Protein AF-A0A8W7NZ12-F1 (afdb_monomer_lite)

Secondary structure (DSSP, 8-state):
-HHHHHHHHHHHHHHH-B-HHHHHTT-TTPPBHHHHHHHHHHHGGG--GGG-S-HHHHHHHHTTTTTTHHHH----GGG---HHHHHHHHHHHHHHHHHTTGGGHHHHHHHHHHHHH--SHHHHHHHHHHHHHHHHHHHHHHHHTT-TTTTHHHHHTTTT---SHHHHHHHHHHHHHHHHHHHHHHHHHHHHHHGGGS----SS------EEEEEESS-TTHHHHHHHHHTTT-EEEEEETT--HHHHHHTT-SEEEE---SS-TTSTTPPP--GGGGGS---EEEETHHHHHHHHHTT-EEEE-S----EEEEEEEPTTSGGGTT--SEEEEEE--SEEEEE--TTPEEEEEETT--EEEEEETTTTEEEESB-TTSTTSTTHHHHHHIIIIIIT-------HHHHHHHHHHHHHHHHTTSEEEEEE-SSHHHHHHHHHHHHHS-GGGEEEEEEE-S-SPTTHHHHHHHHHHHTT--EEEEE-HHHHHT---EEEPTT-SSEEEPPPGGG---HHHHHHHHHHHHHHHHHHHHHHTT--TTTEEEE----HHHHHHHHHHHH-TT-------TT--HHHHHHHHTT-EE-GGGG--HHHHHHHHHHTT--HHHHTPPP--TTGGGGTB--BSS---TTHHHHHHHHHHHHTHHHHHHTT-TTHHHHHTTS-HHHHHHHHHHHHHS-EEEEEEEEEEEEEETTEEEEEEEEEEEESSPP-HHHHHHHHHHHHHH-TTEEEEEEEPSS---S---S---B-S-HHHHHHHHHHHHHHHHHHHHTT-GGGSSB--EEEES---S--GGGT-----EEEEE--EE-SSSSSBEEPPTTBTTB-HHHHHHHHHHHHTSTTEEEEEEE---BTTB-S---

Organism: Anopheles coluzzii (NCBI:txid1518534)

pLDDT: mean 85.44, std 14.93, range [22.66, 98.75]

Foldseek 3Di:
DVLVVVLVLLVVLQQPAFAVVCVVLVQPPGHGNQRLLVVQLVCLVVDDPVPPDDSVLLNLLSNQQCSLCSPVNNDDPVNVADPVRVVVSSLVSLQVSLVSVPPCSVVSNVSNVCLVVCPDPSSVVSVLSSLLSQLVSLLVSCVVVVNQPSPVVSVVVCPPSRDDPVSVVVSVVSVVVSVVSVVVVVCVVVVVVVVVPPDPDDDDDDDDQAEEEEAEQPDPCSVLLCVLCVVLLHHYDYDHQADELVVCVVVPHLAYEYEDDPDDCPDPPGRDHYLCVLVSLHAYEYEAVGLVVVQVSLVWDKAFDPDFDAAWFWKAFDCPDLLQPPHDRIWIFGAGHRIATPGGGPQKDQGMATPVRTRQKIDHLSSNYIYGRTQLSDVRRPCSSVSSVSSQCVRSVDDSNNDLVVLLVVLLVVLCVQQPPFAEEQEQALALLSLLQLLSNVVSDPQVRYAYEYEDCQQAFDCSLVVSCVQSVVSSHDYHYHDCPVLQQQFKDWDDDVPDPDIDIDGGQQFDQDPVRVLVRLLVSVLVVVVVVCVVVVDDLVRYAYEDSDAQLNVVVVVVVVVPVPADDPDDPSHPHPSVVVNVVVVRYDYSRNHPDLVSSLVSCVVSPGDPLSSLAFDADSSHCSLQENADDWFQPDCFPVLQVVLQCQQQVQVCVVVVPPCNCLLPVQDDPVLSVLSNVRNVPFPKHKAKGRGWFWWADPSDIDTAIEMEIEGQDDDDLVSQLSSQVSSCSSPVRYFFYKYWDDHHQDDHFRTFARDGNDSVRSVLQSVLVVQLSVLCVVLVLSNLFNDKRKHKARDATDDDVVVVDDRQAIAIEIFRWHDDSQQWTWGDGECDPNHDVVSVVSSQVVSCPRPRHRTYMYIGHIHVGHHRTTD

Structure (mmCIF, N/CA/C/O backbone):
data_AF-A0A8W7NZ12-F1
#
_entry.id   AF-A0A8W7NZ12-F1
#
loop_
_atom_site.group_PDB
_atom_site.id
_atom_site.type_symbol
_atom_site.label_atom_id
_atom_site.label_alt_id
_atom_site.label_comp_id
_atom_site.label_asym_id
_atom_site.label_entity_id
_atom_site.label_seq_id
_atom_site.pdbx_PDB_ins_code
_atom_site.Cartn_x
_atom_site.Cartn_y
_atom_site.Cartn_z
_atom_site.occupancy
_atom_site.B_iso_or_equiv
_atom_site.auth_seq_id
_atom_site.auth_comp_id
_atom_site.auth_asym_id
_atom_site.auth_atom_id
_atom_site.pdbx_PDB_model_num
ATOM 1 N N . MET A 1 1 ? 7.357 48.307 -12.136 1.00 65.19 1 MET A N 1
ATOM 2 C CA . MET A 1 1 ? 7.505 46.911 -11.662 1.00 65.19 1 MET A CA 1
ATOM 3 C C . MET A 1 1 ? 7.675 46.828 -10.147 1.00 65.19 1 MET A C 1
ATOM 5 O O . MET A 1 1 ? 6.887 46.120 -9.544 1.00 65.19 1 MET A O 1
ATOM 9 N N . ASN A 1 2 ? 8.578 47.592 -9.514 1.00 79.94 2 ASN A N 1
ATOM 10 C CA . ASN A 1 2 ? 8.772 47.545 -8.049 1.00 79.94 2 ASN A CA 1
ATOM 11 C C . ASN A 1 2 ? 7.503 47.804 -7.210 1.00 79.94 2 ASN A C 1
ATOM 13 O O . ASN A 1 2 ? 7.316 47.137 -6.202 1.00 79.94 2 ASN A O 1
ATOM 17 N N . ASN A 1 3 ? 6.599 48.698 -7.633 1.00 85.44 3 ASN A N 1
ATOM 18 C CA . ASN A 1 3 ? 5.337 48.925 -6.908 1.00 85.44 3 ASN A CA 1
ATOM 19 C C . ASN A 1 3 ? 4.414 47.695 -6.921 1.00 85.44 3 ASN A C 1
ATOM 21 O O . ASN A 1 3 ? 3.824 47.368 -5.900 1.00 85.44 3 ASN A O 1
ATOM 25 N N . TYR A 1 4 ? 4.342 46.970 -8.043 1.00 86.12 4 TYR A N 1
ATOM 26 C CA . TYR A 1 4 ? 3.561 45.733 -8.128 1.00 86.12 4 TYR A CA 1
ATOM 27 C C . TYR A 1 4 ? 4.173 44.610 -7.285 1.00 86.12 4 TYR A C 1
ATOM 29 O O . TYR A 1 4 ? 3.434 43.835 -6.696 1.00 86.12 4 TYR A O 1
ATOM 37 N N . ILE A 1 5 ? 5.505 44.547 -7.176 1.00 87.31 5 ILE A N 1
ATOM 38 C CA . ILE A 1 5 ? 6.182 43.597 -6.279 1.00 87.31 5 ILE A CA 1
ATOM 39 C C . ILE A 1 5 ? 5.817 43.904 -4.822 1.00 87.31 5 ILE A C 1
ATOM 41 O O . ILE A 1 5 ? 5.355 43.009 -4.128 1.00 87.31 5 ILE A O 1
ATOM 45 N N . LYS A 1 6 ? 5.903 45.172 -4.396 1.00 88.25 6 LYS A N 1
ATOM 46 C CA . LYS A 1 6 ? 5.479 45.591 -3.048 1.00 88.25 6 LYS A CA 1
ATOM 47 C C . LYS A 1 6 ? 4.008 45.285 -2.766 1.00 88.25 6 LYS A C 1
ATOM 49 O O . LYS A 1 6 ? 3.663 44.837 -1.681 1.00 88.25 6 LYS A O 1
ATOM 54 N N . PHE A 1 7 ? 3.132 45.481 -3.751 1.00 91.50 7 PHE A N 1
ATOM 55 C CA . PHE A 1 7 ? 1.722 45.117 -3.616 1.00 91.50 7 PHE A CA 1
ATOM 56 C C . PHE A 1 7 ? 1.547 43.601 -3.414 1.00 91.50 7 PHE A C 1
ATOM 58 O O . PHE A 1 7 ? 0.797 43.170 -2.542 1.00 91.50 7 PHE A O 1
ATOM 65 N N . MET A 1 8 ? 2.293 42.783 -4.164 1.00 90.44 8 MET A N 1
ATOM 66 C CA . MET A 1 8 ? 2.305 41.326 -3.992 1.00 90.44 8 MET A CA 1
ATOM 67 C C . MET A 1 8 ? 2.901 40.887 -2.646 1.00 90.44 8 MET A C 1
ATOM 69 O O . MET A 1 8 ? 2.466 39.871 -2.109 1.00 90.44 8 MET A O 1
ATOM 73 N N . GLU A 1 9 ? 3.853 41.637 -2.084 1.00 89.38 9 GLU A N 1
ATOM 74 C CA . GLU A 1 9 ? 4.387 41.406 -0.734 1.00 89.38 9 GLU A CA 1
ATOM 75 C C . GLU A 1 9 ? 3.314 41.647 0.337 1.00 89.38 9 GLU A C 1
ATOM 77 O O . GLU A 1 9 ? 3.117 40.788 1.195 1.00 89.38 9 GLU A O 1
ATOM 82 N N . VAL A 1 10 ? 2.536 42.734 0.238 1.00 88.44 10 VAL A N 1
ATOM 83 C CA . VAL A 1 10 ? 1.398 42.988 1.148 1.00 88.44 10 VAL A CA 1
ATOM 84 C C . VAL A 1 10 ? 0.342 41.881 1.037 1.00 88.44 10 VAL A C 1
ATOM 86 O O . VAL A 1 10 ? -0.124 41.368 2.056 1.00 88.44 10 VAL A O 1
ATOM 89 N N . LEU A 1 11 ? 0.022 41.434 -0.184 1.00 90.56 11 LEU A N 1
ATOM 90 C CA . LEU A 1 11 ? -0.845 40.265 -0.393 1.00 90.56 11 LEU A CA 1
ATOM 91 C C . LEU A 1 11 ? -0.245 38.972 0.184 1.00 90.56 11 LEU A C 1
ATOM 93 O O . LEU A 1 11 ? -0.980 38.058 0.551 1.00 90.56 11 LEU A O 1
ATOM 97 N N . GLY A 1 12 ? 1.082 38.865 0.249 1.00 91.25 12 GLY A N 1
ATOM 98 C CA . GLY A 1 12 ? 1.785 37.778 0.924 1.00 91.25 12 GLY A CA 1
ATOM 99 C C . GLY A 1 12 ? 1.586 37.810 2.439 1.00 91.25 12 GLY A C 1
ATOM 100 O O . GLY A 1 12 ? 1.342 36.767 3.041 1.00 91.25 12 GLY A O 1
ATOM 101 N N . ASN A 1 13 ? 1.607 38.993 3.052 1.00 92.62 13 ASN A N 1
ATOM 102 C CA . ASN A 1 13 ? 1.460 39.140 4.501 1.00 92.62 13 ASN A CA 1
ATOM 103 C C . ASN A 1 13 ? 0.102 38.623 4.996 1.00 92.62 13 ASN A C 1
ATOM 105 O O . ASN A 1 13 ? 0.054 37.816 5.926 1.00 92.62 13 ASN A O 1
ATOM 109 N N . VAL A 1 14 ? -0.999 38.984 4.326 1.00 91.94 14 VAL A N 1
ATOM 110 C CA . VAL A 1 14 ? -2.352 38.514 4.698 1.00 91.94 14 VAL A CA 1
ATOM 111 C C . VAL A 1 14 ? -2.547 37.000 4.518 1.00 91.94 14 VAL A C 1
ATOM 113 O O . VAL A 1 14 ? -3.441 36.419 5.136 1.00 91.94 14 VAL A O 1
ATOM 116 N N . LYS A 1 15 ? -1.695 36.322 3.727 1.00 92.00 15 LYS A N 1
ATOM 117 C CA . LYS A 1 15 ? -1.693 34.848 3.610 1.00 92.00 15 LYS A CA 1
ATOM 118 C C . LYS A 1 15 ? -1.177 34.147 4.849 1.00 92.00 15 LYS A C 1
ATOM 120 O O . LYS A 1 15 ? -1.526 32.991 5.069 1.00 92.00 15 LYS A O 1
ATOM 125 N N . HIS A 1 16 ? -0.341 34.819 5.628 1.00 91.00 16 HIS A N 1
ATOM 126 C CA . HIS A 1 16 ? 0.312 34.247 6.800 1.00 91.00 16 HIS A CA 1
ATOM 127 C C . HIS A 1 16 ? -0.210 34.840 8.111 1.00 91.00 16 HIS A C 1
ATOM 129 O O . HIS A 1 16 ? -0.082 34.201 9.155 1.00 91.00 16 HIS A O 1
ATOM 135 N N . LEU A 1 17 ? -0.838 36.018 8.058 1.00 93.38 17 LEU A N 1
ATOM 136 C CA . LEU A 1 17 ? -1.458 36.664 9.206 1.00 93.38 17 LEU A CA 1
ATOM 137 C C . LEU A 1 17 ? -2.673 35.858 9.683 1.00 93.38 17 LEU A C 1
ATOM 139 O O . LEU A 1 17 ? -3.671 35.737 8.977 1.00 93.38 17 LEU A O 1
ATOM 143 N N . LYS A 1 18 ? -2.564 35.273 10.877 1.00 94.56 18 LYS A N 1
ATOM 144 C CA . LYS A 1 18 ? -3.645 34.547 11.558 1.00 94.56 18 LYS A CA 1
ATOM 145 C C . LYS A 1 18 ? -4.585 35.545 12.231 1.00 94.56 18 LYS A C 1
ATOM 147 O O . LYS A 1 18 ? -4.099 36.524 12.794 1.00 94.56 18 LYS A O 1
ATOM 152 N N . ARG A 1 19 ? -5.895 35.277 12.232 1.00 92.88 19 ARG A N 1
ATOM 153 C CA . ARG A 1 19 ? -6.854 36.178 12.893 1.00 92.88 19 ARG A CA 1
ATOM 154 C C . ARG A 1 19 ? -6.666 36.169 14.411 1.00 92.88 19 ARG A C 1
ATOM 156 O O . ARG A 1 19 ? -6.823 35.136 15.073 1.00 92.88 19 ARG A O 1
ATOM 163 N N . THR A 1 20 ? -6.349 37.329 14.969 1.00 90.06 20 THR A N 1
ATOM 164 C CA . THR A 1 20 ? -5.992 37.560 16.372 1.00 90.06 20 THR A CA 1
ATOM 165 C C . THR A 1 20 ? -7.095 37.090 17.321 1.00 90.06 20 THR A C 1
ATOM 167 O O . THR A 1 20 ? -6.792 36.508 18.364 1.00 90.06 20 THR A O 1
ATOM 170 N N . GLY A 1 21 ? -8.372 37.256 16.953 1.00 87.25 21 GLY A N 1
ATOM 171 C CA . GLY A 1 21 ? -9.511 36.798 17.762 1.00 87.25 21 GLY A CA 1
ATOM 172 C C . GLY A 1 21 ? -9.454 35.298 18.088 1.00 87.25 21 GLY A C 1
ATOM 173 O O . GLY A 1 21 ? -9.628 34.900 19.243 1.00 87.25 21 GLY A O 1
ATOM 174 N N . TRP A 1 22 ? -9.109 34.464 17.102 1.00 92.50 22 TRP A N 1
ATOM 175 C CA . TRP A 1 22 ? -8.960 33.016 17.284 1.00 92.50 22 TRP A CA 1
ATOM 176 C C . TRP A 1 22 ? -7.674 32.656 18.038 1.00 92.50 22 TRP A C 1
ATOM 178 O O . TRP A 1 22 ? -7.682 31.775 18.907 1.00 92.50 22 TRP A O 1
ATOM 188 N N . VAL A 1 23 ? -6.575 33.364 17.754 1.00 88.88 23 VAL A N 1
ATOM 189 C CA . VAL A 1 23 ? -5.277 33.177 18.428 1.00 88.88 23 VAL A CA 1
ATOM 190 C C . VAL A 1 23 ? -5.404 33.424 19.935 1.00 88.88 23 VAL A C 1
ATOM 192 O O . VAL A 1 23 ? -4.947 32.604 20.734 1.00 88.88 23 VAL A O 1
ATOM 195 N N . LEU A 1 24 ? -6.097 34.493 20.343 1.00 86.38 24 LEU A N 1
ATOM 196 C CA . LEU A 1 24 ? -6.339 34.823 21.754 1.00 86.38 24 LEU A CA 1
ATOM 197 C C . LEU A 1 24 ? -7.163 33.753 22.488 1.00 86.38 24 LEU A C 1
ATOM 199 O O . LEU A 1 24 ? -7.003 33.568 23.696 1.00 86.38 24 LEU A O 1
ATOM 203 N N . ARG A 1 25 ? -8.012 33.008 21.771 1.00 86.44 25 ARG A N 1
ATOM 204 C CA . ARG A 1 25 ? -8.780 31.867 22.304 1.00 86.44 25 ARG A CA 1
ATOM 205 C C . ARG A 1 25 ? -8.072 30.527 22.165 1.00 86.44 25 ARG A C 1
ATOM 207 O O . ARG A 1 25 ? -8.668 29.482 22.429 1.00 86.44 25 ARG A O 1
ATOM 214 N N . LYS A 1 26 ? -6.778 30.556 21.828 1.00 85.56 26 LYS A N 1
ATOM 215 C CA . LYS A 1 26 ? -5.916 29.376 21.689 1.00 85.56 26 LYS A CA 1
ATOM 216 C C . LYS A 1 26 ? -6.512 28.342 20.727 1.00 85.56 26 LYS A C 1
ATOM 218 O O . LYS A 1 26 ? -6.315 27.139 20.911 1.00 85.56 26 LYS A O 1
ATOM 223 N N . VAL A 1 27 ? -7.246 28.804 19.712 1.00 87.62 27 VAL A N 1
ATOM 224 C CA . VAL A 1 27 ? -7.746 27.941 18.643 1.00 87.62 27 VAL A CA 1
ATOM 225 C C . VAL A 1 27 ? -6.541 27.456 17.844 1.00 87.62 27 VAL A C 1
ATOM 227 O O . VAL A 1 27 ? -5.787 28.253 17.283 1.00 87.62 27 VAL A O 1
ATOM 230 N N . LYS A 1 28 ? -6.330 26.136 17.826 1.00 81.94 28 LYS A N 1
ATOM 231 C CA . LYS A 1 28 ? -5.239 25.520 17.064 1.00 81.94 28 LYS A CA 1
ATOM 232 C C . LYS A 1 28 ? -5.514 25.661 15.569 1.00 81.94 28 LYS A C 1
ATOM 234 O O . LYS A 1 28 ? -6.655 25.484 15.147 1.00 81.94 28 LYS A O 1
ATOM 239 N N . ASP A 1 29 ? -4.463 25.968 14.811 1.00 85.38 29 ASP A N 1
ATOM 240 C CA . ASP A 1 29 ? -4.497 26.157 13.356 1.00 85.38 29 ASP A CA 1
ATOM 241 C C . ASP A 1 29 ? -5.718 26.960 12.877 1.00 85.38 29 ASP A C 1
ATOM 243 O O . ASP A 1 29 ? -6.587 26.466 12.161 1.00 85.38 29 ASP A O 1
ATOM 247 N N . CYS A 1 30 ? -5.836 28.192 13.374 1.00 90.31 30 CYS A N 1
ATOM 248 C CA . CYS A 1 30 ? -6.898 29.096 12.953 1.00 90.31 30 CYS A CA 1
ATOM 249 C C . CYS A 1 30 ? -6.654 29.634 11.535 1.00 90.31 30 CYS A C 1
ATOM 251 O O . CYS A 1 30 ? -5.530 29.637 11.036 1.00 90.31 30 CYS A O 1
ATOM 253 N N . GLU A 1 31 ? -7.713 30.084 10.877 1.00 94.06 31 GLU A N 1
ATOM 254 C CA . GLU A 1 31 ? -7.668 30.695 9.553 1.00 94.06 31 GLU A CA 1
ATOM 255 C C . GLU A 1 31 ? -6.767 31.940 9.501 1.00 94.06 31 GLU A C 1
ATOM 257 O O . GLU A 1 31 ? -6.473 32.594 10.510 1.00 94.06 31 GLU A O 1
ATOM 262 N N . THR A 1 32 ? -6.321 32.261 8.289 1.00 96.25 32 THR A N 1
ATOM 263 C CA . THR A 1 32 ? -5.605 33.504 7.997 1.00 96.25 32 THR A CA 1
ATOM 264 C C . THR A 1 32 ? -6.586 34.564 7.511 1.00 96.25 32 THR A C 1
ATOM 266 O O . THR A 1 32 ? -7.673 34.228 7.041 1.00 96.25 32 THR A O 1
ATOM 269 N N . VAL A 1 33 ? -6.194 35.835 7.576 1.00 94.06 33 VAL A N 1
ATOM 270 C CA . VAL A 1 33 ? -7.000 36.966 7.082 1.00 94.06 33 VAL A CA 1
ATOM 271 C C . VAL A 1 33 ? -7.380 36.756 5.612 1.00 94.06 33 VAL A C 1
ATOM 273 O O . VAL A 1 33 ? -8.542 36.873 5.239 1.00 94.06 33 VAL A O 1
ATOM 276 N N . SER A 1 34 ? -6.442 36.290 4.779 1.00 95.00 34 SER A N 1
ATOM 277 C CA . SER A 1 34 ? -6.756 35.949 3.383 1.00 95.00 34 SER A CA 1
ATOM 278 C C . SER A 1 34 ? -7.757 34.794 3.225 1.00 95.00 34 SER A C 1
ATOM 280 O O . SER A 1 34 ? -8.510 34.778 2.253 1.00 95.00 34 SER A O 1
ATOM 282 N N . GLY A 1 35 ? -7.771 33.827 4.152 1.00 95.25 35 GLY A N 1
ATOM 283 C CA . GLY A 1 35 ? -8.719 32.711 4.139 1.00 95.25 35 GLY A CA 1
ATOM 284 C C . GLY A 1 35 ? -10.144 33.188 4.410 1.00 95.25 35 GLY A C 1
ATOM 285 O O . GLY A 1 35 ? -11.059 32.818 3.675 1.00 95.25 35 GLY A O 1
ATOM 286 N N . HIS A 1 36 ? -10.289 34.084 5.387 1.00 95.81 36 HIS A N 1
ATOM 287 C CA . HIS A 1 36 ? -11.531 34.786 5.703 1.00 95.81 36 HIS A CA 1
ATOM 288 C C . HIS A 1 36 ? -12.040 35.606 4.503 1.00 95.81 36 HIS A C 1
ATOM 290 O O . HIS A 1 36 ? -13.136 35.360 3.997 1.00 95.81 36 HIS A O 1
ATOM 296 N N . MET A 1 37 ? -11.199 36.486 3.945 1.00 95.88 37 MET A N 1
ATOM 297 C CA . MET A 1 37 ? -11.550 37.308 2.776 1.00 95.88 37 MET A CA 1
ATOM 298 C C . MET A 1 37 ? -11.945 36.460 1.557 1.00 95.88 37 MET A C 1
ATOM 300 O O . MET A 1 37 ? -12.889 36.788 0.836 1.00 95.88 37 MET A O 1
ATOM 304 N N . TYR A 1 38 ? -11.238 35.348 1.318 1.00 96.44 38 TYR A N 1
ATOM 305 C CA . TYR A 1 38 ? -11.549 34.431 0.223 1.00 96.44 38 TYR A CA 1
ATOM 306 C C . TYR A 1 38 ? -12.896 33.735 0.428 1.00 96.44 38 TYR A C 1
ATOM 308 O O . TYR A 1 38 ? -13.697 33.679 -0.508 1.00 96.44 38 TYR A O 1
ATOM 316 N N . ARG A 1 39 ? -13.180 33.226 1.635 1.00 95.31 39 ARG A N 1
ATOM 317 C CA . ARG A 1 39 ? -14.463 32.572 1.916 1.00 95.31 39 ARG A CA 1
ATOM 318 C C . ARG A 1 39 ? -15.621 33.564 1.793 1.00 95.31 39 ARG A C 1
ATOM 320 O O . ARG A 1 39 ? -16.603 33.230 1.134 1.00 95.31 39 ARG A O 1
ATOM 327 N N . MET A 1 40 ? -15.470 34.798 2.273 1.00 95.31 40 MET A N 1
ATOM 328 C CA . MET A 1 40 ? -16.456 35.864 2.054 1.00 95.31 40 MET A CA 1
ATOM 329 C C . MET A 1 40 ? -16.691 36.163 0.570 1.00 95.31 40 MET A C 1
ATOM 331 O O . MET A 1 40 ? -17.837 36.252 0.129 1.00 95.31 40 MET A O 1
ATOM 335 N N . ALA A 1 41 ? -15.625 36.262 -0.230 1.00 94.81 41 ALA A N 1
ATOM 336 C CA . ALA A 1 41 ? -15.752 36.468 -1.671 1.00 94.81 41 ALA A CA 1
ATOM 337 C C . ALA A 1 41 ? -16.517 35.311 -2.340 1.00 94.81 41 ALA A C 1
ATOM 339 O O . ALA A 1 41 ? -17.361 35.546 -3.205 1.00 94.81 41 ALA A O 1
ATOM 340 N N . MET A 1 42 ? -16.293 34.071 -1.895 1.00 95.75 42 MET A N 1
ATOM 341 C CA . MET A 1 42 ? -17.048 32.901 -2.356 1.00 95.75 42 MET A CA 1
ATOM 342 C C . MET A 1 42 ? -18.512 32.909 -1.891 1.00 95.75 42 MET A C 1
ATOM 344 O O . MET A 1 42 ? -19.380 32.458 -2.635 1.00 95.75 42 MET A O 1
ATOM 348 N N . MET A 1 43 ? -18.821 33.462 -0.715 1.00 93.31 43 MET A N 1
ATOM 349 C CA . MET A 1 43 ? -20.203 33.610 -0.231 1.00 93.31 43 MET A CA 1
ATOM 350 C C . MET A 1 43 ? -21.029 34.595 -1.073 1.00 93.31 43 MET A C 1
ATOM 352 O O . MET A 1 43 ? -22.255 34.515 -1.071 1.00 93.31 43 MET A O 1
ATOM 356 N N . SER A 1 44 ? -20.398 35.468 -1.869 1.00 90.62 44 SER A N 1
ATOM 357 C CA . SER A 1 44 ? -21.125 36.319 -2.828 1.00 90.62 44 SER A CA 1
ATOM 358 C C . SER A 1 44 ? -21.946 35.512 -3.850 1.00 90.62 44 SER A C 1
ATOM 360 O O . SER A 1 44 ? -22.940 36.012 -4.374 1.00 90.62 44 SER A O 1
ATOM 362 N N . PHE A 1 45 ? -21.594 34.242 -4.093 1.00 87.75 45 PHE A N 1
ATOM 363 C CA . PHE A 1 45 ? -22.348 33.336 -4.965 1.00 87.75 45 PHE A CA 1
ATOM 364 C C . PHE A 1 45 ? -23.680 32.858 -4.371 1.00 87.75 45 PHE A C 1
ATOM 366 O O . PHE A 1 45 ? -24.453 32.227 -5.085 1.00 87.75 45 PHE A O 1
ATOM 373 N N . PHE A 1 46 ? -23.981 33.173 -3.106 1.00 83.44 46 PHE A N 1
ATOM 374 C CA . PHE A 1 46 ? -25.320 32.971 -2.543 1.00 83.44 46 PHE A CA 1
ATOM 375 C C . PHE A 1 46 ? -26.370 33.890 -3.182 1.00 83.44 46 PHE A C 1
ATOM 377 O O . PHE A 1 46 ? -27.563 33.622 -3.079 1.00 83.44 46 PHE A O 1
ATOM 384 N N . LEU A 1 47 ? -25.936 34.972 -3.835 1.00 81.00 47 LEU A N 1
ATOM 385 C CA . LEU A 1 47 ? -26.822 35.909 -4.510 1.00 81.00 47 LEU A CA 1
ATOM 386 C C . LEU A 1 47 ? -27.327 35.322 -5.830 1.00 81.00 47 LEU A C 1
ATOM 388 O O . LEU A 1 47 ? -26.574 35.177 -6.797 1.00 81.00 47 LEU A O 1
ATOM 392 N N . GLU A 1 48 ? -28.624 35.038 -5.873 1.00 77.12 48 GLU A N 1
ATOM 393 C CA . GLU A 1 48 ? -29.359 34.855 -7.123 1.00 77.12 48 GLU A CA 1
ATOM 394 C C . GLU A 1 48 ? -29.686 36.219 -7.751 1.00 77.12 48 GLU A C 1
ATOM 396 O O . GLU A 1 48 ? -29.841 37.214 -7.038 1.00 77.12 48 GLU A O 1
ATOM 401 N N . ASP A 1 49 ? -29.885 36.260 -9.073 1.00 68.06 49 ASP A N 1
ATOM 402 C CA . ASP A 1 49 ? -30.201 37.492 -9.822 1.00 68.06 49 ASP A CA 1
ATOM 403 C C . ASP A 1 49 ? -31.447 38.238 -9.280 1.00 68.06 49 ASP A C 1
ATOM 405 O O . ASP A 1 49 ? -31.603 39.444 -9.469 1.00 68.06 49 ASP A O 1
ATOM 409 N N . SER A 1 50 ? -32.321 37.534 -8.556 1.00 62.97 50 SER A N 1
ATOM 410 C CA . SER A 1 50 ? -33.541 38.028 -7.905 1.00 62.97 50 SER A CA 1
ATOM 411 C C . SER A 1 50 ? -33.312 38.947 -6.692 1.00 62.97 50 SER A C 1
ATOM 413 O O . SER A 1 50 ? -34.250 39.616 -6.261 1.00 62.97 50 SER A O 1
ATOM 415 N N . HIS A 1 51 ? -32.093 39.013 -6.144 1.00 74.38 51 HIS A N 1
ATOM 416 C CA . HIS A 1 51 ? -31.792 39.745 -4.904 1.00 74.38 51 HIS A CA 1
ATOM 417 C C . HIS A 1 51 ? -31.454 41.230 -5.114 1.00 74.38 51 HIS A C 1
ATOM 419 O O . HIS A 1 51 ? -31.378 41.985 -4.146 1.00 74.38 51 HIS A O 1
ATOM 425 N N . GLY A 1 52 ? -31.255 41.669 -6.363 1.00 79.69 52 GLY A N 1
ATOM 426 C CA . GLY A 1 52 ? -31.042 43.083 -6.703 1.00 79.69 52 GLY A CA 1
ATOM 427 C C . GLY A 1 52 ? -29.721 43.697 -6.214 1.00 79.69 52 GLY A C 1
ATOM 428 O O . GLY A 1 52 ? -29.594 44.918 -6.230 1.00 79.69 52 GLY A O 1
ATOM 429 N N . LEU A 1 53 ? -28.756 42.875 -5.786 1.00 89.06 53 LEU A N 1
ATOM 430 C CA . LEU A 1 53 ? -27.411 43.287 -5.367 1.00 89.06 53 LEU A CA 1
ATOM 431 C C . LEU A 1 53 ? -26.387 42.995 -6.470 1.00 89.06 53 LEU A C 1
ATOM 433 O O . LEU A 1 53 ? -26.440 41.940 -7.107 1.00 89.06 53 LEU A O 1
ATOM 437 N N . ASP A 1 54 ? -25.411 43.885 -6.667 1.00 90.50 54 ASP A N 1
ATOM 438 C CA . ASP A 1 54 ? -24.315 43.632 -7.609 1.00 90.50 54 ASP A CA 1
ATOM 439 C C . ASP A 1 54 ? -23.310 42.623 -7.026 1.00 90.50 54 ASP A C 1
ATOM 441 O O . ASP A 1 54 ? -22.434 42.958 -6.222 1.00 90.50 54 ASP A O 1
ATOM 445 N N . ARG A 1 55 ? -23.413 41.366 -7.476 1.00 90.81 55 ARG A N 1
ATOM 446 C CA . ARG A 1 55 ? -22.523 40.271 -7.061 1.00 90.81 55 ARG A CA 1
ATOM 447 C C . ARG A 1 55 ? -21.043 40.580 -7.295 1.00 90.81 55 ARG A C 1
ATOM 449 O O . ARG A 1 55 ? -20.215 40.211 -6.463 1.00 90.81 55 ARG A O 1
ATOM 456 N N . ILE A 1 56 ? -20.692 41.222 -8.412 1.00 91.19 56 ILE A N 1
ATOM 457 C CA . ILE A 1 56 ? -19.289 41.539 -8.720 1.00 91.19 56 ILE A CA 1
ATOM 458 C C . ILE A 1 56 ? -18.782 42.554 -7.701 1.00 91.19 56 ILE A C 1
ATOM 460 O O . ILE A 1 56 ? -17.706 42.365 -7.138 1.00 91.19 56 ILE A O 1
ATOM 464 N N . ARG A 1 57 ? -19.580 43.582 -7.408 1.00 92.50 57 ARG A N 1
ATOM 465 C CA . ARG A 1 57 ? -19.228 44.611 -6.425 1.00 92.50 57 ARG A CA 1
ATOM 466 C C . ARG A 1 57 ? -19.084 44.045 -5.010 1.00 92.50 57 ARG A C 1
ATOM 468 O O . ARG A 1 57 ? -18.120 44.386 -4.328 1.00 92.50 57 ARG A O 1
ATOM 475 N N . VAL A 1 58 ? -19.977 43.140 -4.595 1.00 94.06 58 VAL A N 1
ATOM 476 C CA . VAL A 1 58 ? -19.881 42.407 -3.314 1.00 94.06 58 VAL A CA 1
ATOM 477 C C . VAL A 1 58 ? -18.575 41.612 -3.242 1.00 94.06 58 VAL A C 1
ATOM 479 O O . VAL A 1 58 ? -17.832 41.743 -2.273 1.00 94.06 58 VAL A O 1
ATOM 482 N N . MET A 1 59 ? -18.253 40.844 -4.287 1.00 95.19 59 MET A N 1
ATOM 483 C CA . MET A 1 59 ? -17.025 40.045 -4.351 1.00 95.19 59 MET A CA 1
ATOM 484 C C . MET A 1 59 ? -15.758 40.916 -4.309 1.00 95.19 59 MET A C 1
ATOM 486 O O . MET A 1 59 ? -14.821 40.601 -3.576 1.00 95.19 59 MET A O 1
ATOM 490 N N . GLU A 1 60 ? -15.722 42.017 -5.069 1.00 94.75 60 GLU A N 1
ATOM 491 C CA . GLU A 1 60 ? -14.589 42.952 -5.068 1.00 94.75 60 GLU A CA 1
ATOM 492 C C . GLU A 1 60 ? -14.395 43.604 -3.692 1.00 94.75 60 GLU A C 1
ATOM 494 O O . GLU A 1 60 ? -13.264 43.722 -3.226 1.00 94.75 60 GLU A O 1
ATOM 499 N N . MET A 1 61 ? -15.482 43.970 -3.009 1.00 96.31 61 MET A N 1
ATOM 500 C CA . MET A 1 61 ? -15.430 44.559 -1.670 1.00 96.31 61 MET A CA 1
ATOM 501 C C . MET A 1 61 ? -14.951 43.548 -0.614 1.00 96.31 61 MET A C 1
ATOM 503 O O . MET A 1 61 ? -14.078 43.878 0.191 1.00 96.31 61 MET A O 1
ATOM 507 N N . SER A 1 62 ? -15.421 42.295 -0.663 1.00 96.38 62 SER A N 1
ATOM 508 C CA . SER A 1 62 ? -14.941 41.214 0.217 1.00 96.38 62 SER A CA 1
ATOM 509 C C . SER A 1 62 ? -13.439 40.948 0.072 1.00 96.38 62 SER A C 1
ATOM 511 O O . SER A 1 62 ? -12.772 40.649 1.057 1.00 96.38 62 SER A O 1
ATOM 513 N N . LEU A 1 63 ? -12.870 41.108 -1.125 1.00 94.31 63 LEU A N 1
ATOM 514 C CA . LEU A 1 63 ? -11.432 40.926 -1.362 1.00 94.31 63 LEU A CA 1
ATOM 515 C C . LEU A 1 63 ? -10.569 42.125 -0.938 1.00 94.31 63 LEU A C 1
ATOM 517 O O . LEU A 1 63 ? -9.343 42.029 -0.988 1.00 94.31 63 LEU A O 1
ATOM 521 N N . VAL A 1 64 ? -11.177 43.251 -0.558 1.00 93.69 64 VAL A N 1
ATOM 522 C CA . VAL A 1 64 ? -10.461 44.500 -0.256 1.00 93.69 64 VAL A CA 1
ATOM 523 C C . VAL A 1 64 ? -10.601 44.924 1.207 1.00 93.69 64 VAL A C 1
ATOM 525 O O . VAL A 1 64 ? -9.666 45.528 1.725 1.00 93.69 64 VAL A O 1
ATOM 528 N N . HIS A 1 65 ? -11.716 44.607 1.871 1.00 94.12 65 HIS A N 1
ATOM 529 C CA . HIS A 1 65 ? -12.069 45.192 3.171 1.00 94.12 65 HIS A CA 1
ATOM 530 C C . HIS A 1 65 ? -10.993 45.055 4.268 1.00 94.12 65 HIS A C 1
ATOM 532 O O . HIS A 1 65 ? -10.642 46.060 4.871 1.00 94.12 65 HIS A O 1
ATOM 538 N N . ASP A 1 66 ? -10.378 43.879 4.431 1.00 93.81 66 ASP A N 1
ATOM 539 C CA . ASP A 1 66 ? -9.327 43.640 5.441 1.00 93.81 66 ASP A CA 1
ATOM 540 C C . ASP A 1 66 ? -7.897 43.701 4.868 1.00 93.81 66 ASP A C 1
ATOM 542 O O . ASP A 1 66 ? -6.918 43.304 5.502 1.00 93.81 66 ASP A O 1
ATOM 546 N N . LEU A 1 67 ? -7.715 44.226 3.651 1.00 92.69 67 LEU A N 1
ATOM 547 C CA . LEU A 1 67 ? -6.391 44.264 3.018 1.00 92.69 67 LEU A CA 1
ATOM 548 C C . LEU A 1 67 ? -5.391 45.150 3.789 1.00 92.69 67 LEU A C 1
ATOM 550 O O . LEU A 1 67 ? -4.185 44.883 3.774 1.00 92.69 67 LEU A O 1
ATOM 554 N N . ALA A 1 68 ? -5.886 46.170 4.499 1.00 92.69 68 ALA A N 1
ATOM 555 C CA . ALA A 1 68 ? -5.086 47.038 5.363 1.00 92.69 68 ALA A CA 1
ATOM 556 C C . ALA A 1 68 ? -4.377 46.268 6.498 1.00 92.69 68 ALA A C 1
ATOM 558 O O . ALA A 1 68 ? -3.284 46.661 6.924 1.00 92.69 68 ALA A O 1
ATOM 559 N N . GLU A 1 69 ? -4.924 45.129 6.936 1.00 92.50 69 GLU A N 1
ATOM 560 C CA . GLU A 1 69 ? -4.324 44.286 7.977 1.00 92.50 69 GLU A CA 1
ATOM 561 C C . GLU A 1 69 ? -2.973 43.694 7.548 1.00 92.50 69 GLU A C 1
ATOM 563 O O . GLU A 1 69 ? -2.130 43.395 8.392 1.00 92.50 69 GLU A O 1
ATOM 568 N N . GLY A 1 70 ? -2.694 43.611 6.241 1.00 88.25 70 GLY A N 1
ATOM 569 C CA . GLY A 1 70 ? -1.383 43.207 5.719 1.00 88.25 70 GLY A CA 1
ATOM 570 C C . GLY A 1 70 ? -0.228 44.143 6.102 1.00 88.25 70 GLY A C 1
ATOM 571 O O . GLY A 1 70 ? 0.936 43.750 5.978 1.00 88.25 70 GLY A O 1
ATOM 572 N N . ILE A 1 71 ? -0.541 45.360 6.566 1.00 90.69 71 ILE A N 1
ATOM 573 C CA . ILE A 1 71 ? 0.414 46.348 7.091 1.00 90.69 71 ILE A CA 1
ATOM 574 C C . ILE A 1 71 ? 0.200 46.567 8.593 1.00 90.69 71 ILE A C 1
ATOM 576 O O . ILE A 1 71 ? 1.167 46.594 9.351 1.00 90.69 71 ILE A O 1
ATOM 580 N N . VAL A 1 72 ? -1.052 46.740 9.028 1.00 89.00 72 VAL A N 1
ATOM 581 C CA . VAL A 1 72 ? -1.374 47.150 10.408 1.00 89.00 72 VAL A CA 1
ATOM 582 C C . VAL A 1 72 ? -1.453 45.955 11.375 1.00 89.00 72 VAL A C 1
ATOM 584 O O . VAL A 1 72 ? -1.268 46.123 12.582 1.00 89.00 72 VAL A O 1
ATOM 587 N N . GLY A 1 73 ? -1.667 44.744 10.854 1.00 86.69 73 GLY A N 1
ATOM 588 C CA . GLY A 1 73 ? -2.052 43.559 11.622 1.00 86.69 73 GLY A CA 1
ATOM 589 C C . GLY A 1 73 ? -3.550 43.536 11.955 1.00 86.69 73 GLY A C 1
ATOM 590 O O . GLY A 1 73 ? -4.219 44.565 11.895 1.00 86.69 73 GLY A O 1
ATOM 591 N N . ASP A 1 74 ? -4.068 42.364 12.333 1.00 88.56 74 ASP A N 1
ATOM 592 C CA . ASP A 1 74 ? -5.465 42.195 12.765 1.00 88.56 74 ASP A CA 1
ATOM 593 C C . ASP A 1 74 ? -5.644 42.775 14.181 1.00 88.56 74 ASP A C 1
ATOM 595 O O . ASP A 1 74 ? -5.330 42.132 15.197 1.00 88.56 74 ASP A O 1
ATOM 599 N N . ILE A 1 75 ? -6.098 44.033 14.235 1.00 84.88 75 ILE A N 1
ATOM 600 C CA . ILE A 1 75 ? -6.393 44.760 15.473 1.00 84.88 75 ILE A CA 1
ATOM 601 C C . ILE A 1 75 ? -7.811 44.421 15.940 1.00 84.88 75 ILE A C 1
ATOM 603 O O . ILE A 1 75 ? -8.814 44.852 15.361 1.00 84.88 75 ILE A O 1
ATOM 607 N N . THR A 1 76 ? -7.893 43.756 17.093 1.00 78.56 76 THR A N 1
ATOM 608 C CA . THR A 1 76 ? -9.159 43.437 17.770 1.00 78.56 76 THR A CA 1
ATOM 609 C C . THR A 1 76 ? -9.449 44.416 18.917 1.00 78.56 76 THR A C 1
ATOM 611 O O . THR A 1 76 ? -8.530 45.075 19.413 1.00 78.56 76 THR A O 1
ATOM 614 N N . PRO A 1 77 ? -10.695 44.491 19.431 1.00 71.44 77 PRO A N 1
ATOM 615 C CA . PRO A 1 77 ? -11.022 45.310 20.607 1.00 71.44 77 PRO A CA 1
ATOM 616 C C . PRO A 1 77 ? -10.177 44.993 21.855 1.00 71.44 77 PRO A C 1
ATOM 618 O O . PRO A 1 77 ? -10.019 45.840 22.731 1.00 71.44 77 PRO A O 1
ATOM 621 N N . TYR A 1 78 ? -9.595 43.792 21.930 1.00 73.12 78 TYR A N 1
ATOM 622 C CA . TYR A 1 78 ? -8.724 43.363 23.027 1.00 73.12 78 TYR A CA 1
ATOM 623 C C . TYR A 1 78 ? -7.296 43.925 22.938 1.00 73.12 78 TYR A C 1
ATOM 625 O O . TYR A 1 78 ? -6.533 43.797 23.892 1.00 73.12 78 TYR A O 1
ATOM 633 N N . CYS A 1 79 ? -6.927 44.565 21.824 1.00 73.94 79 CYS A N 1
ATOM 634 C CA . CYS A 1 79 ? -5.606 45.161 21.613 1.00 73.94 79 CYS A CA 1
ATOM 635 C C . CYS A 1 79 ? -5.448 46.552 22.262 1.00 73.94 79 CYS A C 1
ATOM 637 O O . CYS A 1 79 ? -4.372 47.135 22.173 1.00 73.94 79 CYS A O 1
ATOM 639 N N . GLY A 1 80 ? -6.495 47.100 22.896 1.00 75.44 80 GLY A N 1
ATOM 640 C CA . GLY A 1 80 ? -6.435 48.385 23.612 1.00 75.44 80 GLY A CA 1
ATOM 641 C C . GLY A 1 80 ? -6.370 49.633 22.719 1.00 75.44 80 GLY A C 1
ATOM 642 O O . GLY A 1 80 ? -6.116 50.723 23.222 1.00 75.44 80 GLY A O 1
ATOM 643 N N . VAL A 1 81 ? -6.602 49.484 21.412 1.00 82.62 81 VAL A N 1
ATOM 644 C CA . VAL A 1 81 ? -6.635 50.578 20.427 1.00 82.62 81 VAL A CA 1
ATOM 645 C C . VAL A 1 81 ? -8.070 51.090 20.290 1.00 82.62 81 VAL A C 1
ATOM 647 O O . VAL A 1 81 ? -9.004 50.296 20.153 1.00 82.62 81 VAL A O 1
ATOM 650 N N . SER A 1 82 ? -8.267 52.411 20.330 1.00 82.81 82 SER A N 1
ATOM 651 C CA . SER A 1 82 ? -9.604 52.999 20.157 1.00 82.81 82 SER A CA 1
ATOM 652 C C . SER A 1 82 ? -10.132 52.781 18.732 1.00 82.81 82 SER A C 1
ATOM 654 O O . SER A 1 82 ? -9.360 52.656 17.782 1.00 82.81 82 SER A O 1
ATOM 656 N N . ARG A 1 83 ? -11.460 52.764 18.551 1.00 79.56 83 ARG A N 1
ATOM 657 C CA . ARG A 1 83 ? -12.068 52.579 17.219 1.00 79.56 83 ARG A CA 1
ATOM 658 C C . ARG A 1 83 ? -11.639 53.666 16.226 1.00 79.56 83 ARG A C 1
ATOM 660 O O . ARG A 1 83 ? -11.394 53.355 15.068 1.00 79.56 83 ARG A O 1
ATOM 667 N N . GLU A 1 84 ? -11.530 54.913 16.678 1.00 83.50 84 GLU A N 1
ATOM 668 C CA . GLU A 1 84 ? -11.085 56.040 15.846 1.00 83.50 84 GLU A CA 1
ATOM 669 C C . GLU A 1 84 ? -9.623 55.875 15.413 1.00 83.50 84 GLU A C 1
ATOM 671 O O . GLU A 1 84 ? -9.289 56.072 14.247 1.00 83.50 84 GLU A O 1
ATOM 676 N N . GLU A 1 85 ? -8.757 55.437 16.328 1.00 85.75 85 GLU A N 1
ATOM 677 C CA . GLU A 1 85 ? -7.350 55.177 16.029 1.00 85.75 85 GLU A CA 1
ATOM 678 C C . GLU A 1 85 ? -7.167 53.975 15.090 1.00 85.75 85 GLU A C 1
ATOM 680 O O . GLU A 1 85 ? -6.319 54.023 14.197 1.00 85.75 85 GLU A O 1
ATOM 685 N N . LYS A 1 86 ? -7.981 52.921 15.249 1.00 86.12 86 LYS A N 1
ATOM 686 C CA . LYS A 1 86 ? -8.007 51.768 14.336 1.00 86.12 86 LYS A CA 1
ATOM 687 C C . LYS A 1 86 ? -8.342 52.217 12.910 1.00 86.12 86 LYS A C 1
ATOM 689 O O . LYS A 1 86 ? -7.556 51.965 12.002 1.00 86.12 86 LYS A O 1
ATOM 694 N N . LEU A 1 87 ? -9.438 52.961 12.743 1.00 84.44 87 LEU A N 1
ATOM 695 C CA . LEU A 1 87 ? -9.880 53.460 11.437 1.00 84.44 87 LEU A CA 1
ATOM 696 C C . LEU A 1 87 ? -8.831 54.361 10.773 1.00 84.44 87 LEU A C 1
ATOM 698 O O . LEU A 1 87 ? -8.591 54.247 9.574 1.00 84.44 87 LEU A O 1
ATOM 702 N N . LEU A 1 88 ? -8.163 55.229 11.541 1.00 87.44 88 LEU A N 1
ATOM 703 C CA . LEU A 1 88 ? -7.083 56.075 11.019 1.00 87.44 88 LEU A CA 1
ATOM 704 C C . LEU A 1 88 ? -5.887 55.250 10.521 1.00 87.44 88 LEU A C 1
ATOM 706 O O . LEU A 1 88 ? -5.340 55.542 9.454 1.00 87.44 88 LEU A O 1
ATOM 710 N N . LYS A 1 89 ? -5.485 54.217 11.272 1.00 88.88 89 LYS A N 1
ATOM 711 C CA . LYS A 1 89 ? -4.384 53.318 10.893 1.00 88.88 89 LYS A CA 1
ATOM 712 C C . LYS A 1 89 ? -4.721 52.515 9.639 1.00 88.88 89 LYS A C 1
ATOM 714 O O . LYS A 1 89 ? -3.907 52.474 8.716 1.00 88.88 89 LYS A O 1
ATOM 719 N N . GLU A 1 90 ? -5.917 51.938 9.581 1.00 90.38 90 GLU A N 1
ATOM 720 C CA . GLU A 1 90 ? -6.384 51.160 8.429 1.00 90.38 90 GLU A CA 1
ATOM 721 C C . GLU A 1 90 ? -6.536 52.033 7.186 1.00 90.38 90 GLU A C 1
ATOM 723 O O . GLU A 1 90 ? -6.046 51.666 6.122 1.00 90.38 90 GLU A O 1
ATOM 728 N N . PHE A 1 91 ? -7.098 53.235 7.318 1.00 90.56 91 PHE A N 1
ATOM 729 C CA . PHE A 1 91 ? -7.218 54.174 6.203 1.00 90.56 91 PHE A CA 1
ATOM 730 C C . PHE A 1 91 ? -5.850 54.622 5.664 1.00 90.56 91 PHE A C 1
ATOM 732 O O . PHE A 1 91 ? -5.646 54.701 4.447 1.00 90.56 91 PHE A O 1
ATOM 739 N N . SER A 1 92 ? -4.885 54.886 6.554 1.00 91.19 92 SER A N 1
ATOM 740 C CA . SER A 1 92 ? -3.514 55.233 6.160 1.00 91.19 92 SER A CA 1
ATOM 741 C C . SER A 1 92 ? -2.839 54.079 5.414 1.00 91.19 92 SER A C 1
ATOM 743 O O . SER A 1 92 ? -2.278 54.294 4.338 1.00 91.19 92 SER A O 1
ATOM 745 N N . ALA A 1 93 ? -2.933 52.857 5.945 1.00 92.62 93 ALA A N 1
ATOM 746 C CA . ALA A 1 93 ? -2.393 51.662 5.302 1.00 92.62 93 ALA A CA 1
ATOM 747 C C . ALA A 1 93 ? -3.067 51.394 3.953 1.00 92.62 93 ALA A C 1
ATOM 749 O O . ALA A 1 93 ? -2.392 51.141 2.958 1.00 92.62 93 ALA A O 1
ATOM 750 N N . MET A 1 94 ? -4.389 51.534 3.876 1.00 93.44 94 MET A N 1
ATOM 751 C CA . MET A 1 94 ? -5.130 51.331 2.638 1.00 93.44 94 MET A CA 1
ATOM 752 C C . MET A 1 94 ? -4.756 52.364 1.566 1.00 93.44 94 MET A C 1
ATOM 754 O O . MET A 1 94 ? -4.628 52.027 0.387 1.00 93.44 94 MET A O 1
ATOM 758 N N . THR A 1 95 ? -4.508 53.614 1.967 1.00 91.44 95 THR A N 1
ATOM 759 C CA . THR A 1 95 ? -4.015 54.670 1.069 1.00 91.44 95 THR A CA 1
ATOM 760 C C . THR A 1 95 ? -2.627 54.346 0.520 1.00 91.44 95 THR A C 1
ATOM 762 O O . THR A 1 95 ? -2.376 54.556 -0.673 1.00 91.44 95 THR A O 1
ATOM 765 N N . GLU A 1 96 ? -1.742 53.803 1.359 1.00 92.06 96 GLU A N 1
ATOM 766 C CA . GLU A 1 96 ? -0.422 53.325 0.946 1.00 92.06 96 GLU A CA 1
ATOM 767 C C . GLU A 1 96 ? -0.543 52.164 -0.050 1.00 92.06 96 GLU A C 1
ATOM 769 O O . GLU A 1 96 ? 0.011 52.249 -1.149 1.00 92.06 96 GLU A O 1
ATOM 774 N N . ILE A 1 97 ? -1.339 51.139 0.267 1.00 92.56 97 ILE A N 1
ATOM 775 C CA . ILE A 1 97 ? -1.557 49.957 -0.583 1.00 92.56 97 ILE A CA 1
ATOM 776 C C . ILE A 1 97 ? -2.126 50.362 -1.943 1.00 92.56 97 ILE A C 1
ATOM 778 O O . ILE A 1 97 ? -1.591 49.976 -2.984 1.00 92.56 97 ILE A O 1
ATOM 782 N N . ALA A 1 98 ? -3.170 51.191 -1.956 1.00 91.56 98 ALA A N 1
ATOM 783 C CA . ALA A 1 98 ? -3.814 51.622 -3.190 1.00 91.56 98 ALA A CA 1
ATOM 784 C C . ALA A 1 98 ? -2.872 52.464 -4.071 1.00 91.56 98 ALA A C 1
ATOM 786 O O . ALA A 1 98 ? -2.943 52.388 -5.300 1.00 91.56 98 ALA A O 1
ATOM 787 N N . SER A 1 99 ? -1.944 53.228 -3.476 1.00 90.94 99 SER A N 1
ATOM 788 C CA . SER A 1 99 ? -0.949 54.011 -4.228 1.00 90.94 99 SER A CA 1
ATOM 789 C C . SER A 1 99 ? -0.014 53.146 -5.086 1.00 90.94 99 SER A C 1
ATOM 791 O O . SER A 1 99 ? 0.490 53.608 -6.113 1.00 90.94 99 SER A O 1
ATOM 793 N N . LEU A 1 100 ? 0.164 51.868 -4.725 1.00 90.94 100 LEU A N 1
ATOM 794 C CA . LEU A 1 100 ? 1.000 50.917 -5.461 1.00 90.94 100 LEU A CA 1
ATOM 795 C C . LEU A 1 100 ? 0.378 50.487 -6.802 1.00 90.94 100 LEU A C 1
ATOM 797 O O . LEU A 1 100 ? 1.107 50.029 -7.684 1.00 90.94 100 LEU A O 1
ATOM 801 N N . LEU A 1 101 ? -0.937 50.664 -6.980 1.00 87.38 101 LEU A N 1
ATOM 802 C CA . LEU A 1 101 ? -1.701 50.211 -8.152 1.00 87.38 101 LEU A CA 1
ATOM 803 C C . LEU A 1 101 ? -1.839 51.257 -9.271 1.00 87.38 101 LEU A C 1
ATOM 805 O O . LEU A 1 101 ? -2.486 50.987 -10.285 1.00 87.38 101 LEU A O 1
ATOM 809 N N . GLY A 1 102 ? -1.244 52.445 -9.115 1.00 84.00 102 GLY A N 1
ATOM 810 C CA . GLY A 1 102 ? -1.275 53.504 -10.127 1.00 84.00 102 GLY A CA 1
ATOM 811 C C . GLY A 1 102 ? -2.711 53.923 -10.495 1.00 84.00 102 GLY A C 1
ATOM 812 O O . GLY A 1 102 ? -3.427 54.395 -9.614 1.00 84.00 102 GLY A O 1
ATOM 813 N N . PRO A 1 103 ? -3.161 53.762 -11.758 1.00 80.94 103 PRO A N 1
ATOM 814 C CA . PRO A 1 103 ? -4.477 54.234 -12.212 1.00 80.94 103 PRO A CA 1
ATOM 815 C C . PRO A 1 103 ? -5.672 53.540 -11.536 1.00 80.94 103 PRO A C 1
ATOM 817 O O . PRO A 1 103 ? -6.769 54.083 -11.552 1.00 80.94 103 PRO A O 1
ATOM 820 N N . ASN A 1 104 ? -5.479 52.369 -10.916 1.00 84.62 104 ASN A N 1
ATOM 821 C CA . ASN A 1 104 ? -6.553 51.641 -10.225 1.00 84.62 104 ASN A CA 1
ATOM 822 C C . ASN A 1 104 ? -6.711 52.029 -8.742 1.00 84.62 104 ASN A C 1
ATOM 824 O O . ASN A 1 104 ? -7.558 51.455 -8.053 1.00 84.62 104 ASN A O 1
ATOM 828 N N . LYS A 1 105 ? -5.919 52.992 -8.244 1.00 89.06 105 LYS A N 1
ATOM 829 C CA . LYS A 1 105 ? -5.953 53.461 -6.849 1.00 89.06 105 LYS A CA 1
ATOM 830 C C . LYS A 1 105 ? -7.364 53.854 -6.407 1.00 89.06 105 LYS A C 1
ATOM 832 O O . LYS A 1 105 ? -7.827 53.409 -5.358 1.00 89.06 105 LYS A O 1
ATOM 837 N N . ASP A 1 106 ? -8.042 54.663 -7.216 1.00 89.56 106 ASP A N 1
ATOM 838 C CA . ASP A 1 106 ? -9.327 55.258 -6.843 1.00 89.56 106 ASP A CA 1
ATOM 839 C C . ASP A 1 106 ? -10.428 54.202 -6.720 1.00 89.56 106 ASP A C 1
ATOM 841 O O . ASP A 1 106 ? -11.257 54.282 -5.818 1.00 89.56 106 ASP A O 1
ATOM 845 N N . LYS A 1 107 ? -10.390 53.156 -7.559 1.00 90.25 107 LYS A N 1
ATOM 846 C CA . LYS A 1 107 ? -11.342 52.038 -7.485 1.00 90.25 107 LYS A CA 1
ATOM 847 C C . LYS A 1 107 ? -11.206 51.274 -6.165 1.00 90.25 107 LYS A C 1
ATOM 849 O O . LYS A 1 107 ? -12.205 50.982 -5.516 1.00 90.25 107 LYS A O 1
ATOM 854 N N . MET A 1 108 ? -9.975 50.961 -5.767 1.00 91.50 108 MET A N 1
ATOM 855 C CA . MET A 1 108 ? -9.706 50.204 -4.544 1.00 91.50 108 MET A CA 1
ATOM 856 C C . MET A 1 108 ? -10.056 51.011 -3.283 1.00 91.50 108 MET A C 1
ATOM 858 O O . MET A 1 108 ? -10.694 50.477 -2.379 1.00 91.50 108 MET A O 1
ATOM 862 N N . LEU A 1 109 ? -9.704 52.302 -3.247 1.00 92.38 109 LEU A N 1
ATOM 863 C CA . LEU A 1 109 ? -10.097 53.191 -2.149 1.00 92.38 109 LEU A CA 1
ATOM 864 C C . LEU A 1 109 ? -11.615 53.379 -2.070 1.00 92.38 109 LEU A C 1
ATOM 866 O O . LEU A 1 109 ? -12.162 53.408 -0.973 1.00 92.38 109 LEU A O 1
ATOM 870 N N . ALA A 1 110 ? -12.301 53.476 -3.213 1.00 92.94 110 ALA A N 1
ATOM 871 C CA . ALA A 1 110 ? -13.755 53.592 -3.243 1.00 92.94 110 ALA A CA 1
ATOM 872 C C . ALA A 1 110 ? -14.441 52.360 -2.633 1.00 92.94 110 ALA A C 1
ATOM 874 O O . ALA A 1 110 ? -15.337 52.529 -1.815 1.00 92.94 110 ALA A O 1
ATOM 875 N N . LEU A 1 111 ? -13.991 51.144 -2.970 1.00 94.44 111 LEU A N 1
ATOM 876 C CA . LEU A 1 111 ? -14.530 49.901 -2.400 1.00 94.44 111 LEU A CA 1
ATOM 877 C C . LEU A 1 111 ? -14.300 49.806 -0.885 1.00 94.44 111 LEU A C 1
ATOM 879 O O . LEU A 1 111 ? -15.218 49.448 -0.151 1.00 94.44 111 LEU A O 1
ATOM 883 N N . PHE A 1 112 ? -13.098 50.156 -0.416 1.00 94.25 112 PHE A N 1
ATOM 884 C CA . PHE A 1 112 ? -12.781 50.168 1.014 1.00 94.25 112 PHE A CA 1
ATOM 885 C C . PHE A 1 112 ? -13.636 51.190 1.780 1.00 94.25 112 PHE A C 1
ATOM 887 O O . PHE A 1 112 ? -14.266 50.851 2.778 1.00 94.25 112 PHE A O 1
ATOM 894 N N . ASN A 1 113 ? -13.735 52.425 1.277 1.00 92.94 113 ASN A N 1
ATOM 895 C CA . ASN A 1 113 ? -14.554 53.465 1.904 1.00 92.94 113 ASN A CA 1
ATOM 896 C C . ASN A 1 113 ? -16.043 53.098 1.907 1.00 92.94 113 ASN A C 1
ATOM 898 O O . ASN A 1 113 ? -16.737 53.343 2.890 1.00 92.94 113 ASN A O 1
ATOM 902 N N . GLU A 1 114 ? -16.537 52.484 0.830 1.00 94.19 114 GLU A N 1
ATOM 903 C CA . GLU A 1 114 ? -17.919 52.014 0.744 1.00 94.19 114 GLU A CA 1
ATOM 904 C C . GLU A 1 114 ? -18.224 50.966 1.828 1.00 94.19 114 GLU A C 1
ATOM 906 O O . GLU A 1 114 ? -19.250 51.068 2.511 1.00 94.19 114 GLU A O 1
ATOM 911 N N . TYR A 1 115 ? -17.310 50.010 2.037 1.00 94.69 115 TYR A N 1
ATOM 912 C CA . TYR A 1 115 ? -17.404 49.035 3.122 1.00 94.69 115 TYR A CA 1
ATOM 913 C C . TYR A 1 115 ? -17.395 49.705 4.501 1.00 94.69 115 TYR A C 1
ATOM 915 O O . TYR A 1 115 ? -18.254 49.406 5.336 1.00 94.69 115 TYR A O 1
ATOM 923 N N . GLU A 1 116 ? -16.464 50.628 4.750 1.00 92.00 116 GLU A N 1
ATOM 924 C CA . GLU A 1 116 ? -16.339 51.311 6.042 1.00 92.00 116 GLU A CA 1
ATOM 925 C C . GLU A 1 116 ? -17.569 52.159 6.379 1.00 92.00 116 GLU A C 1
ATOM 927 O O . GLU A 1 116 ? -18.080 52.104 7.502 1.00 92.00 116 GLU A O 1
ATOM 932 N N . GLU A 1 117 ? -18.123 52.867 5.394 1.00 91.50 117 GLU A N 1
ATOM 933 C CA . GLU A 1 117 ? -19.356 53.629 5.568 1.00 91.50 117 GLU A CA 1
ATOM 934 C C . GLU A 1 117 ? -20.577 52.734 5.825 1.00 91.50 117 GLU A C 1
ATOM 936 O O . GLU A 1 117 ? -21.470 53.126 6.583 1.00 91.50 117 GLU A O 1
ATOM 941 N N . GLY A 1 118 ? -20.648 51.551 5.200 1.00 90.12 118 GLY A N 1
ATOM 942 C CA . GLY A 1 118 ? -21.704 50.561 5.443 1.00 90.12 118 GLY A CA 1
ATOM 943 C C . GLY A 1 118 ? -23.121 51.033 5.087 1.00 90.12 118 GLY A C 1
ATOM 944 O O . GLY A 1 118 ? -24.097 50.567 5.680 1.00 90.12 118 GLY A O 1
ATOM 945 N N . LYS A 1 119 ? -23.256 51.998 4.168 1.00 88.88 119 LYS A N 1
ATOM 946 C CA . LYS A 1 119 ? -24.550 52.612 3.809 1.00 88.88 119 LYS A CA 1
ATOM 947 C C . LYS A 1 119 ? -25.216 51.963 2.599 1.00 88.88 119 LYS A C 1
ATOM 949 O O . LYS A 1 119 ? -26.449 51.892 2.579 1.00 88.88 119 LYS A O 1
ATOM 954 N N . THR A 1 120 ? -24.430 51.515 1.617 1.00 93.19 120 THR A N 1
ATOM 955 C CA . THR A 1 120 ? -24.948 50.894 0.390 1.00 93.19 120 THR A CA 1
ATOM 956 C C . THR A 1 120 ? -25.527 49.506 0.682 1.00 93.19 120 THR A C 1
ATOM 958 O O . THR A 1 120 ? -25.131 48.872 1.667 1.00 93.19 120 THR A O 1
ATOM 961 N N . PRO A 1 121 ? -26.495 49.028 -0.120 1.00 91.06 121 PRO A N 1
ATOM 962 C CA . PRO A 1 121 ? -27.016 47.667 0.002 1.00 91.06 121 PRO A CA 1
ATOM 963 C C . PRO A 1 121 ? -25.907 46.604 -0.049 1.00 91.06 121 PRO A C 1
ATOM 965 O O . PRO A 1 121 ? -25.885 45.706 0.791 1.00 91.06 121 PRO A O 1
ATOM 968 N N . GLU A 1 122 ? -24.941 46.761 -0.956 1.00 93.75 122 GLU A N 1
ATOM 969 C CA . GLU A 1 122 ? -23.787 45.875 -1.114 1.00 93.75 122 GLU A CA 1
ATOM 970 C C . GLU A 1 122 ? -22.881 45.902 0.120 1.00 93.75 122 GLU A C 1
ATOM 972 O O . GLU A 1 122 ? -22.544 44.845 0.645 1.00 93.75 122 GLU A O 1
ATOM 977 N N . ALA A 1 123 ? -22.541 47.082 0.651 1.00 94.12 123 ALA A N 1
ATOM 978 C CA . ALA A 1 123 ? -21.703 47.178 1.848 1.00 94.12 123 ALA A CA 1
ATOM 979 C C . ALA A 1 123 ? -22.382 46.603 3.095 1.00 94.12 123 ALA A C 1
ATOM 981 O O . ALA A 1 123 ? -21.733 45.952 3.915 1.00 94.12 123 ALA A O 1
ATOM 982 N N . LYS A 1 124 ? -23.699 46.801 3.241 1.00 93.38 124 LYS A N 1
ATOM 983 C CA . LYS A 1 124 ? -24.478 46.167 4.316 1.00 93.38 124 LYS A CA 1
ATOM 984 C C . LYS A 1 124 ? -24.447 44.649 4.193 1.00 93.38 124 LYS A C 1
ATOM 986 O O . LYS A 1 124 ? -24.236 43.976 5.197 1.00 93.38 124 LYS A O 1
ATOM 991 N N . PHE A 1 125 ? -24.591 44.130 2.975 1.00 93.56 125 PHE A N 1
ATOM 992 C CA . PHE A 1 125 ? -24.513 42.698 2.713 1.00 93.56 125 PHE A CA 1
ATOM 993 C C . PHE A 1 125 ? -23.115 42.132 2.996 1.00 93.56 125 PHE A C 1
ATOM 995 O O . PHE A 1 125 ? -23.000 41.118 3.673 1.00 93.56 125 PHE A O 1
ATOM 1002 N N . VAL A 1 126 ? -22.040 42.808 2.581 1.00 95.12 126 VAL A N 1
ATOM 1003 C CA . VAL A 1 126 ? -20.661 42.374 2.878 1.00 95.12 126 VAL A CA 1
ATOM 1004 C C . VAL A 1 126 ? -20.386 42.379 4.387 1.00 95.12 126 VAL A C 1
ATOM 1006 O O . VAL A 1 126 ? -19.762 41.447 4.885 1.00 95.12 126 VAL A O 1
ATOM 1009 N N . LYS A 1 127 ? -20.912 43.352 5.149 1.00 94.75 127 LYS A N 1
ATOM 1010 C CA . LYS A 1 127 ? -20.836 43.334 6.626 1.00 94.75 127 LYS A CA 1
ATOM 1011 C C . LYS A 1 127 ? -21.645 42.195 7.262 1.00 94.75 127 LYS A C 1
ATOM 1013 O O . LYS A 1 127 ? -21.291 41.739 8.348 1.00 94.75 127 LYS A O 1
ATOM 1018 N N . ASP A 1 128 ? -22.729 41.754 6.629 1.00 94.00 128 ASP A N 1
ATOM 1019 C CA . ASP A 1 128 ? -23.460 40.557 7.057 1.00 94.00 128 ASP A CA 1
ATOM 1020 C C . ASP A 1 128 ? -22.662 39.282 6.752 1.00 94.00 128 ASP A C 1
ATOM 1022 O O . ASP A 1 128 ? -22.620 38.388 7.597 1.00 94.00 128 ASP A O 1
ATOM 1026 N N . LEU A 1 129 ? -21.978 39.220 5.601 1.00 94.50 129 LEU A N 1
ATOM 1027 C CA . LEU A 1 129 ? -21.080 38.116 5.249 1.00 94.50 129 LEU A CA 1
ATOM 1028 C C . LEU A 1 129 ? -19.887 38.008 6.204 1.00 94.50 129 LEU A C 1
ATOM 1030 O O . LEU A 1 129 ? -19.581 36.902 6.628 1.00 94.50 129 LEU A O 1
ATOM 1034 N N . ASP A 1 130 ? -19.264 39.121 6.598 1.00 94.75 130 ASP A N 1
ATOM 1035 C CA . ASP A 1 130 ? -18.159 39.139 7.578 1.00 94.75 130 ASP A CA 1
ATOM 1036 C C . ASP A 1 130 ? -18.582 38.482 8.908 1.00 94.75 130 ASP A C 1
ATOM 1038 O O . ASP A 1 130 ? -17.966 37.536 9.411 1.00 94.75 130 ASP A O 1
ATOM 1042 N N . ARG A 1 131 ? -19.740 38.894 9.436 1.00 94.88 131 ARG A N 1
ATOM 1043 C CA . ARG A 1 131 ? -20.307 38.309 10.662 1.00 94.88 131 ARG A CA 1
ATOM 1044 C C . ARG A 1 131 ? -20.715 36.848 10.480 1.00 94.88 131 ARG A C 1
ATOM 1046 O O . ARG A 1 131 ? -20.532 36.055 11.405 1.00 94.88 131 ARG A O 1
ATOM 1053 N N . LEU A 1 132 ? -21.285 36.494 9.327 1.00 94.56 132 LEU A N 1
ATOM 1054 C CA . LEU A 1 132 ? -21.674 35.119 9.005 1.00 94.56 132 LEU A CA 1
ATOM 1055 C C . LEU A 1 132 ? -20.446 34.211 8.968 1.00 94.56 132 LEU A C 1
ATOM 1057 O O . LEU A 1 132 ? -20.476 33.121 9.534 1.00 94.56 132 LEU A O 1
ATOM 1061 N N . ASP A 1 133 ? -19.373 34.673 8.337 1.00 95.19 133 ASP A N 1
ATOM 1062 C CA . ASP A 1 133 ? -18.104 33.971 8.228 1.00 95.19 133 ASP A CA 1
ATOM 1063 C C . ASP A 1 133 ? -17.518 33.679 9.612 1.00 95.19 133 ASP A C 1
ATOM 1065 O O . ASP A 1 133 ? -17.205 32.531 9.927 1.00 95.19 133 ASP A O 1
ATOM 1069 N N . MET A 1 134 ? -17.505 34.682 10.495 1.00 93.81 134 MET A N 1
ATOM 1070 C CA . MET A 1 134 ? -17.077 34.519 11.886 1.00 93.81 134 MET A CA 1
ATOM 1071 C C . MET A 1 134 ? -17.924 33.482 12.650 1.00 93.81 134 MET A C 1
ATOM 1073 O O . MET A 1 134 ? -17.380 32.649 13.378 1.00 93.81 134 MET A O 1
ATOM 1077 N N . VAL A 1 135 ? -19.251 33.503 12.480 1.00 93.88 135 VAL A N 1
ATOM 1078 C CA . VAL A 1 135 ? -20.182 32.546 13.110 1.00 93.88 135 VAL A CA 1
ATOM 1079 C C . VAL A 1 135 ? -19.975 31.127 12.577 1.00 93.88 135 VAL A C 1
ATOM 1081 O O . VAL A 1 135 ? -19.918 30.172 13.357 1.00 93.88 135 VAL A O 1
ATOM 1084 N N . MET A 1 136 ? -19.831 30.983 11.261 1.00 94.31 136 MET A N 1
ATOM 1085 C CA . MET A 1 136 ? -19.571 29.702 10.612 1.00 94.31 136 MET A CA 1
ATOM 1086 C C . MET A 1 136 ? -18.229 29.131 11.067 1.00 94.31 136 MET A C 1
ATOM 1088 O O . MET A 1 136 ? -18.145 27.960 11.433 1.00 94.31 136 MET A O 1
ATOM 1092 N N . GLN A 1 137 ? -17.194 29.968 11.140 1.00 95.00 137 GLN A N 1
ATOM 1093 C CA . GLN A 1 137 ? -15.876 29.537 11.575 1.00 95.00 137 GLN A CA 1
ATOM 1094 C C . GLN A 1 137 ? -15.862 29.091 13.041 1.00 95.00 137 GLN A C 1
ATOM 1096 O O . GLN A 1 137 ? -15.253 28.067 13.365 1.00 95.00 137 GLN A O 1
ATOM 1101 N N . ALA A 1 138 ? -16.559 29.813 13.926 1.00 92.94 138 ALA A N 1
ATOM 1102 C CA . ALA A 1 138 ? -16.731 29.400 15.317 1.00 92.94 138 ALA A CA 1
ATOM 1103 C C . ALA A 1 138 ? -17.432 28.035 15.409 1.00 92.94 138 ALA A C 1
ATOM 1105 O O . ALA A 1 138 ? -16.984 27.165 16.157 1.00 92.94 138 ALA A O 1
ATOM 1106 N N . TYR A 1 139 ? -18.492 27.823 14.620 1.00 92.50 139 TYR A N 1
ATOM 1107 C CA . TYR A 1 139 ? -19.195 26.540 14.548 1.00 92.50 139 TYR A CA 1
ATOM 1108 C C . TYR A 1 139 ? -18.284 25.401 14.058 1.00 92.50 139 TYR A C 1
ATOM 1110 O O . TYR A 1 139 ? -18.260 24.327 14.662 1.00 92.50 139 TYR A O 1
ATOM 1118 N N . GLU A 1 140 ? -17.495 25.632 13.007 1.00 92.69 140 GLU A N 1
ATOM 1119 C CA . GLU A 1 140 ? -16.531 24.658 12.483 1.00 92.69 140 GLU A CA 1
ATOM 1120 C C . GLU A 1 140 ? -15.462 24.294 13.516 1.00 92.69 140 GLU A C 1
ATOM 1122 O O . GLU A 1 140 ? -15.152 23.112 13.675 1.00 92.69 140 GLU A O 1
ATOM 1127 N N . TYR A 1 141 ? -14.930 25.272 14.255 1.00 93.12 141 TYR A N 1
ATOM 1128 C CA . TYR A 1 141 ? -13.957 25.006 15.316 1.00 93.12 141 TYR A CA 1
ATOM 1129 C C . TYR A 1 141 ? -14.569 24.240 16.487 1.00 93.12 141 TYR A C 1
ATOM 1131 O O . TYR A 1 141 ? -13.953 23.288 16.963 1.00 93.12 141 TYR A O 1
ATOM 1139 N N . GLU A 1 142 ? -15.782 24.584 16.926 1.00 89.50 142 GLU A N 1
ATOM 1140 C CA . GLU A 1 142 ? -16.479 23.821 17.970 1.00 89.50 142 GLU A CA 1
ATOM 1141 C C . GLU A 1 142 ? -16.759 22.376 17.532 1.00 89.50 142 GLU A C 1
ATOM 1143 O O . GLU A 1 142 ? -16.602 21.451 18.332 1.00 89.50 142 GLU A O 1
ATOM 1148 N N . LYS A 1 143 ? -17.125 22.166 16.259 1.00 85.50 143 LYS A N 1
ATOM 1149 C CA . LYS A 1 143 ? -17.356 20.836 15.679 1.00 85.50 143 LYS A CA 1
ATOM 1150 C C . LYS A 1 143 ? -16.059 20.036 15.566 1.00 85.50 143 LYS A C 1
ATOM 1152 O O . LYS A 1 143 ? -16.028 18.872 15.959 1.00 85.50 143 LYS A O 1
ATOM 1157 N N . ARG A 1 144 ? -14.989 20.657 15.062 1.00 87.25 144 ARG A N 1
ATOM 1158 C CA . ARG A 1 144 ? -13.652 20.056 14.946 1.00 87.25 144 ARG A CA 1
ATOM 1159 C C . ARG A 1 144 ? -13.120 19.628 16.310 1.00 87.25 144 ARG A C 1
ATOM 1161 O O . ARG A 1 144 ? -12.619 18.517 16.452 1.00 87.25 144 ARG A O 1
ATOM 1168 N N . ASP A 1 145 ? -13.273 20.487 17.310 1.00 80.88 145 ASP A N 1
ATOM 1169 C CA . ASP A 1 145 ? -12.731 20.273 18.650 1.00 80.88 145 ASP A CA 1
ATOM 1170 C C . ASP A 1 145 ? -13.733 19.541 19.578 1.00 80.88 145 ASP A C 1
ATOM 1172 O O . ASP A 1 145 ? -13.458 19.384 20.767 1.00 80.88 145 ASP A O 1
ATOM 1176 N N . SER A 1 146 ? -14.894 19.103 19.061 1.00 78.06 146 SER A N 1
ATOM 1177 C CA . SER A 1 146 ? -15.976 18.407 19.792 1.00 78.06 146 SER A CA 1
ATOM 1178 C C . SER A 1 146 ? -16.389 19.077 21.113 1.00 78.06 146 SER A C 1
ATOM 1180 O O . SER A 1 146 ? -16.687 18.409 22.102 1.00 78.06 146 SER A O 1
ATOM 1182 N N . CYS A 1 147 ? -16.408 20.409 21.142 1.00 76.12 147 CYS A N 1
ATOM 1183 C CA . CYS A 1 147 ? -16.741 21.206 22.325 1.00 76.12 147 CYS A CA 1
ATOM 1184 C C . CYS A 1 147 ? -17.800 22.267 21.982 1.00 76.12 147 CYS A C 1
ATOM 1186 O O . CYS A 1 147 ? -17.479 23.454 21.857 1.00 76.12 147 CYS A O 1
ATOM 1188 N N . PRO A 1 148 ? -19.071 21.857 21.803 1.00 75.81 148 PRO A N 1
ATOM 1189 C CA . PRO A 1 148 ? -20.147 22.802 21.531 1.00 75.81 148 PRO A CA 1
ATOM 1190 C C . PRO A 1 148 ? -20.236 23.849 22.652 1.00 75.81 148 PRO A C 1
ATOM 1192 O O . PRO A 1 148 ? -20.025 23.529 23.819 1.00 75.81 148 PRO A O 1
ATOM 1195 N N . GLN A 1 149 ? -20.558 25.094 22.290 1.00 77.81 149 GLN A N 1
ATOM 1196 C CA . GLN A 1 149 ? -20.685 26.260 23.188 1.00 77.81 149 GLN A CA 1
ATOM 1197 C C . GLN A 1 149 ? -19.382 26.914 23.677 1.00 77.81 149 GLN A C 1
ATOM 1199 O O . GLN A 1 149 ? -19.439 27.981 24.289 1.00 77.81 149 GLN A O 1
ATOM 1204 N N . LYS A 1 150 ? -18.201 26.363 23.375 1.00 84.75 150 LYS A N 1
ATOM 1205 C CA . LYS A 1 150 ? -16.917 26.940 23.818 1.00 84.75 150 LYS A CA 1
ATOM 1206 C C . LYS A 1 150 ? -16.652 28.358 23.287 1.00 84.75 150 LYS A C 1
ATOM 1208 O O . LYS A 1 150 ? -15.990 29.142 23.961 1.00 84.75 150 LYS A O 1
ATOM 1213 N N . LEU A 1 151 ? -17.141 28.683 22.093 1.00 88.81 151 LEU A N 1
ATOM 1214 C CA . LEU A 1 151 ? -16.935 29.960 21.403 1.00 88.81 151 LEU A CA 1
ATOM 1215 C C . LEU A 1 151 ? -18.232 30.787 21.362 1.00 88.81 151 LEU A C 1
ATOM 1217 O O . LEU A 1 151 ? -18.450 31.569 20.438 1.00 88.81 151 LEU A O 1
ATOM 1221 N N . GLN A 1 152 ? -19.101 30.623 22.369 1.00 87.88 152 GLN A N 1
ATOM 1222 C CA . GLN A 1 152 ? -20.411 31.282 22.448 1.00 87.88 152 GLN A CA 1
ATOM 1223 C C . GLN A 1 152 ? -20.341 32.807 22.289 1.00 87.88 152 GLN A C 1
ATOM 1225 O O . GLN A 1 152 ? -21.177 33.377 21.596 1.00 87.88 152 GLN A O 1
ATOM 1230 N N . GLU A 1 153 ? -19.304 33.451 22.825 1.00 86.44 153 GLU A N 1
ATOM 1231 C CA . GLU A 1 153 ? -19.113 34.905 22.732 1.00 86.44 153 GLU A CA 1
ATOM 1232 C C . GLU A 1 153 ? -19.125 35.440 21.284 1.00 86.44 153 GLU A C 1
ATOM 1234 O O . GLU A 1 153 ? -19.587 36.553 21.041 1.00 86.44 153 GLU A O 1
ATOM 1239 N N . PHE A 1 154 ? -18.670 34.646 20.305 1.00 88.50 154 PHE A N 1
ATOM 1240 C CA . PHE A 1 154 ? -18.673 35.037 18.892 1.00 88.50 154 PHE A CA 1
ATOM 1241 C C . PHE A 1 154 ? -20.092 35.006 18.311 1.00 88.50 154 PHE A C 1
ATOM 1243 O O . PHE A 1 154 ? -20.457 35.884 17.528 1.00 88.50 154 PHE A O 1
ATOM 1250 N N . PHE A 1 155 ? -20.929 34.067 18.758 1.00 88.38 155 PHE A N 1
ATOM 1251 C CA . PHE A 1 155 ? -22.353 34.033 18.417 1.00 88.38 155 PHE A CA 1
ATOM 1252 C C . PHE A 1 155 ? -23.106 35.185 19.086 1.00 88.38 155 PHE A C 1
ATOM 1254 O O . PHE A 1 155 ? -23.872 35.876 18.416 1.00 88.38 155 PHE A O 1
ATOM 1261 N N . ASP A 1 156 ? -22.842 35.443 20.367 1.00 87.19 156 ASP A N 1
ATOM 1262 C CA . ASP A 1 156 ? -23.480 36.529 21.122 1.00 87.19 156 ASP A CA 1
ATOM 1263 C C . ASP A 1 156 ? -23.132 37.896 20.514 1.00 87.19 156 ASP A C 1
ATOM 1265 O O . ASP A 1 156 ? -23.982 38.773 20.367 1.00 87.19 156 ASP A O 1
ATOM 1269 N N . SER A 1 157 ? -21.885 38.065 20.058 1.00 83.81 157 SER A N 1
ATOM 1270 C CA . SER A 1 157 ? -21.416 39.315 19.452 1.00 83.81 157 SER A CA 1
ATOM 1271 C C . SER A 1 157 ? -22.132 39.692 18.146 1.00 83.81 157 SER A C 1
ATOM 1273 O O . SER A 1 157 ? -22.072 40.860 17.745 1.00 83.81 157 SER A O 1
ATOM 1275 N N . THR A 1 158 ? -22.820 38.745 17.496 1.00 86.44 158 THR A N 1
ATOM 1276 C CA . THR A 1 158 ? -23.518 38.929 16.207 1.00 86.44 158 THR A CA 1
ATOM 1277 C C . THR A 1 158 ? -25.042 38.931 16.329 1.00 86.44 158 THR A C 1
ATOM 1279 O O . THR A 1 158 ? -25.745 39.130 15.336 1.00 86.44 158 THR A O 1
ATOM 1282 N N . GLU A 1 159 ? -25.578 38.757 17.537 1.00 82.75 159 GLU A N 1
ATOM 1283 C CA . GLU A 1 159 ? -27.019 38.708 17.763 1.00 82.75 159 GLU A CA 1
ATOM 1284 C C . GLU A 1 159 ? -27.708 40.024 17.356 1.00 82.75 159 GLU A C 1
ATOM 1286 O O . GLU A 1 159 ? -27.258 41.115 17.707 1.00 82.75 159 GLU A O 1
ATOM 1291 N N . ASN A 1 160 ? -28.794 39.920 16.580 1.00 82.00 160 ASN A N 1
ATOM 1292 C CA . ASN A 1 160 ? -29.561 41.047 16.024 1.00 82.00 160 ASN A CA 1
ATOM 1293 C C . ASN A 1 160 ? -28.758 42.031 15.144 1.00 82.00 160 ASN A C 1
ATOM 1295 O O . ASN A 1 160 ? -29.170 43.178 14.971 1.00 82.00 160 ASN A O 1
ATOM 1299 N N . LYS A 1 161 ? -27.621 41.603 14.574 1.00 85.94 161 LYS A N 1
ATOM 1300 C CA . LYS A 1 161 ? -26.769 42.432 13.694 1.00 85.94 161 LYS A CA 1
ATOM 1301 C C . LYS A 1 161 ? -26.784 42.019 12.218 1.00 85.94 161 LYS A C 1
ATOM 1303 O O . LYS A 1 161 ? -25.981 42.551 11.456 1.00 85.94 161 LYS A O 1
ATOM 1308 N N . PHE A 1 162 ? -27.648 41.084 11.831 1.00 90.31 162 PHE A N 1
ATOM 1309 C CA . PHE A 1 162 ? -27.830 40.654 10.443 1.00 90.31 162 PHE A CA 1
ATOM 1310 C C . PHE A 1 162 ? -29.043 41.359 9.836 1.00 90.31 162 PHE A C 1
ATOM 1312 O O . PHE A 1 162 ? -30.103 41.396 10.462 1.00 90.31 162 PHE A O 1
ATOM 1319 N N . PHE A 1 163 ? -28.893 41.916 8.638 1.00 85.56 163 PHE A N 1
ATOM 1320 C CA . PHE A 1 163 ? -29.927 42.712 7.974 1.00 85.56 163 PHE A CA 1
ATOM 1321 C C . PHE A 1 163 ? -30.559 41.984 6.784 1.00 85.56 163 PHE A C 1
ATOM 1323 O O . PHE A 1 163 ? -31.753 42.146 6.535 1.00 85.56 163 PHE A O 1
ATOM 1330 N N . HIS A 1 164 ? -29.783 41.194 6.043 1.00 89.69 164 HIS A N 1
ATOM 1331 C CA . HIS A 1 164 ? -30.259 40.515 4.846 1.00 89.69 164 HIS A CA 1
ATOM 1332 C C . HIS A 1 164 ? -30.978 39.190 5.189 1.00 89.69 164 HIS A C 1
ATOM 1334 O O . HIS A 1 164 ? -30.367 38.333 5.834 1.00 89.69 164 HIS A O 1
ATOM 1340 N N . PRO A 1 165 ? -32.221 38.955 4.710 1.00 86.56 165 PRO A N 1
ATOM 1341 C CA . PRO A 1 165 ? -33.016 37.768 5.057 1.00 86.56 165 PRO A CA 1
ATOM 1342 C C . PRO A 1 165 ? -32.293 36.435 4.825 1.00 86.56 165 PRO A C 1
ATOM 1344 O O . PRO A 1 165 ? -32.235 35.606 5.723 1.00 86.56 165 PRO A O 1
ATOM 1347 N N . LEU A 1 166 ? -31.631 36.279 3.671 1.00 87.12 166 LEU A N 1
ATOM 1348 C CA . LEU A 1 166 ? -30.851 35.074 3.352 1.00 87.12 166 LEU A CA 1
ATOM 1349 C C . LEU A 1 166 ? -29.772 34.759 4.400 1.00 87.12 166 LEU A C 1
ATOM 1351 O O . LEU A 1 166 ? -29.573 33.604 4.763 1.00 87.12 166 LEU A O 1
ATOM 1355 N N . VAL A 1 167 ? -29.069 35.781 4.898 1.00 89.94 167 VAL A N 1
ATOM 1356 C CA . VAL A 1 167 ? -28.014 35.583 5.899 1.00 89.94 167 VAL A CA 1
ATOM 1357 C C . VAL A 1 167 ? -28.633 35.208 7.242 1.00 89.94 167 VAL A C 1
ATOM 1359 O O . VAL A 1 167 ? -28.123 34.317 7.916 1.00 89.94 167 VAL A O 1
ATOM 1362 N N . VAL A 1 168 ? -29.758 35.830 7.606 1.00 90.38 168 VAL A N 1
ATOM 1363 C CA . VAL A 1 168 ? -30.520 35.478 8.813 1.00 90.38 168 VAL A CA 1
ATOM 1364 C C . VAL A 1 168 ? -30.944 34.008 8.780 1.00 90.38 168 VAL A C 1
ATOM 1366 O O . VAL A 1 168 ? -30.728 33.299 9.763 1.00 90.38 168 VAL A O 1
ATOM 1369 N N . ASP A 1 169 ? -31.467 33.528 7.652 1.00 89.75 169 ASP A N 1
ATOM 1370 C CA . ASP A 1 169 ? -31.894 32.134 7.488 1.00 89.75 169 ASP A CA 1
ATOM 1371 C C . ASP A 1 169 ? -30.721 31.155 7.635 1.00 89.75 169 ASP A C 1
ATOM 1373 O O . ASP A 1 169 ? -30.822 30.163 8.363 1.00 89.75 169 ASP A O 1
ATOM 1377 N N . ILE A 1 170 ? -29.573 31.464 7.022 1.00 90.75 170 ILE A N 1
ATOM 1378 C CA . ILE A 1 170 ? -28.355 30.649 7.143 1.00 90.75 170 ILE A CA 1
ATOM 1379 C C . ILE A 1 170 ? -27.863 30.623 8.596 1.00 90.75 170 ILE A C 1
ATOM 1381 O O . ILE A 1 170 ? -27.570 29.553 9.133 1.00 90.75 170 ILE A O 1
ATOM 1385 N N . VAL A 1 171 ? -27.794 31.777 9.265 1.00 91.88 171 VAL A N 1
ATOM 1386 C CA . VAL A 1 171 ? -27.356 31.863 10.668 1.00 91.88 171 VAL A CA 1
ATOM 1387 C C . VAL A 1 171 ? -28.304 31.091 11.584 1.00 91.88 171 VAL A C 1
ATOM 1389 O O . VAL A 1 171 ? -27.839 30.389 12.485 1.00 91.88 171 VAL A O 1
ATOM 1392 N N . ASN A 1 172 ? -29.615 31.168 11.354 1.00 90.38 172 ASN A N 1
ATOM 1393 C CA . ASN A 1 172 ? -30.603 30.401 12.111 1.00 90.38 172 ASN A CA 1
ATOM 1394 C C . ASN A 1 172 ? -30.411 28.895 11.907 1.00 90.38 172 ASN A C 1
ATOM 1396 O O . ASN A 1 172 ? -30.361 28.157 12.891 1.00 90.38 172 ASN A O 1
ATOM 1400 N N . ALA A 1 173 ? -30.184 28.444 10.671 1.00 90.88 173 ALA A N 1
ATOM 1401 C CA . ALA A 1 173 ? -29.878 27.045 10.384 1.00 90.88 173 ALA A CA 1
ATOM 1402 C C . ALA A 1 173 ? -28.590 26.574 11.089 1.00 90.88 173 ALA A C 1
ATOM 1404 O O . ALA A 1 173 ? -28.564 25.482 11.664 1.00 90.88 173 ALA A O 1
ATOM 1405 N N . ILE A 1 174 ? -27.538 27.405 11.120 1.00 91.94 174 ILE A N 1
ATOM 1406 C CA . ILE A 1 174 ? -26.299 27.113 11.864 1.00 91.94 174 ILE A CA 1
ATOM 1407 C C . ILE A 1 174 ? -26.592 27.008 13.367 1.00 91.94 174 ILE A C 1
ATOM 1409 O O . ILE A 1 174 ? -26.165 26.048 14.012 1.00 91.94 174 ILE A O 1
ATOM 1413 N N . LYS A 1 175 ? -27.351 27.953 13.937 1.00 89.12 175 LYS A N 1
ATOM 1414 C CA . LYS A 1 175 ? -27.736 27.940 15.359 1.00 89.12 175 LYS A CA 1
ATOM 1415 C C . LYS A 1 175 ? -28.563 26.704 15.716 1.00 89.12 175 LYS A C 1
ATOM 1417 O O . LYS A 1 175 ? -28.298 26.090 16.748 1.00 89.12 175 LYS A O 1
ATOM 1422 N N . GLU A 1 176 ? -29.502 26.291 14.868 1.00 88.69 176 GLU A N 1
ATOM 1423 C CA . GLU A 1 176 ? -30.292 25.070 15.063 1.00 88.69 176 GLU A CA 1
ATOM 1424 C C . GLU A 1 176 ? -29.428 23.807 15.027 1.00 88.69 176 GLU A C 1
ATOM 1426 O O . GLU A 1 176 ? -29.549 22.945 15.900 1.00 88.69 176 GLU A O 1
ATOM 1431 N N . GLN A 1 177 ? -28.526 23.690 14.048 1.00 87.12 177 GLN A N 1
ATOM 1432 C CA . GLN A 1 177 ? -27.603 22.553 13.959 1.00 87.12 177 GLN A CA 1
ATOM 1433 C C . GLN A 1 177 ? -26.653 22.503 15.158 1.00 87.12 177 GLN A C 1
ATOM 1435 O O . GLN A 1 177 ? -26.394 21.432 15.711 1.00 87.12 177 GLN A O 1
ATOM 1440 N N . ARG A 1 178 ? -26.172 23.665 15.603 1.00 89.19 178 ARG A N 1
ATOM 1441 C CA . ARG A 1 178 ? -25.334 23.807 16.794 1.00 89.19 178 ARG A CA 1
ATOM 1442 C C . ARG A 1 178 ? -26.084 23.440 18.076 1.00 89.19 178 ARG A C 1
ATOM 1444 O O . ARG A 1 178 ? -25.530 22.728 18.910 1.00 89.19 178 ARG A O 1
ATOM 1451 N N . ALA A 1 179 ? -27.345 23.849 18.216 1.00 84.00 179 ALA A N 1
ATOM 1452 C CA . ALA A 1 179 ? -28.195 23.475 19.346 1.00 84.00 179 ALA A CA 1
ATOM 1453 C C . ALA A 1 179 ? -28.486 21.966 19.367 1.00 84.00 179 ALA A C 1
ATOM 1455 O O . ALA A 1 179 ? -28.392 21.341 20.423 1.00 84.00 179 ALA A O 1
ATOM 1456 N N . LYS A 1 180 ? -28.746 21.358 18.199 1.00 82.25 180 LYS A N 1
ATOM 1457 C CA . LYS A 1 180 ? -28.880 19.899 18.061 1.00 82.25 180 LYS A CA 1
ATOM 1458 C C . LYS A 1 180 ? -27.603 19.191 18.513 1.00 82.25 180 LYS A C 1
ATOM 1460 O O . LYS A 1 180 ? -27.689 18.312 19.363 1.00 82.25 180 LYS A O 1
ATOM 1465 N N . ALA A 1 181 ? -26.431 19.634 18.056 1.00 76.56 181 ALA A N 1
ATOM 1466 C CA . ALA A 1 181 ? -25.148 19.066 18.474 1.00 76.56 181 ALA A CA 1
ATOM 1467 C C . ALA A 1 181 ? -24.905 19.187 19.993 1.00 76.56 181 ALA A C 1
ATOM 1469 O O . ALA A 1 181 ? -24.476 18.222 20.622 1.00 76.56 181 ALA A O 1
ATOM 1470 N N . ALA A 1 182 ? -25.244 20.328 20.605 1.00 71.44 182 ALA A N 1
ATOM 1471 C CA . ALA A 1 182 ? -25.172 20.502 22.058 1.00 71.44 182 ALA A CA 1
ATOM 1472 C C . ALA A 1 182 ? -26.155 19.578 22.805 1.00 71.44 182 ALA A C 1
ATOM 1474 O O . ALA A 1 182 ? -25.802 18.997 23.831 1.00 71.44 182 ALA A O 1
ATOM 1475 N N . SER A 1 183 ? -27.366 19.386 22.268 1.00 62.09 183 SER A N 1
ATOM 1476 C CA . SER A 1 183 ? -28.356 18.465 22.835 1.00 62.09 183 SER A CA 1
ATOM 1477 C C . SER A 1 183 ? -27.943 17.000 22.702 1.00 62.09 183 SER A C 1
ATOM 1479 O O . SER A 1 183 ? -28.155 16.252 23.638 1.00 62.09 183 SER A O 1
ATOM 1481 N N . THR A 1 184 ? -27.267 16.587 21.626 1.00 59.22 184 THR A N 1
ATOM 1482 C CA . THR A 1 184 ? -26.739 15.218 21.484 1.00 59.22 184 THR A CA 1
ATOM 1483 C C . THR A 1 184 ? -25.637 14.925 22.507 1.00 59.22 184 THR A C 1
ATOM 1485 O O . THR A 1 184 ? -25.573 13.821 23.039 1.00 59.22 184 THR A O 1
ATOM 1488 N N . VAL A 1 185 ? -24.813 15.922 22.853 1.00 54.53 185 VAL A N 1
ATOM 1489 C CA . VAL A 1 185 ? -23.805 15.795 23.922 1.00 54.53 185 VAL A CA 1
ATOM 1490 C C . VAL A 1 185 ? -24.467 15.751 25.310 1.00 54.53 185 VAL A C 1
ATOM 1492 O O . VAL A 1 185 ? -24.141 14.879 26.107 1.00 54.53 185 VAL A O 1
ATOM 1495 N N . CYS A 1 186 ? -25.471 16.597 25.577 1.00 40.28 186 CYS A N 1
ATOM 1496 C CA . CYS A 1 186 ? -26.231 16.585 26.841 1.00 40.28 186 CYS A CA 1
ATOM 1497 C C . CYS A 1 186 ? -27.180 15.376 27.002 1.00 40.28 186 CYS A C 1
ATOM 1499 O O . CYS A 1 186 ? -27.454 14.952 28.126 1.00 40.28 186 CYS A O 1
ATOM 1501 N N . CYS A 1 187 ? -27.696 14.815 25.906 1.00 36.41 187 CYS A N 1
ATOM 1502 C CA . CYS A 1 187 ? -28.490 13.585 25.899 1.00 36.41 187 CYS A CA 1
ATOM 1503 C C . CYS A 1 187 ? -27.599 12.363 26.116 1.00 36.41 187 CYS A C 1
ATOM 1505 O O . CYS A 1 187 ? -28.012 11.472 26.840 1.00 36.41 187 CYS A O 1
ATOM 1507 N N . ASN A 1 188 ? -26.348 12.361 25.647 1.00 36.69 188 ASN A N 1
ATOM 1508 C CA . ASN A 1 188 ? -25.395 11.313 26.022 1.00 36.69 188 ASN A CA 1
ATOM 1509 C C . ASN A 1 188 ? -25.052 11.329 27.526 1.00 36.69 188 ASN A C 1
ATOM 1511 O O . ASN A 1 188 ? -24.852 10.261 28.103 1.00 36.69 188 ASN A O 1
ATOM 1515 N N . ASP A 1 189 ? -25.079 12.495 28.184 1.00 35.62 189 ASP A N 1
ATOM 1516 C CA . ASP A 1 189 ? -24.900 12.595 29.643 1.00 35.62 189 ASP A CA 1
ATOM 1517 C C . ASP A 1 189 ? -26.164 12.216 30.445 1.00 35.62 189 ASP A C 1
ATOM 1519 O O . ASP A 1 189 ? -26.063 11.706 31.564 1.00 35.62 189 ASP A O 1
ATOM 1523 N N . LYS A 1 190 ? -27.373 12.416 29.893 1.00 31.11 190 LYS A N 1
ATOM 1524 C CA . LYS A 1 190 ? -28.639 12.062 30.569 1.00 31.11 190 LYS A CA 1
ATOM 1525 C C . LYS A 1 190 ? -29.142 10.647 30.257 1.00 31.11 190 LYS A C 1
ATOM 1527 O O . LYS A 1 190 ? -29.645 9.996 31.176 1.00 31.11 190 LYS A O 1
ATOM 1532 N N . ASP A 1 191 ? -28.928 10.122 29.053 1.00 33.62 191 ASP A N 1
ATOM 1533 C CA . ASP A 1 191 ? -29.311 8.755 28.665 1.00 33.62 191 ASP A CA 1
ATOM 1534 C C . ASP A 1 191 ? -28.387 7.689 29.282 1.00 33.62 191 ASP A C 1
ATOM 1536 O O . ASP A 1 191 ? -28.832 6.572 29.548 1.00 33.62 191 ASP A O 1
ATOM 1540 N N . MET A 1 192 ? -27.161 8.052 29.686 1.00 32.91 192 MET A N 1
ATOM 1541 C CA . MET A 1 192 ? -26.308 7.214 30.550 1.00 32.91 192 MET A CA 1
ATOM 1542 C C . MET A 1 192 ? -26.827 7.088 31.996 1.00 32.91 192 MET A C 1
ATOM 1544 O O . MET A 1 192 ? -26.483 6.134 32.698 1.00 32.91 192 MET A O 1
ATOM 1548 N N . SER A 1 193 ? -27.683 8.008 32.456 1.00 31.84 193 SER A N 1
ATOM 1549 C CA . SER A 1 193 ? -28.290 7.936 33.796 1.00 31.84 193 SER A CA 1
ATOM 1550 C C . SER A 1 193 ? -29.616 7.163 33.821 1.00 31.84 193 SER A C 1
ATOM 1552 O O . SER A 1 193 ? -29.990 6.617 34.861 1.00 31.84 193 SER A O 1
ATOM 1554 N N . ALA A 1 194 ? -30.303 7.062 32.676 1.00 30.69 194 ALA A N 1
ATOM 1555 C CA . ALA A 1 194 ? -31.613 6.423 32.559 1.00 30.69 194 ALA A CA 1
ATOM 1556 C C . ALA A 1 194 ? -31.554 4.961 32.071 1.00 30.69 194 ALA A C 1
ATOM 1558 O O . ALA A 1 194 ? -32.435 4.181 32.433 1.00 30.69 194 ALA A O 1
ATOM 1559 N N . LEU A 1 195 ? -30.498 4.539 31.359 1.00 29.58 195 LEU A N 1
ATOM 1560 C CA . LEU A 1 195 ? -30.305 3.125 30.983 1.00 29.58 195 LEU A CA 1
ATOM 1561 C C . LEU A 1 195 ? -29.786 2.223 32.123 1.00 29.58 195 LEU A C 1
ATOM 1563 O O . LEU A 1 195 ? -29.811 1.003 31.995 1.00 29.58 195 LEU A O 1
ATOM 1567 N N . ASN A 1 196 ? -29.373 2.789 33.264 1.00 30.48 196 ASN A N 1
ATOM 1568 C CA . ASN A 1 196 ? -28.830 2.039 34.409 1.00 30.48 196 ASN A CA 1
ATOM 1569 C C . ASN A 1 196 ? -29.875 1.647 35.477 1.00 30.48 196 ASN A C 1
ATOM 1571 O O . ASN A 1 196 ? -29.510 1.270 36.591 1.00 30.48 196 ASN A O 1
ATOM 1575 N N . LYS A 1 197 ? -31.180 1.720 35.174 1.00 29.25 197 LYS A N 1
ATOM 1576 C CA . LYS A 1 197 ? -32.252 1.328 36.117 1.00 29.25 197 LYS A CA 1
ATOM 1577 C C . LYS A 1 197 ? -33.189 0.215 35.645 1.00 29.25 197 LYS A C 1
ATOM 1579 O O . LYS A 1 197 ? -34.147 -0.090 36.350 1.00 29.25 197 LYS A O 1
ATOM 1584 N N . SER A 1 198 ? -32.899 -0.459 34.533 1.00 32.16 198 SER A N 1
ATOM 1585 C CA . SER A 1 198 ? -33.708 -1.600 34.081 1.00 32.16 198 SER A CA 1
ATOM 1586 C C . SER A 1 198 ? -32.883 -2.792 33.600 1.00 32.16 198 SER A C 1
ATOM 1588 O O . SER A 1 198 ? -33.165 -3.355 32.550 1.00 32.16 198 SER A O 1
ATOM 1590 N N . THR A 1 199 ? -31.894 -3.215 34.382 1.00 27.42 199 THR A N 1
ATOM 1591 C CA . THR A 1 199 ? -31.323 -4.570 34.306 1.00 27.42 199 THR A CA 1
ATOM 1592 C C . THR A 1 199 ? -30.908 -5.007 35.707 1.00 27.42 199 THR A C 1
ATOM 1594 O O . THR A 1 199 ? -29.741 -5.039 36.080 1.00 27.42 199 THR A O 1
ATOM 1597 N N . GLY A 1 200 ? -31.895 -5.344 36.535 1.00 30.08 200 GLY A N 1
ATOM 1598 C CA . GLY A 1 200 ? -31.619 -6.181 37.694 1.00 30.08 200 GLY A CA 1
ATOM 1599 C C . GLY A 1 200 ? -31.309 -7.586 37.201 1.00 30.08 200 GLY A C 1
ATOM 1600 O O . GLY A 1 200 ? -32.254 -8.297 36.898 1.00 30.08 200 GLY A O 1
ATOM 1601 N N . LEU A 1 201 ? -30.025 -7.950 37.098 1.00 25.64 201 LEU A N 1
ATOM 1602 C CA . LEU A 1 201 ? -29.514 -9.326 37.025 1.00 25.64 201 LEU A CA 1
ATOM 1603 C C . LEU A 1 201 ? -28.012 -9.345 37.409 1.00 25.64 201 LEU A C 1
ATOM 1605 O O . LEU A 1 201 ? -27.138 -9.030 36.611 1.00 25.64 201 LEU A O 1
ATOM 1609 N N . THR A 1 202 ? -27.789 -9.714 38.676 1.00 26.84 202 THR A N 1
ATOM 1610 C CA . THR A 1 202 ? -26.671 -10.484 39.270 1.00 26.84 202 THR A CA 1
ATOM 1611 C C . THR A 1 202 ? -25.219 -9.987 39.187 1.00 26.84 202 THR A C 1
ATOM 1613 O O . THR A 1 202 ? -24.582 -9.976 38.138 1.00 26.84 202 THR A O 1
ATOM 1616 N N . GLU A 1 203 ? -24.652 -9.753 40.378 1.00 29.44 203 GLU A N 1
ATOM 1617 C CA . GLU A 1 203 ? -23.234 -9.957 40.689 1.00 29.44 203 GLU A CA 1
ATOM 1618 C C . GLU A 1 203 ? -22.772 -11.340 40.175 1.00 29.44 203 GLU A C 1
ATOM 1620 O O . GLU A 1 203 ? -23.431 -12.345 40.437 1.00 29.44 203 GLU A O 1
ATOM 1625 N N . ASN A 1 204 ? -21.623 -11.367 39.486 1.00 31.70 204 ASN A N 1
ATOM 1626 C CA . ASN A 1 204 ? -20.934 -12.497 38.828 1.00 31.70 204 ASN A CA 1
ATOM 1627 C C . ASN A 1 204 ? -21.337 -12.818 37.370 1.00 31.70 204 ASN A C 1
ATOM 1629 O O . ASN A 1 204 ? -22.337 -13.485 37.126 1.00 31.70 204 ASN A O 1
ATOM 1633 N N . GLY A 1 205 ? -20.451 -12.482 36.409 1.00 29.67 205 GLY A N 1
ATOM 1634 C CA . GLY A 1 205 ? -20.304 -13.285 35.178 1.00 29.67 205 GLY A CA 1
ATOM 1635 C C . GLY A 1 205 ? -20.173 -12.605 33.802 1.00 29.67 205 GLY A C 1
ATOM 1636 O O . GLY A 1 205 ? -20.242 -13.320 32.808 1.00 29.67 205 GLY A O 1
ATOM 1637 N N . GLY A 1 206 ? -19.983 -11.286 33.676 1.00 27.20 206 GLY A N 1
ATOM 1638 C CA . GLY A 1 206 ? -19.809 -10.641 32.358 1.00 27.20 206 GLY A CA 1
ATOM 1639 C C . GLY A 1 206 ? -18.359 -10.651 31.851 1.00 27.20 206 GLY A C 1
ATOM 1640 O O . GLY A 1 206 ? -17.470 -10.184 32.562 1.00 27.20 206 GLY A O 1
ATOM 1641 N N . LEU A 1 207 ? -18.113 -11.145 30.626 1.00 36.81 207 LEU A N 1
ATOM 1642 C CA . LEU A 1 207 ? -16.821 -11.053 29.923 1.00 36.81 207 LEU A CA 1
ATOM 1643 C C . LEU A 1 207 ? -16.369 -9.581 29.822 1.00 36.81 207 LEU A C 1
ATOM 1645 O O . LEU A 1 207 ? -16.791 -8.846 28.931 1.00 36.81 207 LEU A O 1
ATOM 1649 N N . HIS A 1 208 ? -15.474 -9.148 30.707 1.00 42.38 208 HIS A N 1
ATOM 1650 C CA . HIS A 1 208 ? -14.686 -7.944 30.472 1.00 42.38 208 HIS A CA 1
ATOM 1651 C C . HIS A 1 208 ? -13.674 -8.245 29.357 1.00 42.38 208 HIS A C 1
ATOM 1653 O O . HIS A 1 208 ? -12.822 -9.123 29.498 1.00 42.38 208 HIS A O 1
ATOM 1659 N N . ASN A 1 209 ? -13.768 -7.527 28.236 1.00 59.72 209 ASN A N 1
ATOM 1660 C CA . ASN A 1 209 ? -12.765 -7.594 27.176 1.00 59.72 209 ASN A CA 1
ATOM 1661 C C . ASN A 1 209 ? -11.476 -6.914 27.660 1.00 59.72 209 ASN A C 1
ATOM 1663 O O . ASN A 1 209 ? -11.336 -5.693 27.572 1.00 59.72 209 ASN A O 1
ATOM 1667 N N . ASP A 1 210 ? -10.545 -7.711 28.185 1.00 81.44 210 ASP A N 1
ATOM 1668 C CA . ASP A 1 210 ? -9.193 -7.276 28.522 1.00 81.44 210 ASP A CA 1
ATOM 1669 C C . ASP A 1 210 ? -8.523 -6.663 27.280 1.00 81.44 210 ASP A C 1
ATOM 1671 O O . ASP A 1 210 ? -8.239 -7.353 26.298 1.00 81.44 210 ASP A O 1
ATOM 1675 N N . ARG A 1 211 ? -8.272 -5.349 27.318 1.00 89.62 211 ARG A N 1
ATOM 1676 C CA . ARG A 1 211 ? -7.605 -4.616 26.234 1.00 89.62 211 ARG A CA 1
ATOM 1677 C C . ARG A 1 211 ? -6.414 -3.793 26.708 1.00 89.62 211 ARG A C 1
ATOM 1679 O O . ARG A 1 211 ? -6.438 -3.231 27.805 1.00 89.62 211 ARG A O 1
ATOM 1686 N N . VAL A 1 212 ? -5.391 -3.702 25.861 1.00 94.44 212 VAL A N 1
ATOM 1687 C CA . VAL A 1 212 ? -4.175 -2.903 26.078 1.00 94.44 212 VAL A CA 1
ATOM 1688 C C . VAL A 1 212 ? -4.116 -1.732 25.098 1.00 94.44 212 VAL A C 1
ATOM 1690 O O . VAL A 1 212 ? -4.413 -1.886 23.912 1.00 94.44 212 VAL A O 1
ATOM 1693 N N . ALA A 1 213 ? -3.741 -0.557 25.598 1.00 95.19 213 ALA A N 1
ATOM 1694 C CA . ALA A 1 213 ? -3.500 0.620 24.771 1.00 95.19 213 ALA A CA 1
ATOM 1695 C C . ALA A 1 213 ? -2.028 0.666 24.350 1.00 95.19 213 ALA A C 1
ATOM 1697 O O . ALA A 1 213 ? -1.147 0.575 25.203 1.00 95.19 213 ALA A O 1
ATOM 1698 N N . ILE A 1 214 ? -1.760 0.833 23.058 1.00 94.88 214 ILE A N 1
ATOM 1699 C CA . ILE A 1 214 ? -0.417 1.059 22.516 1.00 94.88 214 ILE A CA 1
ATOM 1700 C C . ILE A 1 214 ? -0.327 2.532 22.123 1.00 94.88 214 ILE A C 1
ATOM 1702 O O . ILE A 1 214 ? -0.924 2.941 21.131 1.00 94.88 214 ILE A O 1
ATOM 1706 N N . LEU A 1 215 ? 0.391 3.327 22.911 1.00 93.06 215 LEU A N 1
ATOM 1707 C CA . LEU A 1 215 ? 0.639 4.741 22.644 1.00 93.06 215 LEU A CA 1
ATOM 1708 C C . LEU A 1 215 ? 1.849 4.869 21.713 1.00 93.06 215 LEU A C 1
ATOM 1710 O O . LEU A 1 215 ? 2.976 4.585 22.129 1.00 93.06 215 LEU A O 1
ATOM 1714 N N . ASP A 1 216 ? 1.616 5.254 20.457 1.00 86.75 216 ASP A N 1
ATOM 1715 C CA . ASP A 1 216 ? 2.671 5.331 19.442 1.00 86.75 216 ASP A CA 1
ATOM 1716 C C . ASP A 1 216 ? 3.334 6.713 19.424 1.00 86.75 216 ASP A C 1
ATOM 1718 O O . ASP A 1 216 ? 2.701 7.721 19.107 1.00 86.75 216 ASP A O 1
ATOM 1722 N N . ALA A 1 217 ? 4.628 6.757 19.741 1.00 76.94 217 ALA A N 1
ATOM 1723 C CA . ALA A 1 217 ? 5.452 7.967 19.718 1.00 76.94 217 ALA A CA 1
ATOM 1724 C C . ALA A 1 217 ? 6.023 8.295 18.320 1.00 76.94 217 ALA A C 1
ATOM 1726 O O . ALA A 1 217 ? 6.956 9.091 18.200 1.00 76.94 217 ALA A O 1
ATOM 1727 N N . GLY A 1 218 ? 5.486 7.683 17.259 1.00 66.88 218 GLY A N 1
ATOM 1728 C CA . GLY A 1 218 ? 5.928 7.876 15.875 1.00 66.88 218 GLY A CA 1
ATOM 1729 C C . GLY A 1 218 ? 6.971 6.852 15.425 1.00 66.88 218 GLY A C 1
ATOM 1730 O O . GLY A 1 218 ? 7.785 7.137 14.543 1.00 66.88 218 GLY A O 1
ATOM 1731 N N . SER A 1 219 ? 6.983 5.664 16.032 1.00 62.06 219 SER A N 1
ATOM 1732 C CA . SER A 1 219 ? 7.834 4.568 15.564 1.00 62.06 219 SER A CA 1
ATOM 1733 C C . SER A 1 219 ? 7.230 3.842 14.371 1.00 62.06 219 SER A C 1
ATOM 1735 O O . SER A 1 219 ? 6.021 3.713 14.226 1.00 62.06 219 SER A O 1
ATOM 1737 N N . GLN A 1 220 ? 8.092 3.210 13.575 1.00 64.69 220 GLN A N 1
ATOM 1738 C CA . GLN A 1 220 ? 7.663 2.178 12.624 1.00 64.69 220 GLN A CA 1
ATOM 1739 C C . GLN A 1 220 ? 7.126 0.912 13.334 1.00 64.69 220 GLN A C 1
ATOM 1741 O O . GLN A 1 220 ? 6.569 0.026 12.687 1.00 64.69 220 GLN A O 1
ATOM 1746 N N . TYR A 1 221 ? 7.285 0.814 14.662 1.00 72.12 221 TYR A N 1
ATOM 1747 C CA . TYR A 1 221 ? 7.078 -0.406 15.440 1.00 72.12 221 TYR A CA 1
ATOM 1748 C C . TYR A 1 221 ? 5.718 -0.499 16.141 1.00 72.12 221 TYR A C 1
ATOM 1750 O O . TYR A 1 221 ? 5.354 -1.601 16.545 1.00 72.12 221 TYR A O 1
ATOM 1758 N N . GLY A 1 222 ? 4.914 0.572 16.227 1.00 80.75 222 GLY A N 1
ATOM 1759 C CA . GLY A 1 222 ? 3.575 0.516 16.843 1.00 80.75 222 GLY A CA 1
ATOM 1760 C C . GLY A 1 222 ? 2.693 -0.603 16.265 1.00 80.75 222 GLY A C 1
ATOM 1761 O O . GLY A 1 222 ? 2.076 -1.375 17.002 1.00 80.75 222 GLY A O 1
ATOM 1762 N N . LYS A 1 223 ? 2.739 -0.788 14.937 1.00 77.00 223 LYS A N 1
ATOM 1763 C CA . LYS A 1 223 ? 2.066 -1.895 14.227 1.00 77.00 223 LYS A CA 1
ATOM 1764 C C . LYS A 1 223 ? 2.635 -3.278 14.578 1.00 77.00 223 LYS A C 1
ATOM 1766 O O . LYS A 1 223 ? 1.894 -4.258 14.610 1.00 77.00 223 LYS A O 1
ATOM 1771 N N . VAL A 1 224 ? 3.941 -3.372 14.825 1.00 81.88 224 VAL A N 1
ATOM 1772 C CA . VAL A 1 224 ? 4.617 -4.630 15.185 1.00 81.88 224 VAL A CA 1
ATOM 1773 C C . VAL A 1 224 ? 4.254 -5.037 16.614 1.00 81.88 224 VAL A C 1
ATOM 1775 O O . VAL A 1 224 ? 3.954 -6.206 16.853 1.00 81.88 224 VAL A O 1
ATOM 1778 N N . ILE A 1 225 ? 4.189 -4.071 17.538 1.00 88.00 225 ILE A N 1
ATOM 1779 C CA . ILE A 1 225 ? 3.722 -4.287 18.914 1.00 88.00 225 ILE A CA 1
ATOM 1780 C C . ILE A 1 225 ? 2.272 -4.795 18.901 1.00 88.00 225 ILE A C 1
ATOM 1782 O O . ILE A 1 225 ? 2.005 -5.840 19.491 1.00 88.00 225 ILE A O 1
ATOM 1786 N N . ASP A 1 226 ? 1.357 -4.128 18.180 1.00 87.44 226 ASP A N 1
ATOM 1787 C CA . ASP A 1 226 ? -0.050 -4.565 18.038 1.00 87.44 226 ASP A CA 1
ATOM 1788 C C . ASP A 1 226 ? -0.140 -6.011 17.542 1.00 87.44 226 ASP A C 1
ATOM 1790 O O . ASP A 1 226 ? -0.868 -6.825 18.112 1.00 87.44 226 ASP A O 1
ATOM 1794 N N . ARG A 1 227 ? 0.675 -6.367 16.545 1.00 82.94 227 ARG A N 1
ATOM 1795 C CA . ARG A 1 227 ? 0.740 -7.735 16.030 1.00 82.94 227 ARG A CA 1
ATOM 1796 C C . ARG A 1 227 ? 1.193 -8.739 17.093 1.00 82.94 227 ARG A C 1
ATOM 1798 O O . ARG A 1 227 ? 0.523 -9.751 17.283 1.00 82.94 227 ARG A O 1
ATOM 1805 N N . LYS A 1 228 ? 2.294 -8.480 17.808 1.00 87.81 228 LYS A N 1
ATOM 1806 C CA . LYS A 1 228 ? 2.813 -9.414 18.828 1.00 87.81 228 LYS A CA 1
ATOM 1807 C C . LYS A 1 228 ? 1.878 -9.566 20.028 1.00 87.81 228 LYS A C 1
ATOM 1809 O O . LYS A 1 228 ? 1.769 -10.665 20.566 1.00 87.81 228 LYS A O 1
ATOM 1814 N N . VAL A 1 229 ? 1.176 -8.504 20.422 1.00 91.19 229 VAL A N 1
ATOM 1815 C CA . VAL A 1 229 ? 0.136 -8.568 21.463 1.00 91.19 229 VAL A CA 1
ATOM 1816 C C . VAL A 1 229 ? -1.022 -9.470 21.018 1.00 91.19 229 VAL A C 1
ATOM 1818 O O . VAL A 1 229 ? -1.472 -10.326 21.780 1.00 91.19 229 VAL A O 1
ATOM 1821 N N . ARG A 1 230 ? -1.466 -9.344 19.763 1.00 86.44 230 ARG A N 1
ATOM 1822 C CA . ARG A 1 230 ? -2.543 -10.175 19.200 1.00 86.44 230 ARG A CA 1
ATOM 1823 C C . ARG A 1 230 ? -2.138 -11.631 19.005 1.00 86.44 230 ARG A C 1
ATOM 1825 O O . ARG A 1 230 ? -2.947 -12.515 19.261 1.00 86.44 230 ARG A O 1
ATOM 1832 N N . GLU A 1 231 ? -0.878 -11.905 18.665 1.00 85.75 231 GLU A N 1
ATOM 1833 C CA . GLU A 1 231 ? -0.323 -13.270 18.663 1.00 85.75 231 GLU A CA 1
ATOM 1834 C C . GLU A 1 231 ? -0.359 -13.944 20.049 1.00 85.75 231 GLU A C 1
ATOM 1836 O O . GLU A 1 231 ? -0.225 -15.167 20.142 1.00 85.75 231 GLU A O 1
ATOM 1841 N N . LEU A 1 232 ? -0.491 -13.159 21.124 1.00 90.00 232 LEU A N 1
ATOM 1842 C CA . LEU A 1 232 ? -0.689 -13.629 22.498 1.00 90.00 232 LEU A CA 1
ATOM 1843 C C . LEU A 1 232 ? -2.179 -13.681 22.890 1.00 90.00 232 LEU A C 1
ATOM 1845 O O . LEU A 1 232 ? -2.497 -13.902 24.056 1.00 90.00 232 LEU A O 1
ATOM 1849 N N . ASN A 1 233 ? -3.086 -13.528 21.918 1.00 89.94 233 ASN A N 1
ATOM 1850 C CA . ASN A 1 233 ? -4.543 -13.522 22.070 1.00 89.94 233 ASN A CA 1
ATOM 1851 C C . ASN A 1 233 ? -5.053 -12.440 23.032 1.00 89.94 233 ASN A C 1
ATOM 1853 O O . ASN A 1 233 ? -6.004 -12.671 23.780 1.00 89.94 233 ASN A O 1
ATOM 1857 N N . VAL A 1 234 ? -4.446 -11.251 23.003 1.00 90.44 234 VAL A N 1
ATOM 1858 C CA . VAL A 1 234 ? -4.896 -10.080 23.768 1.00 90.44 234 VAL A CA 1
ATOM 1859 C C . VAL A 1 234 ? -5.369 -8.980 22.814 1.00 90.44 234 VAL A C 1
ATOM 1861 O O . VAL A 1 234 ? -4.746 -8.737 21.779 1.00 90.44 234 VAL A O 1
ATOM 1864 N N . LYS A 1 235 ? -6.479 -8.307 23.148 1.00 89.56 235 LYS A N 1
ATOM 1865 C CA . LYS A 1 235 ? -7.019 -7.198 22.346 1.00 89.56 235 LYS A CA 1
ATOM 1866 C C . LYS A 1 235 ? -6.155 -5.949 22.526 1.00 89.56 235 LYS A C 1
ATOM 1868 O O . LYS A 1 235 ? -5.848 -5.562 23.652 1.00 89.56 235 LYS A O 1
ATOM 1873 N N . SER A 1 236 ? -5.802 -5.291 21.427 1.00 90.75 236 SER A N 1
ATOM 1874 C CA . SER A 1 236 ? -4.995 -4.066 21.431 1.00 90.75 236 SER A CA 1
ATOM 1875 C C . SER A 1 236 ? -5.566 -2.981 20.529 1.00 90.75 236 SER A C 1
ATOM 1877 O O . SER A 1 236 ? -6.090 -3.279 19.447 1.00 90.75 236 SER A O 1
ATOM 1879 N N . ASP A 1 237 ? -5.385 -1.733 20.958 1.00 89.62 237 ASP A N 1
ATOM 1880 C CA . ASP A 1 237 ? -5.722 -0.515 20.219 1.00 89.62 237 ASP A CA 1
ATOM 1881 C C . ASP A 1 237 ? -4.478 0.385 20.127 1.00 89.62 237 ASP A C 1
ATOM 1883 O O . ASP A 1 237 ? -3.815 0.629 21.135 1.00 89.62 237 ASP A O 1
ATOM 1887 N N . ILE A 1 238 ? -4.146 0.860 18.920 1.00 87.25 238 ILE A N 1
ATOM 1888 C CA . ILE A 1 238 ? -3.049 1.817 18.697 1.00 87.25 238 ILE A CA 1
ATOM 1889 C C . ILE A 1 238 ? -3.629 3.226 18.789 1.00 87.25 238 ILE A C 1
ATOM 1891 O O . ILE A 1 238 ? -4.581 3.546 18.076 1.00 87.25 238 ILE A O 1
ATOM 1895 N N . LEU A 1 239 ? -3.060 4.057 19.655 1.00 89.62 239 LEU A N 1
ATOM 1896 C CA . LEU A 1 239 ? -3.527 5.408 19.946 1.00 89.62 239 LEU A CA 1
ATOM 1897 C C . LEU A 1 239 ? -2.366 6.413 19.837 1.00 89.62 239 LEU A C 1
ATOM 1899 O O . LEU A 1 239 ? -1.211 6.033 20.049 1.00 89.62 239 LEU A O 1
ATOM 1903 N N . PRO A 1 240 ? -2.650 7.694 19.545 1.00 88.69 240 PRO A N 1
ATOM 1904 C CA . PRO A 1 240 ? -1.638 8.747 19.591 1.00 88.69 240 PRO A CA 1
ATOM 1905 C C . PRO A 1 240 ? -1.012 8.870 20.984 1.00 88.69 240 PRO A C 1
ATOM 1907 O O . PRO A 1 240 ? -1.703 8.687 21.994 1.00 88.69 240 PRO A O 1
ATOM 1910 N N . LEU A 1 241 ? 0.275 9.218 21.049 1.00 88.94 241 LEU A N 1
ATOM 1911 C CA . LEU A 1 241 ? 0.990 9.387 22.317 1.00 88.94 241 LEU A CA 1
ATOM 1912 C C . LEU A 1 241 ? 0.343 10.440 23.235 1.00 88.94 241 LEU A C 1
ATOM 1914 O O . LEU A 1 241 ? 0.351 10.286 24.455 1.00 88.94 241 LEU A O 1
ATOM 1918 N N . GLU A 1 242 ? -0.269 11.475 22.664 1.00 89.44 242 GLU A N 1
ATOM 1919 C CA . GLU A 1 242 ? -0.951 12.550 23.389 1.00 89.44 242 GLU A CA 1
ATOM 1920 C C . GLU A 1 242 ? -2.319 12.163 23.982 1.00 89.44 242 GLU A C 1
ATOM 1922 O O . GLU A 1 242 ? -3.009 13.019 24.543 1.00 89.44 242 GLU A O 1
ATOM 1927 N N . THR A 1 243 ? -2.745 10.902 23.850 1.00 90.69 243 THR A N 1
ATOM 1928 C CA . THR A 1 243 ? -4.019 10.427 24.409 1.00 90.69 243 THR A CA 1
ATOM 1929 C C . THR A 1 243 ? -4.061 10.648 25.921 1.00 90.69 243 THR A C 1
ATOM 1931 O O . THR A 1 243 ? -3.168 10.215 26.646 1.00 90.69 243 THR A O 1
ATOM 1934 N N . SER A 1 244 ? -5.126 11.294 26.407 1.00 93.00 244 SER A N 1
ATOM 1935 C CA . SER A 1 244 ? -5.239 11.649 27.821 1.00 93.00 244 SER A CA 1
ATOM 1936 C C . SER A 1 244 ? -5.445 10.435 28.729 1.00 93.00 244 SER A C 1
ATOM 1938 O O . SER A 1 244 ? -6.126 9.461 28.384 1.00 93.00 244 SER A O 1
ATOM 1940 N N . ALA A 1 245 ? -4.927 10.536 29.949 1.00 91.50 245 ALA A N 1
ATOM 1941 C CA . ALA A 1 245 ? -5.062 9.525 30.987 1.00 91.50 245 ALA A CA 1
ATOM 1942 C C . ALA A 1 245 ? -6.536 9.239 31.330 1.00 91.50 245 ALA A C 1
ATOM 1944 O O . ALA A 1 245 ? -6.931 8.086 31.524 1.00 91.50 245 ALA A O 1
ATOM 1945 N N . LEU A 1 246 ? -7.377 10.281 31.337 1.00 90.38 246 LEU A N 1
ATOM 1946 C CA . LEU A 1 246 ? -8.823 10.149 31.537 1.00 90.38 246 LEU A CA 1
ATOM 1947 C C . LEU A 1 246 ? -9.462 9.282 30.453 1.00 90.38 246 LEU A C 1
ATOM 1949 O O . LEU A 1 246 ? -10.221 8.369 30.777 1.00 90.38 246 LEU A O 1
ATOM 1953 N N . LYS A 1 247 ? -9.092 9.490 29.183 1.00 90.75 247 LYS A N 1
ATOM 1954 C CA . LYS A 1 247 ? -9.660 8.716 28.080 1.00 90.75 247 LYS A CA 1
ATOM 1955 C C . LYS A 1 247 ? -9.285 7.240 28.164 1.00 90.75 247 LYS A C 1
ATOM 1957 O O . LYS A 1 247 ? -10.122 6.377 27.901 1.00 90.75 247 LYS A O 1
ATOM 1962 N N . LEU A 1 248 ? -8.049 6.943 28.571 1.00 91.00 248 LEU A N 1
ATOM 1963 C CA . LEU A 1 248 ? -7.600 5.567 28.790 1.00 91.00 248 LEU A CA 1
ATOM 1964 C C . LEU A 1 248 ? -8.406 4.875 29.900 1.00 91.00 248 LEU A C 1
ATOM 1966 O O . LEU A 1 248 ? -8.766 3.702 29.777 1.00 91.00 248 LEU A O 1
ATOM 1970 N N . LYS A 1 249 ? -8.736 5.612 30.963 1.00 88.88 249 LYS A N 1
ATOM 1971 C CA . LYS A 1 249 ? -9.542 5.104 32.076 1.00 88.88 249 LYS A CA 1
ATOM 1972 C C . LYS A 1 249 ? -11.012 4.906 31.698 1.00 88.88 249 LYS A C 1
ATOM 1974 O O . LYS A 1 249 ? -11.566 3.862 32.021 1.00 88.88 249 LYS A O 1
ATOM 1979 N N . GLU A 1 250 ? -11.627 5.859 30.997 1.00 88.56 250 GLU A N 1
ATOM 1980 C CA . GLU A 1 250 ? -13.017 5.768 30.509 1.00 88.56 250 GLU A CA 1
ATOM 1981 C C . GLU A 1 250 ? -13.227 4.572 29.581 1.00 88.56 250 GLU A C 1
ATOM 1983 O O . GLU A 1 250 ? -14.234 3.874 29.656 1.00 88.56 250 GLU A O 1
ATOM 1988 N N . LEU A 1 251 ? -12.247 4.309 28.716 1.00 86.69 251 LEU A N 1
ATOM 1989 C CA . LEU A 1 251 ? -12.246 3.146 27.839 1.00 86.69 251 LEU A CA 1
ATOM 1990 C C . LEU A 1 251 ? -11.888 1.848 28.597 1.00 86.69 251 LEU A C 1
ATOM 1992 O O . LEU A 1 251 ? -11.989 0.760 28.038 1.00 86.69 251 LEU A O 1
ATOM 1996 N N . GLY A 1 252 ? -11.502 1.900 29.869 1.00 89.94 252 GLY A N 1
ATOM 1997 C CA . GLY A 1 252 ? -11.263 0.696 30.667 1.00 89.94 252 GLY A CA 1
ATOM 1998 C C . GLY A 1 252 ? -10.099 -0.163 30.161 1.00 89.94 252 GLY A C 1
ATOM 1999 O O . GLY A 1 252 ? -10.194 -1.391 30.179 1.00 89.94 252 GLY A O 1
ATOM 2000 N N . TYR A 1 253 ? -9.010 0.452 29.681 1.00 93.88 253 TYR A N 1
ATOM 2001 C CA . TYR A 1 253 ? -7.790 -0.297 29.356 1.00 93.88 253 TYR A CA 1
ATOM 2002 C C . TYR A 1 253 ? -7.166 -0.912 30.613 1.00 93.88 253 TYR A C 1
ATOM 2004 O O . TYR A 1 253 ? -7.170 -0.314 31.689 1.00 93.88 253 TYR A O 1
ATOM 2012 N N . ARG A 1 254 ? -6.600 -2.112 30.465 1.00 94.75 254 ARG A N 1
ATOM 2013 C CA . ARG A 1 254 ? -5.981 -2.876 31.561 1.00 94.75 254 ARG A CA 1
ATOM 2014 C C . ARG A 1 254 ? -4.482 -2.650 31.691 1.00 94.75 254 ARG A C 1
ATOM 2016 O O . ARG A 1 254 ? -3.945 -2.880 32.767 1.00 94.75 254 ARG A O 1
ATOM 2023 N N . ALA A 1 255 ? -3.830 -2.217 30.618 1.00 96.44 255 ALA A N 1
ATOM 2024 C CA . ALA A 1 255 ? -2.408 -1.907 30.569 1.00 96.44 255 ALA A CA 1
ATOM 2025 C C . ALA A 1 255 ? -2.123 -0.890 29.458 1.00 96.44 255 ALA A C 1
ATOM 2027 O O . ALA A 1 255 ? -2.944 -0.698 28.552 1.00 96.44 255 ALA A O 1
ATOM 2028 N N . VAL A 1 256 ? -0.943 -0.276 29.520 1.00 96.88 256 VAL A N 1
ATOM 2029 C CA . VAL A 1 256 ? -0.442 0.658 28.507 1.00 96.88 256 VAL A CA 1
ATOM 2030 C C . VAL A 1 256 ? 0.945 0.217 28.042 1.00 96.88 256 VAL A C 1
ATOM 2032 O O . VAL A 1 256 ? 1.814 -0.096 28.854 1.00 96.88 256 VAL A O 1
ATOM 2035 N N . VAL A 1 257 ? 1.168 0.213 26.732 1.00 96.88 257 VAL A N 1
ATOM 2036 C CA . VAL A 1 257 ? 2.489 0.064 26.118 1.00 96.88 257 VAL A CA 1
ATOM 2037 C C . VAL A 1 257 ? 2.825 1.371 25.412 1.00 96.88 257 VAL A C 1
ATOM 2039 O O . VAL A 1 257 ? 2.047 1.837 24.589 1.00 96.88 257 VAL A O 1
ATOM 2042 N N . ILE A 1 258 ? 3.968 1.970 25.726 1.00 94.62 258 ILE A N 1
ATOM 2043 C CA . ILE A 1 258 ? 4.460 3.187 25.073 1.00 94.62 258 ILE A CA 1
ATOM 2044 C C . ILE A 1 258 ? 5.563 2.767 24.105 1.00 94.62 258 ILE A C 1
ATOM 2046 O O . ILE A 1 258 ? 6.567 2.187 24.529 1.00 94.62 258 ILE A O 1
ATOM 2050 N N . SER A 1 259 ? 5.367 3.016 22.811 1.00 88.19 259 SER A N 1
ATOM 2051 C CA . SER A 1 259 ? 6.311 2.590 21.777 1.00 88.19 259 SER A CA 1
ATOM 2052 C C . SER A 1 259 ? 7.602 3.417 21.775 1.00 88.19 259 SER A C 1
ATOM 2054 O O . SER A 1 259 ? 7.730 4.446 22.443 1.00 88.19 259 SER A O 1
ATOM 2056 N N . GLY A 1 260 ? 8.554 2.982 20.945 1.00 72.75 260 GLY A N 1
ATOM 2057 C CA . GLY A 1 260 ? 9.731 3.776 20.608 1.00 72.75 260 GLY A CA 1
ATOM 2058 C C . GLY A 1 260 ? 9.407 4.995 19.737 1.00 72.75 260 GLY A C 1
ATOM 2059 O O . GLY A 1 260 ? 8.280 5.170 19.277 1.00 72.75 260 GLY A O 1
ATOM 2060 N N . GLY A 1 261 ? 10.436 5.796 19.469 1.00 65.50 261 GLY A N 1
ATOM 2061 C CA . GLY A 1 261 ? 10.455 6.938 18.557 1.00 65.50 261 GLY A CA 1
ATOM 2062 C C . GLY A 1 261 ? 11.917 7.257 18.201 1.00 65.50 261 GLY A C 1
ATOM 2063 O O . GLY A 1 261 ? 12.805 6.931 18.992 1.00 65.50 261 GLY A O 1
ATOM 2064 N N . PRO A 1 262 ? 12.212 7.825 17.018 1.00 55.41 262 PRO A N 1
ATOM 2065 C CA . PRO A 1 262 ? 13.593 8.053 16.573 1.00 55.41 262 PRO A CA 1
ATOM 2066 C C . PRO A 1 262 ? 14.277 9.250 17.260 1.00 55.41 262 PRO A C 1
ATOM 2068 O O . PRO A 1 262 ? 15.495 9.404 17.154 1.00 55.41 262 PRO A O 1
ATOM 2071 N N . ASN A 1 263 ? 13.501 10.100 17.935 1.00 66.31 263 ASN A N 1
ATOM 2072 C CA . ASN A 1 263 ? 13.940 11.395 18.445 1.00 66.31 263 ASN A CA 1
ATOM 2073 C C . ASN A 1 263 ? 14.356 11.333 19.922 1.00 66.31 263 ASN A C 1
ATOM 2075 O O . ASN A 1 263 ? 13.989 10.419 20.655 1.00 66.31 263 ASN A O 1
ATOM 2079 N N . SER A 1 264 ? 15.118 12.335 20.362 1.00 76.06 264 SER A N 1
ATOM 2080 C CA . SER A 1 264 ? 15.478 12.518 21.773 1.00 76.06 264 SER A CA 1
ATOM 2081 C C . SER A 1 264 ? 14.285 13.023 22.591 1.00 76.06 264 SER A C 1
ATOM 2083 O O . SER A 1 264 ? 13.571 13.918 22.142 1.00 76.06 264 SER A O 1
ATOM 2085 N N . VAL A 1 265 ? 14.110 12.532 23.826 1.00 77.00 265 VAL A N 1
ATOM 2086 C CA . VAL A 1 265 ? 13.065 13.001 24.772 1.00 77.00 265 VAL A CA 1
ATOM 2087 C C . VAL A 1 265 ? 13.247 14.451 25.254 1.00 77.00 265 VAL A C 1
ATOM 2089 O O . VAL A 1 265 ? 12.377 14.989 25.953 1.00 77.00 265 VAL A O 1
ATOM 2092 N N . TYR A 1 266 ? 14.388 15.073 24.945 1.00 77.50 266 TYR A N 1
ATOM 2093 C CA . TYR A 1 266 ? 14.683 16.478 25.254 1.00 77.50 266 TYR A CA 1
ATOM 2094 C C . TYR A 1 266 ? 14.672 17.386 24.024 1.00 77.50 266 TYR A C 1
ATOM 2096 O O . TYR A 1 266 ? 14.921 18.581 24.166 1.00 77.50 266 TYR A O 1
ATOM 2104 N N . ALA A 1 267 ? 14.411 16.847 22.831 1.00 76.81 267 ALA A N 1
ATOM 2105 C CA . ALA A 1 267 ? 14.303 17.673 21.639 1.00 76.81 267 ALA A CA 1
ATOM 2106 C C . ALA A 1 267 ? 13.112 18.644 21.760 1.00 76.81 267 ALA A C 1
ATOM 2108 O O . ALA A 1 267 ? 12.092 18.312 22.367 1.00 76.81 267 ALA A O 1
ATOM 2109 N N . GLU A 1 268 ? 13.228 19.846 21.188 1.00 73.94 268 GLU A N 1
ATOM 2110 C CA . GLU A 1 268 ? 12.144 20.846 21.216 1.00 73.94 268 GLU A CA 1
ATOM 2111 C C . GLU A 1 268 ? 10.874 20.351 20.504 1.00 73.94 268 GLU A C 1
ATOM 2113 O O . GLU A 1 268 ? 9.762 20.758 20.844 1.00 73.94 268 GLU A O 1
ATOM 2118 N N . ASP A 1 269 ? 11.038 19.440 19.544 1.00 75.94 269 ASP A N 1
ATOM 2119 C CA . ASP A 1 269 ? 9.987 18.784 18.769 1.00 75.94 269 ASP A CA 1
ATOM 2120 C C . ASP A 1 269 ? 9.589 17.402 19.322 1.00 75.94 269 ASP A C 1
ATOM 2122 O O . ASP A 1 269 ? 8.892 16.642 18.644 1.00 75.94 269 ASP A O 1
ATOM 2126 N N . ALA A 1 270 ? 10.007 17.060 20.547 1.00 77.50 270 ALA A N 1
ATOM 2127 C CA . ALA A 1 270 ? 9.657 15.795 21.183 1.00 77.50 270 ALA A CA 1
ATOM 2128 C C . ALA A 1 270 ? 8.123 15.598 21.241 1.00 77.50 270 ALA A C 1
ATOM 2130 O O . ALA A 1 270 ? 7.398 16.510 21.662 1.00 77.50 270 ALA A O 1
ATOM 2131 N N . PRO A 1 271 ? 7.609 14.409 20.860 1.00 77.44 271 PRO A N 1
ATOM 2132 C CA . PRO A 1 271 ? 6.189 14.089 20.949 1.00 77.44 271 PRO A CA 1
ATOM 2133 C C . PRO A 1 271 ? 5.613 14.375 22.340 1.00 77.44 271 PRO A C 1
ATOM 2135 O O . PRO A 1 271 ? 6.175 13.969 23.361 1.00 77.44 271 PRO A O 1
ATOM 2138 N N . LYS A 1 272 ? 4.477 15.080 22.377 1.00 84.06 272 LYS A N 1
ATOM 2139 C CA . LYS A 1 272 ? 3.777 15.409 23.625 1.00 84.06 272 LYS A CA 1
ATOM 2140 C C . LYS A 1 272 ? 3.047 14.175 24.157 1.00 84.06 272 LYS A C 1
ATOM 2142 O O . LYS A 1 272 ? 2.478 13.416 23.383 1.00 84.06 272 LYS A O 1
ATOM 2147 N N . TYR A 1 273 ? 3.022 14.024 25.476 1.00 90.62 273 TYR A N 1
ATOM 2148 C CA . TYR A 1 273 ? 2.272 12.988 26.188 1.00 90.62 273 TYR A CA 1
ATOM 2149 C C . TYR A 1 273 ? 1.610 13.585 27.433 1.00 90.62 273 TYR A C 1
ATOM 2151 O O . TYR A 1 273 ? 1.991 14.668 27.881 1.00 90.62 273 TYR A O 1
ATOM 2159 N N . ASP A 1 274 ? 0.617 12.884 27.979 1.00 92.62 274 ASP A N 1
ATOM 2160 C CA . ASP A 1 274 ? -0.024 13.225 29.250 1.00 92.62 274 ASP A CA 1
ATOM 2161 C C . ASP A 1 274 ? 0.717 12.536 30.419 1.00 92.62 274 ASP A C 1
ATOM 2163 O O . ASP A 1 274 ? 0.683 11.308 30.506 1.00 92.62 274 ASP A O 1
ATOM 2167 N N . PRO A 1 275 ? 1.391 13.266 31.330 1.00 91.19 275 PRO A N 1
ATOM 2168 C CA . PRO A 1 275 ? 2.100 12.662 32.463 1.00 91.19 275 PRO A CA 1
ATOM 2169 C C . PRO A 1 275 ? 1.182 11.932 33.454 1.00 91.19 275 PRO A C 1
ATOM 2171 O O . PRO A 1 275 ? 1.639 11.071 34.212 1.00 91.19 275 PRO A O 1
ATOM 2174 N N . ASP A 1 276 ? -0.121 12.232 33.463 1.00 93.44 276 ASP A N 1
ATOM 2175 C CA . ASP A 1 276 ? -1.059 11.604 34.394 1.00 93.44 276 ASP A CA 1
ATOM 2176 C C . ASP A 1 276 ? -1.291 10.114 34.094 1.00 93.44 276 ASP A C 1
ATOM 2178 O O . ASP A 1 276 ? -1.793 9.393 34.961 1.00 93.44 276 ASP A O 1
ATOM 2182 N N . ILE A 1 277 ? -0.837 9.600 32.940 1.00 93.56 277 ILE A N 1
ATOM 2183 C CA . ILE A 1 277 ? -0.880 8.161 32.630 1.00 93.56 277 ILE A CA 1
ATOM 2184 C C . ILE A 1 277 ? -0.149 7.328 33.693 1.00 93.56 277 ILE A C 1
ATOM 2186 O O . ILE A 1 277 ? -0.632 6.263 34.078 1.00 93.56 277 ILE A O 1
ATOM 2190 N N . PHE A 1 278 ? 0.955 7.845 34.249 1.00 93.56 278 PHE A N 1
ATOM 2191 C CA . PHE A 1 278 ? 1.753 7.167 35.278 1.00 93.56 278 PHE A CA 1
ATOM 2192 C C . PHE A 1 278 ? 1.075 7.156 36.657 1.00 93.56 278 PHE A C 1
ATOM 2194 O O . PHE A 1 278 ? 1.515 6.443 37.560 1.00 93.56 278 PHE A O 1
ATOM 2201 N N . LYS A 1 279 ? -0.015 7.916 36.829 1.00 91.38 279 LYS A N 1
ATOM 2202 C CA . LYS A 1 279 ? -0.789 8.020 38.077 1.00 91.38 279 LYS A CA 1
ATOM 2203 C C . LYS A 1 279 ? -2.069 7.180 38.061 1.00 91.38 279 LYS A C 1
ATOM 2205 O O . LYS A 1 279 ? -2.706 7.035 39.100 1.00 91.38 279 LYS A O 1
ATOM 2210 N N . LEU A 1 280 ? -2.443 6.596 36.918 1.00 88.75 280 LEU A N 1
ATOM 2211 C CA . LEU A 1 280 ? -3.668 5.794 36.772 1.00 88.75 280 LEU A CA 1
ATOM 2212 C C . LEU A 1 280 ? -3.643 4.470 37.547 1.00 88.75 280 LEU A C 1
ATOM 2214 O O . LEU A 1 280 ? -4.686 3.844 37.724 1.00 88.75 280 LEU A O 1
ATOM 2218 N N . GLY A 1 281 ? -2.460 4.017 37.968 1.00 90.44 281 GLY A N 1
ATOM 2219 C CA . GLY A 1 281 ? -2.274 2.707 38.591 1.00 90.44 281 GLY A CA 1
ATOM 2220 C C . GLY A 1 281 ? -2.386 1.538 37.608 1.00 90.44 281 GLY A C 1
ATOM 2221 O O . GLY A 1 281 ? -2.431 0.390 38.048 1.00 90.44 281 GLY A O 1
ATOM 2222 N N . LEU A 1 282 ? -2.430 1.799 36.298 1.00 94.31 282 LEU A N 1
ATOM 2223 C CA . LEU A 1 282 ? -2.343 0.769 35.263 1.00 94.31 282 LEU A CA 1
ATOM 2224 C C . LEU A 1 282 ? -0.885 0.301 35.104 1.00 94.31 282 LEU A C 1
ATOM 2226 O O . LEU A 1 282 ? 0.020 1.123 35.225 1.00 94.31 282 LEU A O 1
ATOM 2230 N N . PRO A 1 283 ? -0.633 -0.986 34.811 1.00 97.25 283 PRO A N 1
ATOM 2231 C CA . PRO A 1 283 ? 0.674 -1.459 34.371 1.00 97.25 283 PRO A CA 1
ATOM 2232 C C . PRO A 1 283 ? 1.135 -0.766 33.086 1.00 97.25 283 PRO A C 1
ATOM 2234 O O . PRO A 1 283 ? 0.355 -0.643 32.136 1.00 97.25 283 PRO A O 1
ATOM 2237 N N . ILE A 1 284 ? 2.406 -0.358 33.041 1.00 97.75 284 ILE A N 1
ATOM 2238 C CA . ILE A 1 284 ? 2.992 0.365 31.902 1.00 97.75 284 ILE A CA 1
ATOM 2239 C C . ILE A 1 284 ? 4.282 -0.317 31.446 1.00 97.75 284 ILE A C 1
ATOM 2241 O O . ILE A 1 284 ? 5.160 -0.583 32.267 1.00 97.75 284 ILE A O 1
ATOM 2245 N N . LEU A 1 285 ? 4.411 -0.550 30.137 1.00 97.88 285 LEU A N 1
ATOM 2246 C CA . LEU A 1 285 ? 5.650 -0.977 29.482 1.00 97.88 285 LEU A CA 1
ATOM 2247 C C . LEU A 1 285 ? 6.121 0.101 28.499 1.00 97.88 285 LEU A C 1
ATOM 2249 O O . LEU A 1 285 ? 5.453 0.361 27.504 1.00 97.88 285 LEU A O 1
ATOM 2253 N N . GLY A 1 286 ? 7.275 0.711 28.747 1.00 95.62 286 GLY A N 1
ATOM 2254 C CA . GLY A 1 286 ? 7.919 1.640 27.818 1.00 95.62 286 GLY A CA 1
ATOM 2255 C C . GLY A 1 286 ? 9.016 0.962 27.004 1.00 95.62 286 GLY A C 1
ATOM 2256 O O . GLY A 1 286 ? 9.915 0.345 27.571 1.00 95.62 286 GLY A O 1
ATOM 2257 N N . ILE A 1 287 ? 8.975 1.102 25.681 1.00 93.31 287 ILE A N 1
ATOM 2258 C CA . ILE A 1 287 ? 9.959 0.520 24.759 1.00 93.31 287 ILE A CA 1
ATOM 2259 C C . ILE A 1 287 ? 10.790 1.646 24.144 1.00 93.31 287 ILE A C 1
ATOM 2261 O O . ILE A 1 287 ? 10.241 2.590 23.582 1.00 93.31 287 ILE A O 1
ATOM 2265 N N . CYS A 1 288 ? 12.115 1.555 24.249 1.00 88.56 288 CYS A N 1
ATOM 2266 C CA . CYS A 1 288 ? 13.085 2.543 23.777 1.00 88.56 288 CYS A CA 1
ATOM 2267 C C . CYS A 1 288 ? 12.740 3.973 24.246 1.00 88.56 288 CYS A C 1
ATOM 2269 O O . CYS A 1 288 ? 12.950 4.302 25.413 1.00 88.56 288 CYS A O 1
ATOM 2271 N N . TYR A 1 289 ? 12.155 4.809 23.385 1.00 87.56 289 TYR A N 1
ATOM 2272 C CA . TYR A 1 289 ? 11.666 6.146 23.744 1.00 87.56 289 TYR A CA 1
ATOM 2273 C C . TYR A 1 289 ? 10.690 6.117 24.933 1.00 87.56 289 TYR A C 1
ATOM 2275 O O . TYR A 1 289 ? 10.815 6.921 25.854 1.00 87.56 289 TYR A O 1
ATOM 2283 N N . GLY A 1 290 ? 9.788 5.131 24.997 1.00 91.88 290 GLY A N 1
ATOM 2284 C CA . GLY A 1 290 ? 8.889 4.954 26.141 1.00 91.88 290 GLY A CA 1
ATOM 2285 C C . GLY A 1 290 ? 9.629 4.704 27.462 1.00 91.88 290 GLY A C 1
ATOM 2286 O O . GLY A 1 290 ? 9.228 5.223 28.502 1.00 91.88 290 GLY A O 1
ATOM 2287 N N . MET A 1 291 ? 10.748 3.968 27.439 1.00 93.94 291 MET A N 1
ATOM 2288 C CA . MET A 1 291 ? 11.606 3.785 28.620 1.00 93.94 291 MET A CA 1
ATOM 2289 C C . MET A 1 291 ? 12.275 5.098 29.044 1.00 93.94 291 MET A C 1
ATOM 2291 O O . MET A 1 291 ? 12.413 5.362 30.239 1.00 93.94 291 MET A O 1
ATOM 2295 N N . GLN A 1 292 ? 12.668 5.932 28.083 1.00 91.06 292 GLN A N 1
ATOM 2296 C CA . GLN A 1 292 ? 13.261 7.239 28.360 1.00 91.06 292 GLN A CA 1
ATOM 2297 C C . GLN A 1 292 ? 12.241 8.205 28.980 1.00 91.06 292 GLN A C 1
ATOM 2299 O O . GLN A 1 292 ? 12.583 8.889 29.945 1.00 91.06 292 GLN A O 1
ATOM 2304 N N . ILE A 1 293 ? 10.989 8.209 28.494 1.00 92.12 293 ILE A N 1
ATOM 2305 C CA . ILE A 1 293 ? 9.880 8.959 29.112 1.00 92.12 293 ILE A CA 1
ATOM 2306 C C . ILE A 1 293 ? 9.689 8.511 30.559 1.00 92.12 293 ILE A C 1
ATOM 2308 O O . ILE A 1 293 ? 9.691 9.349 31.458 1.00 92.12 293 ILE A O 1
ATOM 2312 N N . ILE A 1 294 ? 9.580 7.196 30.790 1.00 94.75 294 ILE A N 1
ATOM 2313 C CA . ILE A 1 294 ? 9.451 6.639 32.142 1.00 94.75 294 ILE A CA 1
ATOM 2314 C C . ILE A 1 294 ? 10.590 7.156 33.019 1.00 94.75 294 ILE A C 1
ATOM 2316 O O . ILE A 1 294 ? 10.346 7.726 34.074 1.00 94.75 294 ILE A O 1
ATOM 2320 N N . ASN A 1 295 ? 11.843 7.022 32.587 1.00 95.19 295 ASN A N 1
ATOM 2321 C CA . ASN A 1 295 ? 12.968 7.446 33.414 1.00 95.19 295 ASN A CA 1
ATOM 2322 C C . ASN A 1 295 ? 12.938 8.948 33.740 1.00 95.19 295 ASN A C 1
ATOM 2324 O O . ASN A 1 295 ? 13.219 9.323 34.876 1.00 95.19 295 ASN A O 1
ATOM 2328 N N . LYS A 1 296 ? 12.565 9.790 32.769 1.00 92.12 296 LYS A N 1
ATOM 2329 C CA . LYS A 1 296 ? 12.440 11.245 32.931 1.00 92.12 296 LYS A CA 1
ATOM 2330 C C . LYS A 1 296 ? 11.354 11.624 33.945 1.00 92.12 296 LYS A C 1
ATOM 2332 O O . LYS A 1 296 ? 11.603 12.474 34.793 1.00 92.12 296 LYS A O 1
ATOM 2337 N N . GLU A 1 297 ? 10.196 10.967 33.902 1.00 93.06 297 GLU A N 1
ATOM 2338 C CA . GLU A 1 297 ? 9.076 11.207 34.833 1.00 93.06 297 GLU A CA 1
ATOM 2339 C C . GLU A 1 297 ? 9.379 10.796 36.280 1.00 93.06 297 GLU A C 1
ATOM 2341 O O . GLU A 1 297 ? 8.754 11.286 37.217 1.00 93.06 297 GLU A O 1
ATOM 2346 N N . PHE A 1 298 ? 10.365 9.920 36.484 1.00 93.94 298 PHE A N 1
ATOM 2347 C CA . PHE A 1 298 ? 10.839 9.513 37.809 1.00 93.94 298 PHE A CA 1
ATOM 2348 C C . PHE A 1 298 ? 12.159 10.203 38.213 1.00 93.94 298 PHE A C 1
ATOM 2350 O O . PHE A 1 298 ? 12.945 9.633 38.971 1.00 93.94 298 PHE A O 1
ATOM 2357 N N . ASP A 1 299 ? 12.408 11.426 37.730 1.00 93.38 299 ASP A N 1
ATOM 2358 C CA . ASP A 1 299 ? 13.569 12.283 38.058 1.00 93.38 299 ASP A CA 1
ATOM 2359 C C . ASP A 1 299 ? 14.941 11.761 37.575 1.00 93.38 299 ASP A C 1
ATOM 2361 O O . ASP A 1 299 ? 16.015 12.173 38.051 1.00 93.38 299 ASP A O 1
ATOM 2365 N N . GLY A 1 300 ? 14.928 10.827 36.626 1.00 93.38 300 GLY A N 1
ATOM 2366 C CA . GLY A 1 300 ? 16.120 10.321 35.959 1.00 93.38 300 GLY A CA 1
ATOM 2367 C C . GLY A 1 300 ? 16.632 11.261 34.864 1.00 93.38 300 GLY A C 1
ATOM 2368 O O . GLY A 1 300 ? 15.950 12.187 34.425 1.00 93.38 300 GLY A O 1
ATOM 2369 N N . THR A 1 301 ? 17.858 11.017 34.403 1.00 91.94 301 THR A N 1
ATOM 2370 C CA . THR A 1 301 ? 18.478 11.761 33.296 1.00 91.94 301 THR A CA 1
ATOM 2371 C C . THR A 1 301 ? 18.782 10.832 32.130 1.00 91.94 301 THR A C 1
ATOM 2373 O O . THR A 1 301 ? 19.194 9.684 32.313 1.00 91.94 301 THR A O 1
ATOM 2376 N N . VAL A 1 302 ? 18.572 11.333 30.916 1.00 87.81 302 VAL A N 1
ATOM 2377 C CA . VAL A 1 302 ? 18.931 10.658 29.664 1.00 87.81 302 VAL A CA 1
ATOM 2378 C C . VAL A 1 302 ? 19.999 11.507 28.968 1.00 87.81 302 VAL A C 1
ATOM 2380 O O . VAL A 1 302 ? 19.920 12.733 28.967 1.00 87.81 302 VAL A O 1
ATOM 2383 N N . GLN A 1 303 ? 21.040 10.878 28.432 1.00 84.00 303 GLN A N 1
ATOM 2384 C CA . GLN A 1 303 ? 22.108 11.563 27.709 1.00 84.00 303 GLN A CA 1
ATOM 2385 C C . GLN A 1 303 ? 22.403 10.858 26.391 1.00 84.00 303 GLN A C 1
ATOM 2387 O O . GLN A 1 303 ? 22.377 9.625 26.289 1.00 84.00 303 GLN A O 1
ATOM 2392 N N . LYS A 1 304 ? 22.754 11.660 25.390 1.00 76.00 304 LYS A N 1
ATOM 2393 C CA . LYS A 1 304 ? 23.316 11.173 24.139 1.00 76.00 304 LYS A CA 1
ATOM 2394 C C . LYS A 1 304 ? 24.755 10.730 24.397 1.00 76.00 304 LYS A C 1
ATOM 2396 O O . LYS A 1 304 ? 25.582 11.551 24.782 1.00 76.00 304 LYS A O 1
ATOM 2401 N N . LYS A 1 305 ? 25.046 9.439 24.233 1.00 67.44 305 LYS A N 1
ATOM 2402 C CA . LYS A 1 305 ? 26.406 8.895 24.380 1.00 67.44 305 LYS A CA 1
ATOM 2403 C C . LYS A 1 305 ? 27.062 8.737 23.010 1.00 67.44 305 LYS A C 1
ATOM 2405 O O . LYS A 1 305 ? 26.378 8.466 22.027 1.00 67.44 305 LYS A O 1
ATOM 2410 N N . ASP A 1 306 ? 28.389 8.853 22.971 1.00 54.78 306 ASP A N 1
ATOM 2411 C CA . ASP A 1 306 ? 29.186 8.644 21.750 1.00 54.78 306 ASP A CA 1
ATOM 2412 C C . ASP A 1 306 ? 29.150 7.184 21.263 1.00 54.78 306 ASP A C 1
ATOM 2414 O O . ASP A 1 306 ? 29.365 6.903 20.085 1.00 54.78 306 ASP A O 1
ATOM 2418 N N . ILE A 1 307 ? 28.853 6.245 22.169 1.00 57.53 307 ILE A N 1
ATOM 2419 C CA . ILE A 1 307 ? 28.733 4.815 21.880 1.00 57.53 307 ILE A CA 1
ATOM 2420 C C . ILE A 1 307 ? 27.280 4.505 21.503 1.00 57.53 307 ILE A C 1
ATOM 2422 O O . ILE A 1 307 ? 26.392 4.519 22.359 1.00 57.53 307 ILE A O 1
ATOM 2426 N N . ARG A 1 308 ? 27.053 4.195 20.222 1.00 58.59 308 ARG A N 1
ATOM 2427 C CA . ARG A 1 308 ? 25.797 3.634 19.704 1.00 58.59 308 ARG A CA 1
ATOM 2428 C C . ARG A 1 308 ? 25.914 2.119 19.548 1.00 58.59 308 ARG A C 1
ATOM 2430 O O . ARG A 1 308 ? 26.781 1.644 18.819 1.00 58.59 308 ARG A O 1
ATOM 2437 N N . GLU A 1 309 ? 25.027 1.382 20.211 1.00 61.53 309 GLU A N 1
ATOM 2438 C CA . GLU A 1 309 ? 24.801 -0.050 19.987 1.00 61.53 309 GLU A CA 1
ATOM 2439 C C . GLU A 1 309 ? 23.528 -0.199 19.152 1.00 61.53 309 GLU A C 1
ATOM 2441 O O . GLU A 1 309 ? 22.430 -0.340 19.688 1.00 61.53 309 GLU A O 1
ATOM 2446 N N . ASP A 1 310 ? 23.678 -0.101 17.831 1.00 64.12 310 ASP A N 1
ATOM 2447 C CA . ASP A 1 310 ? 22.593 -0.342 16.883 1.00 64.12 310 ASP A CA 1
ATOM 2448 C C . ASP A 1 310 ? 22.787 -1.736 16.271 1.00 64.12 310 ASP A C 1
ATOM 2450 O O . ASP A 1 310 ? 23.622 -1.934 15.384 1.00 64.12 310 ASP A O 1
ATOM 2454 N N . GLY A 1 311 ? 22.040 -2.725 16.764 1.00 66.25 311 GLY A N 1
ATOM 2455 C CA . GLY A 1 311 ? 22.164 -4.107 16.309 1.00 66.25 311 GLY A CA 1
ATOM 2456 C C . GLY A 1 311 ? 21.771 -5.159 17.343 1.00 66.25 311 GLY A C 1
ATOM 2457 O O . GLY A 1 311 ? 21.170 -4.880 18.381 1.00 66.25 311 GLY A O 1
ATOM 2458 N N . GLU A 1 312 ? 22.081 -6.414 17.027 1.00 76.62 312 GLU A N 1
ATOM 2459 C CA . GLU A 1 312 ? 21.855 -7.542 17.927 1.00 76.62 312 GLU A CA 1
ATOM 2460 C C . GLU A 1 312 ? 22.972 -7.627 18.969 1.00 76.62 312 GLU A C 1
ATOM 2462 O O . GLU A 1 312 ? 24.127 -7.901 18.640 1.00 76.62 312 GLU A O 1
ATOM 2467 N N . HIS A 1 313 ? 22.614 -7.460 20.238 1.00 80.94 313 HIS A N 1
ATOM 2468 C CA . HIS A 1 313 ? 23.552 -7.484 21.355 1.00 80.94 313 HIS A CA 1
ATOM 2469 C C . HIS A 1 313 ? 23.073 -8.433 22.456 1.00 80.94 313 HIS A C 1
ATOM 2471 O O . HIS A 1 313 ? 21.880 -8.710 22.604 1.00 80.94 313 HIS A O 1
ATOM 2477 N N . ALA A 1 314 ? 24.025 -8.946 23.235 1.00 87.56 314 ALA A N 1
ATOM 2478 C CA . ALA A 1 314 ? 23.728 -9.689 24.449 1.00 87.56 314 ALA A CA 1
ATOM 2479 C C . ALA A 1 314 ? 23.594 -8.714 25.629 1.00 87.56 314 ALA A C 1
ATOM 2481 O O . ALA A 1 314 ? 24.453 -7.856 25.836 1.00 87.56 314 ALA A O 1
ATOM 2482 N N . ILE A 1 315 ? 22.529 -8.870 26.408 1.00 92.75 315 ILE A N 1
ATOM 2483 C CA . ILE A 1 315 ? 22.292 -8.146 27.659 1.00 92.75 315 ILE A CA 1
ATOM 2484 C C . ILE A 1 315 ? 22.278 -9.129 28.831 1.00 92.75 315 ILE A C 1
ATOM 2486 O O . ILE A 1 315 ? 21.899 -10.293 28.674 1.00 92.75 315 ILE A O 1
ATOM 2490 N N . GLU A 1 316 ? 22.671 -8.659 30.010 1.00 95.19 316 GLU A N 1
ATOM 2491 C CA . GLU A 1 316 ? 22.459 -9.360 31.275 1.00 95.19 316 GLU A CA 1
ATOM 2492 C C . GLU A 1 316 ? 21.179 -8.844 31.931 1.00 95.19 316 GLU A C 1
ATOM 2494 O O . GLU A 1 316 ? 21.078 -7.653 32.224 1.00 95.19 316 GLU A O 1
ATOM 2499 N N . VAL A 1 317 ? 20.205 -9.726 32.155 1.00 94.56 317 VAL A N 1
ATOM 2500 C CA . VAL A 1 317 ? 18.932 -9.415 32.816 1.00 94.56 317 VAL A CA 1
ATOM 2501 C C . VAL A 1 317 ? 18.953 -9.828 34.287 1.00 94.56 317 VAL A C 1
ATOM 2503 O O . VAL A 1 317 ? 19.552 -10.838 34.658 1.00 94.56 317 VAL A O 1
ATOM 2506 N N . GLU A 1 318 ? 18.267 -9.058 35.125 1.00 90.81 318 GLU A N 1
ATOM 2507 C CA . GLU A 1 318 ? 18.081 -9.345 36.546 1.00 90.81 318 GLU A CA 1
ATOM 2508 C C . GLU A 1 318 ? 16.907 -10.309 36.746 1.00 90.81 318 GLU A C 1
ATOM 2510 O O . GLU A 1 318 ? 15.761 -9.978 36.434 1.00 90.81 318 GLU A O 1
ATOM 2515 N N . GLU A 1 319 ? 17.167 -11.478 37.337 1.00 82.75 319 GLU A N 1
ATOM 2516 C CA . GLU A 1 319 ? 16.139 -12.500 37.618 1.00 82.75 319 GLU A CA 1
ATOM 2517 C C . GLU A 1 319 ? 15.045 -12.001 38.576 1.00 82.75 319 GLU A C 1
ATOM 2519 O O . GLU A 1 319 ? 13.925 -12.511 38.575 1.00 82.75 319 GLU A O 1
ATOM 2524 N N . SER A 1 320 ? 15.359 -10.978 39.378 1.00 87.81 320 SER A N 1
ATOM 2525 C CA . SER A 1 320 ? 14.409 -10.326 40.284 1.00 87.81 320 SER A CA 1
ATOM 2526 C C . SER A 1 320 ? 13.351 -9.484 39.564 1.00 87.81 320 SER A C 1
ATOM 2528 O O . SER A 1 320 ? 12.323 -9.175 40.160 1.00 87.81 320 SER A O 1
ATOM 2530 N N . CYS A 1 321 ? 13.567 -9.110 38.298 1.00 93.00 321 CYS A N 1
ATOM 2531 C CA . CYS A 1 321 ? 12.613 -8.327 37.521 1.00 93.00 321 CYS A CA 1
ATOM 2532 C C . CYS A 1 321 ? 11.478 -9.227 36.991 1.00 93.00 321 CYS A C 1
ATOM 2534 O O . CYS A 1 321 ? 11.742 -10.119 36.177 1.00 93.00 321 CYS A O 1
ATOM 2536 N N . PRO A 1 322 ? 10.200 -8.967 37.339 1.00 94.25 322 PRO A N 1
ATOM 2537 C CA . PRO A 1 322 ? 9.074 -9.779 36.863 1.00 94.25 322 PRO A CA 1
ATOM 2538 C C . PRO A 1 322 ? 8.956 -9.888 35.334 1.00 94.25 322 PRO A C 1
ATOM 2540 O O . PRO A 1 322 ? 8.481 -10.903 34.827 1.00 94.25 322 PRO A O 1
ATOM 2543 N N . LEU A 1 323 ? 9.433 -8.886 34.585 1.00 95.50 323 LEU A N 1
ATOM 2544 C CA . LEU A 1 323 ? 9.428 -8.902 33.119 1.00 95.50 323 LEU A CA 1
ATOM 2545 C C . LEU A 1 323 ? 10.307 -10.027 32.537 1.00 95.50 323 LEU A C 1
ATOM 2547 O O . LEU A 1 323 ? 9.976 -10.589 31.493 1.00 95.50 323 LEU A O 1
ATOM 2551 N N . PHE A 1 324 ? 11.388 -10.398 33.231 1.00 95.31 324 PHE A N 1
ATOM 2552 C CA . PHE A 1 324 ? 12.366 -11.409 32.802 1.00 95.31 324 PHE A CA 1
ATOM 2553 C C . PHE A 1 324 ? 12.201 -12.755 33.515 1.00 95.31 324 PHE A C 1
ATOM 2555 O O . PHE A 1 324 ? 13.068 -13.628 33.456 1.00 95.31 324 PHE A O 1
ATOM 2562 N N . LYS A 1 325 ? 11.060 -12.956 34.178 1.00 90.25 325 LYS A N 1
ATOM 2563 C CA . LYS A 1 325 ? 10.730 -14.210 34.850 1.00 90.25 325 LYS A CA 1
ATOM 2564 C C . LYS A 1 325 ? 10.836 -15.390 33.876 1.00 90.25 325 LYS A C 1
ATOM 2566 O O . LYS A 1 325 ? 10.315 -15.324 32.761 1.00 90.25 325 LYS A O 1
ATOM 2571 N N . ARG A 1 326 ? 11.449 -16.491 34.337 1.00 87.62 326 ARG A N 1
ATOM 2572 C CA . ARG A 1 326 ? 11.687 -17.735 33.568 1.00 87.62 326 ARG A CA 1
ATOM 2573 C C . ARG A 1 326 ? 12.633 -17.563 32.366 1.00 87.62 326 ARG A C 1
ATOM 2575 O O . ARG A 1 326 ? 12.540 -18.324 31.407 1.00 87.62 326 ARG A O 1
ATOM 2582 N N . MET A 1 327 ? 13.548 -16.595 32.412 1.00 89.50 327 MET A N 1
ATOM 2583 C CA . MET A 1 327 ? 14.563 -16.386 31.375 1.00 89.50 327 MET A CA 1
ATOM 2584 C C . MET A 1 327 ? 15.969 -16.634 31.917 1.00 89.50 327 MET A C 1
ATOM 2586 O O . MET A 1 327 ? 16.225 -16.490 33.108 1.00 89.50 327 MET A O 1
ATOM 2590 N N . GLN A 1 328 ? 16.889 -17.009 31.028 1.00 90.38 328 GLN A N 1
ATOM 2591 C CA . GLN A 1 328 ? 18.308 -17.083 31.369 1.00 90.38 328 GLN A CA 1
ATOM 2592 C C . GLN A 1 328 ? 18.874 -15.678 31.603 1.00 90.38 328 GLN A C 1
ATOM 2594 O O . GLN A 1 328 ? 18.423 -14.714 30.987 1.00 90.38 328 GLN A O 1
ATOM 2599 N N . ARG A 1 329 ? 19.921 -15.571 32.424 1.00 91.31 329 ARG A N 1
ATOM 2600 C CA . ARG A 1 329 ? 20.571 -14.288 32.722 1.00 91.31 329 ARG A CA 1
ATOM 2601 C C . ARG A 1 329 ? 21.081 -13.553 31.481 1.00 91.31 329 ARG A C 1
ATOM 2603 O O . ARG A 1 329 ? 21.007 -12.335 31.435 1.00 91.31 329 ARG A O 1
ATOM 2610 N N . SER A 1 330 ? 21.591 -14.263 30.476 1.00 93.12 330 SER A N 1
ATOM 2611 C CA . SER A 1 330 ? 21.991 -13.648 29.207 1.00 93.12 330 SER A CA 1
ATOM 2612 C C . SER A 1 330 ? 20.846 -13.718 28.202 1.00 93.12 330 SER A C 1
ATOM 2614 O O . SER A 1 330 ? 20.311 -14.798 27.952 1.00 93.12 330 SER A O 1
ATOM 2616 N N . GLN A 1 331 ? 20.468 -12.577 27.628 1.00 92.62 331 GLN A N 1
ATOM 2617 C CA . GLN A 1 331 ? 19.424 -12.465 26.611 1.00 92.62 331 GLN A CA 1
ATOM 2618 C C . GLN A 1 331 ? 19.968 -11.773 25.365 1.00 92.62 331 GLN A C 1
ATOM 2620 O O . GLN A 1 331 ? 20.699 -10.792 25.463 1.00 92.62 331 GLN A O 1
ATOM 2625 N N . LYS A 1 332 ? 19.592 -12.269 24.184 1.00 88.69 332 LYS A N 1
ATOM 2626 C CA . LYS A 1 332 ? 19.934 -11.644 22.902 1.00 88.69 332 LYS A CA 1
ATOM 2627 C C . LYS A 1 332 ? 18.782 -10.747 22.450 1.00 88.69 332 LYS A C 1
ATOM 2629 O O . LYS A 1 332 ? 17.654 -11.227 22.318 1.00 88.69 332 LYS A O 1
ATOM 2634 N N . VAL A 1 333 ? 19.066 -9.465 22.241 1.00 88.19 333 VAL A N 1
ATOM 2635 C CA . VAL A 1 333 ? 18.062 -8.429 21.960 1.00 88.19 333 VAL A CA 1
ATOM 2636 C C . VAL A 1 333 ? 18.518 -7.498 20.836 1.00 88.19 333 VAL A C 1
ATOM 2638 O O . VAL A 1 333 ? 19.718 -7.320 20.623 1.00 88.19 333 VAL A O 1
ATOM 2641 N N . LEU A 1 334 ? 17.563 -6.873 20.144 1.00 82.25 334 LEU A N 1
ATOM 2642 C CA . LEU A 1 334 ? 17.838 -5.774 19.218 1.00 82.25 334 LEU A CA 1
ATOM 2643 C C . LEU A 1 334 ? 17.863 -4.441 19.976 1.00 82.25 334 LEU A C 1
ATOM 2645 O O . LEU A 1 334 ? 16.806 -3.903 20.322 1.00 82.25 334 LEU A O 1
ATOM 2649 N N . LEU A 1 335 ? 19.059 -3.901 20.205 1.00 77.19 335 LEU A N 1
ATOM 2650 C CA . LEU A 1 335 ? 19.235 -2.538 20.700 1.00 77.19 335 LEU A CA 1
ATOM 2651 C C . LEU A 1 335 ? 19.240 -1.572 19.516 1.00 77.19 335 LEU A C 1
ATOM 2653 O O . LEU A 1 335 ? 19.939 -1.781 18.528 1.00 77.19 335 LEU A O 1
ATOM 2657 N N . THR A 1 336 ? 18.431 -0.524 19.621 1.00 65.31 336 THR A N 1
ATOM 2658 C CA . THR A 1 336 ? 18.469 0.623 18.712 1.00 65.31 336 THR A CA 1
ATOM 2659 C C . THR A 1 336 ? 18.244 1.862 19.555 1.00 65.31 336 THR A C 1
ATOM 2661 O O . THR A 1 336 ? 17.128 2.085 20.039 1.00 65.31 336 THR A O 1
ATOM 2664 N N . HIS A 1 337 ? 19.293 2.641 19.800 1.00 66.50 337 HIS A N 1
ATOM 2665 C CA . HIS A 1 337 ? 19.178 3.800 20.678 1.00 66.50 337 HIS A CA 1
ATOM 2666 C C . HIS A 1 337 ? 20.029 4.980 20.204 1.00 66.50 337 HIS A C 1
ATOM 2668 O O . HIS A 1 337 ? 21.216 4.872 19.908 1.00 66.50 337 HIS A O 1
ATOM 2674 N N . GLY A 1 338 ? 19.411 6.161 20.156 1.00 63.69 338 GLY A N 1
ATOM 2675 C CA . GLY A 1 338 ? 20.141 7.426 20.057 1.00 63.69 338 GLY A CA 1
ATOM 2676 C C . GLY A 1 338 ? 20.708 7.829 21.413 1.00 63.69 338 GLY A C 1
ATOM 2677 O O . GLY A 1 338 ? 21.917 7.974 21.567 1.00 63.69 338 GLY A O 1
ATOM 2678 N N . ASP A 1 339 ? 19.817 7.930 22.397 1.00 75.88 339 ASP A N 1
ATOM 2679 C CA . ASP A 1 339 ? 20.144 8.340 23.758 1.00 75.88 339 ASP A CA 1
ATOM 2680 C C . ASP A 1 339 ? 20.063 7.162 24.734 1.00 75.88 339 ASP A C 1
ATOM 2682 O O . ASP A 1 339 ? 19.397 6.159 24.477 1.00 75.88 339 ASP A O 1
ATOM 2686 N N . SER A 1 340 ? 20.722 7.295 25.882 1.00 82.19 340 SER A N 1
ATOM 2687 C CA . SER A 1 340 ? 20.764 6.269 26.927 1.00 82.19 340 SER A CA 1
ATOM 2688 C C . SER A 1 340 ? 20.509 6.873 28.305 1.00 82.19 340 SER A C 1
ATOM 2690 O O . SER A 1 340 ? 20.818 8.042 28.542 1.00 82.19 340 SER A O 1
ATOM 2692 N N . ILE A 1 341 ? 19.960 6.084 29.230 1.00 89.00 341 ILE A N 1
ATOM 2693 C CA . ILE A 1 341 ? 19.821 6.510 30.627 1.00 89.00 341 ILE A CA 1
ATOM 2694 C C . ILE A 1 341 ? 21.214 6.706 31.237 1.00 89.00 341 ILE A C 1
ATOM 2696 O O . ILE A 1 341 ? 22.058 5.808 31.206 1.00 89.00 341 ILE A O 1
ATOM 2700 N N . ASP A 1 342 ? 21.424 7.890 31.801 1.00 88.62 342 ASP A N 1
ATOM 2701 C CA . ASP A 1 342 ? 22.620 8.260 32.551 1.00 88.62 342 ASP A CA 1
ATOM 2702 C C . ASP A 1 342 ? 22.381 8.036 34.050 1.00 88.62 342 ASP A C 1
ATOM 2704 O O . ASP A 1 342 ? 23.021 7.185 34.669 1.00 88.62 342 ASP A O 1
ATOM 2708 N N . ARG A 1 343 ? 21.357 8.696 34.606 1.00 92.94 343 ARG A N 1
ATOM 2709 C CA . ARG A 1 343 ? 20.881 8.466 35.973 1.00 92.94 343 ARG A CA 1
ATOM 2710 C C . ARG A 1 343 ? 19.505 7.821 35.959 1.00 92.94 343 ARG A C 1
ATOM 2712 O O . ARG A 1 343 ? 18.555 8.362 35.388 1.00 92.94 343 ARG A O 1
ATOM 2719 N N . VAL A 1 344 ? 19.394 6.685 36.636 1.00 94.69 344 VAL A N 1
ATOM 2720 C CA . VAL A 1 344 ? 18.120 5.993 36.850 1.00 94.69 344 VAL A CA 1
ATOM 2721 C C . VAL A 1 344 ? 17.264 6.800 37.827 1.00 94.69 344 VAL A C 1
ATOM 2723 O O . VAL A 1 344 ? 17.776 7.311 38.825 1.00 94.69 344 VAL A O 1
ATOM 2726 N N . GLY A 1 345 ? 15.976 6.937 37.519 1.00 92.94 345 GLY A N 1
ATOM 2727 C CA . GLY A 1 345 ? 15.018 7.667 38.344 1.00 92.94 345 GLY A CA 1
ATOM 2728 C C . GLY A 1 345 ? 14.912 7.140 39.779 1.00 92.94 345 GLY A C 1
ATOM 2729 O O . GLY A 1 345 ? 15.104 5.953 40.039 1.00 92.94 345 GLY A O 1
ATOM 2730 N N . SER A 1 346 ? 14.567 8.019 40.720 1.00 87.31 346 SER A N 1
ATOM 2731 C CA . SER A 1 346 ? 14.654 7.785 42.174 1.00 87.31 346 SER A CA 1
ATOM 2732 C C . SER A 1 346 ? 13.844 6.582 42.684 1.00 87.31 346 SER A C 1
ATOM 2734 O O . SER A 1 346 ? 14.184 5.987 43.706 1.00 87.31 346 SER A O 1
ATOM 2736 N N . LYS A 1 347 ? 12.781 6.202 41.966 1.00 90.88 347 LYS A N 1
ATOM 2737 C CA . LYS A 1 347 ? 11.891 5.075 42.297 1.00 90.88 347 LYS A CA 1
ATOM 2738 C C . LYS A 1 347 ? 12.054 3.874 41.365 1.00 90.88 347 LYS A C 1
ATOM 2740 O O . LYS A 1 347 ? 11.266 2.934 41.458 1.00 90.88 347 LYS A O 1
ATOM 2745 N N . LEU A 1 348 ? 13.016 3.901 40.449 1.00 95.38 348 LEU A N 1
ATOM 2746 C CA . LEU A 1 348 ? 13.246 2.836 39.479 1.00 95.38 348 LEU A CA 1
ATOM 2747 C C . LEU A 1 348 ? 14.452 1.990 39.900 1.00 95.38 348 LEU A C 1
ATOM 2749 O O . LEU A 1 348 ? 15.450 2.496 40.406 1.00 95.38 348 LEU A O 1
ATOM 2753 N N . LYS A 1 349 ? 14.363 0.681 39.672 1.00 95.94 349 LYS A N 1
ATOM 2754 C CA . LYS A 1 349 ? 15.478 -0.265 39.773 1.00 95.94 349 LYS A CA 1
ATOM 2755 C C . LYS A 1 349 ? 15.980 -0.597 38.376 1.00 95.94 349 LYS A C 1
ATOM 2757 O O . LYS A 1 349 ? 15.195 -0.611 37.429 1.00 95.94 349 LYS A O 1
ATOM 2762 N N . VAL A 1 350 ? 17.266 -0.908 38.245 1.00 96.44 350 VAL A N 1
ATOM 2763 C CA . VAL A 1 350 ? 17.802 -1.448 36.990 1.00 96.44 350 VAL A CA 1
ATOM 2764 C C . VAL A 1 350 ? 17.400 -2.912 36.865 1.00 96.44 350 VAL A C 1
ATOM 2766 O O . VAL A 1 350 ? 17.556 -3.679 37.810 1.00 96.44 350 VAL A O 1
ATOM 2769 N N . GLY A 1 351 ? 16.849 -3.278 35.710 1.00 93.94 351 GLY A N 1
ATOM 2770 C CA . GLY A 1 351 ? 16.438 -4.643 35.387 1.00 93.94 351 GLY A CA 1
ATOM 2771 C C . GLY A 1 351 ? 17.355 -5.354 34.393 1.00 93.94 351 GLY A C 1
ATOM 2772 O O . GLY A 1 351 ? 17.249 -6.568 34.268 1.00 93.94 351 GLY A O 1
ATOM 2773 N N . ALA A 1 352 ? 18.215 -4.634 33.665 1.00 95.00 352 ALA A N 1
ATOM 2774 C CA . ALA A 1 352 ? 19.177 -5.234 32.741 1.00 95.00 352 ALA A CA 1
ATOM 2775 C C . ALA A 1 352 ? 20.319 -4.275 32.365 1.00 95.00 352 ALA A C 1
ATOM 2777 O O . ALA A 1 352 ? 20.119 -3.055 32.347 1.00 95.00 352 ALA A O 1
ATOM 2778 N N . TYR A 1 353 ? 21.469 -4.831 31.973 1.00 92.81 353 TYR A N 1
ATOM 2779 C CA . TYR A 1 353 ? 22.628 -4.105 31.437 1.00 92.81 353 TYR A CA 1
ATOM 2780 C C . TYR A 1 353 ? 23.099 -4.655 30.082 1.00 92.81 353 TYR A C 1
ATOM 2782 O O . TYR A 1 353 ? 23.077 -5.864 29.866 1.00 92.81 353 TYR A O 1
ATOM 2790 N N . SER A 1 354 ? 23.587 -3.789 29.187 1.00 86.38 354 SER A N 1
ATOM 2791 C CA . SER A 1 354 ? 24.316 -4.224 27.984 1.00 86.38 354 SER A CA 1
ATOM 2792 C C . SER A 1 354 ? 25.746 -4.669 28.311 1.00 86.38 354 SER A C 1
ATOM 2794 O O . SER A 1 354 ? 26.275 -4.376 29.391 1.00 86.38 354 SER A O 1
ATOM 2796 N N . SER A 1 355 ? 26.394 -5.362 27.368 1.00 78.69 355 SER A N 1
ATOM 2797 C CA . SER A 1 355 ? 27.828 -5.686 27.429 1.00 78.69 355 SER A CA 1
ATOM 2798 C C . SER A 1 355 ? 28.690 -4.449 27.705 1.00 78.69 355 SER A C 1
ATOM 2800 O O . SER A 1 355 ? 29.660 -4.532 28.456 1.00 78.69 355 SER A O 1
ATOM 2802 N N . ASN A 1 356 ? 28.286 -3.285 27.185 1.00 75.12 356 ASN A N 1
ATOM 2803 C CA . ASN A 1 356 ? 28.954 -2.002 27.410 1.00 75.12 356 ASN A CA 1
ATOM 2804 C C . ASN A 1 356 ? 28.422 -1.249 28.646 1.00 75.12 356 ASN A C 1
ATOM 2806 O O . ASN A 1 356 ? 28.603 -0.038 28.768 1.00 75.12 356 ASN A O 1
ATOM 2810 N N . ARG A 1 357 ? 27.771 -1.957 29.582 1.00 84.25 357 ARG A N 1
ATOM 2811 C CA . ARG A 1 357 ? 27.228 -1.421 30.845 1.00 84.25 357 ARG A CA 1
ATOM 2812 C C . ARG A 1 357 ? 26.184 -0.315 30.660 1.00 84.25 357 ARG A C 1
ATOM 2814 O O . ARG A 1 357 ? 25.975 0.497 31.561 1.00 84.25 357 ARG A O 1
ATOM 2821 N N . ILE A 1 358 ? 25.485 -0.298 29.527 1.00 84.44 358 ILE A N 1
ATOM 2822 C CA . ILE A 1 358 ? 24.340 0.595 29.320 1.00 84.44 358 ILE A CA 1
ATOM 2823 C C . ILE A 1 358 ? 23.129 0.017 30.056 1.00 84.44 358 ILE A C 1
ATOM 2825 O O . ILE A 1 358 ? 22.912 -1.191 30.030 1.00 84.44 358 ILE A O 1
ATOM 2829 N N . VAL A 1 359 ? 22.337 0.863 30.720 1.00 92.62 359 VAL A N 1
ATOM 2830 C CA . VAL A 1 359 ? 21.079 0.442 31.354 1.00 92.62 359 VAL A CA 1
ATOM 2831 C C . VAL A 1 359 ? 20.097 0.021 30.260 1.00 92.62 359 VAL A C 1
ATOM 2833 O O . VAL A 1 359 ? 19.577 0.861 29.529 1.00 92.62 359 VAL A O 1
ATOM 2836 N N . ALA A 1 360 ? 19.856 -1.284 30.142 1.00 92.38 360 ALA A N 1
ATOM 2837 C CA . ALA A 1 360 ? 19.025 -1.874 29.095 1.00 92.38 360 ALA A CA 1
ATOM 2838 C C . ALA A 1 360 ? 17.568 -2.080 29.535 1.00 92.38 360 ALA A C 1
ATOM 2840 O O . ALA A 1 360 ? 16.691 -2.220 28.684 1.00 92.38 360 ALA A O 1
ATOM 2841 N N . ALA A 1 361 ? 17.293 -2.086 30.842 1.00 96.00 361 ALA A N 1
ATOM 2842 C CA . ALA A 1 361 ? 15.934 -2.097 31.373 1.00 96.00 361 ALA A CA 1
ATOM 2843 C C . ALA A 1 361 ? 15.846 -1.415 32.742 1.00 96.00 361 ALA A C 1
ATOM 2845 O O . ALA A 1 361 ? 16.786 -1.474 33.538 1.00 96.00 361 ALA A O 1
ATOM 2846 N N . VAL A 1 362 ? 14.692 -0.822 33.039 1.00 97.06 362 VAL A N 1
ATOM 2847 C CA . VAL A 1 362 ? 14.335 -0.245 34.343 1.00 97.06 362 VAL A CA 1
ATOM 2848 C C . VAL A 1 362 ? 12.954 -0.727 34.767 1.00 97.06 362 VAL A C 1
ATOM 2850 O O . VAL A 1 362 ? 12.116 -1.024 33.920 1.00 97.06 362 VAL A O 1
ATOM 2853 N N . TYR A 1 363 ? 12.691 -0.815 36.067 1.00 97.31 363 TYR A N 1
ATOM 2854 C CA . TYR A 1 363 ? 11.373 -1.217 36.550 1.00 97.31 363 TYR A CA 1
ATOM 2855 C C . TYR A 1 363 ? 11.042 -0.685 37.948 1.00 97.31 363 TYR A C 1
ATOM 2857 O O . TYR A 1 363 ? 11.924 -0.390 38.754 1.00 97.31 363 TYR A O 1
ATOM 2865 N N . ASN A 1 364 ? 9.749 -0.612 38.250 1.00 96.50 364 ASN A N 1
ATOM 2866 C CA . ASN A 1 364 ? 9.188 -0.451 39.584 1.00 96.50 364 ASN A CA 1
ATOM 2867 C C . ASN A 1 364 ? 8.033 -1.444 39.747 1.00 96.50 364 ASN A C 1
ATOM 2869 O O . ASN A 1 364 ? 6.993 -1.323 39.103 1.00 96.50 364 ASN A O 1
ATOM 2873 N N . GLU A 1 365 ? 8.222 -2.420 40.630 1.00 93.12 365 GLU A N 1
ATOM 2874 C CA . GLU A 1 365 ? 7.257 -3.494 40.867 1.00 93.12 365 GLU A CA 1
ATOM 2875 C C . GLU A 1 365 ? 5.972 -3.006 41.555 1.00 93.12 365 GLU A C 1
ATOM 2877 O O . GLU A 1 365 ? 4.883 -3.434 41.187 1.00 93.12 365 GLU A O 1
ATOM 2882 N N . GLN A 1 366 ? 6.075 -2.059 42.495 1.00 92.31 366 GLN A N 1
ATOM 2883 C CA . GLN A 1 366 ? 4.920 -1.531 43.234 1.00 92.31 366 GLN A CA 1
ATOM 2884 C C . GLN A 1 366 ? 3.971 -0.741 42.327 1.00 92.31 366 GLN A C 1
ATOM 2886 O O . GLN A 1 366 ? 2.754 -0.874 42.429 1.00 92.31 366 GLN A O 1
ATOM 2891 N N . LEU A 1 367 ? 4.528 0.067 41.423 1.00 93.56 367 LEU A N 1
ATOM 2892 C CA . LEU A 1 367 ? 3.770 0.843 40.440 1.00 93.56 367 LEU A CA 1
ATOM 2893 C C . LEU A 1 367 ? 3.454 0.039 39.171 1.00 93.56 367 LEU A C 1
ATOM 2895 O O . LEU A 1 367 ? 2.670 0.501 38.348 1.00 93.56 367 LEU A O 1
ATOM 2899 N N . ARG A 1 368 ? 4.034 -1.161 39.019 1.00 96.50 368 ARG A N 1
ATOM 2900 C CA . ARG A 1 368 ? 3.939 -2.019 37.824 1.00 96.50 368 ARG A CA 1
ATOM 2901 C C . ARG A 1 368 ? 4.392 -1.306 36.544 1.00 96.50 368 ARG A C 1
ATOM 2903 O O . ARG A 1 368 ? 3.771 -1.435 35.490 1.00 96.50 368 ARG A O 1
ATOM 2910 N N . ILE A 1 369 ? 5.485 -0.554 36.645 1.00 97.31 369 ILE A N 1
ATOM 2911 C CA . ILE A 1 369 ? 6.079 0.204 35.538 1.00 97.31 369 ILE A CA 1
ATOM 2912 C C . ILE A 1 369 ? 7.371 -0.481 35.110 1.00 97.31 369 ILE A C 1
ATOM 2914 O O . ILE A 1 369 ? 8.230 -0.766 35.942 1.00 97.31 369 ILE A O 1
ATOM 2918 N N . TYR A 1 370 ? 7.521 -0.718 33.814 1.00 97.94 370 TYR A N 1
ATOM 2919 C CA . TYR A 1 370 ? 8.657 -1.408 33.218 1.00 97.94 370 TYR A CA 1
ATOM 2920 C C . TYR A 1 370 ? 9.123 -0.640 31.982 1.00 97.94 370 TYR A C 1
ATOM 2922 O O . TYR A 1 370 ? 8.311 -0.126 31.220 1.00 97.94 370 TYR A O 1
ATOM 2930 N N . GLY A 1 371 ? 10.430 -0.559 31.772 1.00 96.56 371 GLY A N 1
ATOM 2931 C CA . GLY A 1 371 ? 11.046 0.074 30.614 1.00 96.56 371 GLY A CA 1
ATOM 2932 C C . GLY A 1 371 ? 12.154 -0.806 30.052 1.00 96.56 371 GLY A C 1
ATOM 2933 O O . GLY A 1 371 ? 12.945 -1.344 30.825 1.00 96.56 371 GLY A O 1
ATOM 2934 N N . VAL A 1 372 ? 12.222 -0.947 28.729 1.00 95.12 372 VAL A N 1
ATOM 2935 C CA . VAL A 1 372 ? 13.297 -1.654 28.014 1.00 95.12 372 VAL A CA 1
ATOM 2936 C C . VAL A 1 372 ? 13.883 -0.776 26.909 1.00 95.12 372 VAL A C 1
ATOM 2938 O O . VAL A 1 372 ? 13.151 -0.074 26.218 1.00 95.12 372 VAL A O 1
ATOM 2941 N N . GLN A 1 373 ? 15.207 -0.794 26.742 1.00 90.62 373 GLN A N 1
ATOM 2942 C CA . GLN A 1 373 ? 15.930 0.043 25.770 1.00 90.62 373 GLN A CA 1
ATOM 2943 C C . GLN A 1 373 ? 16.051 -0.631 24.391 1.00 90.62 373 GLN A C 1
ATOM 2945 O O . GLN A 1 373 ? 16.507 -0.020 23.428 1.00 90.62 373 GLN A O 1
ATOM 2950 N N . PHE A 1 374 ? 15.638 -1.893 24.309 1.00 89.00 374 PHE A N 1
ATOM 2951 C CA . PHE A 1 374 ? 15.601 -2.734 23.118 1.00 89.00 374 PHE A CA 1
ATOM 2952 C C . PHE A 1 374 ? 14.153 -3.004 22.697 1.00 89.00 374 PHE A C 1
ATOM 2954 O O . PHE A 1 374 ? 13.222 -2.735 23.455 1.00 89.00 374 PHE A O 1
ATOM 2961 N N . HIS A 1 375 ? 13.969 -3.579 21.511 1.00 88.44 375 HIS A N 1
ATOM 2962 C CA . HIS A 1 375 ? 12.651 -3.896 20.955 1.00 88.44 375 HIS A CA 1
ATOM 2963 C C . HIS A 1 375 ? 12.264 -5.363 21.226 1.00 88.44 375 HIS A C 1
ATOM 2965 O O . HIS A 1 375 ? 12.787 -6.254 20.554 1.00 88.44 375 HIS A O 1
ATOM 2971 N N . PRO A 1 376 ? 11.392 -5.683 22.204 1.00 92.56 376 PRO A N 1
ATOM 2972 C CA . PRO A 1 376 ? 10.907 -7.053 22.422 1.00 92.56 376 PRO A CA 1
ATOM 2973 C C . PRO A 1 376 ? 9.928 -7.547 21.338 1.00 92.56 376 PRO A C 1
ATOM 2975 O O . PRO A 1 376 ? 9.625 -8.735 21.269 1.00 92.56 376 PRO A O 1
ATOM 2978 N N . GLU A 1 377 ? 9.406 -6.659 20.499 1.00 88.00 377 GLU A N 1
ATOM 2979 C CA . GLU A 1 377 ? 8.404 -6.956 19.475 1.00 88.00 377 GLU A CA 1
ATOM 2980 C C . GLU A 1 377 ? 8.988 -7.523 18.169 1.00 88.00 377 GLU A C 1
ATOM 2982 O O . GLU A 1 377 ? 8.248 -8.063 17.346 1.00 88.00 377 GLU A O 1
ATOM 2987 N N . VAL A 1 378 ? 10.302 -7.421 17.961 1.00 82.56 378 VAL A N 1
ATOM 2988 C CA . VAL A 1 378 ? 10.969 -7.885 16.734 1.00 82.56 378 VAL A CA 1
ATOM 2989 C C . VAL A 1 378 ? 11.517 -9.301 16.887 1.00 82.56 378 VAL A C 1
ATOM 2991 O O . VAL A 1 378 ? 11.978 -9.691 17.957 1.00 82.56 378 VAL A O 1
ATOM 2994 N N . ASP A 1 379 ? 11.554 -10.052 15.786 1.00 75.81 379 ASP A N 1
ATOM 2995 C CA . ASP A 1 379 ? 12.023 -11.447 15.790 1.00 75.81 379 ASP A CA 1
ATOM 2996 C C . ASP A 1 379 ? 13.522 -11.586 16.133 1.00 75.81 379 ASP A C 1
ATOM 2998 O O . ASP A 1 379 ? 13.961 -12.646 16.575 1.00 75.81 379 ASP A O 1
ATOM 3002 N N . LEU A 1 380 ? 14.309 -10.513 15.971 1.00 79.62 380 LEU A N 1
ATOM 3003 C CA . LEU A 1 380 ? 15.725 -10.468 16.370 1.00 79.62 380 LEU A CA 1
ATOM 3004 C C . LEU A 1 380 ? 15.912 -10.522 17.898 1.00 79.62 380 LEU A C 1
ATOM 3006 O O . LEU A 1 380 ? 16.973 -10.918 18.380 1.00 79.62 380 LEU A O 1
ATOM 3010 N N . THR A 1 381 ? 14.879 -10.173 18.669 1.00 86.12 381 THR A N 1
ATOM 3011 C CA . THR A 1 381 ? 14.862 -10.357 20.121 1.00 86.12 381 THR A CA 1
ATOM 3012 C C . THR A 1 381 ? 14.252 -11.718 20.445 1.00 86.12 381 THR A C 1
ATOM 3014 O O . THR A 1 381 ? 13.038 -11.860 20.584 1.00 86.12 381 THR A O 1
ATOM 3017 N N . VAL A 1 382 ? 15.112 -12.732 20.582 1.00 85.81 382 VAL A N 1
ATOM 3018 C CA . VAL A 1 382 ? 14.745 -14.165 20.608 1.00 85.81 382 VAL A CA 1
ATOM 3019 C C . VAL A 1 382 ? 13.619 -14.491 21.599 1.00 85.81 382 VAL A C 1
ATOM 3021 O O . VAL A 1 382 ? 12.671 -15.191 21.252 1.00 85.81 382 VAL A O 1
ATOM 3024 N N . ASN A 1 383 ? 13.690 -13.957 22.823 1.00 92.75 383 ASN A N 1
ATOM 3025 C CA . ASN A 1 383 ? 12.695 -14.198 23.878 1.00 92.75 383 ASN A CA 1
ATOM 3026 C C . ASN A 1 383 ? 11.723 -13.023 24.079 1.00 92.75 383 ASN A C 1
ATOM 3028 O O . ASN A 1 383 ? 11.030 -12.947 25.096 1.00 92.75 383 ASN A O 1
ATOM 3032 N N . GLY A 1 384 ? 11.632 -12.109 23.111 1.00 92.62 384 GLY A N 1
ATOM 3033 C CA . GLY A 1 384 ? 10.796 -10.912 23.198 1.00 92.62 384 GLY A CA 1
ATOM 3034 C C . GLY A 1 384 ? 9.303 -11.218 23.352 1.00 92.62 384 GLY A C 1
ATOM 3035 O O . GLY A 1 384 ? 8.625 -10.618 24.187 1.00 92.62 384 GLY A O 1
ATOM 3036 N N . LYS A 1 385 ? 8.806 -12.259 22.668 1.00 91.81 385 LYS A N 1
ATOM 3037 C CA . LYS A 1 385 ? 7.428 -12.755 22.839 1.00 91.81 385 LYS A CA 1
ATOM 3038 C C . LYS A 1 385 ? 7.136 -13.195 24.278 1.00 91.81 385 LYS A C 1
ATOM 3040 O O . LYS A 1 385 ? 6.055 -12.922 24.792 1.00 91.81 385 LYS A O 1
ATOM 3045 N N . GLN A 1 386 ? 8.100 -13.831 24.946 1.00 94.00 386 GLN A N 1
ATOM 3046 C CA . GLN A 1 386 ? 7.956 -14.226 26.348 1.00 94.00 386 GLN A CA 1
ATOM 3047 C C . GLN A 1 386 ? 7.964 -13.002 27.279 1.00 94.00 386 GLN A C 1
ATOM 3049 O O . GLN A 1 386 ? 7.192 -12.975 28.233 1.00 94.00 386 GLN A O 1
ATOM 3054 N N . MET A 1 387 ? 8.764 -11.967 26.989 1.00 96.19 387 MET A N 1
ATOM 3055 C CA . MET A 1 387 ? 8.759 -10.705 27.753 1.00 96.19 387 MET A CA 1
ATOM 3056 C C . MET A 1 387 ? 7.398 -10.005 27.666 1.00 96.19 387 MET A C 1
ATOM 3058 O O . MET A 1 387 ? 6.833 -9.615 28.687 1.00 96.19 387 MET A O 1
ATOM 3062 N N . LEU A 1 388 ? 6.828 -9.915 26.460 1.00 96.12 388 LEU A N 1
ATOM 3063 C CA . LEU A 1 388 ? 5.480 -9.378 26.254 1.00 96.12 388 LEU A CA 1
ATOM 3064 C C . LEU A 1 388 ? 4.417 -10.235 26.958 1.00 96.12 388 LEU A C 1
ATOM 3066 O O . LEU A 1 388 ? 3.515 -9.691 27.589 1.00 96.12 388 LEU A O 1
ATOM 3070 N N . SER A 1 389 ? 4.550 -11.565 26.925 1.00 95.69 389 SER A N 1
ATOM 3071 C CA . SER A 1 389 ? 3.657 -12.475 27.653 1.00 95.69 389 SER A CA 1
ATOM 3072 C C . SER A 1 389 ? 3.713 -12.256 29.166 1.00 95.69 389 SER A C 1
ATOM 3074 O O . SER A 1 389 ? 2.664 -12.209 29.804 1.00 95.69 389 SER A O 1
ATOM 3076 N N . ASN A 1 390 ? 4.908 -12.095 29.743 1.00 96.06 390 ASN A N 1
ATOM 3077 C CA . ASN A 1 390 ? 5.080 -11.806 31.168 1.00 96.06 390 ASN A CA 1
ATOM 3078 C C . ASN A 1 390 ? 4.414 -10.466 31.535 1.00 96.06 390 ASN A C 1
ATOM 3080 O O . ASN A 1 390 ? 3.739 -10.367 32.557 1.00 96.06 390 ASN A O 1
ATOM 3084 N N . PHE A 1 391 ? 4.544 -9.443 30.685 1.00 97.56 391 PHE A N 1
ATOM 3085 C CA . PHE A 1 391 ? 3.884 -8.156 30.909 1.00 97.56 391 PHE A CA 1
ATOM 3086 C C . PHE A 1 391 ? 2.351 -8.250 30.849 1.00 97.56 391 PHE A C 1
ATOM 3088 O O . PHE A 1 391 ? 1.664 -7.811 31.770 1.00 97.56 391 PHE A O 1
ATOM 3095 N N . LEU A 1 392 ? 1.798 -8.842 29.792 1.00 96.06 392 LEU A N 1
ATOM 3096 C CA . LEU A 1 392 ? 0.347 -8.872 29.584 1.00 96.06 392 LEU A CA 1
ATOM 3097 C C . LEU A 1 392 ? -0.361 -9.827 30.556 1.00 96.06 392 LEU A C 1
ATOM 3099 O O . LEU A 1 392 ? -1.392 -9.479 31.128 1.00 96.06 392 LEU A O 1
ATOM 3103 N N . MET A 1 393 ? 0.190 -11.023 30.768 1.00 93.81 393 MET A N 1
ATOM 3104 C CA . MET A 1 393 ? -0.465 -12.058 31.571 1.00 93.81 393 MET A CA 1
ATOM 3105 C C . MET A 1 393 ? -0.069 -11.967 33.044 1.00 93.81 393 MET A C 1
ATOM 3107 O O . MET A 1 393 ? -0.937 -11.788 33.893 1.00 93.81 393 MET A O 1
ATOM 3111 N N . ASP A 1 394 ? 1.227 -12.045 33.360 1.00 93.62 394 ASP A N 1
ATOM 3112 C CA . ASP A 1 394 ? 1.677 -12.132 34.756 1.00 93.62 394 ASP A CA 1
ATOM 3113 C C . ASP A 1 394 ? 1.553 -10.774 35.480 1.00 93.62 394 ASP A C 1
ATOM 3115 O O . ASP A 1 394 ? 1.133 -10.729 36.635 1.00 93.62 394 ASP A O 1
ATOM 3119 N N . ILE A 1 395 ? 1.902 -9.665 34.816 1.00 95.25 395 ILE A N 1
ATOM 3120 C CA . ILE A 1 395 ? 1.918 -8.320 35.424 1.00 95.25 395 ILE A CA 1
ATOM 3121 C C . ILE A 1 395 ? 0.550 -7.627 35.308 1.00 95.25 395 ILE A C 1
ATOM 3123 O O . ILE A 1 395 ? 0.050 -7.074 36.294 1.00 95.25 395 ILE A O 1
ATOM 3127 N N . ALA A 1 396 ? -0.063 -7.629 34.120 1.00 94.81 396 ALA A N 1
ATOM 3128 C CA . ALA A 1 396 ? -1.354 -6.972 33.891 1.00 94.81 396 ALA A CA 1
ATOM 3129 C C . ALA A 1 396 ? -2.579 -7.855 34.185 1.00 94.81 396 ALA A C 1
ATOM 3131 O O . ALA A 1 396 ? -3.707 -7.346 34.276 1.00 94.81 396 ALA A O 1
ATOM 3132 N N . GLY A 1 397 ? -2.373 -9.158 34.400 1.00 91.88 397 GLY A N 1
ATOM 3133 C CA . GLY A 1 397 ? -3.440 -10.095 34.748 1.00 91.88 397 GLY A CA 1
ATOM 3134 C C . GLY A 1 397 ? -4.467 -10.273 33.632 1.00 91.88 397 GLY A C 1
ATOM 3135 O O . GLY A 1 397 ? -5.634 -10.530 33.934 1.00 91.88 397 GLY A O 1
ATOM 3136 N N . MET A 1 398 ? -4.072 -10.046 32.376 1.00 92.88 398 MET A N 1
ATOM 3137 C CA . MET A 1 398 ? -4.961 -10.145 31.219 1.00 92.88 398 MET A CA 1
ATOM 3138 C C . MET A 1 398 ? -5.136 -11.603 30.798 1.00 92.88 398 MET A C 1
ATOM 3140 O O . MET A 1 398 ? -4.198 -12.400 30.868 1.00 92.88 398 MET A O 1
ATOM 3144 N N . GLN A 1 399 ? -6.334 -11.943 30.331 1.00 88.75 399 GLN A N 1
ATOM 3145 C CA . GLN A 1 399 ? -6.653 -13.273 29.823 1.00 88.75 399 GLN A CA 1
ATOM 3146 C C . GLN A 1 399 ? -6.491 -13.349 28.296 1.00 88.75 399 GLN A C 1
ATOM 3148 O O . GLN A 1 399 ? -6.879 -12.415 27.594 1.00 88.75 399 GLN A O 1
ATOM 3153 N N . PRO A 1 400 ? -5.974 -14.467 27.750 1.00 87.19 400 PRO A N 1
ATOM 3154 C CA . PRO A 1 400 ? -5.818 -14.679 26.309 1.00 87.19 400 PRO A CA 1
ATOM 3155 C C . PRO A 1 400 ? -7.156 -15.024 25.621 1.00 87.19 400 PRO A C 1
ATOM 3157 O O . PRO A 1 400 ? -7.302 -16.076 24.998 1.00 87.19 400 PRO A O 1
ATOM 3160 N N . ASN A 1 401 ? -8.170 -14.170 25.771 1.00 85.19 401 ASN A N 1
ATOM 3161 C CA . ASN A 1 401 ? -9.528 -14.392 25.266 1.00 85.19 401 ASN A CA 1
ATOM 3162 C C . ASN A 1 401 ? -9.772 -13.807 23.862 1.00 85.19 401 ASN A C 1
ATOM 3164 O O . ASN A 1 401 ? -10.810 -14.086 23.261 1.00 85.19 401 ASN A O 1
ATOM 3168 N N . PHE A 1 402 ? -8.819 -13.067 23.293 1.00 85.00 402 PHE A N 1
ATOM 3169 C CA . PHE A 1 402 ? -8.913 -12.486 21.951 1.00 85.00 402 PHE A CA 1
ATOM 3170 C C . PHE A 1 402 ? -8.475 -13.492 20.870 1.00 85.00 402 PHE A C 1
ATOM 3172 O O . PHE A 1 402 ? -7.568 -13.245 20.076 1.00 85.00 402 PHE A O 1
ATOM 3179 N N . THR A 1 403 ? -9.103 -14.669 20.875 1.00 85.69 403 THR A N 1
ATOM 3180 C CA . THR A 1 403 ? -8.830 -15.756 19.921 1.00 85.69 403 THR A CA 1
ATOM 3181 C C . THR A 1 403 ? -9.551 -15.536 18.589 1.00 85.69 403 THR A C 1
ATOM 3183 O O . THR A 1 403 ? -10.548 -14.816 18.520 1.00 85.69 403 THR A O 1
ATOM 3186 N N . MET A 1 404 ? -9.095 -16.204 17.522 1.00 84.88 404 MET A N 1
ATOM 3187 C CA . MET A 1 404 ? -9.744 -16.128 16.204 1.00 84.88 404 MET A CA 1
ATOM 3188 C C . MET A 1 404 ? -11.222 -16.524 16.231 1.00 84.88 404 MET A C 1
ATOM 3190 O O . MET A 1 404 ? -12.032 -15.864 15.589 1.00 84.88 404 MET A O 1
ATOM 3194 N N . ARG A 1 405 ? -11.582 -17.549 17.013 1.00 85.25 405 ARG A N 1
ATOM 3195 C CA . ARG A 1 405 ? -12.970 -18.005 17.147 1.00 85.25 405 ARG A CA 1
ATOM 3196 C C . ARG A 1 405 ? -13.864 -16.934 17.771 1.00 85.25 405 ARG A C 1
ATOM 3198 O O . ARG A 1 405 ? -14.899 -16.602 17.209 1.00 85.25 405 ARG A O 1
ATOM 3205 N N . ASN A 1 406 ? -13.439 -16.361 18.896 1.00 85.19 406 ASN A N 1
ATOM 3206 C CA . ASN A 1 406 ? -14.223 -15.332 19.584 1.00 85.19 406 ASN A CA 1
ATOM 3207 C C . ASN A 1 406 ? -14.405 -14.089 18.705 1.00 85.19 406 ASN A C 1
ATOM 3209 O O . ASN A 1 406 ? -15.458 -13.464 18.722 1.00 85.19 406 ASN A O 1
ATOM 3213 N N . ARG A 1 407 ? -13.394 -13.753 17.898 1.00 85.81 407 ARG A N 1
ATOM 3214 C CA . ARG A 1 407 ? -13.454 -12.630 16.956 1.00 85.81 407 ARG A CA 1
ATOM 3215 C C . ARG A 1 407 ? -14.351 -12.898 15.760 1.00 85.81 407 ARG A C 1
ATOM 3217 O O . ARG A 1 407 ? -15.013 -11.977 15.297 1.00 85.81 407 ARG A O 1
ATOM 3224 N N . GLU A 1 408 ? -14.359 -14.125 15.248 1.00 89.44 408 GLU A N 1
ATOM 3225 C CA . GLU A 1 408 ? -15.316 -14.543 14.225 1.00 89.44 408 GLU A CA 1
ATOM 3226 C C . GLU A 1 408 ? -16.750 -14.382 14.753 1.00 89.44 408 GLU A C 1
ATOM 3228 O O . GLU A 1 408 ? -17.569 -13.735 14.103 1.00 89.44 408 GLU A O 1
ATOM 3233 N N . GLU A 1 409 ? -17.022 -14.860 15.971 1.00 88.25 409 GLU A N 1
ATOM 3234 C CA . GLU A 1 409 ? -18.325 -14.726 16.637 1.00 88.25 409 GLU A CA 1
ATOM 3235 C C . GLU A 1 409 ? -18.702 -13.248 16.905 1.00 88.25 409 GLU A C 1
ATOM 3237 O O . GLU A 1 409 ? -19.819 -12.839 16.578 1.00 88.25 409 GLU A O 1
ATOM 3242 N N . GLU A 1 410 ? -17.775 -12.420 17.412 1.00 86.75 410 GLU A N 1
ATOM 3243 C CA . GLU A 1 410 ? -17.962 -10.966 17.619 1.00 86.75 410 GLU A CA 1
ATOM 3244 C C . GLU A 1 410 ? -18.248 -10.248 16.290 1.00 86.75 410 GLU A C 1
ATOM 3246 O O . GLU A 1 410 ? -19.138 -9.401 16.210 1.00 86.75 410 GLU A O 1
ATOM 3251 N N . CYS A 1 411 ? -17.547 -10.620 15.216 1.00 89.69 411 CYS A N 1
ATOM 3252 C CA . CYS A 1 411 ? -17.745 -10.037 13.892 1.00 89.69 411 CYS A CA 1
ATOM 3253 C C . CYS A 1 411 ? -19.096 -10.442 13.280 1.00 89.69 411 CYS A C 1
ATOM 3255 O O . CYS A 1 411 ? -19.798 -9.603 12.712 1.00 89.69 411 CYS A O 1
ATOM 3257 N N . ILE A 1 412 ? -19.510 -11.703 13.440 1.00 91.88 412 ILE A N 1
ATOM 3258 C CA . ILE A 1 412 ? -20.839 -12.172 13.024 1.00 91.88 412 ILE A CA 1
ATOM 3259 C C . ILE A 1 412 ? -21.936 -11.414 13.780 1.00 91.88 412 ILE A C 1
ATOM 3261 O O . ILE A 1 412 ? -22.923 -10.998 13.167 1.00 91.88 412 ILE A O 1
ATOM 3265 N N . ALA A 1 413 ? -21.771 -11.211 15.090 1.00 90.81 413 ALA A N 1
ATOM 3266 C CA . ALA A 1 413 ? -22.703 -10.428 15.896 1.00 90.81 413 ALA A CA 1
ATOM 3267 C C . ALA A 1 413 ? -22.781 -8.973 15.406 1.00 90.81 413 ALA A C 1
ATOM 3269 O O . ALA A 1 413 ? -23.881 -8.486 15.144 1.00 90.81 413 ALA A O 1
ATOM 3270 N N . TYR A 1 414 ? -21.630 -8.335 15.169 1.00 91.75 414 TYR A N 1
ATOM 3271 C CA . TYR A 1 414 ? -21.535 -6.990 14.593 1.00 91.75 414 TYR A CA 1
ATOM 3272 C C . TYR A 1 414 ? -22.300 -6.878 13.266 1.00 91.75 414 TYR A C 1
ATOM 3274 O O . TYR A 1 414 ? -23.122 -5.974 13.106 1.00 91.75 414 TYR A O 1
ATOM 3282 N N . ILE A 1 415 ? -22.087 -7.817 12.335 1.00 93.50 415 ILE A N 1
ATOM 3283 C CA . ILE A 1 415 ? -22.787 -7.833 11.042 1.00 93.50 415 ILE A CA 1
ATOM 3284 C C . ILE A 1 415 ? -24.303 -7.928 11.258 1.00 93.50 415 ILE A C 1
ATOM 3286 O O . ILE A 1 415 ? -25.053 -7.152 10.670 1.00 93.50 415 ILE A O 1
ATOM 3290 N N . ARG A 1 416 ? -24.766 -8.855 12.105 1.00 93.94 416 ARG A N 1
ATOM 3291 C CA . ARG A 1 416 ? -26.202 -9.067 12.357 1.00 93.94 416 ARG A CA 1
ATOM 3292 C C . ARG A 1 416 ? -26.871 -7.848 12.984 1.00 93.94 416 ARG A C 1
ATOM 3294 O O . ARG A 1 416 ? -27.968 -7.491 12.565 1.00 93.94 416 ARG A O 1
ATOM 3301 N N . GLU A 1 417 ? -26.212 -7.214 13.948 1.00 92.38 417 GLU A N 1
ATOM 3302 C CA . GLU A 1 417 ? -26.717 -6.024 14.637 1.00 92.38 417 GLU A CA 1
ATOM 3303 C C . GLU A 1 417 ? -26.839 -4.825 13.689 1.00 92.38 417 GLU A C 1
ATOM 3305 O O . GLU A 1 417 ? -27.866 -4.152 13.677 1.00 92.38 417 GLU A O 1
ATOM 3310 N N . HIS A 1 418 ? -25.827 -4.590 12.848 1.00 89.50 418 HIS A N 1
ATOM 3311 C CA . HIS A 1 418 ? -25.789 -3.415 11.972 1.00 89.50 418 HIS A CA 1
ATOM 3312 C C . HIS A 1 418 ? -26.668 -3.570 10.728 1.00 89.50 418 HIS A C 1
ATOM 3314 O O . HIS A 1 418 ? -27.248 -2.595 10.258 1.00 89.50 418 HIS A O 1
ATOM 3320 N N . VAL A 1 419 ? -26.752 -4.780 10.171 1.00 91.25 419 VAL A N 1
ATOM 3321 C CA . VAL A 1 419 ? -27.505 -5.048 8.936 1.00 91.25 419 VAL A CA 1
ATOM 3322 C C . VAL A 1 419 ? -28.979 -5.332 9.228 1.00 91.25 419 VAL A C 1
ATOM 3324 O O . VAL A 1 419 ? -29.859 -4.943 8.449 1.00 91.25 419 VAL A O 1
ATOM 3327 N N . GLY A 1 420 ? -29.265 -6.037 10.326 1.00 90.00 420 GLY A N 1
ATOM 3328 C CA . GLY A 1 420 ? -30.600 -6.527 10.649 1.00 90.00 420 GLY A CA 1
ATOM 3329 C C . GLY A 1 420 ? -31.197 -7.352 9.504 1.00 90.00 420 GLY A C 1
ATOM 3330 O O . GLY A 1 420 ? -30.618 -8.341 9.053 1.00 90.00 420 GLY A O 1
ATOM 3331 N N . ASN A 1 421 ? -32.360 -6.920 9.013 1.00 89.25 421 ASN A N 1
ATOM 3332 C CA . ASN A 1 421 ? -33.071 -7.554 7.895 1.00 89.25 421 ASN A CA 1
ATOM 3333 C C . ASN A 1 421 ? -32.780 -6.905 6.529 1.00 89.25 421 ASN A C 1
ATOM 3335 O O . ASN A 1 421 ? -33.394 -7.283 5.533 1.00 89.25 421 ASN A O 1
ATOM 3339 N N . SER A 1 422 ? -31.877 -5.923 6.467 1.00 90.12 422 SER A N 1
ATOM 3340 C CA . SER A 1 422 ? -31.529 -5.244 5.214 1.00 90.12 422 SER A CA 1
ATOM 3341 C C . SER A 1 422 ? -30.707 -6.154 4.301 1.00 90.12 422 SER A C 1
ATOM 3343 O O . SER A 1 422 ? -30.109 -7.139 4.749 1.00 90.12 422 SER A O 1
ATOM 3345 N N . LYS A 1 423 ? -30.643 -5.808 3.013 1.00 90.25 423 LYS A N 1
ATOM 3346 C CA . LYS A 1 423 ? -29.717 -6.455 2.076 1.00 90.25 423 LYS A CA 1
ATOM 3347 C C . LYS A 1 423 ? -28.332 -5.823 2.178 1.00 90.25 423 LYS A C 1
ATOM 3349 O O . LYS A 1 423 ? -28.202 -4.642 2.496 1.00 90.25 423 LYS A O 1
ATOM 3354 N N . VAL A 1 424 ? -27.303 -6.603 1.873 1.00 92.06 424 VAL A N 1
ATOM 3355 C CA . VAL A 1 424 ? -25.902 -6.187 1.864 1.00 92.06 424 VAL A CA 1
ATOM 3356 C C . VAL A 1 424 ? -25.316 -6.451 0.492 1.00 92.06 424 VAL A C 1
ATOM 3358 O O . VAL A 1 424 ? -25.251 -7.592 0.044 1.00 92.06 424 VAL A O 1
ATOM 3361 N N . LEU A 1 425 ? -24.863 -5.392 -0.159 1.00 89.75 425 LEU A N 1
ATOM 3362 C CA . LEU A 1 425 ? -24.094 -5.439 -1.386 1.00 89.75 425 LEU A CA 1
ATOM 3363 C C . LEU A 1 425 ? -22.606 -5.586 -1.067 1.00 89.75 425 LEU A C 1
ATOM 3365 O O . LEU A 1 425 ? -22.052 -4.815 -0.286 1.00 89.75 425 LEU A O 1
ATOM 3369 N N . LEU A 1 426 ? -21.939 -6.514 -1.745 1.00 91.00 426 LEU A N 1
ATOM 3370 C CA . LEU A 1 426 ? -20.490 -6.668 -1.716 1.00 91.00 426 LEU A CA 1
ATOM 3371 C C . LEU A 1 426 ? -19.941 -6.739 -3.143 1.00 91.00 426 LEU A C 1
ATOM 3373 O O . LEU A 1 426 ? -20.317 -7.611 -3.925 1.00 91.00 426 LEU A O 1
ATOM 3377 N N . LEU A 1 427 ? -18.990 -5.859 -3.458 1.00 88.62 427 LEU A N 1
ATOM 3378 C CA . LEU A 1 427 ? -18.200 -5.948 -4.686 1.00 88.62 427 LEU A CA 1
ATOM 3379 C C . LEU A 1 427 ? -17.021 -6.906 -4.458 1.00 88.62 427 LEU A C 1
ATOM 3381 O O . LEU A 1 427 ? -16.058 -6.582 -3.759 1.00 88.62 427 LEU A O 1
ATOM 3385 N N . VAL A 1 428 ? -17.101 -8.099 -5.040 1.00 88.25 428 VAL A N 1
ATOM 3386 C CA . VAL A 1 428 ? -16.084 -9.148 -4.936 1.00 88.25 428 VAL A CA 1
ATOM 3387 C C . VAL A 1 428 ? -15.042 -8.935 -6.029 1.00 88.25 428 VAL A C 1
ATOM 3389 O O . VAL A 1 428 ? -15.329 -9.090 -7.213 1.00 88.25 428 VAL A O 1
ATOM 3392 N N . SER A 1 429 ? -13.806 -8.605 -5.655 1.00 80.38 429 SER A N 1
ATOM 3393 C CA . SER A 1 429 ? -12.712 -8.410 -6.620 1.00 80.38 429 SER A CA 1
ATOM 3394 C C . SER A 1 429 ? -12.042 -9.720 -7.046 1.00 80.38 429 SER A C 1
ATOM 3396 O O . SER A 1 429 ? -11.301 -9.742 -8.022 1.00 80.38 429 SER A O 1
ATOM 3398 N N . GLY A 1 430 ? -12.280 -10.811 -6.310 1.00 74.19 430 GLY A N 1
ATOM 3399 C CA . GLY A 1 430 ? -11.578 -12.090 -6.467 1.00 74.19 430 GLY A CA 1
ATOM 3400 C C . GLY A 1 430 ? -10.297 -12.197 -5.631 1.00 74.19 430 GLY A C 1
ATOM 3401 O O . GLY A 1 430 ? -9.683 -13.261 -5.568 1.00 74.19 430 GLY A O 1
ATOM 3402 N N . GLY A 1 431 ? -9.914 -11.122 -4.933 1.00 79.19 431 GLY A N 1
ATOM 3403 C CA . GLY A 1 431 ? -8.887 -11.171 -3.896 1.00 79.19 431 GLY A CA 1
ATOM 3404 C C . GLY A 1 431 ? -9.362 -11.917 -2.645 1.00 79.19 431 GLY A C 1
ATOM 3405 O O . GLY A 1 431 ? -10.568 -12.013 -2.384 1.00 79.19 431 GLY A O 1
ATOM 3406 N N . VAL A 1 432 ? -8.400 -12.397 -1.845 1.00 83.81 432 VAL A N 1
ATOM 3407 C CA . VAL A 1 432 ? -8.654 -13.151 -0.601 1.00 83.81 432 VAL A CA 1
ATOM 3408 C C . VAL A 1 432 ? -9.599 -12.384 0.324 1.00 83.81 432 VAL A C 1
ATOM 3410 O O . VAL A 1 432 ? -10.621 -12.929 0.715 1.00 83.81 432 VAL A O 1
ATOM 3413 N N . ASP A 1 433 ? -9.330 -11.104 0.587 1.00 87.00 433 ASP A N 1
ATOM 3414 C CA . ASP A 1 433 ? -10.103 -10.306 1.550 1.00 87.00 433 ASP A CA 1
ATOM 3415 C C . ASP A 1 433 ? -11.577 -10.181 1.143 1.00 87.00 433 ASP A C 1
ATOM 3417 O O . ASP A 1 433 ? -12.473 -10.427 1.945 1.00 87.00 433 ASP A O 1
ATOM 3421 N N . SER A 1 434 ? -11.846 -9.868 -0.130 1.00 87.12 434 SER A N 1
ATOM 3422 C CA . SER A 1 434 ? -13.220 -9.769 -0.639 1.00 87.12 434 SER A CA 1
ATOM 3423 C C . SER A 1 434 ? -13.947 -11.116 -0.633 1.00 87.12 434 SER A C 1
ATOM 3425 O O . SER A 1 434 ? -15.147 -11.164 -0.380 1.00 87.12 434 SER A O 1
ATOM 3427 N N . THR A 1 435 ? -13.221 -12.216 -0.855 1.00 88.88 435 THR A N 1
ATOM 3428 C CA . THR A 1 435 ? -13.801 -13.565 -0.861 1.00 88.88 435 THR A CA 1
ATOM 3429 C C . THR A 1 435 ? -14.106 -14.042 0.560 1.00 88.88 435 THR A C 1
ATOM 3431 O O . THR A 1 435 ? -15.179 -14.584 0.807 1.00 88.88 435 THR A O 1
ATOM 3434 N N . VAL A 1 436 ? -13.205 -13.783 1.512 1.00 91.25 436 VAL A N 1
ATOM 3435 C CA . VAL A 1 436 ? -13.427 -14.056 2.941 1.00 91.25 436 VAL A CA 1
ATOM 3436 C C . VAL A 1 436 ? -14.569 -13.196 3.475 1.00 91.25 436 VAL A C 1
ATOM 3438 O O . VAL A 1 436 ? -15.425 -13.710 4.184 1.00 91.25 436 VAL A O 1
ATOM 3441 N N . CYS A 1 437 ? -14.651 -11.921 3.080 1.00 92.94 437 CYS A N 1
ATOM 3442 C CA . CYS A 1 437 ? -15.773 -11.051 3.435 1.00 92.94 437 CYS A CA 1
ATOM 3443 C C . CYS A 1 437 ? -17.107 -11.603 2.901 1.00 92.94 437 CYS A C 1
ATOM 3445 O O . CYS A 1 437 ? -18.080 -11.666 3.647 1.00 92.94 437 CYS A O 1
ATOM 3447 N N . ALA A 1 438 ? -17.149 -12.085 1.652 1.00 92.44 438 ALA A N 1
ATOM 3448 C CA . ALA A 1 438 ? -18.344 -12.713 1.083 1.00 92.44 438 ALA A CA 1
ATOM 3449 C C . ALA A 1 438 ? -18.770 -13.966 1.866 1.00 92.44 438 ALA A C 1
ATOM 3451 O O . ALA A 1 438 ? -19.942 -14.106 2.219 1.00 92.44 438 ALA A O 1
ATOM 3452 N N . ALA A 1 439 ? -17.815 -14.846 2.182 1.00 92.06 439 ALA A N 1
ATOM 3453 C CA . ALA A 1 439 ? -18.065 -16.042 2.982 1.00 92.06 439 ALA A CA 1
ATOM 3454 C C . ALA A 1 439 ? -18.558 -15.689 4.399 1.00 92.06 439 ALA A C 1
ATOM 3456 O O . ALA A 1 439 ? -19.507 -16.295 4.896 1.00 92.06 439 ALA A O 1
ATOM 3457 N N . LEU A 1 440 ? -17.975 -14.660 5.019 1.00 93.69 440 LEU A N 1
ATOM 3458 C CA . LEU A 1 440 ? -18.342 -14.195 6.354 1.00 93.69 440 LEU A CA 1
ATOM 3459 C C . LEU A 1 440 ? -19.758 -13.608 6.390 1.00 93.69 440 LEU A C 1
ATOM 3461 O O . LEU A 1 440 ? -20.549 -13.968 7.259 1.00 93.69 440 LEU A O 1
ATOM 3465 N N . LEU A 1 441 ? -20.112 -12.754 5.422 1.00 94.44 441 LEU A N 1
ATOM 3466 C CA . LEU A 1 441 ? -21.473 -12.223 5.287 1.00 94.44 441 LEU A CA 1
ATOM 3467 C C . LEU A 1 441 ? -22.484 -13.350 5.108 1.00 94.44 441 LEU A C 1
ATOM 3469 O O . LEU A 1 441 ? -23.550 -13.320 5.717 1.00 94.44 441 LEU A O 1
ATOM 3473 N N . ARG A 1 442 ? -22.142 -14.367 4.314 1.00 93.50 442 ARG A N 1
ATOM 3474 C CA . ARG A 1 442 ? -23.015 -15.519 4.099 1.00 93.50 442 ARG A CA 1
ATOM 3475 C C . ARG A 1 442 ? -23.191 -16.378 5.341 1.00 93.50 442 ARG A C 1
ATOM 3477 O O . ARG A 1 442 ? -24.279 -16.909 5.539 1.00 93.50 442 ARG A O 1
ATOM 3484 N N . HIS A 1 443 ? -22.159 -16.505 6.166 1.00 92.31 443 HIS A N 1
ATOM 3485 C CA . HIS A 1 443 ? -22.255 -17.189 7.452 1.00 92.31 443 HIS A CA 1
ATOM 3486 C C . HIS A 1 443 ? -23.085 -16.380 8.468 1.00 92.31 443 HIS A C 1
ATOM 3488 O O . HIS A 1 443 ? -23.840 -16.939 9.266 1.00 92.31 443 HIS A O 1
ATOM 3494 N N . ALA A 1 444 ? -22.986 -15.048 8.421 1.00 93.56 444 ALA A N 1
ATOM 3495 C CA . ALA A 1 444 ? -23.702 -14.158 9.328 1.00 93.56 444 ALA A CA 1
ATOM 3496 C C . ALA A 1 444 ? -25.186 -13.965 8.961 1.00 93.56 444 ALA A C 1
ATOM 3498 O O . ALA A 1 444 ? -26.019 -13.886 9.869 1.00 93.56 444 ALA A O 1
ATOM 3499 N N . LEU A 1 445 ? -25.515 -13.903 7.667 1.00 94.12 445 LEU A N 1
ATOM 3500 C CA . LEU A 1 445 ? -26.811 -13.473 7.128 1.00 94.12 445 LEU A CA 1
ATOM 3501 C C . LEU A 1 445 ? -27.498 -14.564 6.291 1.00 94.12 445 LEU A C 1
ATOM 3503 O O . LEU A 1 445 ? -26.906 -15.581 5.919 1.00 94.12 445 LEU A O 1
ATOM 3507 N N . LYS A 1 446 ? -28.778 -14.349 5.967 1.00 91.81 446 LYS A N 1
ATOM 3508 C CA . LYS A 1 446 ? -29.528 -15.237 5.067 1.00 91.81 446 LYS A CA 1
ATOM 3509 C C . LYS A 1 446 ? -29.022 -15.115 3.617 1.00 91.81 446 LYS A C 1
ATOM 3511 O O . LYS A 1 446 ? -28.539 -14.046 3.243 1.00 91.81 446 LYS A O 1
ATOM 3516 N N . PRO A 1 447 ? -29.149 -16.170 2.785 1.00 88.94 447 PRO A N 1
ATOM 3517 C CA . PRO A 1 447 ? -28.673 -16.137 1.399 1.00 88.94 447 PRO A CA 1
ATOM 3518 C C . PRO A 1 447 ? -29.229 -14.961 0.583 1.00 88.94 447 PRO A C 1
ATOM 3520 O O . PRO A 1 447 ? -28.487 -14.316 -0.144 1.00 88.94 447 PRO A O 1
ATOM 3523 N N . ASP A 1 448 ? -30.515 -14.647 0.741 1.00 88.62 448 ASP A N 1
ATOM 3524 C CA . ASP A 1 448 ? -31.233 -13.587 0.021 1.00 88.62 448 ASP A CA 1
ATOM 3525 C C . ASP A 1 448 ? -30.865 -12.163 0.472 1.00 88.62 448 ASP A C 1
ATOM 3527 O O . ASP A 1 448 ? -31.167 -11.188 -0.224 1.00 88.62 448 ASP A O 1
ATOM 3531 N N . GLN A 1 449 ? -30.194 -12.032 1.621 1.00 91.25 449 GLN A N 1
ATOM 3532 C CA . GLN A 1 449 ? -29.664 -10.757 2.100 1.00 91.25 449 GLN A CA 1
ATOM 3533 C C . GLN A 1 449 ? -28.304 -10.423 1.485 1.00 91.25 449 GLN A C 1
ATOM 3535 O O . GLN A 1 449 ? -27.943 -9.251 1.462 1.00 91.25 449 GLN A O 1
ATOM 3540 N N . VAL A 1 450 ? -27.540 -11.406 1.004 1.00 92.88 450 VAL A N 1
ATOM 3541 C CA . VAL A 1 450 ? -26.176 -11.184 0.505 1.00 92.88 450 VAL A CA 1
ATOM 3542 C C . VAL A 1 450 ? -26.196 -11.045 -1.012 1.00 92.88 450 VAL A C 1
ATOM 3544 O O . VAL A 1 450 ? -26.402 -12.011 -1.736 1.00 92.88 450 VAL A O 1
ATOM 3547 N N . ILE A 1 451 ? -25.932 -9.834 -1.493 1.00 89.69 451 ILE A N 1
ATOM 3548 C CA . ILE A 1 451 ? -25.806 -9.520 -2.914 1.00 89.69 451 ILE A CA 1
ATOM 3549 C C . ILE A 1 451 ? -24.320 -9.394 -3.241 1.00 89.69 451 ILE A C 1
ATOM 3551 O O . ILE A 1 451 ? -23.708 -8.348 -3.020 1.00 89.69 451 ILE A O 1
ATOM 3555 N N . ALA A 1 452 ? -23.722 -10.459 -3.768 1.00 92.00 452 ALA A N 1
ATOM 3556 C CA . ALA A 1 452 ? -22.326 -10.442 -4.184 1.00 92.00 452 ALA A CA 1
ATOM 3557 C C . ALA A 1 452 ? -22.219 -10.172 -5.691 1.00 92.00 452 ALA A C 1
ATOM 3559 O O . ALA A 1 452 ? -22.809 -10.881 -6.505 1.00 92.00 452 ALA A O 1
ATOM 3560 N N . VAL A 1 453 ? -21.438 -9.162 -6.074 1.00 91.19 453 VAL A N 1
ATOM 3561 C CA . VAL A 1 453 ? -21.202 -8.786 -7.474 1.00 91.19 453 VAL A CA 1
ATOM 3562 C C . VAL A 1 453 ? -19.718 -8.914 -7.787 1.00 91.19 453 VAL A C 1
ATOM 3564 O O . VAL A 1 453 ? -18.893 -8.257 -7.155 1.00 91.19 453 VAL A O 1
ATOM 3567 N N . HIS A 1 454 ? -19.372 -9.714 -8.791 1.00 92.38 454 HIS A N 1
ATOM 3568 C CA . HIS A 1 454 ? -18.019 -9.793 -9.336 1.00 92.38 454 HIS A CA 1
ATOM 3569 C C . HIS A 1 454 ? -17.978 -9.176 -10.734 1.00 92.38 454 HIS A C 1
ATOM 3571 O O . HIS A 1 454 ? -18.702 -9.604 -11.631 1.00 92.38 454 HIS A O 1
ATOM 3577 N N . ILE A 1 455 ? -17.121 -8.175 -10.930 1.00 92.06 455 ILE A N 1
ATOM 3578 C CA . ILE A 1 455 ? -16.910 -7.540 -12.234 1.00 92.06 455 ILE A CA 1
ATOM 3579 C C . ILE A 1 455 ? -15.611 -8.086 -12.816 1.00 92.06 455 ILE A C 1
ATOM 3581 O O . ILE A 1 455 ? -14.528 -7.762 -12.327 1.00 92.06 455 ILE A O 1
ATOM 3585 N N . ASP A 1 456 ? -15.717 -8.883 -13.877 1.00 93.44 456 ASP A N 1
ATOM 3586 C CA . ASP A 1 456 ? -14.546 -9.316 -14.634 1.00 93.44 456 ASP A CA 1
ATOM 3587 C C . ASP A 1 456 ? -14.104 -8.181 -15.564 1.00 93.44 456 ASP A C 1
ATOM 3589 O O . ASP A 1 456 ? -14.763 -7.854 -16.560 1.00 93.44 456 ASP A O 1
ATOM 3593 N N . ASN A 1 457 ? -12.982 -7.560 -15.200 1.00 92.62 457 ASN A N 1
ATOM 3594 C CA . ASN A 1 457 ? -12.387 -6.451 -15.934 1.00 92.62 457 ASN A CA 1
ATOM 3595 C C . ASN A 1 457 ? -11.566 -6.894 -17.157 1.00 92.62 457 ASN A C 1
ATOM 3597 O O . ASN A 1 457 ? -11.089 -6.046 -17.908 1.00 92.62 457 ASN A O 1
ATOM 3601 N N . GLY A 1 458 ? -11.379 -8.200 -17.367 1.00 93.00 458 GLY A N 1
ATOM 3602 C CA . GLY A 1 458 ? -10.590 -8.728 -18.476 1.00 93.00 458 GLY A CA 1
ATOM 3603 C C . GLY A 1 458 ? -9.086 -8.728 -18.269 1.00 93.00 458 GLY A C 1
ATOM 3604 O O . GLY A 1 458 ? -8.367 -9.105 -19.192 1.00 93.00 458 GLY A O 1
ATOM 3605 N N . PHE A 1 459 ? -8.606 -8.422 -17.065 1.00 95.25 459 PHE A N 1
ATOM 3606 C CA . PHE A 1 459 ? -7.195 -8.476 -16.670 1.00 95.25 459 PHE A CA 1
ATOM 3607 C C . PHE A 1 459 ? -6.957 -9.385 -15.453 1.00 95.25 459 PHE A C 1
ATOM 3609 O O . PHE A 1 459 ? -5.919 -9.288 -14.804 1.00 95.25 459 PHE A O 1
ATOM 3616 N N . MET A 1 460 ? -7.891 -10.292 -15.160 1.00 93.06 460 MET A N 1
ATOM 3617 C CA . MET A 1 460 ? -7.746 -11.341 -14.140 1.00 93.06 460 MET A CA 1
ATOM 3618 C C . MET A 1 460 ? -6.787 -12.456 -14.592 1.00 93.06 460 MET A C 1
ATOM 3620 O O . MET A 1 460 ? -6.511 -12.586 -15.796 1.00 93.06 460 MET A O 1
ATOM 3624 N N . ARG A 1 461 ? -6.295 -13.282 -13.657 1.00 93.94 461 ARG A N 1
ATOM 3625 C CA . ARG A 1 461 ? -5.493 -14.475 -13.989 1.00 93.94 461 ARG A CA 1
ATOM 3626 C C . ARG A 1 461 ? -6.337 -15.530 -14.712 1.00 93.94 461 ARG A C 1
ATOM 3628 O O . ARG A 1 461 ? -7.566 -15.457 -14.759 1.00 93.94 461 ARG A O 1
ATOM 3635 N N . LEU A 1 462 ? -5.667 -16.530 -15.285 1.00 94.12 462 LEU A N 1
ATOM 3636 C CA . LEU A 1 462 ? -6.325 -17.604 -16.029 1.00 94.12 462 LEU A CA 1
ATOM 3637 C C . LEU A 1 462 ? -7.381 -18.318 -15.163 1.00 94.12 462 LEU A C 1
ATOM 3639 O O . LEU A 1 462 ? -7.063 -18.841 -14.096 1.00 94.12 462 LEU A O 1
ATOM 3643 N N . ASN A 1 463 ? -8.631 -18.340 -15.639 1.00 91.12 463 ASN A N 1
ATOM 3644 C CA . ASN A 1 463 ? -9.795 -18.949 -14.977 1.00 91.12 463 ASN A CA 1
ATOM 3645 C C . ASN A 1 463 ? -10.085 -18.439 -13.549 1.00 91.12 463 ASN A C 1
ATOM 3647 O O . ASN A 1 463 ? -10.825 -19.078 -12.803 1.00 91.12 463 ASN A O 1
ATOM 3651 N N . GLU A 1 464 ? -9.528 -17.295 -13.143 1.00 88.94 464 GLU A N 1
ATOM 3652 C CA . GLU A 1 464 ? -9.631 -16.820 -11.760 1.00 88.94 464 GLU A CA 1
ATOM 3653 C C . GLU A 1 464 ? -11.067 -16.465 -11.374 1.00 88.94 464 GLU A C 1
ATOM 3655 O O . GLU A 1 464 ? -11.550 -16.949 -10.351 1.00 88.94 464 GLU A O 1
ATOM 3660 N N . SER A 1 465 ? -11.771 -15.708 -12.219 1.00 90.44 465 SER A N 1
ATOM 3661 C CA . SER A 1 465 ? -13.173 -15.334 -12.003 1.00 90.44 465 SER A CA 1
ATOM 3662 C C . SER A 1 465 ? -14.092 -16.551 -11.899 1.00 90.44 465 SER A C 1
ATOM 3664 O O . SER A 1 465 ? -14.886 -16.638 -10.967 1.00 90.44 465 SER A O 1
ATOM 3666 N N . ALA A 1 466 ? -13.919 -17.540 -12.783 1.00 90.75 466 ALA A N 1
ATOM 3667 C CA . ALA A 1 466 ? -14.690 -18.784 -12.748 1.00 90.75 466 ALA A CA 1
ATOM 3668 C C . ALA A 1 466 ? -14.421 -19.597 -11.468 1.00 90.75 466 ALA A C 1
ATOM 3670 O O . ALA A 1 466 ? -15.340 -20.148 -10.865 1.00 90.75 466 ALA A O 1
ATOM 3671 N N . ASN A 1 467 ? -13.165 -19.646 -11.009 1.00 87.94 467 ASN A N 1
ATOM 3672 C CA . ASN A 1 467 ? -12.804 -20.340 -9.772 1.00 87.94 467 ASN A CA 1
ATOM 3673 C C . ASN A 1 467 ? -13.375 -19.643 -8.526 1.00 87.94 467 ASN A C 1
ATOM 3675 O O . ASN A 1 467 ? -13.799 -20.321 -7.588 1.00 87.94 467 ASN A O 1
ATOM 3679 N N . VAL A 1 468 ? -13.380 -18.305 -8.503 1.00 86.75 468 VAL A N 1
ATOM 3680 C CA . VAL A 1 468 ? -13.991 -17.509 -7.423 1.00 86.75 468 VAL A CA 1
ATOM 3681 C C . VAL A 1 468 ? -15.500 -17.732 -7.392 1.00 86.75 468 VAL A C 1
ATOM 3683 O O . VAL A 1 468 ? -16.044 -18.025 -6.331 1.00 86.75 468 VAL A O 1
ATOM 3686 N N . GLU A 1 469 ? -16.157 -17.674 -8.551 1.00 91.06 469 GLU A N 1
ATOM 3687 C CA . GLU A 1 469 ? -17.587 -17.948 -8.686 1.00 91.06 469 GLU A CA 1
ATOM 3688 C C . GLU A 1 469 ? -17.950 -19.343 -8.187 1.00 91.06 469 GLU A C 1
ATOM 3690 O O . GLU A 1 469 ? -18.834 -19.480 -7.342 1.00 91.06 469 GLU A O 1
ATOM 3695 N N . LYS A 1 470 ? -17.233 -20.370 -8.651 1.00 91.12 470 LYS A N 1
ATOM 3696 C CA . LYS A 1 470 ? -17.451 -21.749 -8.213 1.00 91.12 470 LYS A CA 1
ATOM 3697 C C . LYS A 1 470 ? -17.324 -21.884 -6.692 1.00 91.12 470 LYS A C 1
ATOM 3699 O O . LYS A 1 470 ? -18.230 -22.411 -6.056 1.00 91.12 470 LYS A O 1
ATOM 3704 N N . SER A 1 471 ? -16.238 -21.364 -6.117 1.00 87.38 471 SER A N 1
ATOM 3705 C CA . SER A 1 471 ? -15.962 -21.487 -4.676 1.00 87.38 471 SER A CA 1
ATOM 3706 C C . SER A 1 471 ? -17.021 -20.782 -3.823 1.00 87.38 471 SER A C 1
ATOM 3708 O O . SER A 1 471 ? -17.435 -21.298 -2.790 1.00 87.38 471 SER A O 1
ATOM 3710 N N . LEU A 1 472 ? -17.481 -19.602 -4.248 1.00 88.94 472 LEU A N 1
ATOM 3711 C CA . LEU A 1 472 ? -18.502 -18.844 -3.524 1.00 88.94 472 LEU A CA 1
ATOM 3712 C C . LEU A 1 472 ? -19.893 -19.481 -3.645 1.00 88.94 472 LEU A C 1
ATOM 3714 O O . LEU A 1 472 ? -20.609 -19.566 -2.647 1.00 88.94 472 LEU A O 1
ATOM 3718 N N . ARG A 1 473 ? -20.249 -20.010 -4.821 1.00 91.44 473 ARG A N 1
ATOM 3719 C CA . ARG A 1 473 ? -21.507 -20.748 -5.012 1.00 91.44 473 ARG A CA 1
ATOM 3720 C C . ARG A 1 473 ? -21.559 -22.034 -4.188 1.00 91.44 473 ARG A C 1
ATOM 3722 O O . ARG A 1 473 ? -22.608 -22.340 -3.629 1.00 91.44 473 ARG A O 1
ATO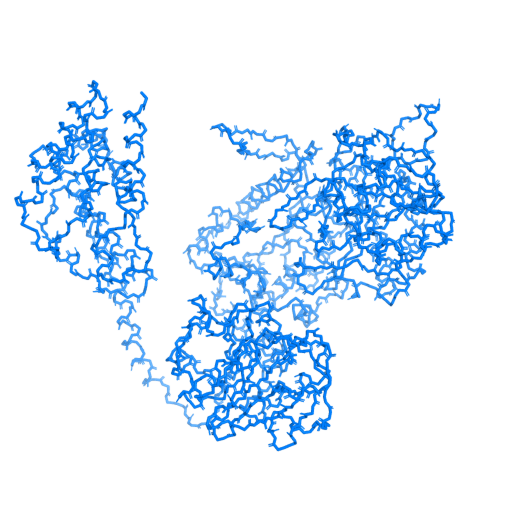M 3729 N N . GLU A 1 474 ? -20.445 -22.756 -4.061 1.00 89.88 474 GLU A N 1
ATOM 3730 C CA . GLU A 1 474 ? -20.339 -23.945 -3.195 1.00 89.88 474 GLU A CA 1
ATOM 3731 C C . GLU A 1 474 ? -20.576 -23.612 -1.709 1.00 89.88 474 GLU A C 1
ATOM 3733 O O . GLU A 1 474 ? -21.126 -24.431 -0.977 1.00 89.88 474 GLU A O 1
ATOM 3738 N N . LEU A 1 475 ? -20.257 -22.385 -1.280 1.00 85.44 475 LEU A N 1
ATOM 3739 C CA . LEU A 1 475 ? -20.573 -21.858 0.056 1.00 85.44 475 LEU A CA 1
ATOM 3740 C C . LEU A 1 475 ? -21.996 -21.277 0.169 1.00 85.44 475 LEU A C 1
ATOM 3742 O O . LEU A 1 475 ? -22.387 -20.758 1.217 1.00 85.44 475 LEU A O 1
ATOM 3746 N N . GLY A 1 476 ? -22.790 -21.349 -0.901 1.00 86.50 476 GLY A N 1
ATOM 3747 C CA . GLY A 1 476 ? -24.151 -20.825 -0.949 1.00 86.50 476 GLY A CA 1
ATOM 3748 C C . GLY A 1 476 ? -24.230 -19.302 -1.057 1.00 86.50 476 GLY A C 1
ATOM 3749 O O . GLY A 1 476 ? -25.234 -18.733 -0.627 1.00 86.50 476 GLY A O 1
ATOM 3750 N N . VAL A 1 477 ? -23.188 -18.645 -1.577 1.00 87.00 477 VAL A N 1
ATOM 3751 C CA . VAL A 1 477 ? -23.221 -17.233 -1.985 1.00 87.00 477 VAL A CA 1
ATOM 3752 C C . VAL A 1 477 ? -23.691 -17.160 -3.432 1.00 87.00 477 VAL A C 1
ATOM 3754 O O . VAL A 1 477 ? -23.042 -17.715 -4.320 1.00 87.00 477 VAL A O 1
ATOM 3757 N N . ASP A 1 478 ? -24.796 -16.459 -3.680 1.00 84.62 478 ASP A N 1
ATOM 3758 C CA . ASP A 1 478 ? -25.203 -16.151 -5.048 1.00 84.62 478 ASP A CA 1
ATOM 3759 C C . ASP A 1 478 ? -24.322 -15.020 -5.591 1.00 84.62 478 ASP A C 1
ATOM 3761 O O . ASP A 1 478 ? -24.350 -13.892 -5.091 1.00 84.62 478 ASP A O 1
ATOM 3765 N N . LEU A 1 479 ? -23.466 -15.350 -6.560 1.00 90.62 479 LEU A N 1
ATOM 3766 C CA . LEU A 1 479 ? -22.510 -14.415 -7.140 1.00 90.62 479 LEU A CA 1
ATOM 3767 C C . LEU A 1 479 ? -22.983 -13.980 -8.524 1.00 90.62 479 LEU A C 1
ATOM 3769 O O . LEU A 1 479 ? -22.944 -14.756 -9.481 1.00 90.62 479 LEU A O 1
ATOM 3773 N N . PHE A 1 480 ? -23.337 -12.705 -8.649 1.00 91.38 480 PHE A N 1
ATOM 3774 C CA . PHE A 1 480 ? -23.608 -12.088 -9.936 1.00 91.38 480 PHE A CA 1
ATOM 3775 C C . PHE A 1 480 ? -22.294 -11.717 -10.629 1.00 91.38 480 PHE A C 1
ATOM 3777 O O . PHE A 1 480 ? -21.592 -10.793 -10.210 1.00 91.38 480 PHE A O 1
ATOM 3784 N N . VAL A 1 481 ? -21.952 -12.434 -11.699 1.00 92.44 481 VAL A N 1
ATOM 3785 C CA . VAL A 1 481 ? -20.742 -12.171 -12.487 1.00 92.44 481 VAL A CA 1
ATOM 3786 C C . VAL A 1 481 ? -21.076 -11.293 -13.692 1.00 92.44 481 VAL A C 1
ATOM 3788 O O . VAL A 1 481 ? -21.766 -11.716 -14.620 1.00 92.44 481 VAL A O 1
ATOM 3791 N N . LYS A 1 482 ? -20.541 -10.068 -13.717 1.00 93.69 482 LYS A N 1
ATOM 3792 C CA . LYS A 1 482 ? -20.614 -9.167 -14.872 1.00 93.69 482 LYS A CA 1
ATOM 3793 C C . LYS A 1 482 ? -19.335 -9.275 -15.692 1.00 93.69 482 LYS A C 1
ATOM 3795 O O . LYS A 1 482 ? -18.290 -8.760 -15.297 1.00 93.69 482 LYS A O 1
ATOM 3800 N N . ASN A 1 483 ? -19.434 -9.879 -16.873 1.00 93.88 483 ASN A N 1
ATOM 3801 C CA . ASN A 1 483 ? -18.364 -9.808 -17.863 1.00 93.88 483 ASN A CA 1
ATOM 3802 C C . ASN A 1 483 ? -18.334 -8.400 -18.481 1.00 93.88 483 ASN A C 1
ATOM 3804 O O . ASN A 1 483 ? -19.267 -7.997 -19.180 1.00 93.88 483 ASN A O 1
ATOM 3808 N N . ALA A 1 484 ? -17.275 -7.642 -18.197 1.00 95.00 484 ALA A N 1
ATOM 3809 C CA . ALA A 1 484 ? -17.103 -6.270 -18.665 1.00 95.00 484 ALA A CA 1
ATOM 3810 C C . ALA A 1 484 ? -15.826 -6.080 -19.498 1.00 95.00 484 ALA A C 1
ATOM 3812 O O . ALA A 1 484 ? -15.457 -4.941 -19.782 1.00 95.00 484 ALA A O 1
ATOM 3813 N N . ILE A 1 485 ? -15.187 -7.167 -19.944 1.00 93.88 485 ILE A N 1
ATOM 3814 C CA . ILE A 1 485 ? -13.888 -7.174 -20.641 1.00 93.88 485 ILE A CA 1
ATOM 3815 C C . ILE A 1 485 ? -13.830 -6.099 -21.734 1.00 93.88 485 ILE A C 1
ATOM 3817 O O . ILE A 1 485 ? -12.953 -5.238 -21.731 1.00 93.88 485 ILE A O 1
ATOM 3821 N N . TYR A 1 486 ? -14.818 -6.083 -22.631 1.00 94.50 486 TYR A N 1
ATOM 3822 C CA . TYR A 1 486 ? -14.867 -5.129 -23.739 1.00 94.50 486 TYR A CA 1
ATOM 3823 C C . TYR A 1 486 ? -15.042 -3.670 -23.281 1.00 94.50 486 TYR A C 1
ATOM 3825 O O . TYR A 1 486 ? -14.425 -2.772 -23.858 1.00 94.50 486 TYR A O 1
ATOM 3833 N N . LYS A 1 487 ? -15.838 -3.425 -22.226 1.00 95.38 487 LYS A N 1
ATOM 3834 C CA . LYS A 1 487 ? -16.010 -2.083 -21.640 1.00 95.38 487 LYS A CA 1
ATOM 3835 C C . LYS A 1 487 ? -14.692 -1.568 -21.056 1.00 95.38 487 LYS A C 1
ATOM 3837 O O . LYS A 1 487 ? -14.384 -0.395 -21.232 1.00 95.38 487 LYS A O 1
ATOM 3842 N N . PHE A 1 488 ? -13.909 -2.433 -20.409 1.00 95.81 488 PHE A N 1
ATOM 3843 C CA . PHE A 1 488 ? -12.587 -2.073 -19.893 1.00 95.81 488 PHE A CA 1
ATOM 3844 C C . PHE A 1 488 ? -11.572 -1.859 -21.011 1.00 95.81 488 PHE A C 1
ATOM 3846 O O . PHE A 1 488 ? -10.925 -0.817 -21.035 1.00 95.81 488 PHE A O 1
ATOM 3853 N N . MET A 1 489 ? -11.470 -2.777 -21.976 1.00 93.88 489 MET A N 1
ATOM 3854 C CA . MET A 1 489 ? -10.518 -2.652 -23.088 1.00 93.88 489 MET A CA 1
ATOM 3855 C C . MET A 1 489 ? -10.721 -1.364 -23.895 1.00 93.88 489 MET A C 1
ATOM 3857 O O . MET A 1 489 ? -9.742 -0.713 -24.254 1.00 93.88 489 MET A O 1
ATOM 3861 N N . LYS A 1 490 ? -11.977 -0.975 -24.151 1.00 95.62 490 LYS A N 1
ATOM 3862 C CA . LYS A 1 490 ? -12.325 0.276 -24.851 1.00 95.62 490 LYS A CA 1
ATOM 3863 C C . LYS A 1 490 ? -12.544 1.469 -23.924 1.00 95.62 490 LYS A C 1
ATOM 3865 O O . LYS A 1 490 ? -12.965 2.528 -24.380 1.00 95.62 490 LYS A O 1
ATOM 3870 N N . GLY A 1 491 ? -12.291 1.290 -22.633 1.00 95.00 491 GLY A N 1
ATOM 3871 C CA . GLY A 1 491 ? -12.492 2.314 -21.628 1.00 95.00 491 GLY A CA 1
ATOM 3872 C C . GLY A 1 491 ? -11.590 3.517 -21.860 1.00 95.00 491 GLY A C 1
ATOM 3873 O O . GLY A 1 491 ? -10.434 3.362 -22.244 1.00 95.00 491 GLY A O 1
ATOM 3874 N N . THR A 1 492 ? -12.123 4.704 -21.592 1.00 94.00 492 THR A N 1
ATOM 3875 C CA . THR A 1 492 ? -11.395 5.975 -21.591 1.00 94.00 492 THR A CA 1
ATOM 3876 C C . THR A 1 492 ? -11.761 6.764 -20.337 1.00 94.00 492 THR A C 1
ATOM 3878 O O . THR A 1 492 ? -12.796 6.521 -19.697 1.00 94.00 492 THR A O 1
ATOM 3881 N N . THR A 1 493 ? -10.911 7.716 -19.973 1.00 89.88 493 THR A N 1
ATOM 3882 C CA . THR A 1 493 ? -11.206 8.696 -18.929 1.00 89.88 493 THR A CA 1
ATOM 3883 C C . THR A 1 493 ? -10.650 10.064 -19.298 1.00 89.88 493 THR A C 1
ATOM 3885 O O . THR A 1 493 ? -9.978 10.219 -20.308 1.00 89.88 493 THR A O 1
ATOM 3888 N N . THR A 1 494 ? -10.924 11.060 -18.472 1.00 86.62 494 THR A N 1
ATOM 3889 C CA . THR A 1 494 ? -10.469 12.429 -18.641 1.00 86.62 494 THR A CA 1
ATOM 3890 C C . THR A 1 494 ? -9.375 12.723 -17.617 1.00 86.62 494 THR A C 1
ATOM 3892 O O . THR A 1 494 ? -9.577 12.570 -16.410 1.00 86.62 494 THR A O 1
ATOM 3895 N N . ILE A 1 495 ? -8.198 13.153 -18.065 1.00 80.44 495 ILE A N 1
ATOM 3896 C CA . ILE A 1 495 ? -7.052 13.525 -17.225 1.00 80.44 495 ILE A CA 1
ATOM 3897 C C . ILE A 1 495 ? -6.763 15.022 -17.312 1.00 80.44 495 ILE A C 1
ATOM 3899 O O . ILE A 1 495 ? -6.951 15.656 -18.348 1.00 80.44 495 ILE A O 1
ATOM 3903 N N . LYS A 1 496 ? -6.285 15.595 -16.204 1.00 76.50 496 LYS A N 1
ATOM 3904 C CA . LYS A 1 496 ? -5.764 16.961 -16.181 1.00 76.50 496 LYS A CA 1
ATOM 3905 C C . LYS A 1 496 ? -4.258 16.891 -16.378 1.00 76.50 496 LYS A C 1
ATOM 3907 O O . LYS A 1 496 ? -3.560 16.309 -15.550 1.00 76.50 496 LYS A O 1
ATOM 3912 N N . LEU A 1 497 ? -3.762 17.468 -17.467 1.00 69.56 497 LEU A N 1
ATOM 3913 C CA . LEU A 1 497 ? -2.324 17.531 -17.698 1.00 69.56 497 LEU A CA 1
ATOM 3914 C C . LEU A 1 497 ? -1.677 18.496 -16.689 1.00 69.56 497 LEU A C 1
ATOM 3916 O O . LEU A 1 497 ? -2.213 19.588 -16.470 1.00 69.56 497 LEU A O 1
ATOM 3920 N N . PRO A 1 498 ? -0.530 18.140 -16.082 1.00 55.28 498 PRO A N 1
ATOM 3921 C CA . PRO A 1 498 ? 0.208 19.050 -15.213 1.00 55.28 498 PRO A CA 1
ATOM 3922 C C . PRO A 1 498 ? 0.513 20.368 -15.940 1.00 55.28 498 PRO A C 1
ATOM 3924 O O . PRO A 1 498 ? 1.144 20.366 -16.992 1.00 55.28 498 PRO A O 1
ATOM 3927 N N . GLY A 1 499 ? 0.040 21.492 -15.394 1.00 61.25 499 GLY A N 1
ATOM 3928 C CA . GLY A 1 499 ? 0.217 22.824 -15.990 1.00 61.25 499 GLY A CA 1
ATOM 3929 C C . GLY A 1 499 ? -0.800 23.213 -17.074 1.00 61.25 499 GLY A C 1
ATOM 3930 O O . GLY A 1 499 ? -0.735 24.333 -17.572 1.00 61.25 499 GLY A O 1
ATOM 3931 N N . SER A 1 500 ? -1.759 22.345 -17.416 1.00 66.25 500 SER A N 1
ATOM 3932 C CA . SER A 1 500 ? -2.852 22.667 -18.343 1.00 66.25 500 SER A CA 1
ATOM 3933 C C . SER A 1 500 ? -4.099 23.168 -17.607 1.00 66.25 500 SER A C 1
ATOM 3935 O O . SER A 1 500 ? -4.500 22.626 -16.572 1.00 66.25 500 SER A O 1
ATOM 3937 N N . LEU A 1 501 ? -4.748 24.184 -18.183 1.00 64.44 501 LEU A N 1
ATOM 3938 C CA . LEU A 1 501 ? -6.083 24.651 -17.786 1.00 64.44 501 LEU A CA 1
ATOM 3939 C C . LEU A 1 501 ? -7.206 23.756 -18.336 1.00 64.44 501 LEU A C 1
ATOM 3941 O O . LEU A 1 501 ? -8.329 23.826 -17.843 1.00 64.44 501 LEU A O 1
ATOM 3945 N N . TYR A 1 502 ? -6.904 22.906 -19.322 1.00 68.25 502 TYR A N 1
ATOM 3946 C CA . TYR A 1 502 ? -7.871 22.044 -19.996 1.00 68.25 502 TYR A CA 1
ATOM 3947 C C . TYR A 1 502 ? -7.676 20.574 -19.633 1.00 68.25 502 TYR A C 1
ATOM 3949 O O . TYR A 1 502 ? -6.552 20.080 -19.496 1.00 68.25 502 TYR A O 1
ATOM 3957 N N . ASN A 1 503 ? -8.807 19.888 -19.524 1.00 80.00 503 ASN A N 1
ATOM 3958 C CA . ASN A 1 503 ? -8.900 18.447 -19.395 1.00 80.00 503 ASN A CA 1
ATOM 3959 C C . ASN A 1 503 ? -8.740 17.781 -20.772 1.00 80.00 503 ASN A C 1
ATOM 3961 O O . ASN A 1 503 ? -9.230 18.311 -21.768 1.00 80.00 503 ASN A O 1
ATOM 3965 N N . GLN A 1 504 ? -8.081 16.624 -20.823 1.00 83.06 504 GLN A N 1
ATOM 3966 C CA . GLN A 1 504 ? -7.916 15.831 -22.041 1.00 83.06 504 GLN A CA 1
ATOM 3967 C C . GLN A 1 504 ? -8.434 14.411 -21.821 1.00 83.06 504 GLN A C 1
ATOM 3969 O O . GLN A 1 504 ? -8.155 13.799 -20.790 1.00 83.06 504 GLN A O 1
ATOM 3974 N N . ASP A 1 505 ? -9.142 13.872 -22.810 1.00 89.19 505 ASP A N 1
ATOM 3975 C CA . ASP A 1 505 ? -9.531 12.466 -22.809 1.00 89.19 505 ASP A CA 1
ATOM 3976 C C . ASP A 1 505 ? -8.343 11.565 -23.163 1.00 89.19 505 ASP A C 1
ATOM 3978 O O . ASP A 1 505 ? -7.563 11.834 -24.083 1.00 89.19 505 ASP A O 1
ATOM 3982 N N . THR A 1 506 ? -8.198 10.480 -22.412 1.00 91.12 506 THR A N 1
ATOM 3983 C CA . THR A 1 506 ? -7.207 9.442 -22.663 1.00 91.12 506 THR A CA 1
ATOM 3984 C C . THR A 1 506 ? -7.574 8.645 -23.910 1.00 91.12 506 THR A C 1
ATOM 3986 O O . THR A 1 506 ? -8.732 8.572 -24.327 1.00 91.12 506 THR A O 1
ATOM 3989 N N . GLN A 1 507 ? -6.585 7.945 -24.461 1.00 93.00 507 GLN A N 1
ATOM 3990 C CA . GLN A 1 507 ? -6.846 6.863 -25.407 1.00 93.00 507 GLN A CA 1
ATOM 3991 C C . GLN A 1 507 ? -7.602 5.707 -24.729 1.00 93.00 507 GLN A C 1
ATOM 3993 O O . GLN A 1 507 ? -7.782 5.687 -23.505 1.00 93.00 507 GLN A O 1
ATOM 3998 N N . MET A 1 508 ? -8.037 4.733 -25.535 1.00 96.56 508 MET A N 1
ATOM 3999 C CA . MET A 1 508 ? -8.605 3.491 -25.012 1.00 96.56 508 MET A CA 1
ATOM 4000 C C . MET A 1 508 ? -7.565 2.747 -24.170 1.00 96.56 508 MET A C 1
ATOM 4002 O O . MET A 1 508 ? -6.370 2.775 -24.479 1.00 96.56 508 MET A O 1
ATOM 4006 N N . LEU A 1 509 ? -8.004 2.022 -23.141 1.00 96.25 509 LEU A N 1
ATOM 4007 C CA . LEU A 1 509 ? -7.107 1.230 -22.295 1.00 96.25 509 LEU A CA 1
ATOM 4008 C C . LEU A 1 509 ? -6.228 0.275 -23.115 1.00 96.25 509 LEU A C 1
ATOM 4010 O O . LEU A 1 509 ? -5.032 0.165 -22.858 1.00 96.25 509 LEU A O 1
ATOM 4014 N N . CYS A 1 510 ? -6.797 -0.364 -24.141 1.00 95.94 510 CYS A N 1
ATOM 4015 C CA . CYS A 1 510 ? -6.072 -1.265 -25.039 1.00 95.94 510 CYS A CA 1
ATOM 4016 C C . CYS A 1 510 ? -4.970 -0.586 -25.869 1.00 95.94 510 CYS A C 1
ATOM 4018 O O . CYS A 1 510 ? -4.166 -1.290 -26.468 1.00 95.94 510 CYS A O 1
ATOM 4020 N N . GLN A 1 511 ? -4.922 0.747 -25.895 1.00 95.56 511 GLN A N 1
ATOM 4021 C CA . GLN A 1 511 ? -3.920 1.574 -26.578 1.00 95.56 511 GLN A CA 1
ATOM 4022 C C . GLN A 1 511 ? -3.048 2.367 -25.590 1.00 95.56 511 GLN A C 1
ATOM 4024 O O . GLN A 1 511 ? -2.092 3.025 -25.980 1.00 95.56 511 GLN A O 1
ATOM 4029 N N . THR A 1 512 ? -3.348 2.298 -24.291 1.00 95.00 512 THR A N 1
ATOM 4030 C CA . THR A 1 512 ? -2.702 3.138 -23.283 1.00 95.00 512 THR A CA 1
ATOM 4031 C C . THR A 1 512 ? -1.370 2.545 -22.824 1.00 95.00 512 THR A C 1
ATOM 4033 O O . THR A 1 512 ? -1.291 1.412 -22.346 1.00 95.00 512 THR A O 1
ATOM 4036 N N . ILE A 1 513 ? -0.315 3.356 -22.912 1.00 94.62 513 ILE A N 1
ATOM 4037 C CA . ILE A 1 513 ? 1.048 3.010 -22.480 1.00 94.62 513 ILE A CA 1
ATOM 4038 C C . ILE A 1 513 ? 1.284 3.419 -21.021 1.00 94.62 513 ILE A C 1
ATOM 4040 O O . ILE A 1 513 ? 1.826 2.641 -20.240 1.00 94.62 513 ILE A O 1
ATOM 4044 N N . SER A 1 514 ? 0.881 4.643 -20.668 1.00 91.56 514 SER A N 1
ATOM 4045 C CA . SER A 1 514 ? 1.119 5.274 -19.365 1.00 91.56 514 SER A CA 1
ATOM 4046 C C . SER A 1 514 ? 0.459 4.489 -18.223 1.00 91.56 514 SER A C 1
ATOM 4048 O O . SER A 1 514 ? -0.767 4.355 -18.211 1.00 91.56 514 SER A O 1
ATOM 4050 N N . PRO A 1 515 ? 1.229 3.986 -17.242 1.00 89.88 515 PRO A N 1
ATOM 4051 C CA . PRO A 1 515 ? 0.678 3.217 -16.129 1.00 89.88 515 PRO A CA 1
ATOM 4052 C C . PRO A 1 515 ? -0.336 3.968 -15.266 1.00 89.88 515 PRO A C 1
ATOM 4054 O O . PRO A 1 515 ? -1.365 3.406 -14.888 1.00 89.88 515 PRO A O 1
ATOM 4057 N N . GLU A 1 516 ? -0.088 5.251 -15.000 1.00 86.94 516 GLU A N 1
ATOM 4058 C CA . GLU A 1 516 ? -1.007 6.082 -14.216 1.00 86.94 516 GLU A CA 1
ATOM 4059 C C . GLU A 1 516 ? -2.340 6.281 -14.961 1.00 86.94 516 GLU A C 1
ATOM 4061 O O . GLU A 1 516 ? -3.410 6.186 -14.355 1.00 86.94 516 GLU A O 1
ATOM 4066 N N . ASP A 1 517 ? -2.300 6.429 -16.291 1.00 91.00 517 ASP A N 1
ATOM 4067 C CA . ASP A 1 517 ? -3.515 6.517 -17.109 1.00 91.00 517 ASP A CA 1
ATOM 4068 C C . ASP A 1 517 ? -4.253 5.176 -17.142 1.00 91.00 517 ASP A C 1
ATOM 4070 O O . ASP A 1 517 ? -5.468 5.153 -16.953 1.00 91.00 517 ASP A O 1
ATOM 4074 N N . LYS A 1 518 ? -3.543 4.041 -17.281 1.00 92.62 518 LYS A N 1
ATOM 4075 C CA . LYS A 1 518 ? -4.153 2.699 -17.181 1.00 92.62 518 LYS A CA 1
ATOM 4076 C C . LYS A 1 518 ? -4.913 2.548 -15.862 1.00 92.62 518 LYS A C 1
ATOM 4078 O O . LYS A 1 518 ? -6.064 2.112 -15.858 1.00 92.62 518 LYS A O 1
ATOM 4083 N N . ARG A 1 519 ? -4.284 2.921 -14.740 1.00 90.00 519 ARG A N 1
ATOM 4084 C CA . ARG A 1 519 ? -4.888 2.859 -13.399 1.00 90.00 519 ARG A CA 1
ATOM 4085 C C . ARG A 1 519 ? -6.143 3.714 -13.314 1.00 90.00 519 ARG A C 1
ATOM 4087 O O . ARG A 1 519 ? -7.158 3.233 -12.810 1.00 90.00 519 ARG A O 1
ATOM 4094 N N . LYS A 1 520 ? -6.086 4.943 -13.829 1.00 86.56 520 LYS A N 1
ATOM 4095 C CA . LYS A 1 520 ? -7.224 5.860 -13.811 1.00 86.56 520 LYS A CA 1
ATOM 4096 C C . LYS A 1 520 ? -8.378 5.363 -14.682 1.00 86.56 520 LYS A C 1
ATOM 4098 O O . LYS A 1 520 ? -9.504 5.295 -14.203 1.00 86.56 520 LYS A O 1
ATOM 4103 N N . ILE A 1 521 ? -8.095 4.938 -15.916 1.00 91.75 521 ILE A N 1
ATOM 4104 C CA . ILE A 1 521 ? -9.100 4.376 -16.827 1.00 91.75 521 ILE A CA 1
ATOM 4105 C C . ILE A 1 521 ? -9.783 3.168 -16.181 1.00 91.75 521 ILE A C 1
ATOM 4107 O O . ILE A 1 521 ? -11.009 3.109 -16.146 1.00 91.75 521 ILE A O 1
ATOM 4111 N N . ILE A 1 522 ? -9.012 2.220 -15.637 1.00 91.19 522 ILE A N 1
ATOM 4112 C CA . ILE A 1 522 ? -9.572 1.024 -14.995 1.00 91.19 522 ILE A CA 1
ATOM 4113 C C . ILE A 1 522 ? -10.430 1.407 -13.787 1.00 91.19 522 ILE A C 1
ATOM 4115 O O . ILE A 1 522 ? -11.532 0.882 -13.653 1.00 91.19 522 ILE A O 1
ATOM 4119 N N . GLY A 1 523 ? -9.966 2.326 -12.936 1.00 86.62 523 GLY A N 1
ATOM 4120 C CA . GLY A 1 523 ? -10.740 2.810 -11.790 1.00 86.62 523 GLY A CA 1
ATOM 4121 C C . GLY A 1 523 ? -12.075 3.430 -12.210 1.00 86.62 523 GLY A C 1
ATOM 4122 O O . GLY A 1 523 ? -13.131 3.011 -11.741 1.00 86.62 523 GLY A O 1
ATOM 4123 N N . ASP A 1 524 ? -12.048 4.361 -13.162 1.00 86.56 524 ASP A N 1
ATOM 4124 C CA . ASP A 1 524 ? -13.245 5.084 -13.596 1.00 86.56 524 ASP A CA 1
ATOM 4125 C C . ASP A 1 524 ? -14.226 4.184 -14.359 1.00 86.56 524 ASP A C 1
ATOM 4127 O O . ASP A 1 524 ? -15.444 4.290 -14.194 1.00 86.56 524 ASP A O 1
ATOM 4131 N N . VAL A 1 525 ? -13.723 3.258 -15.180 1.00 91.44 525 VAL A N 1
ATOM 4132 C CA . VAL A 1 525 ? -14.568 2.269 -15.865 1.00 91.44 525 VAL A CA 1
ATOM 4133 C C . VAL A 1 525 ? -15.172 1.290 -14.863 1.00 91.44 525 VAL A C 1
ATOM 4135 O O . VAL A 1 525 ? -16.350 0.963 -14.988 1.00 91.44 525 VAL A O 1
ATOM 4138 N N . PHE A 1 526 ? -14.427 0.869 -13.839 1.00 89.50 526 PHE A N 1
ATOM 4139 C CA . PHE A 1 526 ? -14.954 0.014 -12.776 1.00 89.50 526 PHE A CA 1
ATOM 4140 C C . PHE A 1 526 ? -16.111 0.683 -12.031 1.00 89.50 526 PHE A C 1
ATOM 4142 O O . PHE A 1 526 ? -17.157 0.060 -11.844 1.00 89.50 526 PHE A O 1
ATOM 4149 N N . VAL A 1 527 ? -15.974 1.965 -11.690 1.00 82.94 527 VAL A N 1
ATOM 4150 C CA . VAL A 1 527 ? -17.039 2.788 -11.090 1.00 82.94 527 VAL A CA 1
ATOM 4151 C C . VAL A 1 527 ? -18.266 2.847 -12.010 1.00 82.94 527 VAL A C 1
ATOM 4153 O O . VAL A 1 527 ? -19.384 2.585 -11.563 1.00 82.94 527 VAL A O 1
ATOM 4156 N N . LYS A 1 528 ? -18.078 3.120 -13.311 1.00 87.06 528 LYS A N 1
ATOM 4157 C CA . LYS A 1 528 ? -19.174 3.159 -14.303 1.00 87.06 528 LYS A CA 1
ATOM 4158 C C . LYS A 1 528 ? -19.897 1.813 -14.417 1.00 87.06 528 LYS A C 1
ATOM 4160 O O . LYS A 1 528 ? -21.121 1.770 -14.344 1.00 87.06 528 LYS A O 1
ATOM 4165 N N . VAL A 1 529 ? -19.151 0.715 -14.555 1.00 89.75 529 VAL A N 1
ATOM 4166 C CA . VAL A 1 529 ? -19.715 -0.639 -14.675 1.00 89.75 529 VAL A CA 1
ATOM 4167 C C . VAL A 1 529 ? -20.431 -1.053 -13.394 1.00 89.75 529 VAL A C 1
ATOM 4169 O O . VAL A 1 529 ? -21.508 -1.635 -13.478 1.00 89.75 529 VAL A O 1
ATOM 4172 N N . SER A 1 530 ? -19.881 -0.717 -12.226 1.00 84.44 530 SER A N 1
ATOM 4173 C CA . SER A 1 530 ? -20.535 -0.971 -10.939 1.00 84.44 530 SER A CA 1
ATOM 4174 C C . SER A 1 530 ? -21.889 -0.271 -10.875 1.00 84.44 530 SER A C 1
ATOM 4176 O O . SER A 1 530 ? -22.893 -0.913 -10.587 1.00 84.44 530 SER A O 1
ATOM 4178 N N . ASN A 1 531 ? -21.950 1.015 -11.233 1.00 82.12 531 ASN A N 1
ATOM 4179 C CA . ASN A 1 531 ? -23.208 1.763 -11.268 1.00 82.12 531 ASN A CA 1
ATOM 4180 C C . ASN A 1 531 ? -24.222 1.166 -12.255 1.00 82.12 531 ASN A C 1
ATOM 4182 O O . ASN A 1 531 ? -25.405 1.094 -11.934 1.00 82.12 531 ASN A O 1
ATOM 4186 N N . ASP A 1 532 ? -23.779 0.722 -13.435 1.00 86.94 532 ASP A N 1
ATOM 4187 C CA . ASP A 1 532 ? -24.658 0.062 -14.407 1.00 86.94 532 ASP A CA 1
ATOM 4188 C C . ASP A 1 532 ? -25.258 -1.229 -13.832 1.00 86.94 532 ASP A C 1
ATOM 4190 O O . ASP A 1 532 ? -26.466 -1.425 -13.921 1.00 86.94 532 ASP A O 1
ATOM 4194 N N . VAL A 1 533 ? -24.442 -2.073 -13.188 1.00 85.75 533 VAL A N 1
ATOM 4195 C CA . VAL A 1 533 ? -24.913 -3.313 -12.544 1.00 85.75 533 VAL A CA 1
ATOM 4196 C C . VAL A 1 533 ? -25.924 -3.009 -11.442 1.00 85.75 533 VAL A C 1
ATOM 4198 O O . VAL A 1 533 ? -26.953 -3.668 -11.342 1.00 85.75 533 VAL A O 1
ATOM 4201 N N . LEU A 1 534 ? -25.679 -1.975 -10.642 1.00 80.56 534 LEU A N 1
ATOM 4202 C CA . LEU A 1 534 ? -26.582 -1.596 -9.557 1.00 80.56 534 LEU A CA 1
ATOM 4203 C C . LEU A 1 534 ? -27.944 -1.117 -10.066 1.00 80.56 534 LEU A C 1
ATOM 4205 O O . LEU A 1 534 ? -28.970 -1.479 -9.487 1.00 80.56 534 LEU A O 1
ATOM 4209 N N . ARG A 1 535 ? -27.964 -0.368 -11.177 1.00 83.94 535 ARG A N 1
ATOM 4210 C CA . ARG A 1 535 ? -29.211 0.005 -11.862 1.00 83.94 535 ARG A CA 1
ATOM 4211 C C . ARG A 1 535 ? -29.915 -1.216 -12.454 1.00 83.94 535 ARG A C 1
ATOM 4213 O O . ARG A 1 535 ? -31.121 -1.337 -12.293 1.00 83.94 535 ARG A O 1
ATOM 4220 N N . GLU A 1 536 ? -29.177 -2.128 -13.095 1.00 86.44 536 GLU A N 1
ATOM 4221 C CA . GLU A 1 536 ? -29.724 -3.382 -13.646 1.00 86.44 536 GLU A CA 1
ATOM 4222 C C . GLU A 1 536 ? -30.399 -4.242 -12.558 1.00 86.44 536 GLU A C 1
ATOM 4224 O O . GLU A 1 536 ? -31.401 -4.902 -12.825 1.00 86.44 536 GLU A O 1
ATOM 4229 N N . MET A 1 537 ? -29.885 -4.202 -11.325 1.00 82.62 537 MET A N 1
ATOM 4230 C CA . MET A 1 537 ? -30.420 -4.952 -10.183 1.00 82.62 537 MET A CA 1
ATOM 4231 C C . MET A 1 537 ? -31.553 -4.231 -9.426 1.00 82.62 537 MET A C 1
ATOM 4233 O O . MET A 1 537 ? -32.063 -4.788 -8.455 1.00 82.62 537 MET A O 1
ATOM 4237 N N . ASN A 1 538 ? -31.961 -3.025 -9.850 1.00 83.25 538 ASN A N 1
ATOM 4238 C CA . ASN A 1 538 ? -32.981 -2.195 -9.190 1.00 83.25 538 ASN A CA 1
ATOM 4239 C C . ASN A 1 538 ? -32.739 -2.010 -7.677 1.00 83.25 538 ASN A C 1
ATOM 4241 O O . ASN A 1 538 ? -33.666 -2.100 -6.871 1.00 83.25 538 ASN A O 1
ATOM 4245 N N . LEU A 1 539 ? -31.483 -1.790 -7.277 1.00 76.50 539 LEU A N 1
ATOM 4246 C CA . LEU A 1 539 ? -31.125 -1.606 -5.870 1.00 76.50 539 LEU A CA 1
ATOM 4247 C C . LEU A 1 539 ? -31.220 -0.132 -5.469 1.00 76.50 539 LEU A C 1
ATOM 4249 O O . LEU A 1 539 ? -30.520 0.718 -6.021 1.00 76.50 539 LEU A O 1
ATOM 4253 N N . ASN A 1 540 ? -32.045 0.153 -4.462 1.00 72.19 540 ASN A N 1
ATOM 4254 C CA . ASN A 1 540 ? -32.155 1.480 -3.866 1.00 72.19 540 ASN A CA 1
ATOM 4255 C C . ASN A 1 540 ? -31.096 1.682 -2.775 1.00 72.19 540 ASN A C 1
ATOM 4257 O O . ASN A 1 540 ? -30.904 0.830 -1.903 1.00 72.19 540 ASN A O 1
ATOM 4261 N N . ALA A 1 541 ? -30.449 2.851 -2.787 1.00 67.44 541 ALA A N 1
ATOM 4262 C CA . ALA A 1 541 ? -29.455 3.254 -1.788 1.00 67.44 541 ALA A CA 1
ATOM 4263 C C . ALA A 1 541 ? -30.001 3.213 -0.353 1.00 67.44 541 ALA A C 1
ATOM 4265 O O . ALA A 1 541 ? -29.260 2.927 0.583 1.00 67.44 541 ALA A O 1
ATOM 4266 N N . ASP A 1 542 ? -31.302 3.455 -0.193 1.00 72.69 542 ASP A N 1
ATOM 4267 C CA . ASP A 1 542 ? -31.983 3.535 1.102 1.00 72.69 542 ASP A CA 1
ATOM 4268 C C . ASP A 1 542 ? -32.385 2.159 1.656 1.00 72.69 542 ASP A C 1
ATOM 4270 O O . ASP A 1 542 ? -32.710 2.024 2.832 1.00 72.69 542 ASP A O 1
ATOM 4274 N N . GLU A 1 543 ? -32.191 1.078 0.891 1.00 76.81 543 GLU A N 1
ATOM 4275 C CA . GLU A 1 543 ? -32.559 -0.293 1.294 1.00 76.81 543 GLU A CA 1
ATOM 4276 C C . GLU A 1 543 ? -31.363 -1.250 1.441 1.00 76.81 543 GLU A C 1
ATOM 4278 O O . GLU A 1 543 ? -31.496 -2.324 2.030 1.00 76.81 543 GLU A O 1
ATOM 4283 N N . VAL A 1 544 ? -30.173 -0.848 0.983 1.00 84.56 544 VAL A N 1
ATOM 4284 C CA . VAL A 1 544 ? -28.979 -1.703 0.937 1.00 84.56 544 VAL A CA 1
ATOM 4285 C C . VAL A 1 544 ? -27.817 -1.143 1.766 1.00 84.56 544 VAL A C 1
ATOM 4287 O O . VAL A 1 544 ? -27.510 0.042 1.706 1.00 84.56 544 VAL A O 1
ATOM 4290 N N . TYR A 1 545 ? -27.128 -2.013 2.503 1.00 89.81 545 TYR A N 1
ATOM 4291 C CA . TYR A 1 545 ? -25.810 -1.732 3.078 1.00 89.81 545 TYR A CA 1
ATOM 4292 C C . TYR A 1 545 ? -24.705 -2.111 2.097 1.00 89.81 545 TYR A C 1
ATOM 4294 O O . TYR A 1 545 ? -24.827 -3.093 1.371 1.00 89.81 545 TYR A O 1
ATOM 4302 N N . LEU A 1 546 ? -23.589 -1.393 2.115 1.00 88.00 546 LEU A N 1
ATOM 4303 C CA . LEU A 1 546 ? -22.379 -1.797 1.403 1.00 88.00 546 LEU A CA 1
ATOM 4304 C C . LEU A 1 546 ? -21.408 -2.464 2.373 1.00 88.00 546 LEU A C 1
ATOM 4306 O O . LEU A 1 546 ? -21.030 -1.865 3.376 1.00 88.00 546 LEU A O 1
ATOM 4310 N N . ALA A 1 547 ? -20.944 -3.662 2.044 1.00 89.44 547 ALA A N 1
ATOM 4311 C CA . ALA A 1 547 ? -19.821 -4.283 2.724 1.00 89.44 547 ALA A CA 1
ATOM 4312 C C . ALA A 1 547 ? -18.517 -4.061 1.956 1.00 89.44 547 ALA A C 1
ATOM 4314 O O . ALA A 1 547 ? -18.469 -4.167 0.727 1.00 89.44 547 ALA A O 1
ATOM 4315 N N . GLN A 1 548 ? -17.436 -3.804 2.690 1.00 82.44 548 GLN A N 1
ATOM 4316 C CA . GLN A 1 548 ? -16.085 -3.751 2.136 1.00 82.44 548 GLN A CA 1
ATOM 4317 C C . GLN A 1 548 ? -15.154 -4.706 2.889 1.00 82.44 548 GLN A C 1
ATOM 4319 O O . GLN A 1 548 ? -15.225 -4.849 4.107 1.00 82.44 548 GLN A O 1
ATOM 4324 N N . GLY A 1 549 ? -14.251 -5.357 2.154 1.00 79.31 549 GLY A N 1
ATOM 4325 C CA . GLY A 1 549 ? -13.189 -6.196 2.720 1.00 79.31 549 GLY A CA 1
ATOM 4326 C C . GLY A 1 549 ? -11.975 -5.403 3.220 1.00 79.31 549 GLY A C 1
ATOM 4327 O O . GLY A 1 549 ? -10.867 -5.926 3.151 1.00 79.31 549 GLY A O 1
ATOM 4328 N N . THR A 1 550 ? -12.154 -4.143 3.634 1.00 76.25 550 THR A N 1
ATOM 4329 C CA . THR A 1 550 ? -11.072 -3.268 4.114 1.00 76.25 550 THR A CA 1
ATOM 4330 C C . THR A 1 550 ? -10.414 -3.874 5.353 1.00 76.25 550 THR A C 1
ATOM 4332 O O . THR A 1 550 ? -11.115 -4.306 6.269 1.00 76.25 550 THR A O 1
ATOM 4335 N N . LEU A 1 551 ? -9.079 -3.903 5.393 1.00 71.06 551 LEU A N 1
ATOM 4336 C CA . LEU A 1 551 ? -8.322 -4.455 6.519 1.00 71.06 551 LEU A CA 1
ATOM 4337 C C . LEU A 1 551 ? -7.803 -3.366 7.464 1.00 71.06 551 LEU A C 1
ATOM 4339 O O . LEU A 1 551 ? -7.669 -2.198 7.093 1.00 71.06 551 LEU A O 1
ATOM 4343 N N . ARG A 1 552 ? -7.412 -3.774 8.677 1.00 61.31 552 ARG A N 1
ATOM 4344 C CA . ARG A 1 552 ? -6.824 -2.885 9.696 1.00 61.31 552 ARG A CA 1
ATOM 4345 C C . ARG A 1 552 ? -5.622 -2.073 9.194 1.00 61.31 552 ARG A C 1
ATOM 4347 O O . ARG A 1 552 ? -5.577 -0.874 9.467 1.00 61.31 552 ARG A O 1
ATOM 4354 N N . PRO A 1 553 ? -4.658 -2.648 8.440 1.00 54.03 553 PRO A N 1
ATOM 4355 C CA . PRO A 1 553 ? -3.533 -1.874 7.920 1.00 54.03 553 PRO A CA 1
ATOM 4356 C C . PRO A 1 553 ? -3.957 -0.741 6.979 1.00 54.03 553 PRO A C 1
ATOM 4358 O O . PRO A 1 553 ? -3.344 0.323 7.031 1.00 54.03 553 PRO A O 1
ATOM 4361 N N . ASP A 1 554 ? -5.017 -0.930 6.184 1.00 57.62 554 ASP A N 1
ATOM 4362 C CA . ASP A 1 554 ? -5.530 0.098 5.267 1.00 57.62 554 ASP A CA 1
ATOM 4363 C C . ASP A 1 554 ? -6.169 1.268 6.037 1.00 57.62 554 ASP A C 1
ATOM 4365 O O . ASP A 1 554 ? -6.009 2.432 5.659 1.00 57.62 554 ASP A O 1
ATOM 4369 N N . LEU A 1 555 ? -6.831 0.982 7.163 1.00 55.91 555 LEU A N 1
ATOM 4370 C CA . LEU A 1 555 ? -7.372 2.008 8.059 1.00 55.91 555 LEU A CA 1
ATOM 4371 C C . LEU A 1 555 ? -6.280 2.749 8.819 1.00 55.91 555 LEU A C 1
ATOM 4373 O O . LEU A 1 555 ? -6.367 3.963 8.953 1.00 55.91 555 LEU A O 1
ATOM 4377 N N . ILE A 1 556 ? -5.236 2.054 9.280 1.00 47.66 556 ILE A N 1
ATOM 4378 C CA . ILE A 1 556 ? -4.103 2.711 9.942 1.00 47.66 556 ILE A CA 1
ATOM 4379 C C . ILE A 1 556 ? -3.324 3.566 8.938 1.00 47.66 556 ILE A C 1
ATOM 4381 O O . ILE A 1 556 ? -2.876 4.641 9.303 1.00 47.66 556 ILE A O 1
ATOM 4385 N N . GLU A 1 557 ? -3.167 3.144 7.679 1.00 40.66 557 GLU A N 1
ATOM 4386 C CA . GLU A 1 557 ? -2.585 3.993 6.625 1.00 40.66 557 GLU A CA 1
ATOM 4387 C C . GLU A 1 557 ? -3.435 5.252 6.379 1.00 40.66 557 GLU A C 1
ATOM 4389 O O . GLU A 1 557 ? -2.897 6.358 6.308 1.00 40.66 557 GLU A O 1
ATOM 4394 N N . SER A 1 558 ? -4.761 5.107 6.360 1.00 36.31 558 SER A N 1
ATOM 4395 C CA . SER A 1 558 ? -5.706 6.229 6.236 1.00 36.31 558 SER A CA 1
ATOM 4396 C C . SER A 1 558 ? -5.724 7.133 7.483 1.00 36.31 558 SER A C 1
ATOM 4398 O O . SER A 1 558 ? -5.858 8.349 7.389 1.00 36.31 558 SER A O 1
ATOM 4400 N N . ALA A 1 559 ? -5.529 6.565 8.676 1.00 31.34 559 ALA A N 1
ATOM 4401 C CA . ALA A 1 559 ? -5.367 7.312 9.920 1.00 31.34 559 ALA A CA 1
ATOM 4402 C C . ALA A 1 559 ? -3.978 7.958 10.005 1.00 31.34 559 ALA A C 1
ATOM 4404 O O . ALA A 1 559 ? -3.844 9.052 10.533 1.00 31.34 559 ALA A O 1
ATOM 4405 N N . SER A 1 560 ? -2.942 7.346 9.425 1.00 33.12 560 SER A N 1
ATOM 4406 C CA . SER A 1 560 ? -1.588 7.904 9.365 1.00 33.12 560 SER A CA 1
ATOM 4407 C C . SER A 1 560 ? -1.502 9.141 8.477 1.00 33.12 560 SER A C 1
ATOM 4409 O O . SER A 1 560 ? -0.590 9.937 8.643 1.00 33.12 560 SER A O 1
ATOM 4411 N N . THR A 1 561 ? -2.466 9.359 7.584 1.00 30.14 561 THR A N 1
ATOM 4412 C CA . THR A 1 561 ? -2.613 10.619 6.839 1.00 30.14 561 THR A CA 1
ATOM 4413 C C . THR A 1 561 ? -3.225 11.730 7.704 1.00 30.14 561 THR A C 1
ATOM 4415 O O . THR A 1 561 ? -2.900 12.896 7.513 1.00 30.14 561 THR A O 1
ATOM 4418 N N . LEU A 1 562 ? -4.042 11.378 8.706 1.00 30.31 562 LEU A N 1
ATOM 4419 C CA . LEU A 1 562 ? -4.504 12.296 9.760 1.00 30.31 562 LEU A CA 1
ATOM 4420 C C . LEU A 1 562 ? -3.437 12.519 10.853 1.00 30.31 562 LEU A C 1
ATOM 4422 O O . LEU A 1 562 ? -3.349 13.609 11.408 1.00 30.31 562 LEU A O 1
ATOM 4426 N N . VAL A 1 563 ? -2.617 11.503 11.147 1.00 32.75 563 VAL A N 1
ATOM 4427 C CA . VAL A 1 563 ? -1.565 11.513 12.187 1.00 32.75 563 VAL A CA 1
ATOM 4428 C C . VAL A 1 563 ? -0.214 12.024 11.653 1.00 32.75 563 VAL A C 1
ATOM 4430 O O . VAL A 1 563 ? 0.596 12.546 12.412 1.00 32.75 563 VAL A O 1
ATOM 4433 N N . SER A 1 564 ? 0.035 11.954 10.344 1.00 27.09 564 SER A N 1
ATOM 4434 C CA . SER A 1 564 ? 1.207 12.527 9.677 1.00 27.09 564 SER A CA 1
ATOM 4435 C C . SER A 1 564 ? 0.761 13.448 8.539 1.00 27.09 564 SER A C 1
ATOM 4437 O O . SER A 1 564 ? 0.435 13.026 7.433 1.00 27.09 564 SER A O 1
ATOM 4439 N N . ALA A 1 565 ? 0.776 14.754 8.799 1.00 27.97 565 ALA A N 1
ATOM 4440 C CA . ALA A 1 565 ? 0.380 15.795 7.846 1.00 27.97 565 ALA A CA 1
ATOM 4441 C C . ALA A 1 565 ? 1.338 15.963 6.635 1.00 27.97 565 ALA A C 1
ATOM 4443 O O . ALA A 1 565 ? 1.321 17.000 5.976 1.00 27.97 565 ALA A O 1
ATOM 4444 N N . LYS A 1 566 ? 2.222 14.990 6.358 1.00 24.98 566 LYS A N 1
ATOM 4445 C CA . LYS A 1 566 ? 3.295 15.075 5.345 1.00 24.98 566 LYS A CA 1
ATOM 4446 C C . LYS A 1 566 ? 3.339 13.921 4.334 1.00 24.98 566 LYS A C 1
ATOM 4448 O O . LYS A 1 566 ? 4.202 13.945 3.463 1.00 24.98 566 LYS A O 1
ATOM 4453 N N . ALA A 1 567 ? 2.455 12.928 4.420 1.00 23.53 567 ALA A N 1
ATOM 4454 C CA . ALA A 1 567 ? 2.424 11.831 3.452 1.00 23.53 567 ALA A CA 1
ATOM 4455 C C . ALA A 1 567 ? 1.412 12.123 2.330 1.00 23.53 567 ALA A C 1
ATOM 4457 O O . ALA A 1 567 ? 0.212 12.213 2.588 1.00 23.53 567 ALA A O 1
ATOM 4458 N N . ASP A 1 568 ? 1.893 12.256 1.089 1.00 22.66 568 ASP A N 1
ATOM 4459 C CA . ASP A 1 568 ? 1.033 12.332 -0.098 1.00 22.66 568 ASP A CA 1
ATOM 4460 C C . ASP A 1 568 ? 0.117 11.096 -0.168 1.00 22.66 568 ASP A C 1
ATOM 4462 O O . ASP A 1 568 ? 0.527 9.961 0.092 1.00 22.66 568 ASP A O 1
ATOM 4466 N N . THR A 1 569 ? -1.153 11.311 -0.512 1.00 24.02 569 THR A N 1
ATOM 4467 C CA . THR A 1 569 ? -2.198 10.281 -0.558 1.00 24.02 569 THR A CA 1
ATOM 4468 C C . THR A 1 569 ? -1.925 9.268 -1.677 1.00 24.02 569 THR A C 1
ATOM 4470 O O . THR A 1 569 ? -2.281 9.461 -2.834 1.00 24.02 569 THR A O 1
ATOM 4473 N N . ILE A 1 570 ? -1.290 8.143 -1.332 1.00 28.36 570 ILE A N 1
ATOM 4474 C CA . ILE A 1 570 ? -0.901 7.088 -2.293 1.00 28.36 570 ILE A CA 1
ATOM 4475 C C . ILE A 1 570 ? -2.051 6.105 -2.615 1.00 28.36 570 ILE A C 1
ATOM 4477 O O . ILE A 1 570 ? -1.952 5.328 -3.567 1.00 28.36 570 ILE A O 1
ATOM 4481 N N . LYS A 1 571 ? -3.177 6.150 -1.893 1.00 29.48 571 LYS A N 1
ATOM 4482 C CA . LYS A 1 571 ? -4.381 5.358 -2.200 1.00 29.48 571 LYS A CA 1
ATOM 4483 C C . LYS A 1 571 ? -5.599 6.278 -2.277 1.00 29.48 571 LYS A C 1
ATOM 4485 O O . LYS A 1 571 ? -6.240 6.554 -1.269 1.00 29.48 571 LYS A O 1
ATOM 4490 N N . THR A 1 572 ? -5.931 6.755 -3.474 1.00 29.45 572 THR A N 1
ATOM 4491 C CA . THR A 1 572 ? -7.270 7.295 -3.737 1.00 29.45 572 THR A CA 1
ATOM 4492 C C . THR A 1 572 ? -8.280 6.165 -3.536 1.00 29.45 572 THR A C 1
ATOM 4494 O O . THR A 1 572 ? -8.070 5.050 -4.013 1.00 29.45 572 THR A O 1
ATOM 4497 N N . HIS A 1 573 ? -9.345 6.408 -2.768 1.00 37.81 573 HIS A N 1
ATOM 4498 C CA . HIS A 1 573 ? -10.359 5.393 -2.482 1.00 37.81 573 HIS A CA 1
ATOM 4499 C C . HIS A 1 573 ? -10.960 4.875 -3.799 1.00 37.81 573 HIS A C 1
ATOM 4501 O O . HIS A 1 573 ? -11.772 5.538 -4.435 1.00 37.81 573 HIS A O 1
ATOM 4507 N N . HIS A 1 574 ? -10.555 3.672 -4.215 1.00 42.19 574 HIS A N 1
ATOM 4508 C CA . HIS A 1 574 ? -10.870 3.079 -5.523 1.00 42.19 574 HIS A CA 1
ATOM 4509 C C . HIS A 1 574 ? -12.354 2.712 -5.741 1.00 42.19 574 HIS A C 1
ATOM 4511 O O . HIS A 1 574 ? -12.680 2.073 -6.734 1.00 42.19 574 HIS A O 1
ATOM 4517 N N . ASN A 1 575 ? -13.251 3.125 -4.844 1.00 47.59 575 ASN A N 1
ATOM 4518 C CA . ASN A 1 575 ? -14.668 2.765 -4.845 1.00 47.59 575 ASN A CA 1
ATOM 4519 C C . ASN A 1 575 ? -15.589 3.983 -4.640 1.00 47.59 575 ASN A C 1
ATOM 4521 O O . ASN A 1 575 ? -16.726 3.813 -4.217 1.00 47.59 575 ASN A O 1
ATOM 4525 N N . ASP A 1 576 ? -15.142 5.213 -4.895 1.00 49.47 576 ASP A N 1
ATOM 4526 C CA . ASP A 1 576 ? -15.969 6.404 -4.649 1.00 49.47 576 ASP A CA 1
ATOM 4527 C C . ASP A 1 576 ? -16.970 6.654 -5.799 1.00 49.47 576 ASP A C 1
ATOM 4529 O O . ASP A 1 576 ? -16.815 7.546 -6.631 1.00 49.47 576 ASP A O 1
ATOM 4533 N N . THR A 1 577 ? -17.979 5.782 -5.914 1.00 56.38 577 THR A N 1
ATOM 4534 C CA . THR A 1 577 ? -19.158 6.030 -6.766 1.00 56.38 577 THR A CA 1
ATOM 4535 C C . THR A 1 577 ? -20.122 6.977 -6.045 1.00 56.38 577 THR A C 1
ATOM 4537 O O . THR A 1 577 ? -20.155 7.013 -4.818 1.00 56.38 577 THR A O 1
ATOM 4540 N N . GLU A 1 578 ? -20.986 7.683 -6.782 1.00 61.53 578 GLU A N 1
ATOM 4541 C CA . GLU A 1 578 ? -22.037 8.524 -6.183 1.00 61.53 578 GLU A CA 1
ATOM 4542 C C . GLU A 1 578 ? -22.917 7.744 -5.185 1.00 61.53 578 GLU A C 1
ATOM 4544 O O . GLU A 1 578 ? -23.274 8.264 -4.129 1.00 61.53 578 GLU A O 1
ATOM 4549 N N . LEU A 1 579 ? -23.215 6.473 -5.482 1.00 62.94 579 LEU A N 1
ATOM 4550 C CA . LEU A 1 579 ? -23.949 5.597 -4.573 1.00 62.94 579 LEU A CA 1
ATOM 4551 C C . LEU A 1 579 ? -23.134 5.273 -3.318 1.00 62.94 579 LEU A C 1
ATOM 4553 O O . LEU A 1 579 ? -23.658 5.351 -2.215 1.00 62.94 579 LEU A O 1
ATOM 4557 N N . ILE A 1 580 ? -21.860 4.912 -3.471 1.00 65.81 580 ILE A N 1
ATOM 4558 C CA . ILE A 1 580 ? -20.991 4.565 -2.340 1.00 65.81 580 ILE A CA 1
ATOM 4559 C C . ILE A 1 580 ? -20.761 5.788 -1.449 1.00 65.81 580 ILE A C 1
ATOM 4561 O O . ILE A 1 580 ? -20.746 5.642 -0.228 1.00 65.81 580 ILE A O 1
ATOM 4565 N N . ARG A 1 581 ? -20.680 6.992 -2.028 1.00 67.62 581 ARG A N 1
ATOM 4566 C CA . ARG A 1 581 ? -20.626 8.244 -1.273 1.00 67.62 581 ARG A CA 1
ATOM 4567 C C . ARG A 1 581 ? -21.913 8.475 -0.484 1.00 67.62 581 ARG A C 1
ATOM 4569 O O . ARG A 1 581 ? -21.834 8.681 0.720 1.00 67.62 581 ARG A O 1
ATOM 4576 N N . LYS A 1 582 ? -23.083 8.321 -1.116 1.00 70.88 582 LYS A N 1
ATOM 4577 C CA . LYS A 1 582 ? -24.395 8.394 -0.440 1.00 70.88 582 LYS A CA 1
ATOM 4578 C C . LYS A 1 582 ? -24.526 7.367 0.689 1.00 70.88 582 LYS A C 1
ATOM 4580 O O . LYS A 1 582 ? -24.934 7.716 1.789 1.00 70.88 582 LYS A O 1
ATOM 4585 N N . LEU A 1 583 ? -24.126 6.116 0.451 1.00 71.31 583 LEU A N 1
ATOM 4586 C CA . LEU A 1 583 ? -24.143 5.052 1.462 1.00 71.31 583 LEU A CA 1
ATOM 4587 C C . LEU A 1 583 ? -23.184 5.346 2.618 1.00 71.31 583 LEU A C 1
ATOM 4589 O O . LEU A 1 583 ? -23.516 5.078 3.770 1.00 71.31 583 LEU A O 1
ATOM 4593 N N . ARG A 1 584 ? -22.008 5.915 2.333 1.00 72.31 584 ARG A N 1
ATOM 4594 C CA . ARG A 1 584 ? -21.029 6.320 3.349 1.00 72.31 584 ARG A CA 1
ATOM 4595 C C . ARG A 1 584 ? -21.535 7.503 4.174 1.00 72.31 584 ARG A C 1
ATOM 4597 O O . ARG A 1 584 ? -21.464 7.442 5.396 1.00 72.31 584 ARG A O 1
ATOM 4604 N N . GLU A 1 585 ? -22.084 8.529 3.526 1.00 73.31 585 GLU A N 1
ATOM 4605 C CA . GLU A 1 585 ? -22.715 9.692 4.171 1.00 73.31 585 GLU A CA 1
ATOM 4606 C C . GLU A 1 585 ? -23.904 9.272 5.052 1.00 73.31 585 GLU A C 1
ATOM 4608 O O . GLU A 1 585 ? -24.076 9.801 6.147 1.00 73.31 585 GLU A O 1
ATOM 4613 N N . ALA A 1 586 ? -24.674 8.267 4.624 1.00 77.81 586 ALA A N 1
ATOM 4614 C CA . ALA A 1 586 ? -25.790 7.700 5.378 1.00 77.81 586 ALA A CA 1
ATOM 4615 C C . ALA A 1 586 ? -25.373 6.689 6.470 1.00 77.81 586 ALA A C 1
ATOM 4617 O O . ALA A 1 586 ? -26.239 6.114 7.127 1.00 77.81 586 ALA A O 1
ATOM 4618 N N . GLY A 1 587 ? -24.074 6.421 6.661 1.00 80.06 587 GLY A N 1
ATOM 4619 C CA . GLY A 1 587 ? -23.590 5.461 7.663 1.00 80.06 587 GLY A CA 1
ATOM 4620 C C . GLY A 1 587 ? -23.929 3.994 7.359 1.00 80.06 587 GLY A C 1
ATOM 4621 O O . GLY A 1 587 ? -23.964 3.164 8.263 1.00 80.06 587 GLY A O 1
ATOM 4622 N N . ARG A 1 588 ? -24.179 3.653 6.089 1.00 84.94 588 ARG A N 1
ATOM 4623 C CA . ARG A 1 588 ? -24.594 2.315 5.623 1.00 84.94 588 ARG A CA 1
ATOM 4624 C C . ARG A 1 588 ? -23.459 1.506 4.999 1.00 84.94 588 ARG A C 1
ATOM 4626 O O . ARG A 1 588 ? -23.692 0.621 4.175 1.00 84.94 588 ARG A O 1
ATOM 4633 N N . VAL A 1 589 ? -22.221 1.807 5.381 1.00 85.44 589 VAL A N 1
ATOM 4634 C CA . VAL A 1 589 ? -21.034 1.032 5.003 1.00 85.44 589 VAL A CA 1
ATOM 4635 C C . VAL A 1 589 ? -20.578 0.226 6.212 1.00 85.44 589 VAL A C 1
ATOM 4637 O O . VAL A 1 589 ? -20.327 0.796 7.272 1.00 85.44 589 VAL A O 1
ATOM 4640 N N . ILE A 1 590 ? -20.454 -1.088 6.049 1.00 87.81 590 ILE A N 1
ATOM 4641 C CA . ILE A 1 590 ? -19.870 -1.983 7.049 1.00 87.81 590 ILE A CA 1
ATOM 4642 C C . ILE A 1 590 ? -18.523 -2.510 6.557 1.00 87.81 590 ILE A C 1
ATOM 4644 O O . ILE A 1 590 ? -18.343 -2.840 5.383 1.00 87.81 590 ILE A O 1
ATOM 4648 N N . GLU A 1 591 ? -17.566 -2.625 7.472 1.00 87.88 591 GLU A N 1
ATOM 4649 C CA . GLU A 1 591 ? -16.210 -3.097 7.176 1.00 87.88 591 GLU A CA 1
ATOM 4650 C C . GLU A 1 591 ? -15.852 -4.243 8.130 1.00 87.88 591 GLU A C 1
ATOM 4652 O O . GLU A 1 591 ? -15.134 -4.033 9.108 1.00 87.88 591 GLU A O 1
ATOM 4657 N N . PRO A 1 592 ? -16.366 -5.467 7.898 1.00 87.69 592 PRO A N 1
ATOM 4658 C CA . PRO A 1 592 ? -16.244 -6.562 8.864 1.00 87.69 592 PRO A CA 1
ATOM 4659 C C . PRO A 1 592 ? -14.794 -6.957 9.167 1.00 87.69 592 PRO A C 1
ATOM 4661 O O . PRO A 1 592 ? -14.459 -7.340 10.285 1.00 87.69 592 PRO A O 1
ATOM 4664 N N . LEU A 1 593 ? -13.913 -6.833 8.170 1.00 87.69 593 LEU A N 1
ATOM 4665 C CA . LEU A 1 593 ? -12.511 -7.238 8.274 1.00 87.69 593 LEU A CA 1
ATOM 4666 C C . LEU A 1 593 ? -11.592 -6.135 8.829 1.00 87.69 593 LEU A C 1
ATOM 4668 O O . LEU A 1 593 ? -10.381 -6.343 8.933 1.00 87.69 593 LEU A O 1
ATOM 4672 N N . ARG A 1 594 ? -12.150 -4.986 9.240 1.00 81.69 594 ARG A N 1
ATOM 4673 C CA . ARG A 1 594 ? -11.391 -3.812 9.704 1.00 81.69 594 ARG A CA 1
ATOM 4674 C C . ARG A 1 594 ? -10.478 -4.074 10.894 1.00 81.69 594 ARG A C 1
ATOM 4676 O O . ARG A 1 594 ? -9.511 -3.353 11.095 1.00 81.69 594 ARG A O 1
ATOM 4683 N N . ASP A 1 595 ? -10.799 -5.088 11.691 1.00 76.94 595 ASP A N 1
ATOM 4684 C CA . ASP A 1 595 ? -10.068 -5.449 12.904 1.00 76.94 595 ASP A CA 1
ATOM 4685 C C . ASP A 1 595 ? -9.165 -6.672 12.718 1.00 76.94 595 ASP A C 1
ATOM 4687 O O . ASP A 1 595 ? -8.601 -7.160 13.702 1.00 76.94 595 ASP A O 1
ATOM 4691 N N . PHE A 1 596 ? -9.008 -7.158 11.481 1.00 79.94 596 PHE A N 1
ATOM 4692 C CA . PHE A 1 596 ? -8.194 -8.320 11.131 1.00 79.94 596 PHE A CA 1
ATOM 4693 C C . PHE A 1 596 ? -6.929 -7.942 10.346 1.00 79.94 596 PHE A C 1
ATOM 4695 O O . PHE A 1 596 ? -6.931 -7.067 9.474 1.00 79.94 596 PHE A O 1
ATOM 4702 N N . HIS A 1 597 ? -5.839 -8.645 10.653 1.00 76.94 597 HIS A N 1
ATOM 4703 C CA . HIS A 1 597 ? -4.594 -8.674 9.889 1.00 76.94 597 HIS A CA 1
ATOM 4704 C C . HIS A 1 597 ? -4.667 -9.708 8.756 1.00 76.94 597 HIS A C 1
ATOM 4706 O O . HIS A 1 597 ? -5.528 -10.584 8.728 1.00 76.94 597 HIS A O 1
ATOM 4712 N N . LYS A 1 598 ? -3.755 -9.622 7.781 1.00 76.94 598 LYS A N 1
ATOM 4713 C CA . LYS A 1 598 ? -3.808 -10.433 6.548 1.00 76.94 598 LYS A CA 1
ATOM 4714 C C . LYS A 1 598 ? -3.692 -11.943 6.796 1.00 76.94 598 LYS A C 1
ATOM 4716 O O . LYS A 1 598 ? -4.289 -12.740 6.080 1.00 76.94 598 LYS A O 1
ATOM 4721 N N . ASP A 1 599 ? -2.871 -12.348 7.754 1.00 77.81 599 ASP A N 1
ATOM 4722 C CA . ASP A 1 599 ? -2.725 -13.735 8.207 1.00 77.81 599 ASP A CA 1
ATOM 4723 C C . ASP A 1 599 ? -3.981 -14.236 8.932 1.00 77.81 599 ASP A C 1
ATOM 4725 O O . ASP A 1 599 ? -4.438 -15.346 8.665 1.00 77.81 599 ASP A O 1
ATOM 4729 N N . GLU A 1 600 ? -4.591 -13.393 9.759 1.00 84.50 600 GLU A N 1
ATOM 4730 C CA . GLU A 1 600 ? -5.850 -13.680 10.455 1.00 84.50 600 GLU A CA 1
ATOM 4731 C C . GLU A 1 600 ? -7.026 -13.830 9.478 1.00 84.50 600 GLU A C 1
ATOM 4733 O O . GLU A 1 600 ? -7.814 -14.761 9.605 1.00 84.50 600 GLU A O 1
ATOM 4738 N N . VAL A 1 601 ? -7.106 -12.988 8.441 1.00 88.00 601 VAL A N 1
ATOM 4739 C CA . VAL A 1 601 ? -8.098 -13.115 7.353 1.00 88.00 601 VAL A CA 1
ATOM 4740 C C . VAL A 1 601 ? -7.961 -14.459 6.642 1.00 88.00 601 VAL A C 1
ATOM 4742 O O . VAL A 1 601 ? -8.962 -15.063 6.265 1.00 88.00 601 VAL A O 1
ATOM 4745 N N . ARG A 1 602 ? -6.733 -14.967 6.478 1.00 87.69 602 ARG A N 1
ATOM 4746 C CA . ARG A 1 602 ? -6.529 -16.302 5.905 1.00 87.69 602 ARG A CA 1
ATOM 4747 C C . ARG A 1 602 ? -7.031 -17.396 6.837 1.00 87.69 602 ARG A C 1
ATOM 4749 O O . ARG A 1 602 ? -7.727 -18.296 6.384 1.00 87.69 602 ARG A O 1
ATOM 4756 N N . GLN A 1 603 ? -6.715 -17.308 8.128 1.00 87.62 603 GLN A N 1
ATOM 4757 C CA . GLN A 1 603 ? -7.229 -18.245 9.134 1.00 87.62 603 GLN A CA 1
ATOM 4758 C C . GLN A 1 603 ? -8.761 -18.260 9.164 1.00 87.62 603 GLN A C 1
ATOM 4760 O O . GLN A 1 603 ? -9.354 -19.336 9.135 1.00 87.62 603 GLN A O 1
ATOM 4765 N N . LEU A 1 604 ? -9.378 -17.078 9.109 1.00 91.00 604 LEU A N 1
ATOM 4766 C CA . LEU A 1 604 ? -10.824 -16.905 8.995 1.00 91.00 604 LEU A CA 1
ATOM 4767 C C . LEU A 1 604 ? -11.373 -17.513 7.695 1.00 91.00 604 LEU A C 1
ATOM 4769 O O . LEU A 1 604 ? -12.411 -18.158 7.689 1.00 91.00 604 LEU A O 1
ATOM 4773 N N . GLY A 1 605 ? -10.657 -17.375 6.578 1.00 90.94 605 GLY A N 1
ATOM 4774 C CA . GLY A 1 605 ? -11.040 -18.029 5.328 1.00 90.94 605 GLY A CA 1
ATOM 4775 C C . GLY A 1 605 ? -11.139 -19.551 5.460 1.00 90.94 605 GLY A C 1
ATOM 4776 O O . GLY A 1 605 ? -12.109 -20.140 4.987 1.00 90.94 605 GLY A O 1
ATOM 4777 N N . TYR A 1 606 ? -10.181 -20.184 6.143 1.00 90.44 606 TYR A N 1
ATOM 4778 C CA . TYR A 1 606 ? -10.234 -21.625 6.399 1.00 90.44 606 TYR A CA 1
ATOM 4779 C C . TYR A 1 606 ? -11.386 -22.022 7.327 1.00 90.44 606 TYR A C 1
ATOM 4781 O O . TYR A 1 606 ? -12.045 -23.023 7.049 1.00 90.44 606 TYR A O 1
ATOM 4789 N N . SER A 1 607 ? -11.646 -21.268 8.405 1.00 89.94 607 SER A N 1
ATOM 4790 C CA . SER A 1 607 ? -12.752 -21.584 9.326 1.00 89.94 607 SER A CA 1
ATOM 4791 C C . SER A 1 607 ? -14.117 -21.470 8.646 1.00 89.94 607 SER A C 1
ATOM 4793 O O . SER A 1 607 ? -14.993 -22.297 8.890 1.00 89.94 607 SER A O 1
ATOM 4795 N N . LEU A 1 608 ? -14.256 -20.532 7.706 1.00 90.31 608 LEU A N 1
ATOM 4796 C CA . LEU A 1 608 ? -15.454 -20.339 6.886 1.00 90.31 608 LEU A CA 1
ATOM 4797 C C . LEU A 1 608 ? -15.602 -21.360 5.739 1.00 90.31 608 LEU A C 1
ATOM 4799 O O . LEU A 1 608 ? -16.566 -21.284 4.978 1.00 90.31 608 LEU A O 1
ATOM 4803 N N . GLY A 1 609 ? -14.669 -22.308 5.593 1.00 88.12 609 GLY A N 1
ATOM 4804 C CA . GLY A 1 609 ? -14.744 -23.385 4.602 1.00 88.12 609 GLY A CA 1
ATOM 4805 C C . GLY A 1 609 ? -14.227 -23.028 3.204 1.00 88.12 609 GLY A C 1
ATOM 4806 O O . GLY A 1 609 ? -14.478 -23.776 2.259 1.00 88.12 609 GLY A O 1
ATOM 4807 N N . LEU A 1 610 ? -13.496 -21.918 3.037 1.00 88.69 610 LEU A N 1
ATOM 4808 C CA . LEU A 1 610 ? -12.868 -21.599 1.751 1.00 88.69 610 LEU A CA 1
ATOM 4809 C C . LEU A 1 610 ? -11.701 -22.556 1.452 1.00 88.69 610 LEU A C 1
ATOM 4811 O O . LEU A 1 610 ? -10.927 -22.911 2.346 1.00 88.69 610 LEU A O 1
ATOM 4815 N N . PRO A 1 611 ? -11.507 -22.943 0.179 1.00 86.62 611 PRO A N 1
ATOM 4816 C CA . PRO A 1 611 ? -10.453 -23.874 -0.184 1.00 86.62 611 PRO A CA 1
ATOM 4817 C C . PRO A 1 611 ? -9.064 -23.228 -0.076 1.00 86.62 611 PRO A C 1
ATOM 4819 O O . PRO A 1 611 ? -8.865 -22.057 -0.411 1.00 86.62 611 PRO A O 1
ATOM 4822 N N . ALA A 1 612 ? -8.068 -24.027 0.315 1.00 83.81 612 ALA A N 1
ATOM 4823 C CA . ALA A 1 612 ? -6.702 -23.561 0.570 1.00 83.81 612 ALA A CA 1
ATOM 4824 C C . ALA A 1 612 ? -6.073 -22.808 -0.614 1.00 83.81 612 ALA A C 1
ATOM 4826 O O . ALA A 1 612 ? -5.525 -21.721 -0.451 1.00 83.81 612 ALA A O 1
ATOM 4827 N N . HIS A 1 613 ? -6.255 -23.314 -1.835 1.00 80.12 613 HIS A N 1
ATOM 4828 C CA . HIS A 1 613 ? -5.738 -22.684 -3.053 1.00 80.12 613 HIS A CA 1
ATOM 4829 C C . HIS A 1 613 ? -6.359 -21.301 -3.364 1.00 80.12 613 HIS A C 1
ATOM 4831 O O . HIS A 1 613 ? -5.882 -20.605 -4.262 1.00 80.12 613 HIS A O 1
ATOM 4837 N N . LEU A 1 614 ? -7.441 -20.901 -2.684 1.00 82.50 614 LEU A N 1
ATOM 4838 C CA . LEU A 1 614 ? -8.015 -19.555 -2.759 1.00 82.50 614 LEU A CA 1
ATOM 4839 C C . LEU A 1 614 ? -7.452 -18.667 -1.650 1.00 82.50 614 LEU A C 1
ATOM 4841 O O . LEU A 1 614 ? -6.976 -17.568 -1.926 1.00 82.50 614 LEU A O 1
ATOM 4845 N N . VAL A 1 615 ? -7.450 -19.166 -0.417 1.00 85.44 615 VAL A N 1
ATOM 4846 C CA . VAL A 1 615 ? -7.009 -18.435 0.779 1.00 85.44 615 VAL A CA 1
ATOM 4847 C C . VAL A 1 615 ? -5.504 -18.119 0.752 1.00 85.44 615 VAL A C 1
ATOM 4849 O O . VAL A 1 615 ? -5.065 -17.053 1.190 1.00 85.44 615 VAL A O 1
ATOM 4852 N N . GLU A 1 616 ? -4.694 -19.020 0.201 1.00 83.75 616 GLU A N 1
ATOM 4853 C CA . GLU A 1 616 ? -3.231 -18.889 0.145 1.00 83.75 616 GLU A CA 1
ATOM 4854 C C . GLU A 1 616 ? -2.721 -18.031 -1.008 1.00 83.75 616 GLU A C 1
ATOM 4856 O O . GLU A 1 616 ? -1.512 -17.837 -1.148 1.00 83.75 616 GLU A O 1
ATOM 4861 N N . ARG A 1 617 ? -3.616 -17.505 -1.847 1.00 83.75 617 ARG A N 1
ATOM 4862 C CA . ARG A 1 617 ? -3.205 -16.732 -3.014 1.00 83.75 617 ARG A CA 1
ATOM 4863 C C . ARG A 1 617 ? -2.386 -15.517 -2.605 1.00 83.75 617 ARG A C 1
ATOM 4865 O O . ARG A 1 617 ? -2.647 -14.829 -1.609 1.00 83.75 617 ARG A O 1
ATOM 4872 N N . HIS A 1 618 ? -1.401 -15.222 -3.443 1.00 87.81 618 HIS A N 1
ATOM 4873 C CA . HIS A 1 618 ? -0.697 -13.955 -3.372 1.00 87.81 618 HIS A CA 1
ATOM 4874 C C . HIS A 1 618 ? -1.648 -12.803 -3.693 1.00 87.81 618 HIS A C 1
ATOM 4876 O O . HIS A 1 618 ? -2.498 -12.958 -4.583 1.00 87.81 618 HIS A O 1
ATOM 4882 N N . PRO A 1 619 ? -1.469 -11.639 -3.039 1.00 83.62 619 PRO A N 1
ATOM 4883 C CA . PRO A 1 619 ? -2.185 -10.426 -3.398 1.00 83.62 619 PRO A CA 1
ATOM 4884 C C . PRO A 1 619 ? -2.137 -10.168 -4.906 1.00 83.62 619 PRO A C 1
ATOM 4886 O O . PRO A 1 619 ? -1.112 -10.383 -5.565 1.00 83.62 619 PRO A O 1
ATOM 4889 N N . PHE A 1 620 ? -3.263 -9.717 -5.447 1.00 85.56 620 PHE A N 1
ATOM 4890 C CA . PHE A 1 620 ? -3.414 -9.386 -6.855 1.00 85.56 620 PHE A CA 1
ATOM 4891 C C . PHE A 1 620 ? -3.912 -7.942 -6.970 1.00 85.56 620 PHE A C 1
ATOM 4893 O O . PHE A 1 620 ? -4.850 -7.576 -6.256 1.00 85.56 620 PHE A O 1
ATOM 4900 N N . PRO A 1 621 ? -3.260 -7.091 -7.780 1.00 84.62 621 PRO A N 1
ATOM 4901 C CA . PRO A 1 621 ? -3.630 -5.685 -7.877 1.00 84.62 621 PRO A CA 1
ATOM 4902 C C . PRO A 1 621 ? -5.004 -5.521 -8.540 1.00 84.62 621 PRO A C 1
ATOM 4904 O O . PRO A 1 621 ? -5.360 -6.299 -9.417 1.00 84.62 621 PRO A O 1
ATOM 4907 N N . GLY A 1 622 ? -5.752 -4.471 -8.182 1.00 82.69 622 GLY A N 1
ATOM 4908 C CA . GLY A 1 622 ? -7.053 -4.163 -8.802 1.00 82.69 622 GLY A CA 1
ATOM 4909 C C . GLY A 1 622 ? -6.999 -4.023 -10.336 1.00 82.69 622 GLY A C 1
ATOM 4910 O O . GLY A 1 622 ? -7.800 -4.650 -11.024 1.00 82.69 622 GLY A O 1
ATOM 4911 N N . PRO A 1 623 ? -6.013 -3.293 -10.901 1.00 88.19 623 PRO A N 1
ATOM 4912 C CA . PRO A 1 623 ? -5.751 -3.275 -12.346 1.00 88.19 623 PRO A CA 1
ATOM 4913 C C . PRO A 1 623 ? -5.316 -4.616 -12.960 1.00 88.19 623 PRO A C 1
ATOM 4915 O O . PRO A 1 623 ? -5.207 -4.733 -14.180 1.00 88.19 623 PRO A O 1
ATOM 4918 N N . GLY A 1 624 ? -5.038 -5.623 -12.132 1.00 92.44 624 GLY A N 1
ATOM 4919 C CA . GLY A 1 624 ? -4.652 -6.964 -12.542 1.00 92.44 624 GLY A CA 1
ATOM 4920 C C . GLY A 1 624 ? -3.434 -6.995 -13.458 1.00 92.44 624 GLY A C 1
ATOM 4921 O O . GLY A 1 624 ? -2.428 -6.321 -13.229 1.00 92.44 624 GLY A O 1
ATOM 4922 N N . LEU A 1 625 ? -3.531 -7.784 -14.524 1.00 96.38 625 LEU A N 1
ATOM 4923 C CA . LEU A 1 625 ? -2.479 -7.955 -15.522 1.00 96.38 625 LEU A CA 1
ATOM 4924 C C . LEU A 1 625 ? -2.197 -6.692 -16.351 1.00 96.38 625 LEU A C 1
ATOM 4926 O O . LEU A 1 625 ? -1.151 -6.628 -16.994 1.00 96.38 625 LEU A O 1
ATOM 4930 N N . ALA A 1 626 ? -3.060 -5.667 -16.323 1.00 96.00 626 ALA A N 1
ATOM 4931 C CA . ALA A 1 626 ? -2.846 -4.434 -17.088 1.00 96.00 626 ALA A CA 1
ATOM 4932 C C . ALA A 1 626 ? -1.559 -3.689 -16.684 1.00 96.00 626 ALA A C 1
ATOM 4934 O O . ALA A 1 626 ? -0.941 -3.023 -17.517 1.00 96.00 626 ALA A O 1
ATOM 4935 N N . ILE A 1 627 ? -1.147 -3.842 -15.420 1.00 95.00 627 ILE A N 1
ATOM 4936 C CA . ILE A 1 627 ? 0.104 -3.305 -14.852 1.00 95.00 627 ILE A CA 1
ATOM 4937 C C . ILE A 1 627 ? 1.207 -4.374 -14.721 1.00 95.00 627 ILE A C 1
ATOM 4939 O O . ILE A 1 627 ? 2.154 -4.250 -13.944 1.00 95.00 627 ILE A O 1
ATOM 4943 N N . ARG A 1 628 ? 1.048 -5.497 -15.420 1.00 97.56 628 ARG A N 1
ATOM 4944 C CA . ARG A 1 628 ? 2.071 -6.543 -15.555 1.00 97.56 628 ARG A CA 1
ATOM 4945 C C . ARG A 1 628 ? 2.457 -6.779 -17.012 1.00 97.56 628 ARG A C 1
ATOM 4947 O O . ARG A 1 628 ? 3.323 -7.600 -17.294 1.00 97.56 628 ARG A O 1
ATOM 4954 N N . VAL A 1 629 ? 1.846 -6.040 -17.934 1.00 98.12 629 VAL A N 1
ATOM 4955 C CA . VAL A 1 629 ? 2.266 -5.937 -19.329 1.00 98.12 629 VAL A CA 1
ATOM 4956 C C . VAL A 1 629 ? 2.880 -4.561 -19.525 1.00 98.12 629 VAL A C 1
ATOM 4958 O O . VAL A 1 629 ? 2.163 -3.557 -19.622 1.00 98.12 629 VAL A O 1
ATOM 4961 N N . LEU A 1 630 ? 4.202 -4.536 -19.668 1.00 97.19 630 LEU A N 1
ATOM 4962 C CA . LEU A 1 630 ? 4.905 -3.319 -20.037 1.00 97.19 630 LEU A CA 1
ATOM 4963 C C . LEU A 1 630 ? 4.572 -2.965 -21.482 1.00 97.19 630 LEU A C 1
ATOM 4965 O O . LEU A 1 630 ? 5.047 -3.587 -22.432 1.00 97.19 630 LEU A O 1
ATOM 4969 N N . CYS A 1 631 ? 3.703 -1.973 -21.631 1.00 97.12 631 CYS A N 1
ATOM 4970 C CA . CYS A 1 631 ? 3.275 -1.490 -22.931 1.00 97.12 631 CYS A CA 1
ATOM 4971 C C . CYS A 1 631 ? 4.295 -0.480 -23.447 1.00 97.12 631 CYS A C 1
ATOM 4973 O O . CYS A 1 631 ? 4.797 0.340 -22.677 1.00 97.12 631 CYS A O 1
ATOM 4975 N N . ALA A 1 632 ? 4.613 -0.547 -24.735 1.00 95.19 632 ALA A N 1
ATOM 4976 C CA . ALA A 1 632 ? 5.508 0.393 -25.391 1.00 95.19 632 ALA A CA 1
ATOM 4977 C C . ALA A 1 632 ? 5.362 0.310 -26.917 1.00 95.19 632 ALA A C 1
ATOM 4979 O O . ALA A 1 632 ? 5.170 -0.772 -27.479 1.00 95.19 632 ALA A O 1
ATOM 4980 N N . GLU A 1 633 ? 5.485 1.466 -27.567 1.00 92.94 633 GLU A N 1
ATOM 4981 C CA . GLU A 1 633 ? 5.507 1.613 -29.032 1.00 92.94 633 GLU A CA 1
ATOM 4982 C C . GLU A 1 633 ? 6.888 2.011 -29.546 1.00 92.94 633 GLU A C 1
ATOM 4984 O O . GLU A 1 633 ? 7.301 1.568 -30.612 1.00 92.94 633 GLU A O 1
ATOM 4989 N N . GLU A 1 634 ? 7.638 2.763 -28.738 1.00 93.62 634 GLU A N 1
ATOM 4990 C CA . GLU A 1 634 ? 8.999 3.190 -29.037 1.00 93.62 634 GLU A CA 1
ATOM 4991 C C . GLU A 1 634 ? 9.974 2.782 -27.928 1.00 93.62 634 GLU A C 1
ATOM 4993 O O . GLU A 1 634 ? 9.621 2.696 -26.746 1.00 93.62 634 GLU A O 1
ATOM 4998 N N . ALA A 1 635 ? 11.225 2.551 -28.324 1.00 94.31 635 ALA A N 1
ATOM 4999 C CA . ALA A 1 635 ? 12.329 2.273 -27.418 1.00 94.31 635 ALA A CA 1
ATOM 5000 C C . ALA A 1 635 ? 12.655 3.512 -26.566 1.00 94.31 635 ALA A C 1
ATOM 5002 O O . ALA A 1 635 ? 12.796 4.626 -27.072 1.00 94.31 635 ALA A O 1
ATOM 5003 N N . PHE A 1 636 ? 12.825 3.331 -25.257 1.00 94.56 636 PHE A N 1
ATOM 5004 C CA . PHE A 1 636 ? 13.194 4.426 -24.360 1.00 94.56 636 PHE A CA 1
ATOM 5005 C C . PHE A 1 636 ? 14.705 4.713 -24.440 1.00 94.56 636 PHE A C 1
ATOM 5007 O O . PHE A 1 636 ? 15.507 3.951 -23.909 1.00 94.56 636 PHE A O 1
ATOM 5014 N N . MET A 1 637 ? 15.111 5.816 -25.086 1.00 91.50 637 MET A N 1
ATOM 5015 C CA . MET A 1 637 ? 16.518 6.041 -25.490 1.00 91.50 637 MET A CA 1
ATOM 5016 C C . MET A 1 637 ? 17.177 7.343 -24.983 1.00 91.50 637 MET A C 1
ATOM 5018 O O . MET A 1 637 ? 18.233 7.718 -25.483 1.00 91.50 637 MET A O 1
ATOM 5022 N N . LYS A 1 638 ? 16.599 8.037 -23.993 1.00 87.62 638 LYS A N 1
ATOM 5023 C CA . LYS A 1 638 ? 17.024 9.387 -23.565 1.00 87.62 638 LYS A CA 1
ATOM 5024 C C . LYS A 1 638 ? 18.521 9.508 -23.213 1.00 87.62 638 LYS A C 1
ATOM 5026 O O . LYS A 1 638 ? 19.211 10.361 -23.758 1.00 87.62 638 LYS A O 1
ATOM 5031 N N . ASP A 1 639 ? 19.012 8.665 -22.317 1.00 90.25 639 ASP A N 1
ATOM 5032 C CA . ASP A 1 639 ? 20.376 8.665 -21.762 1.00 90.25 639 ASP A CA 1
ATOM 5033 C C . ASP A 1 639 ? 21.010 7.262 -21.855 1.00 90.25 639 ASP A C 1
ATOM 5035 O O . ASP A 1 639 ? 21.883 6.860 -21.078 1.00 90.25 639 ASP A O 1
ATOM 5039 N N . TYR A 1 640 ? 20.560 6.508 -22.862 1.00 92.31 640 TYR A N 1
ATOM 5040 C CA . TYR A 1 640 ? 20.853 5.092 -23.054 1.00 92.31 640 TYR A CA 1
ATOM 5041 C C . TYR A 1 640 ? 22.348 4.806 -23.242 1.00 92.31 640 TYR A C 1
ATOM 5043 O O . TYR A 1 640 ? 22.912 3.973 -22.536 1.00 92.31 640 TYR A O 1
ATOM 5051 N N . SER A 1 641 ? 23.010 5.496 -24.176 1.00 91.88 641 SER A N 1
ATOM 5052 C CA . SER A 1 641 ? 24.398 5.198 -24.562 1.00 91.88 641 SER A CA 1
ATOM 5053 C C . SER A 1 641 ? 25.385 5.397 -23.413 1.00 91.88 641 SER A C 1
ATOM 5055 O O . SER A 1 641 ? 26.241 4.548 -23.179 1.00 91.88 641 SER A O 1
ATOM 5057 N N . GLU A 1 642 ? 25.248 6.496 -22.670 1.00 91.38 642 GLU A N 1
ATOM 5058 C CA . GLU A 1 642 ? 26.100 6.792 -21.517 1.00 91.38 642 GLU A CA 1
ATOM 5059 C C . GLU A 1 642 ? 25.891 5.759 -20.404 1.00 91.38 642 GLU A C 1
ATOM 5061 O O . GLU A 1 642 ? 26.846 5.142 -19.927 1.00 91.38 642 GLU A O 1
ATOM 5066 N N . THR A 1 643 ? 24.631 5.506 -20.052 1.00 93.12 643 THR A N 1
ATOM 5067 C CA . THR A 1 643 ? 24.255 4.553 -19.002 1.00 93.12 643 THR A CA 1
ATOM 5068 C C . THR A 1 643 ? 24.729 3.143 -19.339 1.00 93.12 643 THR A C 1
ATOM 5070 O O . THR A 1 643 ? 25.350 2.486 -18.506 1.00 93.12 643 THR A O 1
ATOM 5073 N N . GLN A 1 644 ? 24.543 2.697 -20.583 1.00 94.62 644 GLN A N 1
ATOM 5074 C CA . GLN A 1 644 ? 24.990 1.387 -21.056 1.00 94.62 644 GLN A CA 1
ATOM 5075 C C . GLN A 1 644 ? 26.509 1.205 -20.920 1.00 94.62 644 GLN A C 1
ATOM 5077 O O . GLN A 1 644 ? 26.976 0.123 -20.556 1.00 94.62 644 GLN A O 1
ATOM 5082 N N . VAL A 1 645 ? 27.300 2.250 -21.181 1.00 93.25 645 VAL A N 1
ATOM 5083 C CA . VAL A 1 645 ? 28.758 2.191 -21.002 1.00 93.25 645 VAL A CA 1
ATOM 5084 C C . VAL A 1 645 ? 29.120 2.122 -19.518 1.00 93.25 645 VAL A C 1
ATOM 5086 O O . VAL A 1 645 ? 29.957 1.298 -19.148 1.00 93.25 645 VAL A O 1
ATOM 5089 N N . ILE A 1 646 ? 28.490 2.928 -18.657 1.00 91.88 646 ILE A N 1
ATOM 5090 C CA . ILE A 1 646 ? 28.792 2.928 -17.215 1.00 91.88 646 ILE A CA 1
ATOM 5091 C C . ILE A 1 646 ? 28.439 1.576 -16.587 1.00 91.88 646 ILE A C 1
ATOM 5093 O O . ILE A 1 646 ? 29.255 1.017 -15.858 1.00 91.88 646 ILE A O 1
ATOM 5097 N N . VAL A 1 647 ? 27.282 0.997 -16.915 1.00 94.00 647 VAL A N 1
ATOM 5098 C CA . VAL A 1 647 ? 26.892 -0.327 -16.405 1.00 94.00 647 VAL A CA 1
ATOM 5099 C C . VAL A 1 647 ? 27.903 -1.399 -16.837 1.00 94.00 647 VAL A C 1
ATOM 5101 O O . VAL A 1 647 ? 28.303 -2.229 -16.019 1.00 94.00 647 VAL A O 1
ATOM 5104 N N . LYS A 1 648 ? 28.394 -1.353 -18.085 1.00 93.50 648 LYS A N 1
ATOM 5105 C CA . LYS A 1 648 ? 29.477 -2.241 -18.543 1.00 93.50 648 LYS A CA 1
ATOM 5106 C C . LYS A 1 648 ? 30.770 -2.048 -17.751 1.00 93.50 648 LYS A C 1
ATOM 5108 O O . LYS A 1 648 ? 31.445 -3.029 -17.458 1.00 93.50 648 LYS A O 1
ATOM 5113 N N . VAL A 1 649 ? 31.114 -0.811 -17.391 1.00 92.94 649 VAL A N 1
ATOM 5114 C CA . VAL A 1 649 ? 32.280 -0.526 -16.538 1.00 92.94 649 VAL A CA 1
ATOM 5115 C C . VAL A 1 649 ? 32.097 -1.104 -15.134 1.00 92.94 649 VAL A C 1
ATOM 5117 O O . VAL A 1 649 ? 33.059 -1.622 -14.582 1.00 92.94 649 VAL A O 1
ATOM 5120 N N . ILE A 1 650 ? 30.885 -1.067 -14.573 1.00 93.06 650 ILE A N 1
ATOM 5121 C CA . ILE A 1 650 ? 30.603 -1.629 -13.244 1.00 93.06 650 ILE A CA 1
ATOM 5122 C C . ILE A 1 650 ? 30.810 -3.152 -13.235 1.00 93.06 650 ILE A C 1
ATOM 5124 O O . ILE A 1 650 ? 31.464 -3.670 -12.335 1.00 93.06 650 ILE A O 1
ATOM 5128 N N . VAL A 1 651 ? 30.292 -3.884 -14.229 1.00 93.50 651 VAL A N 1
ATOM 5129 C CA . VAL A 1 651 ? 30.395 -5.360 -14.239 1.00 93.50 651 VAL A CA 1
ATOM 5130 C C . VAL A 1 651 ? 31.765 -5.885 -14.682 1.00 93.50 651 VAL A C 1
ATOM 5132 O O . VAL A 1 651 ? 32.148 -6.982 -14.288 1.00 93.50 651 VAL A O 1
ATOM 5135 N N . ASP A 1 652 ? 32.522 -5.096 -15.451 1.00 93.00 652 ASP A N 1
ATOM 5136 C CA . ASP A 1 652 ? 33.876 -5.413 -15.941 1.00 93.00 652 ASP A CA 1
ATOM 5137 C C . ASP A 1 652 ? 34.966 -4.609 -15.196 1.00 93.00 652 ASP A C 1
ATOM 5139 O O . ASP A 1 652 ? 36.018 -4.278 -15.747 1.00 93.00 652 ASP A O 1
ATOM 5143 N N . TYR A 1 653 ? 34.699 -4.241 -13.938 1.00 92.31 653 TYR A N 1
ATOM 5144 C CA . TYR A 1 653 ? 35.449 -3.215 -13.206 1.00 92.31 653 TYR A CA 1
ATOM 5145 C C . TYR A 1 653 ? 36.963 -3.449 -13.158 1.00 92.31 653 TYR A C 1
ATOM 5147 O O . TYR A 1 653 ? 37.720 -2.536 -13.486 1.00 92.31 653 TYR A O 1
ATOM 5155 N N . LYS A 1 654 ? 37.428 -4.664 -12.829 1.00 90.00 654 LYS A N 1
ATOM 5156 C CA . LYS A 1 654 ? 38.867 -4.971 -12.751 1.00 90.00 654 LYS A CA 1
ATOM 5157 C C . LYS A 1 654 ? 39.596 -4.733 -14.074 1.00 90.00 654 LYS A C 1
ATOM 5159 O O . LYS A 1 654 ? 40.596 -4.020 -14.108 1.00 90.00 654 LYS A O 1
ATOM 5164 N N . ASN A 1 655 ? 39.066 -5.276 -15.168 1.00 88.75 655 ASN A N 1
ATOM 5165 C CA . ASN A 1 655 ? 39.673 -5.119 -16.490 1.00 88.75 655 ASN A CA 1
ATOM 5166 C C . ASN A 1 655 ? 39.677 -3.651 -16.933 1.00 88.75 655 ASN A C 1
ATOM 5168 O O . ASN A 1 655 ? 40.578 -3.211 -17.648 1.00 88.75 655 ASN A O 1
ATOM 5172 N N . LYS A 1 656 ? 38.658 -2.877 -16.537 1.00 89.56 656 LYS A N 1
ATOM 5173 C CA . LYS A 1 656 ? 38.619 -1.437 -16.813 1.00 89.56 656 LYS A CA 1
ATOM 5174 C C . LYS A 1 656 ? 39.636 -0.675 -15.982 1.00 89.56 656 LYS A C 1
ATOM 5176 O O . LYS A 1 656 ? 40.280 0.205 -16.551 1.00 89.56 656 LYS A O 1
ATOM 5181 N N . LEU A 1 657 ? 39.804 -1.027 -14.708 1.00 87.50 657 LEU A N 1
ATOM 5182 C CA . LEU A 1 657 ? 40.776 -0.428 -13.793 1.00 87.50 657 LEU A CA 1
ATOM 5183 C C . LEU A 1 657 ? 42.210 -0.588 -14.314 1.00 87.50 657 LEU A C 1
ATOM 5185 O O . LEU A 1 657 ? 42.940 0.395 -14.384 1.00 87.50 657 LEU A O 1
ATOM 5189 N N . GLU A 1 658 ? 42.569 -1.776 -14.802 1.00 87.25 658 GLU A N 1
ATOM 5190 C CA . GLU A 1 658 ? 43.871 -2.039 -15.439 1.00 87.25 658 GLU A CA 1
ATOM 5191 C C . GLU A 1 658 ? 44.087 -1.221 -16.727 1.00 87.25 658 GLU A C 1
ATOM 5193 O O . GLU A 1 658 ? 45.212 -0.848 -17.054 1.00 87.25 658 GLU A O 1
ATOM 5198 N N . LYS A 1 659 ? 43.009 -0.902 -17.454 1.00 87.00 659 LYS A N 1
ATOM 5199 C CA . LYS A 1 659 ? 43.043 -0.135 -18.715 1.00 87.00 659 LYS A CA 1
ATOM 5200 C C . LYS A 1 659 ? 42.846 1.376 -18.542 1.00 87.00 659 LYS A C 1
ATOM 5202 O O . LYS A 1 659 ? 42.785 2.081 -19.546 1.00 87.00 659 LYS A O 1
ATOM 5207 N N . ASN A 1 660 ? 42.712 1.867 -17.308 1.00 79.75 660 ASN A N 1
ATOM 5208 C CA . ASN A 1 660 ? 42.498 3.278 -16.965 1.00 79.75 660 ASN A CA 1
ATOM 5209 C C . ASN A 1 660 ? 41.384 3.969 -17.790 1.00 79.75 660 ASN A C 1
ATOM 5211 O O . ASN A 1 660 ? 41.578 5.011 -18.417 1.00 79.75 660 ASN A O 1
ATOM 5215 N N . HIS A 1 661 ? 40.202 3.349 -17.840 1.00 82.88 661 HIS A N 1
ATOM 5216 C CA . HIS A 1 661 ? 39.065 3.852 -18.615 1.00 82.88 661 HIS A CA 1
ATOM 5217 C C . HIS A 1 661 ? 38.525 5.199 -18.084 1.00 82.88 661 HIS A C 1
ATOM 5219 O O . HIS A 1 661 ? 38.258 5.338 -16.893 1.00 82.88 661 HIS A O 1
ATOM 5225 N N . ALA A 1 662 ? 38.241 6.155 -18.977 1.00 77.44 662 ALA A N 1
ATOM 5226 C CA . ALA A 1 662 ? 37.862 7.537 -18.631 1.00 77.44 662 ALA A CA 1
ATOM 5227 C C . ALA A 1 662 ? 36.656 7.675 -17.673 1.00 77.44 662 ALA A C 1
ATOM 5229 O O . ALA A 1 662 ? 36.597 8.603 -16.870 1.00 77.44 662 ALA A O 1
ATOM 5230 N N . LEU A 1 663 ? 35.696 6.743 -17.731 1.00 81.44 663 LEU A N 1
ATOM 5231 C CA . LEU A 1 663 ? 34.491 6.750 -16.882 1.00 81.44 663 LEU A CA 1
ATOM 5232 C C . LEU A 1 663 ? 34.650 6.035 -15.527 1.00 81.44 663 LEU A C 1
ATOM 5234 O O . LEU A 1 663 ? 33.700 6.019 -14.744 1.00 81.44 663 LEU A O 1
ATOM 5238 N N . LEU A 1 664 ? 35.824 5.472 -15.214 1.00 82.81 664 LEU A N 1
ATOM 5239 C CA . LEU A 1 664 ? 36.076 4.846 -13.906 1.00 82.81 664 LEU A CA 1
ATOM 5240 C C . LEU A 1 664 ? 35.893 5.824 -12.754 1.00 82.81 664 LEU A C 1
ATOM 5242 O O . LEU A 1 664 ? 35.313 5.444 -11.744 1.00 82.81 664 LEU A O 1
ATOM 5246 N N . ASN A 1 665 ? 36.322 7.077 -12.935 1.00 81.00 665 ASN A N 1
ATOM 5247 C CA . ASN A 1 665 ? 36.247 8.116 -11.906 1.00 81.00 665 ASN A CA 1
ATOM 5248 C C . ASN A 1 665 ? 34.814 8.356 -11.411 1.00 81.00 665 ASN A C 1
ATOM 5250 O O . ASN A 1 665 ? 34.605 8.709 -10.254 1.00 81.00 665 ASN A O 1
ATOM 5254 N N . ARG A 1 666 ? 33.810 8.125 -12.266 1.00 78.94 666 ARG A N 1
ATOM 5255 C CA . ARG A 1 666 ? 32.395 8.264 -11.902 1.00 78.94 666 ARG A CA 1
ATOM 5256 C C . ARG A 1 666 ? 31.908 7.115 -11.018 1.00 78.94 666 ARG A C 1
ATOM 5258 O O . ARG A 1 666 ? 31.100 7.337 -10.121 1.00 78.94 666 ARG A O 1
ATOM 5265 N N . VAL A 1 667 ? 32.425 5.908 -11.252 1.00 81.81 667 VAL A N 1
ATOM 5266 C CA . VAL A 1 667 ? 32.153 4.728 -10.421 1.00 81.81 667 VAL A CA 1
ATOM 5267 C C . VAL A 1 667 ? 32.938 4.822 -9.114 1.00 81.81 667 VAL A C 1
ATOM 5269 O O . VAL A 1 667 ? 32.354 4.709 -8.044 1.00 81.81 667 VAL A O 1
ATOM 5272 N N . SER A 1 668 ? 34.244 5.091 -9.157 1.00 81.00 668 SER A N 1
ATOM 5273 C CA . SER A 1 668 ? 35.076 5.182 -7.949 1.00 81.00 668 SER A CA 1
ATOM 5274 C C . SER A 1 668 ? 34.697 6.361 -7.049 1.00 81.00 668 SER A C 1
ATOM 5276 O O . SER A 1 668 ? 34.763 6.233 -5.833 1.00 81.00 668 SER A O 1
ATOM 5278 N N . GLY A 1 669 ? 34.251 7.485 -7.621 1.00 79.19 669 GLY A N 1
ATOM 5279 C CA . GLY A 1 669 ? 33.820 8.664 -6.863 1.00 79.19 669 GLY A CA 1
ATOM 5280 C C . GLY A 1 669 ? 32.500 8.490 -6.102 1.00 79.19 669 GLY A C 1
ATOM 5281 O O . GLY A 1 669 ? 32.207 9.285 -5.217 1.00 79.19 669 GLY A O 1
ATOM 5282 N N . THR A 1 670 ? 31.709 7.463 -6.427 1.00 75.62 670 THR A N 1
ATOM 5283 C CA . THR A 1 670 ? 30.397 7.180 -5.810 1.00 75.62 670 THR A CA 1
ATOM 5284 C C . THR A 1 670 ? 30.368 5.864 -5.025 1.00 75.62 670 THR A C 1
ATOM 5286 O O . THR A 1 670 ? 29.329 5.487 -4.485 1.00 75.62 670 THR A O 1
ATOM 5289 N N . THR A 1 671 ? 31.502 5.163 -4.935 1.00 81.75 671 THR A N 1
ATOM 5290 C CA . THR A 1 671 ? 31.630 3.854 -4.275 1.00 81.75 671 THR A CA 1
ATOM 5291 C C . THR A 1 671 ? 32.661 3.888 -3.157 1.00 81.75 671 THR A C 1
ATOM 5293 O O . THR A 1 671 ? 33.662 4.599 -3.247 1.00 81.75 671 THR A O 1
ATOM 5296 N N . THR A 1 672 ? 32.436 3.113 -2.093 1.00 84.38 672 THR A N 1
ATOM 5297 C CA . THR A 1 672 ? 33.419 2.991 -1.006 1.00 84.38 672 THR A CA 1
ATOM 5298 C C . THR A 1 672 ? 34.587 2.087 -1.412 1.00 84.38 672 THR A C 1
ATOM 5300 O O . THR A 1 672 ? 34.535 1.388 -2.428 1.00 84.38 672 THR A O 1
ATOM 5303 N N . LYS A 1 673 ? 35.661 2.066 -0.614 1.00 85.44 673 LYS A N 1
ATOM 5304 C CA . LYS A 1 673 ? 36.798 1.164 -0.868 1.00 85.44 673 LYS A CA 1
ATOM 5305 C C . LYS A 1 673 ? 36.377 -0.306 -0.795 1.00 85.44 673 LYS A C 1
ATOM 5307 O O . LYS A 1 673 ? 36.860 -1.116 -1.582 1.00 85.44 673 LYS A O 1
ATOM 5312 N N . GLU A 1 674 ? 35.460 -0.636 0.106 1.00 85.44 674 GLU A N 1
ATOM 5313 C CA . GLU A 1 674 ? 34.893 -1.976 0.261 1.00 85.44 674 GLU A CA 1
ATOM 5314 C C . GLU A 1 674 ? 34.062 -2.362 -0.970 1.00 85.44 674 GLU A C 1
ATOM 5316 O O . GLU A 1 674 ? 34.267 -3.442 -1.527 1.00 85.44 674 GLU A O 1
ATOM 5321 N N . ASP A 1 675 ? 33.197 -1.460 -1.460 1.00 85.62 675 ASP A N 1
ATOM 5322 C CA . ASP A 1 675 ? 32.432 -1.679 -2.697 1.00 85.62 675 ASP A CA 1
ATOM 5323 C C . ASP A 1 675 ? 33.377 -1.956 -3.884 1.00 85.62 675 ASP A C 1
ATOM 5325 O O . ASP A 1 675 ? 33.145 -2.878 -4.668 1.00 85.62 675 ASP A O 1
ATOM 5329 N N . GLN A 1 676 ? 34.470 -1.194 -4.004 1.00 90.75 676 GLN A N 1
ATOM 5330 C CA . GLN A 1 676 ? 35.466 -1.352 -5.074 1.00 90.75 676 GLN A CA 1
ATOM 5331 C C . GLN A 1 676 ? 36.213 -2.688 -4.981 1.00 90.75 676 GLN A C 1
ATOM 5333 O O . GLN A 1 676 ? 36.396 -3.366 -5.994 1.00 90.75 676 GLN A O 1
ATOM 5338 N N . GLN A 1 677 ? 36.610 -3.109 -3.777 1.00 91.50 677 GLN A N 1
ATOM 5339 C CA . GLN A 1 677 ? 37.216 -4.427 -3.557 1.00 91.50 677 GLN A CA 1
ATOM 5340 C C . GLN A 1 677 ? 36.257 -5.551 -3.958 1.00 91.50 677 GLN A C 1
ATOM 5342 O O . GLN A 1 677 ? 36.655 -6.516 -4.618 1.00 91.50 677 GLN A O 1
ATOM 5347 N N . GLN A 1 678 ? 34.979 -5.409 -3.609 1.00 90.50 678 GLN A N 1
ATOM 5348 C CA . GLN A 1 678 ? 33.953 -6.385 -3.938 1.00 90.50 678 GLN A CA 1
ATOM 5349 C C . GLN A 1 678 ? 33.674 -6.431 -5.448 1.00 90.50 678 GLN A C 1
ATOM 5351 O O . GLN A 1 678 ? 33.610 -7.522 -6.013 1.00 90.50 678 GLN A O 1
ATOM 5356 N N . LEU A 1 679 ? 33.624 -5.283 -6.132 1.00 92.69 679 LEU A N 1
ATOM 5357 C CA . LEU A 1 679 ? 33.560 -5.207 -7.597 1.00 92.69 679 LEU A CA 1
ATOM 5358 C C . LEU A 1 679 ? 34.763 -5.885 -8.271 1.00 92.69 679 LEU A C 1
ATOM 5360 O O . LEU A 1 679 ? 34.584 -6.656 -9.218 1.00 92.69 679 LEU A O 1
ATOM 5364 N N . CYS A 1 680 ? 35.982 -5.652 -7.776 1.00 92.94 680 CYS A N 1
ATOM 5365 C CA . CYS A 1 680 ? 37.192 -6.320 -8.268 1.00 92.94 680 CYS A CA 1
ATOM 5366 C C . CYS A 1 680 ? 37.117 -7.843 -8.095 1.00 92.94 680 CYS A C 1
ATOM 5368 O O . CYS A 1 680 ? 37.479 -8.582 -9.015 1.00 92.94 680 CYS A O 1
ATOM 5370 N N . ARG A 1 681 ? 36.618 -8.325 -6.948 1.00 95.06 681 ARG A N 1
ATOM 5371 C CA . ARG A 1 681 ? 36.403 -9.759 -6.702 1.00 95.06 681 ARG A CA 1
ATOM 5372 C C . ARG A 1 681 ? 35.391 -10.341 -7.687 1.00 95.06 681 ARG A C 1
ATOM 5374 O O . ARG A 1 681 ? 35.689 -11.335 -8.342 1.00 95.06 681 ARG A O 1
ATOM 5381 N N . ILE A 1 682 ? 34.218 -9.720 -7.813 1.00 93.25 682 ILE A N 1
ATOM 5382 C CA . ILE A 1 682 ? 33.123 -10.225 -8.655 1.00 93.25 682 ILE A CA 1
ATOM 5383 C C . ILE A 1 682 ? 33.557 -10.283 -10.123 1.00 93.25 682 ILE A C 1
ATOM 5385 O O . ILE A 1 682 ? 33.459 -11.339 -10.745 1.00 93.25 682 ILE A O 1
ATOM 5389 N N . SER A 1 683 ? 34.113 -9.185 -10.643 1.00 92.06 683 SER A N 1
ATOM 5390 C CA . SER A 1 683 ? 34.573 -9.097 -12.039 1.00 92.06 683 SER A CA 1
ATOM 5391 C C . SER A 1 683 ? 35.783 -9.991 -12.354 1.00 92.06 683 SER A C 1
ATOM 5393 O O . SER A 1 683 ? 36.016 -10.299 -13.520 1.00 92.06 683 SER A O 1
ATOM 5395 N N . SER A 1 684 ? 36.538 -10.446 -11.343 1.00 90.62 684 SER A N 1
ATOM 5396 C CA . SER A 1 684 ? 37.592 -11.464 -11.521 1.00 90.62 684 SER A CA 1
ATOM 5397 C C . SER A 1 684 ? 37.041 -12.882 -11.614 1.00 90.62 684 SER A C 1
ATOM 5399 O O . SER A 1 684 ? 37.616 -13.714 -12.310 1.00 90.62 684 SER A O 1
ATOM 5401 N N . ASN A 1 685 ? 35.979 -13.169 -10.860 1.00 87.88 685 ASN A N 1
ATOM 5402 C CA . ASN A 1 685 ? 35.496 -14.530 -10.654 1.00 87.88 685 ASN A CA 1
ATOM 5403 C C . ASN A 1 685 ? 34.548 -14.986 -11.762 1.00 87.88 685 ASN A C 1
ATOM 5405 O O . ASN A 1 685 ? 34.612 -16.137 -12.182 1.00 87.88 685 ASN A O 1
ATOM 5409 N N . ILE A 1 686 ? 33.649 -14.104 -12.207 1.00 87.62 686 ILE A N 1
ATOM 5410 C CA . ILE A 1 686 ? 32.623 -14.431 -13.199 1.00 87.62 686 ILE A CA 1
ATOM 5411 C C . ILE A 1 686 ? 32.644 -13.373 -14.293 1.00 87.62 686 ILE A C 1
ATOM 5413 O O . ILE A 1 686 ? 32.560 -12.173 -14.029 1.00 87.62 686 ILE A O 1
ATOM 5417 N N . LYS A 1 687 ? 32.696 -13.827 -15.548 1.00 90.62 687 LYS A N 1
ATOM 5418 C CA . LYS A 1 687 ? 32.576 -12.939 -16.703 1.00 90.62 687 LYS A CA 1
ATOM 5419 C C . LYS A 1 687 ? 31.108 -12.592 -16.937 1.00 90.62 687 LYS A C 1
ATOM 5421 O O . LYS A 1 687 ? 30.362 -13.357 -17.549 1.00 90.62 687 LYS A O 1
ATOM 5426 N N . LEU A 1 688 ? 30.713 -11.426 -16.441 1.00 93.56 688 LEU A N 1
ATOM 5427 C CA . LEU A 1 688 ? 29.368 -10.881 -16.591 1.00 93.56 688 LEU A CA 1
ATOM 5428 C C . LEU A 1 688 ? 29.276 -9.982 -17.823 1.00 93.56 688 LEU A C 1
ATOM 5430 O O . LEU A 1 688 ? 30.203 -9.237 -18.138 1.00 93.56 688 LEU A O 1
ATOM 5434 N N . ASN A 1 689 ? 28.123 -10.008 -18.484 1.00 95.06 689 ASN A N 1
ATOM 5435 C CA . ASN A 1 689 ? 27.727 -8.969 -19.423 1.00 95.06 689 ASN A CA 1
ATOM 5436 C C . ASN A 1 689 ? 26.503 -8.223 -18.896 1.00 95.06 689 ASN A C 1
ATOM 5438 O O . ASN A 1 689 ? 25.603 -8.827 -18.310 1.00 95.06 689 ASN A O 1
ATOM 5442 N N . ALA A 1 690 ? 26.456 -6.920 -19.156 1.00 95.25 690 ALA A N 1
ATOM 5443 C CA . ALA A 1 690 ? 25.334 -6.075 -18.794 1.00 95.25 690 ALA A CA 1
ATOM 5444 C C . ALA A 1 690 ? 24.735 -5.381 -20.018 1.00 95.25 690 ALA A C 1
ATOM 5446 O O . ALA A 1 690 ? 25.449 -4.883 -20.897 1.00 95.25 690 ALA A O 1
ATOM 5447 N N . THR A 1 691 ? 23.407 -5.349 -20.058 1.00 95.75 691 THR A N 1
ATOM 5448 C CA . THR A 1 691 ? 22.616 -4.746 -21.129 1.00 95.75 691 THR A CA 1
ATOM 5449 C C . THR A 1 691 ? 21.500 -3.910 -20.523 1.00 95.75 691 THR A C 1
ATOM 5451 O O . THR A 1 691 ? 20.654 -4.417 -19.791 1.00 95.75 691 THR A O 1
ATOM 5454 N N . LEU A 1 692 ? 21.500 -2.618 -20.826 1.00 96.56 692 LEU A N 1
ATOM 5455 C CA . LEU A 1 692 ? 20.418 -1.698 -20.523 1.00 96.56 692 LEU A CA 1
ATOM 5456 C C . LEU A 1 692 ? 19.219 -2.032 -21.412 1.00 96.56 692 LEU A C 1
ATOM 5458 O O . LEU A 1 692 ? 19.347 -2.132 -22.635 1.00 96.56 692 LEU A O 1
ATOM 5462 N N . LEU A 1 693 ? 18.058 -2.225 -20.798 1.00 97.00 693 LEU A N 1
ATOM 5463 C CA . LEU A 1 693 ? 16.825 -2.540 -21.507 1.00 97.00 693 LEU A CA 1
ATOM 5464 C C . LEU A 1 693 ? 16.130 -1.225 -21.887 1.00 97.00 693 LEU A C 1
ATOM 5466 O O . LEU A 1 693 ? 15.910 -0.405 -20.993 1.00 97.00 693 LEU A O 1
ATOM 5470 N N . PRO A 1 694 ? 15.762 -1.000 -23.163 1.00 96.06 694 PRO A N 1
ATOM 5471 C CA . PRO A 1 694 ? 15.170 0.257 -23.633 1.00 96.06 694 PRO A CA 1
ATOM 5472 C C . PRO A 1 694 ? 13.678 0.382 -23.263 1.00 96.06 694 PRO A C 1
ATOM 5474 O O . PRO A 1 694 ? 12.820 0.659 -24.099 1.00 96.06 694 PRO A O 1
ATOM 5477 N N . ILE A 1 695 ? 13.361 0.161 -21.988 1.00 95.75 695 ILE A N 1
ATOM 5478 C CA . ILE A 1 695 ? 12.018 0.182 -21.400 1.00 95.75 695 ILE A CA 1
ATOM 5479 C C . ILE A 1 695 ? 12.024 1.011 -20.118 1.00 95.75 695 ILE A C 1
ATOM 5481 O O . ILE A 1 695 ? 13.062 1.204 -19.482 1.00 95.75 695 ILE A O 1
ATOM 5485 N N . ARG A 1 696 ? 10.842 1.482 -19.724 1.00 93.50 696 ARG A N 1
ATOM 5486 C CA . ARG A 1 696 ? 10.630 2.178 -18.453 1.00 93.50 696 ARG A CA 1
ATOM 5487 C C . ARG A 1 696 ? 10.029 1.207 -17.453 1.00 93.50 696 ARG A C 1
ATOM 5489 O O . ARG A 1 696 ? 9.070 0.528 -17.780 1.00 93.50 696 ARG A O 1
ATOM 5496 N N . SER A 1 697 ? 10.569 1.168 -16.246 1.00 93.75 697 SER A N 1
ATOM 5497 C CA . SER A 1 697 ? 9.997 0.434 -15.118 1.00 93.75 697 SER A CA 1
ATOM 5498 C C . SER A 1 697 ? 9.801 1.381 -13.944 1.00 93.75 697 SER A C 1
ATOM 5500 O O . SER A 1 697 ? 10.617 2.287 -13.724 1.00 93.75 697 SER A O 1
ATOM 5502 N N . VAL A 1 698 ? 8.722 1.187 -13.189 1.00 91.44 698 VAL A N 1
ATOM 5503 C CA . VAL A 1 698 ? 8.470 2.000 -11.997 1.00 91.44 698 VAL A CA 1
ATOM 5504 C C . VAL A 1 698 ? 9.463 1.665 -10.874 1.00 91.44 698 VAL A C 1
ATOM 5506 O O . VAL A 1 698 ? 9.833 0.502 -10.666 1.00 91.44 698 VAL A O 1
ATOM 5509 N N . GLY A 1 699 ? 9.874 2.696 -10.143 1.00 80.38 699 GLY A N 1
ATOM 5510 C CA . GLY A 1 699 ? 10.693 2.653 -8.935 1.00 80.38 699 GLY A CA 1
ATOM 5511 C C . GLY A 1 699 ? 10.233 3.707 -7.924 1.00 80.38 699 GLY A C 1
ATOM 5512 O O . GLY A 1 699 ? 9.378 4.543 -8.223 1.00 80.38 699 GLY A O 1
ATOM 5513 N N . VAL A 1 700 ? 10.784 3.655 -6.714 1.00 66.00 700 VAL A N 1
ATOM 5514 C CA . VAL A 1 700 ? 10.599 4.665 -5.663 1.00 66.00 700 VAL A CA 1
ATOM 5515 C C . VAL A 1 700 ? 11.975 5.096 -5.179 1.00 66.00 700 VAL A C 1
ATOM 5517 O O . VAL A 1 700 ? 12.749 4.280 -4.678 1.00 66.00 700 VAL A O 1
ATOM 5520 N N . GLN A 1 701 ? 12.275 6.381 -5.346 1.00 62.53 701 GLN A N 1
ATOM 5521 C CA . GLN A 1 701 ? 13.529 6.993 -4.917 1.00 62.53 701 GLN A CA 1
ATOM 5522 C C . GLN A 1 701 ? 13.206 8.183 -4.012 1.00 62.53 701 GLN A C 1
ATOM 5524 O O . GLN A 1 701 ? 12.581 9.152 -4.446 1.00 62.53 701 GLN A O 1
ATOM 5529 N N . GLY A 1 702 ? 13.600 8.087 -2.739 1.00 60.97 702 GLY A N 1
ATOM 5530 C CA . GLY A 1 702 ? 13.085 8.982 -1.700 1.00 60.97 702 GLY A CA 1
ATOM 5531 C C . GLY A 1 702 ? 11.564 8.851 -1.594 1.00 60.97 702 GLY A C 1
ATOM 5532 O O . GLY A 1 702 ? 11.042 7.737 -1.595 1.00 60.97 702 GLY A O 1
ATOM 5533 N N . ASP A 1 703 ? 10.864 9.983 -1.595 1.00 51.09 703 ASP A N 1
ATOM 5534 C CA . ASP A 1 703 ? 9.404 10.033 -1.437 1.00 51.09 703 ASP A CA 1
ATOM 5535 C C . ASP A 1 703 ? 8.640 10.030 -2.774 1.00 51.09 703 ASP A C 1
ATOM 5537 O O . ASP A 1 703 ? 7.414 10.130 -2.796 1.00 51.09 703 ASP A O 1
ATOM 5541 N N . LYS A 1 704 ? 9.337 9.928 -3.917 1.00 51.75 704 LYS A N 1
ATOM 5542 C CA . LYS A 1 704 ? 8.722 10.048 -5.249 1.00 51.75 704 LYS A CA 1
ATOM 5543 C C . LYS A 1 704 ? 8.807 8.754 -6.048 1.00 51.75 704 LYS A C 1
ATOM 5545 O O . LYS A 1 704 ? 9.831 8.067 -6.066 1.00 51.75 704 LYS A O 1
ATOM 5550 N N . ARG A 1 705 ? 7.731 8.461 -6.786 1.00 70.75 705 ARG A N 1
ATOM 5551 C CA . ARG A 1 705 ? 7.759 7.466 -7.865 1.00 70.75 705 ARG A CA 1
ATOM 5552 C C . ARG A 1 705 ? 8.603 7.981 -9.028 1.00 70.75 705 ARG A C 1
ATOM 5554 O O . ARG A 1 705 ? 8.506 9.148 -9.406 1.00 70.75 705 ARG A O 1
ATOM 5561 N N . SER A 1 706 ? 9.386 7.093 -9.624 1.00 79.69 706 SER A N 1
ATOM 5562 C CA . SER A 1 706 ? 10.167 7.349 -10.834 1.00 79.69 706 SER A CA 1
ATOM 5563 C C . SER A 1 706 ? 9.876 6.277 -11.885 1.00 79.69 706 SER A C 1
ATOM 5565 O O . SER A 1 706 ? 9.598 5.128 -11.548 1.00 79.69 706 SER A O 1
ATOM 5567 N N . TYR A 1 707 ? 9.977 6.631 -13.165 1.00 88.44 707 TYR A N 1
ATOM 5568 C CA . TYR A 1 707 ? 9.900 5.688 -14.284 1.00 88.44 707 TYR A CA 1
ATOM 5569 C C . TYR A 1 707 ? 11.208 5.764 -15.066 1.00 88.44 707 TYR A C 1
ATOM 5571 O O . TYR A 1 707 ? 11.498 6.782 -15.696 1.00 88.44 707 TYR A O 1
ATOM 5579 N N . SER A 1 708 ? 12.021 4.715 -14.979 1.00 91.94 708 SER A N 1
ATOM 5580 C CA . SER A 1 708 ? 13.394 4.725 -15.489 1.00 91.94 708 SER A CA 1
ATOM 5581 C C . SER A 1 708 ? 13.864 3.340 -15.931 1.00 91.94 708 SER A C 1
ATOM 5583 O O . SER A 1 708 ? 13.081 2.386 -15.933 1.00 91.94 708 SER A O 1
ATOM 5585 N N . TYR A 1 709 ? 15.123 3.233 -16.346 1.00 96.19 709 TYR A N 1
ATOM 5586 C CA . TYR A 1 709 ? 15.652 2.036 -16.990 1.00 96.19 709 TYR A CA 1
ATOM 5587 C C . TYR A 1 709 ? 15.647 0.789 -16.099 1.00 96.19 709 TYR A C 1
ATOM 5589 O O . TYR A 1 709 ? 15.692 0.864 -14.867 1.00 96.19 709 TYR A O 1
ATOM 5597 N N . ALA A 1 710 ? 15.678 -0.370 -16.756 1.00 96.94 710 ALA A N 1
ATOM 5598 C CA . ALA A 1 710 ? 16.059 -1.643 -16.158 1.00 96.94 710 ALA A CA 1
ATOM 5599 C C . ALA A 1 710 ? 17.370 -2.143 -16.785 1.00 96.94 710 ALA A C 1
ATOM 5601 O O . ALA A 1 710 ? 17.597 -1.991 -17.986 1.00 96.94 710 ALA A O 1
ATOM 5602 N N . VAL A 1 711 ? 18.230 -2.756 -15.978 1.00 97.75 711 VAL A N 1
ATOM 5603 C CA . VAL A 1 711 ? 19.485 -3.383 -16.410 1.00 97.75 711 VAL A CA 1
ATOM 5604 C C . VAL A 1 711 ? 19.338 -4.896 -16.349 1.00 97.75 711 VAL A C 1
ATOM 5606 O O . VAL A 1 711 ? 18.902 -5.435 -15.338 1.00 97.75 711 VAL A O 1
ATOM 5609 N N . GLY A 1 712 ? 19.737 -5.589 -17.408 1.00 97.56 712 GLY A N 1
ATOM 5610 C CA . GLY A 1 712 ? 19.858 -7.039 -17.438 1.00 97.56 712 GLY A CA 1
ATOM 5611 C C . GLY A 1 712 ? 21.313 -7.495 -17.354 1.00 97.56 712 GLY A C 1
ATOM 5612 O O . GLY A 1 712 ? 22.166 -7.008 -18.098 1.00 97.56 712 GLY A O 1
ATOM 5613 N N . LEU A 1 713 ? 21.589 -8.439 -16.460 1.00 97.44 713 LEU A N 1
ATOM 5614 C CA . LEU A 1 713 ? 22.870 -9.116 -16.283 1.00 97.44 713 LEU A CA 1
ATOM 5615 C C . LEU A 1 713 ? 22.785 -10.522 -16.876 1.00 97.44 713 LEU A C 1
ATOM 5617 O O . LEU A 1 713 ? 21.788 -11.206 -16.678 1.00 97.44 713 LEU A O 1
ATOM 5621 N N . SER A 1 714 ? 23.822 -10.971 -17.574 1.00 96.75 714 SER A N 1
ATOM 5622 C CA . SER A 1 714 ? 23.922 -12.345 -18.085 1.00 96.75 714 SER A CA 1
ATOM 5623 C C . SER A 1 714 ? 25.332 -12.890 -17.887 1.00 96.75 714 SER A C 1
ATOM 5625 O O . SER A 1 714 ? 26.305 -12.131 -17.850 1.00 96.75 714 SER A O 1
ATOM 5627 N N . SER A 1 715 ? 25.445 -14.205 -17.751 1.00 94.88 715 SER A N 1
ATOM 5628 C CA . SER A 1 715 ? 26.710 -14.920 -17.581 1.00 94.88 715 SER A CA 1
ATOM 5629 C C . SER A 1 715 ? 26.666 -16.237 -18.340 1.00 94.88 715 SER A C 1
ATOM 5631 O O . SER A 1 715 ? 25.593 -16.772 -18.592 1.00 94.88 715 SER A O 1
ATOM 5633 N N . LYS A 1 716 ? 27.841 -16.756 -18.707 1.00 90.19 716 LYS A N 1
ATOM 5634 C CA . LYS A 1 716 ? 27.958 -18.111 -19.260 1.00 90.19 716 LYS A CA 1
ATOM 5635 C C . LYS A 1 716 ? 27.844 -19.163 -18.154 1.00 90.19 716 LYS A C 1
ATOM 5637 O O . LYS A 1 716 ? 27.224 -20.201 -18.340 1.00 90.19 716 LYS A O 1
ATOM 5642 N N . ASP A 1 717 ? 28.463 -18.875 -17.014 1.00 88.69 717 ASP A N 1
ATOM 5643 C CA . ASP A 1 717 ? 28.472 -19.751 -15.849 1.00 88.69 717 ASP A CA 1
ATOM 5644 C C . ASP A 1 717 ? 27.280 -19.453 -14.931 1.00 88.69 717 ASP A C 1
ATOM 5646 O O . ASP A 1 717 ? 26.699 -18.362 -14.978 1.00 88.69 717 ASP A O 1
ATOM 5650 N N . VAL A 1 718 ? 26.945 -20.410 -14.061 1.00 86.69 718 VAL A N 1
ATOM 5651 C CA . VAL A 1 718 ? 25.897 -20.245 -13.043 1.00 86.69 718 VAL A CA 1
ATOM 5652 C C . VAL A 1 718 ? 26.235 -19.033 -12.163 1.00 86.69 718 VAL A C 1
ATOM 5654 O O . VAL A 1 718 ? 27.342 -18.964 -11.619 1.00 86.69 718 VAL A O 1
ATOM 5657 N N . PRO A 1 719 ? 25.318 -18.062 -12.007 1.00 90.56 719 PRO A N 1
ATOM 5658 C CA . PRO A 1 719 ? 25.618 -16.844 -11.277 1.00 90.56 719 PRO A CA 1
ATOM 5659 C C . PRO A 1 719 ? 25.733 -17.128 -9.779 1.00 90.56 719 PRO A C 1
ATOM 5661 O O . PRO A 1 719 ? 24.952 -17.884 -9.199 1.00 90.56 719 PRO A O 1
ATOM 5664 N N . ASN A 1 720 ? 26.659 -16.440 -9.114 1.00 93.75 720 ASN A N 1
ATOM 5665 C CA . ASN A 1 720 ? 26.614 -16.337 -7.663 1.00 93.75 720 ASN A CA 1
ATOM 5666 C C . ASN A 1 720 ? 25.511 -15.338 -7.272 1.00 93.75 720 ASN A C 1
ATOM 5668 O O . ASN A 1 720 ? 25.649 -14.133 -7.488 1.00 93.75 720 ASN A O 1
ATOM 5672 N N . TRP A 1 721 ? 24.411 -15.828 -6.696 1.00 94.50 721 TRP A N 1
ATOM 5673 C CA . TRP A 1 721 ? 23.245 -14.997 -6.377 1.00 94.50 721 TRP A CA 1
ATOM 5674 C C . TRP A 1 721 ? 23.539 -13.873 -5.382 1.00 94.50 721 TRP A C 1
ATOM 5676 O O . TRP A 1 721 ? 22.955 -12.797 -5.498 1.00 94.50 721 TRP A O 1
ATOM 5686 N N . GLN A 1 722 ? 24.479 -14.069 -4.455 1.00 92.50 722 GLN A N 1
ATOM 5687 C CA . GLN A 1 722 ? 24.867 -13.025 -3.508 1.00 92.50 722 GLN A CA 1
ATOM 5688 C C . GLN A 1 722 ? 25.609 -11.880 -4.207 1.00 92.50 722 GLN A C 1
ATOM 5690 O O . GLN A 1 722 ? 25.355 -10.707 -3.923 1.00 92.50 722 GLN A O 1
ATOM 5695 N N . ASP A 1 723 ? 26.469 -12.215 -5.168 1.00 94.88 723 ASP A N 1
ATOM 5696 C CA . ASP A 1 723 ? 27.166 -11.234 -6.002 1.00 94.88 723 ASP A CA 1
ATOM 5697 C C . ASP A 1 723 ? 26.177 -10.483 -6.907 1.00 94.88 723 ASP A C 1
ATOM 5699 O O . ASP A 1 723 ? 26.267 -9.263 -7.051 1.00 94.88 723 ASP A O 1
ATOM 5703 N N . MET A 1 724 ? 25.172 -11.180 -7.450 1.00 96.00 724 MET A N 1
ATOM 5704 C CA . MET A 1 724 ? 24.118 -10.549 -8.252 1.00 96.00 724 MET A CA 1
ATOM 5705 C C . MET A 1 724 ? 23.268 -9.573 -7.428 1.00 96.00 724 MET A C 1
ATOM 5707 O O . MET A 1 724 ? 22.974 -8.473 -7.892 1.00 96.00 724 MET A O 1
ATOM 5711 N N . LEU A 1 725 ? 22.911 -9.929 -6.190 1.00 92.12 725 LEU A N 1
ATOM 5712 C CA . LEU A 1 725 ? 22.167 -9.048 -5.282 1.00 92.12 725 LEU A CA 1
ATOM 5713 C C . LEU A 1 725 ? 22.987 -7.831 -4.850 1.00 92.12 725 LEU A C 1
ATOM 5715 O O . LEU A 1 725 ? 22.440 -6.736 -4.715 1.00 92.12 725 LEU A O 1
ATOM 5719 N N . PHE A 1 726 ? 24.296 -8.003 -4.650 1.00 93.56 726 PHE A N 1
ATOM 5720 C CA . PHE A 1 726 ? 25.200 -6.885 -4.400 1.00 93.56 726 PHE A CA 1
ATOM 5721 C C . PHE A 1 726 ? 25.184 -5.898 -5.575 1.00 93.56 726 PHE A C 1
ATOM 5723 O O . PHE A 1 726 ? 24.941 -4.708 -5.370 1.00 93.56 726 PHE A O 1
ATOM 5730 N N . LEU A 1 727 ? 25.340 -6.390 -6.810 1.00 96.06 727 LEU A N 1
ATOM 5731 C CA . LEU A 1 727 ? 25.263 -5.555 -8.012 1.00 96.06 727 LEU A CA 1
ATOM 5732 C C . LEU A 1 727 ? 23.887 -4.897 -8.171 1.00 96.06 727 LEU A C 1
ATOM 5734 O O . LEU A 1 727 ? 23.813 -3.716 -8.507 1.00 96.06 727 LEU A O 1
ATOM 5738 N N . ALA A 1 728 ? 22.805 -5.617 -7.867 1.00 94.38 728 ALA A N 1
ATOM 5739 C CA . ALA A 1 728 ? 21.443 -5.096 -7.944 1.00 94.38 728 ALA A CA 1
ATOM 5740 C C . ALA A 1 728 ? 21.172 -3.937 -6.970 1.00 94.38 728 ALA A C 1
ATOM 5742 O O . ALA A 1 728 ? 20.353 -3.069 -7.265 1.00 94.38 728 ALA A O 1
ATOM 5743 N N . LYS A 1 729 ? 21.878 -3.887 -5.833 1.00 87.81 729 LYS A N 1
ATOM 5744 C CA . LYS A 1 729 ? 21.847 -2.751 -4.895 1.00 87.81 729 LYS A CA 1
ATOM 5745 C C . LYS A 1 729 ? 22.801 -1.630 -5.303 1.00 87.81 729 LYS A C 1
ATOM 5747 O O . LYS A 1 729 ? 22.508 -0.456 -5.092 1.00 87.81 729 LYS A O 1
ATOM 5752 N N . LEU A 1 730 ? 23.964 -1.984 -5.845 1.00 88.38 730 LEU A N 1
ATOM 5753 C CA . LEU A 1 730 ? 25.026 -1.035 -6.162 1.00 88.38 730 LEU A CA 1
ATOM 5754 C C . LEU A 1 730 ? 24.742 -0.231 -7.437 1.00 88.38 730 LEU A C 1
ATOM 5756 O O . LEU A 1 730 ? 24.937 0.981 -7.440 1.00 88.38 730 LEU A O 1
ATOM 5760 N N . ILE A 1 731 ? 24.255 -0.872 -8.502 1.00 93.62 731 ILE A N 1
ATOM 5761 C CA . ILE A 1 731 ? 24.028 -0.214 -9.798 1.00 93.62 731 ILE A CA 1
ATOM 5762 C C . ILE A 1 731 ? 23.056 0.972 -9.666 1.00 93.62 731 ILE A C 1
ATOM 5764 O O . ILE A 1 731 ? 23.458 2.068 -10.048 1.00 93.62 731 ILE A O 1
ATOM 5768 N N . PRO A 1 732 ? 21.850 0.839 -9.075 1.00 87.69 732 PRO A N 1
ATOM 5769 C CA . PRO A 1 732 ? 20.936 1.974 -8.904 1.00 87.69 732 PRO A CA 1
ATOM 5770 C C . PRO A 1 732 ? 21.462 3.085 -7.986 1.00 87.69 732 PRO A C 1
ATOM 5772 O O . PRO A 1 732 ? 21.061 4.237 -8.114 1.00 87.69 732 PRO A O 1
ATOM 5775 N N . ARG A 1 733 ? 22.362 2.748 -7.052 1.00 83.88 733 ARG A N 1
ATOM 5776 C CA . ARG A 1 733 ? 23.016 3.714 -6.155 1.00 83.88 733 ARG A CA 1
ATOM 5777 C C . ARG A 1 733 ? 24.037 4.583 -6.895 1.00 83.88 733 ARG A C 1
ATOM 5779 O O . ARG A 1 733 ? 24.216 5.737 -6.535 1.00 83.88 733 ARG A O 1
ATOM 5786 N N . ILE A 1 734 ? 24.684 4.047 -7.930 1.00 84.94 734 ILE A N 1
ATOM 5787 C CA . ILE A 1 734 ? 25.581 4.810 -8.815 1.00 84.94 734 ILE A CA 1
ATOM 5788 C C . ILE A 1 734 ? 24.773 5.529 -9.908 1.00 84.94 734 ILE A C 1
ATOM 5790 O O . ILE A 1 734 ? 25.076 6.658 -10.289 1.00 84.94 734 ILE A O 1
ATOM 5794 N N . LEU A 1 735 ? 23.751 4.854 -10.435 1.00 88.81 735 LEU A N 1
ATOM 5795 C CA . LEU A 1 735 ? 22.955 5.263 -11.586 1.00 88.81 735 LEU A CA 1
ATOM 5796 C C . LEU A 1 735 ? 21.496 5.444 -11.170 1.00 88.81 735 LEU A C 1
ATOM 5798 O O . LEU A 1 735 ? 20.684 4.530 -11.282 1.00 88.81 735 LEU A O 1
ATOM 5802 N N . HIS A 1 736 ? 21.145 6.650 -10.721 1.00 84.81 736 HIS A N 1
ATOM 5803 C CA . HIS A 1 736 ? 19.782 6.960 -10.268 1.00 84.81 736 HIS A CA 1
ATOM 5804 C C . HIS A 1 736 ? 18.738 6.902 -11.403 1.00 84.81 736 HIS A C 1
ATOM 5806 O O . HIS A 1 736 ? 17.540 6.848 -11.149 1.00 84.81 736 HIS A O 1
ATOM 5812 N N . ASN A 1 737 ? 19.174 6.874 -12.663 1.00 89.56 737 ASN A N 1
ATOM 5813 C CA . ASN A 1 737 ? 18.339 6.615 -13.837 1.00 89.56 737 ASN A CA 1
ATOM 5814 C C . ASN A 1 737 ? 18.123 5.107 -14.112 1.00 89.56 737 ASN A C 1
ATOM 5816 O O . ASN A 1 737 ? 17.615 4.728 -15.165 1.00 89.56 737 ASN A O 1
ATOM 5820 N N . VAL A 1 738 ? 18.510 4.226 -13.186 1.00 93.12 738 VAL A N 1
ATOM 5821 C CA . VAL A 1 738 ? 18.218 2.791 -13.228 1.00 93.12 738 VAL A CA 1
ATOM 5822 C C . VAL A 1 738 ? 17.357 2.438 -12.024 1.00 93.12 738 VAL A C 1
ATOM 5824 O O . VAL A 1 738 ? 17.781 2.547 -10.877 1.00 93.12 738 VAL A O 1
ATOM 5827 N N . ASN A 1 739 ? 16.142 1.966 -12.290 1.00 92.75 739 ASN A N 1
ATOM 5828 C CA . ASN A 1 739 ? 15.211 1.553 -11.245 1.00 92.75 739 ASN A CA 1
ATOM 5829 C C . ASN A 1 739 ? 15.344 0.076 -10.890 1.00 92.75 739 ASN A C 1
ATOM 5831 O O . ASN A 1 739 ? 15.010 -0.299 -9.768 1.00 92.75 739 ASN A O 1
ATOM 5835 N N . ARG A 1 740 ? 15.787 -0.766 -11.834 1.00 96.88 740 ARG A N 1
ATOM 5836 C CA . ARG A 1 740 ? 15.806 -2.225 -11.663 1.00 96.88 740 ARG A CA 1
ATOM 5837 C C . ARG A 1 740 ? 17.042 -2.884 -12.235 1.00 96.88 740 ARG A C 1
ATOM 5839 O O . ARG A 1 740 ? 17.581 -2.448 -13.249 1.00 96.88 740 ARG A O 1
ATOM 5846 N N . VAL A 1 741 ? 17.428 -3.991 -11.615 1.00 98.00 741 VAL A N 1
ATOM 5847 C CA . VAL A 1 741 ? 18.476 -4.895 -12.081 1.00 98.00 741 VAL A CA 1
ATOM 5848 C C . VAL A 1 741 ? 17.935 -6.320 -12.072 1.00 98.00 741 VAL A C 1
ATOM 5850 O O . VAL A 1 741 ? 17.410 -6.795 -11.066 1.00 98.00 741 VAL A O 1
ATOM 5853 N N . CYS A 1 742 ? 18.062 -7.000 -13.204 1.00 98.06 742 CYS A N 1
ATOM 5854 C CA . CYS A 1 742 ? 17.589 -8.359 -13.424 1.00 98.06 742 CYS A CA 1
ATOM 5855 C C . CYS A 1 742 ? 18.731 -9.265 -13.860 1.00 98.06 742 CYS A C 1
ATOM 5857 O O . CYS A 1 742 ? 19.675 -8.812 -14.503 1.00 98.06 742 CYS A O 1
ATOM 5859 N N . TYR A 1 743 ? 18.603 -10.554 -13.583 1.00 98.06 743 TYR A N 1
ATOM 5860 C CA . TYR A 1 743 ? 19.390 -11.592 -14.233 1.00 98.06 743 TYR A CA 1
ATOM 5861 C C . TYR A 1 743 ? 18.616 -12.156 -15.429 1.00 98.06 743 TYR A C 1
ATOM 5863 O O . TYR A 1 743 ? 17.419 -12.401 -15.316 1.00 98.06 743 TYR A O 1
ATOM 5871 N N . ILE A 1 744 ? 19.274 -12.338 -16.570 1.00 98.12 744 ILE A N 1
ATOM 5872 C CA . ILE A 1 744 ? 18.707 -12.889 -17.803 1.00 98.12 744 ILE A CA 1
ATOM 5873 C C . ILE A 1 744 ? 19.185 -14.338 -17.930 1.00 98.12 744 ILE A C 1
ATOM 5875 O O . ILE A 1 744 ? 20.389 -14.573 -18.018 1.00 98.12 744 ILE A O 1
ATOM 5879 N N . PHE A 1 745 ? 18.256 -15.295 -17.964 1.00 97.12 745 PHE A N 1
ATOM 5880 C CA . PHE A 1 745 ? 18.587 -16.709 -18.149 1.00 97.12 745 PHE A CA 1
ATOM 5881 C C . PHE A 1 745 ? 18.943 -17.036 -19.607 1.00 97.12 745 PHE A C 1
ATOM 5883 O O . PHE A 1 745 ? 18.535 -16.335 -20.538 1.00 97.12 745 PHE A O 1
ATOM 5890 N N . GLY A 1 746 ? 19.698 -18.121 -19.793 1.00 93.69 746 GLY A N 1
ATOM 5891 C CA . GLY A 1 746 ? 20.264 -18.549 -21.076 1.00 93.69 746 GLY A CA 1
ATOM 5892 C C . GLY A 1 746 ? 21.711 -18.083 -21.260 1.00 93.69 746 GLY A C 1
ATOM 5893 O O . GLY A 1 746 ? 22.347 -17.621 -20.316 1.00 93.69 746 GLY A O 1
ATOM 5894 N N . ASP A 1 747 ? 22.228 -18.182 -22.485 1.00 92.44 747 ASP A N 1
ATOM 5895 C CA . ASP A 1 747 ? 23.602 -17.778 -22.810 1.00 92.44 747 ASP A CA 1
ATOM 5896 C C . ASP A 1 747 ? 23.842 -16.273 -22.633 1.00 92.44 747 ASP A C 1
ATOM 5898 O O . ASP A 1 747 ? 22.909 -15.472 -22.593 1.00 92.44 747 ASP A O 1
ATOM 5902 N N . VAL A 1 748 ? 25.108 -15.852 -22.593 1.00 94.75 748 VAL A N 1
ATOM 5903 C CA . VAL A 1 748 ? 25.469 -14.426 -22.533 1.00 94.75 748 VAL A CA 1
ATOM 5904 C C . VAL A 1 748 ? 24.791 -13.654 -23.666 1.00 94.75 748 VAL A C 1
ATOM 5906 O O . VAL A 1 748 ? 24.971 -13.979 -24.839 1.00 94.75 748 VAL A O 1
ATOM 5909 N N . VAL A 1 749 ? 24.056 -12.594 -23.321 1.00 94.94 749 VAL A N 1
ATOM 5910 C CA . VAL A 1 749 ? 23.421 -11.714 -24.311 1.00 94.94 749 VAL A CA 1
ATOM 5911 C C . VAL A 1 749 ? 24.521 -11.017 -25.106 1.00 94.94 749 VAL A C 1
ATOM 5913 O O . VAL A 1 749 ? 25.263 -10.212 -24.550 1.00 94.94 749 VAL A O 1
ATOM 5916 N N . GLN A 1 750 ? 24.664 -11.340 -26.390 1.00 89.88 750 GLN A N 1
ATOM 5917 C CA . GLN A 1 750 ? 25.790 -10.850 -27.196 1.00 89.88 750 GLN A CA 1
ATOM 5918 C C . GLN A 1 750 ? 25.554 -9.438 -27.739 1.00 89.88 750 GLN A C 1
ATOM 5920 O O . GLN A 1 750 ? 26.465 -8.606 -27.744 1.00 89.88 750 GLN A O 1
ATOM 5925 N N . TYR A 1 751 ? 24.323 -9.159 -28.168 1.00 89.31 751 TYR A N 1
ATOM 5926 C CA . TYR A 1 751 ? 23.958 -7.925 -28.852 1.00 89.31 751 TYR A CA 1
ATOM 5927 C C . TYR A 1 751 ? 23.125 -7.014 -27.941 1.00 89.31 751 TYR A C 1
ATOM 5929 O O . TYR A 1 751 ? 22.251 -7.503 -27.222 1.00 89.31 751 TYR A O 1
ATOM 5937 N N . PRO A 1 752 ? 23.372 -5.691 -27.944 1.00 84.38 752 PRO A N 1
ATOM 5938 C CA . PRO A 1 752 ? 22.525 -4.755 -27.218 1.00 84.38 752 PRO A CA 1
ATOM 5939 C C . PRO A 1 752 ? 21.127 -4.708 -27.842 1.00 84.38 752 PRO A C 1
ATOM 5941 O O . PRO A 1 752 ? 20.984 -4.732 -29.062 1.00 84.38 752 PRO A O 1
ATOM 5944 N N . VAL A 1 753 ? 20.101 -4.579 -27.004 1.00 87.44 753 VAL A N 1
ATOM 5945 C CA . VAL A 1 753 ? 18.721 -4.394 -27.465 1.00 87.44 753 VAL A CA 1
ATOM 5946 C C . VAL A 1 753 ? 18.461 -2.901 -27.657 1.00 87.44 753 VAL A C 1
ATOM 5948 O O . VAL A 1 753 ? 18.498 -2.149 -26.685 1.00 87.44 753 VAL A O 1
ATOM 5951 N N . GLN A 1 754 ? 18.209 -2.477 -28.897 1.00 86.94 754 GLN A N 1
ATOM 5952 C CA . GLN A 1 754 ? 18.009 -1.063 -29.260 1.00 86.94 754 GLN A CA 1
ATOM 5953 C C . GLN A 1 754 ? 16.599 -0.757 -29.780 1.00 86.94 754 GLN A C 1
ATOM 5955 O O . GLN A 1 754 ? 16.199 0.403 -29.820 1.00 86.94 754 GLN A O 1
ATOM 5960 N N . ASP A 1 755 ? 15.842 -1.783 -30.154 1.00 91.75 755 ASP A N 1
ATOM 5961 C CA . ASP A 1 755 ? 14.443 -1.723 -30.557 1.00 91.75 755 ASP A CA 1
ATOM 5962 C C . ASP A 1 755 ? 13.583 -2.582 -29.619 1.00 91.75 755 ASP A C 1
ATOM 5964 O O . ASP A 1 755 ? 14.086 -3.340 -28.786 1.00 91.75 755 ASP A O 1
ATOM 5968 N N . ILE A 1 756 ? 12.266 -2.436 -29.731 1.00 95.81 756 ILE A N 1
ATOM 5969 C CA . ILE A 1 756 ? 11.298 -3.149 -28.899 1.00 95.81 756 ILE A CA 1
ATOM 5970 C C . ILE A 1 756 ? 10.207 -3.778 -29.761 1.00 95.81 756 ILE A C 1
ATOM 5972 O O . ILE A 1 756 ? 9.936 -3.338 -30.877 1.00 95.81 756 ILE A O 1
ATOM 5976 N N . THR A 1 757 ? 9.540 -4.791 -29.220 1.00 97.12 757 THR A N 1
ATOM 5977 C CA . THR A 1 757 ? 8.328 -5.357 -29.819 1.00 97.12 757 THR A CA 1
ATOM 5978 C C . THR A 1 757 ? 7.140 -4.484 -29.445 1.00 97.12 757 THR A C 1
ATOM 5980 O O . THR A 1 757 ? 6.815 -4.385 -28.259 1.00 97.12 757 THR A O 1
ATOM 5983 N N . HIS A 1 758 ? 6.445 -3.903 -30.428 1.00 96.44 758 HIS A N 1
ATOM 5984 C CA . HIS A 1 758 ? 5.222 -3.129 -30.178 1.00 96.44 758 HIS A CA 1
ATOM 5985 C C . HIS A 1 758 ? 4.247 -3.937 -29.319 1.00 96.44 758 HIS A C 1
ATOM 5987 O O . HIS A 1 758 ? 3.855 -5.059 -29.658 1.00 96.44 758 HIS A O 1
ATOM 5993 N N . THR A 1 759 ? 3.926 -3.413 -28.140 1.00 97.75 759 THR A N 1
ATOM 5994 C CA . THR A 1 759 ? 3.158 -4.143 -27.133 1.00 97.75 759 THR A CA 1
ATOM 5995 C C . THR A 1 759 ? 2.163 -3.212 -26.477 1.00 97.75 759 THR A C 1
ATOM 5997 O O . THR A 1 759 ? 2.534 -2.202 -25.889 1.00 97.75 759 THR A O 1
ATOM 6000 N N . LEU A 1 760 ? 0.897 -3.597 -26.563 1.00 97.12 760 LEU A N 1
ATOM 6001 C CA . LEU A 1 760 ? -0.243 -2.916 -25.970 1.00 97.12 760 LEU A CA 1
ATOM 6002 C C . LEU A 1 760 ? -1.142 -3.950 -25.276 1.00 97.12 760 LEU A C 1
ATOM 6004 O O . LEU A 1 760 ? -0.950 -5.160 -25.447 1.00 97.12 760 LEU A O 1
ATOM 6008 N N . LEU A 1 761 ? -2.143 -3.486 -24.525 1.00 96.62 761 LEU A N 1
ATOM 6009 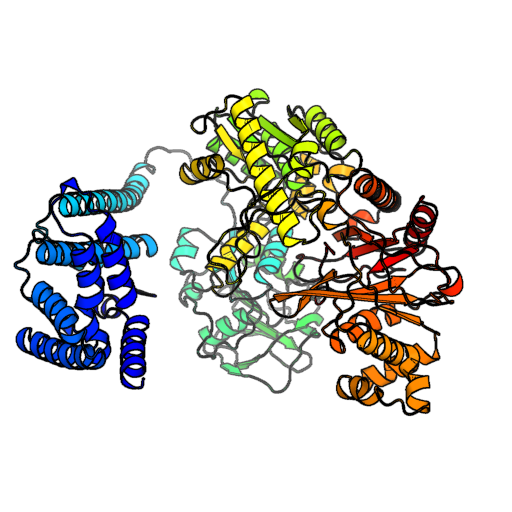C CA . LEU A 1 761 ? -3.112 -4.323 -23.804 1.00 96.62 761 LEU A CA 1
ATOM 6010 C C . LEU A 1 761 ? -4.154 -4.954 -24.749 1.00 96.62 761 LEU A C 1
ATOM 6012 O O . LEU A 1 761 ? -5.358 -4.727 -24.638 1.00 96.62 761 LEU A O 1
ATOM 6016 N N . THR A 1 762 ? -3.672 -5.751 -25.699 1.00 95.12 762 THR A N 1
ATOM 6017 C CA . THR A 1 762 ? -4.490 -6.560 -26.609 1.00 95.12 762 THR A CA 1
ATOM 6018 C C . THR A 1 762 ? -4.788 -7.926 -25.998 1.00 95.12 762 THR A C 1
ATOM 6020 O O . THR A 1 762 ? -4.051 -8.416 -25.141 1.00 95.12 762 THR A O 1
ATOM 6023 N N . GLU A 1 763 ? -5.859 -8.569 -26.459 1.00 93.25 763 GLU A N 1
ATOM 6024 C CA . GLU A 1 763 ? -6.289 -9.870 -25.939 1.00 93.25 763 GLU A CA 1
ATOM 6025 C C . GLU A 1 763 ? -5.200 -10.947 -26.064 1.00 93.25 763 GLU A C 1
ATOM 6027 O O . GLU A 1 763 ? -4.956 -11.683 -25.110 1.00 93.25 763 GLU A O 1
ATOM 6032 N N . SER A 1 764 ? -4.483 -10.993 -27.192 1.00 94.81 764 SER A N 1
ATOM 6033 C CA . SER A 1 764 ? -3.405 -11.966 -27.416 1.00 94.81 764 SER A CA 1
ATOM 6034 C C . SER A 1 764 ? -2.234 -11.775 -26.449 1.00 94.81 764 SER A C 1
ATOM 6036 O O . SER A 1 764 ? -1.728 -12.750 -25.894 1.00 94.81 764 SER A O 1
ATOM 6038 N N . VAL A 1 765 ? -1.837 -10.526 -26.187 1.00 97.31 765 VAL A N 1
ATOM 6039 C CA . VAL A 1 765 ? -0.754 -10.188 -25.251 1.00 97.31 765 VAL A CA 1
ATOM 6040 C C . VAL A 1 765 ? -1.149 -10.524 -23.812 1.00 97.31 765 VAL A C 1
ATOM 6042 O O . VAL A 1 765 ? -0.369 -11.136 -23.081 1.00 97.31 765 VAL A O 1
ATOM 6045 N N . VAL A 1 766 ? -2.376 -10.182 -23.406 1.00 96.75 766 VAL A N 1
ATOM 6046 C CA . VAL A 1 766 ? -2.885 -10.521 -22.068 1.00 96.75 766 VAL A CA 1
ATOM 6047 C C . VAL A 1 766 ? -3.016 -12.038 -21.911 1.00 96.75 766 VAL A C 1
ATOM 6049 O O . VAL A 1 766 ? -2.665 -12.569 -20.860 1.00 96.75 766 VAL A O 1
ATOM 6052 N N . CYS A 1 767 ? -3.457 -12.758 -22.947 1.00 96.62 767 CYS A N 1
ATOM 6053 C CA . CYS A 1 767 ? -3.528 -14.220 -22.942 1.00 96.62 767 CYS A CA 1
ATOM 6054 C C . CYS A 1 767 ? -2.141 -14.865 -22.794 1.00 96.62 767 CYS A C 1
ATOM 6056 O O . CYS A 1 767 ? -1.983 -15.782 -21.987 1.00 96.62 767 CYS A O 1
ATOM 6058 N N . GLN A 1 768 ? -1.130 -14.357 -23.506 1.00 97.88 768 GLN A N 1
ATOM 6059 C CA . GLN A 1 768 ? 0.254 -14.822 -23.375 1.00 97.88 768 GLN A CA 1
ATOM 6060 C C . GLN A 1 768 ? 0.751 -14.662 -21.929 1.00 97.88 768 GLN A C 1
ATOM 6062 O O . GLN A 1 768 ? 1.271 -15.610 -21.340 1.00 97.88 768 GLN A O 1
ATOM 6067 N N . LEU A 1 769 ? 0.517 -13.495 -21.314 1.00 98.31 769 LEU A N 1
ATOM 6068 C CA . LEU A 1 769 ? 0.891 -13.276 -19.916 1.00 98.31 769 LEU A CA 1
ATOM 6069 C C . LEU A 1 769 ? 0.086 -14.156 -18.944 1.00 98.31 769 LEU A C 1
ATOM 6071 O O . LEU A 1 769 ? 0.660 -14.686 -17.997 1.00 98.31 769 LEU A O 1
ATOM 6075 N N . ARG A 1 770 ? -1.220 -14.357 -19.167 1.00 97.44 770 ARG A N 1
ATOM 6076 C CA . ARG A 1 770 ? -2.049 -15.262 -18.344 1.00 97.44 770 ARG A CA 1
ATOM 6077 C C . ARG A 1 770 ? -1.495 -16.676 -18.315 1.00 97.44 770 ARG A C 1
ATOM 6079 O O . ARG A 1 770 ? -1.485 -17.301 -17.257 1.00 97.44 770 ARG A O 1
ATOM 6086 N N . GLN A 1 771 ? -1.055 -17.178 -19.465 1.00 97.81 771 GLN A N 1
ATOM 6087 C CA . GLN A 1 771 ? -0.468 -18.507 -19.561 1.00 97.81 771 GLN A CA 1
ATOM 6088 C C . GLN A 1 771 ? 0.852 -18.573 -18.783 1.00 97.81 771 GLN A C 1
ATOM 6090 O O . GLN A 1 771 ? 1.051 -19.507 -18.007 1.00 97.81 771 GLN A O 1
ATOM 6095 N N . ALA A 1 772 ? 1.717 -17.562 -18.931 1.00 98.25 772 ALA A N 1
ATOM 6096 C CA . ALA A 1 772 ? 2.985 -17.487 -18.206 1.00 98.25 772 ALA A CA 1
ATOM 6097 C C . ALA A 1 772 ? 2.774 -17.412 -16.682 1.00 98.25 772 ALA A C 1
ATOM 6099 O O . ALA A 1 772 ? 3.376 -18.180 -15.932 1.00 98.25 772 ALA A O 1
ATOM 6100 N N . ASP A 1 773 ? 1.866 -16.546 -16.221 1.00 97.69 773 ASP A N 1
ATOM 6101 C CA . ASP A 1 773 ? 1.496 -16.418 -14.805 1.00 97.69 773 ASP A CA 1
ATOM 6102 C C . ASP A 1 773 ? 0.909 -17.730 -14.256 1.00 97.69 773 ASP A C 1
ATOM 6104 O O . ASP A 1 773 ? 1.291 -18.171 -13.169 1.00 97.69 773 ASP A O 1
ATOM 6108 N N . SER A 1 774 ? 0.058 -18.419 -15.025 1.00 96.31 774 SER A N 1
ATOM 6109 C CA . SER A 1 774 ? -0.520 -19.707 -14.622 1.00 96.31 774 SER A CA 1
ATOM 6110 C C . SER A 1 774 ? 0.535 -20.799 -14.429 1.00 96.31 774 SER A C 1
ATOM 6112 O O . SER A 1 774 ? 0.422 -21.572 -13.476 1.00 96.31 774 SER A O 1
ATOM 6114 N N . ILE A 1 775 ? 1.539 -20.881 -15.308 1.00 97.31 775 ILE A N 1
ATOM 6115 C CA . ILE A 1 775 ? 2.644 -21.849 -15.196 1.00 97.31 775 ILE A CA 1
ATOM 6116 C C . ILE A 1 775 ? 3.410 -21.619 -13.892 1.00 97.31 775 ILE A C 1
ATOM 6118 O O . ILE A 1 775 ? 3.572 -22.536 -13.085 1.00 97.31 775 ILE A O 1
ATOM 6122 N N . VAL A 1 776 ? 3.809 -20.372 -13.636 1.00 97.31 776 VAL A N 1
ATOM 6123 C CA . VAL A 1 776 ? 4.591 -20.008 -12.447 1.00 97.31 776 VAL A CA 1
ATOM 6124 C C . VAL A 1 776 ? 3.820 -20.308 -11.162 1.00 97.31 776 VAL A C 1
ATOM 6126 O O . VAL A 1 776 ? 4.357 -20.948 -10.257 1.00 97.31 776 VAL A O 1
ATOM 6129 N N . ASN A 1 777 ? 2.550 -19.897 -11.081 1.00 93.69 777 ASN A N 1
ATOM 6130 C CA . ASN A 1 777 ? 1.727 -20.136 -9.893 1.00 93.69 777 ASN A CA 1
ATOM 6131 C C . ASN A 1 777 ? 1.487 -21.634 -9.653 1.00 93.69 777 ASN A C 1
ATOM 6133 O O . ASN A 1 777 ? 1.529 -22.079 -8.506 1.00 93.69 777 ASN A O 1
ATOM 6137 N N . LYS A 1 778 ? 1.284 -22.428 -10.713 1.00 94.06 778 LYS A N 1
ATOM 6138 C CA . LYS A 1 778 ? 1.148 -23.887 -10.604 1.00 94.06 778 LYS A CA 1
ATOM 6139 C C . LYS A 1 778 ? 2.411 -24.518 -10.016 1.00 94.06 778 LYS A C 1
ATOM 6141 O O . LYS A 1 778 ? 2.314 -25.263 -9.045 1.00 94.06 778 LYS A O 1
ATOM 6146 N N . ILE A 1 779 ? 3.586 -24.163 -10.537 1.00 96.06 779 ILE A N 1
ATOM 6147 C CA . ILE A 1 779 ? 4.866 -24.684 -10.039 1.00 96.06 779 ILE A CA 1
ATOM 6148 C C . ILE A 1 779 ? 5.088 -24.285 -8.571 1.00 96.06 779 ILE A C 1
ATOM 6150 O O . ILE A 1 779 ? 5.499 -25.124 -7.769 1.00 96.06 779 ILE A O 1
ATOM 6154 N N . LEU A 1 780 ? 4.791 -23.035 -8.194 1.00 93.94 780 LEU A N 1
ATOM 6155 C CA . LEU A 1 780 ? 4.913 -22.583 -6.803 1.00 93.94 780 LEU A CA 1
ATOM 6156 C C . LEU A 1 780 ? 3.988 -23.347 -5.849 1.00 93.94 780 LEU A C 1
ATOM 6158 O O . LEU A 1 780 ? 4.393 -23.623 -4.718 1.00 93.94 780 LEU A O 1
ATOM 6162 N N . MET A 1 781 ? 2.762 -23.660 -6.281 1.00 89.75 781 MET A N 1
ATOM 6163 C CA . MET A 1 781 ? 1.807 -24.448 -5.496 1.00 89.75 781 MET A CA 1
ATOM 6164 C C . MET A 1 781 ? 2.274 -25.898 -5.336 1.00 89.75 781 MET A C 1
ATOM 6166 O O . MET A 1 781 ? 2.305 -26.392 -4.214 1.00 89.75 781 MET A O 1
ATOM 6170 N N . GLU A 1 782 ? 2.704 -26.550 -6.422 1.00 92.44 782 GLU A N 1
ATOM 6171 C CA . GLU A 1 782 ? 3.197 -27.940 -6.414 1.00 92.44 782 GLU A CA 1
ATOM 6172 C C . GLU A 1 782 ? 4.387 -28.163 -5.467 1.00 92.44 782 GLU A C 1
ATOM 6174 O O . GLU A 1 782 ? 4.564 -29.265 -4.958 1.00 92.44 782 GLU A O 1
ATOM 6179 N N . HIS A 1 783 ? 5.198 -27.128 -5.231 1.00 91.81 783 HIS A N 1
ATOM 6180 C CA . 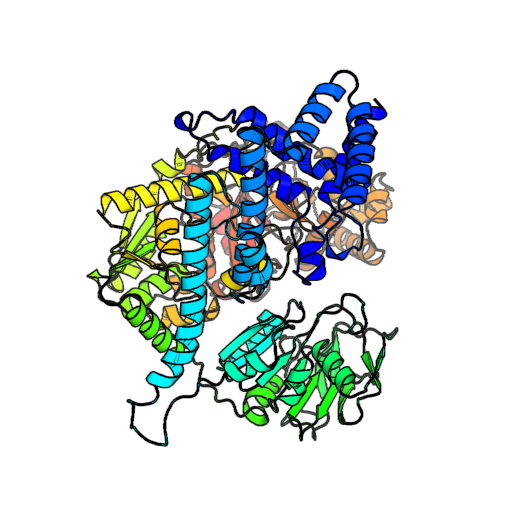HIS A 1 783 ? 6.407 -27.202 -4.402 1.00 91.81 783 HIS A CA 1
ATOM 6181 C C . HIS A 1 783 ? 6.272 -26.453 -3.067 1.00 91.81 783 HIS A C 1
ATOM 6183 O O . HIS A 1 783 ? 7.285 -26.115 -2.454 1.00 91.81 783 HIS A O 1
ATOM 6189 N N . GLU A 1 784 ? 5.045 -26.125 -2.643 1.00 89.56 784 GLU A N 1
ATOM 6190 C CA . GLU A 1 784 ? 4.748 -25.461 -1.359 1.00 89.56 784 GLU A CA 1
ATOM 6191 C C . GLU A 1 784 ? 5.515 -24.138 -1.136 1.00 89.56 784 GLU A C 1
ATOM 6193 O O . GLU A 1 784 ? 5.754 -23.690 -0.011 1.00 89.56 784 GLU A O 1
ATOM 6198 N N . CYS A 1 785 ? 5.905 -23.469 -2.223 1.00 90.00 785 CYS A N 1
ATOM 6199 C CA . CYS A 1 785 ? 6.657 -22.214 -2.180 1.00 90.00 785 CYS A CA 1
ATOM 6200 C C . CYS A 1 785 ? 5.737 -20.985 -2.112 1.00 90.00 785 CYS A C 1
ATOM 6202 O O . CYS A 1 785 ? 6.194 -19.900 -1.750 1.00 90.00 785 CYS A O 1
ATOM 6204 N N . MET A 1 786 ? 4.434 -21.142 -2.394 1.00 88.31 786 MET A N 1
ATOM 6205 C CA . MET A 1 786 ? 3.456 -20.043 -2.352 1.00 88.31 786 MET A CA 1
ATOM 6206 C C . MET A 1 786 ? 3.441 -19.311 -1.009 1.00 88.31 786 MET A C 1
ATOM 6208 O O . MET A 1 786 ? 3.435 -18.087 -0.988 1.00 88.31 786 MET A O 1
ATOM 6212 N N . ARG A 1 787 ? 3.500 -20.017 0.124 1.00 85.31 787 ARG A N 1
ATOM 6213 C CA . ARG A 1 787 ? 3.470 -19.372 1.451 1.00 85.31 787 ARG A CA 1
ATOM 6214 C C . ARG A 1 787 ? 4.783 -18.683 1.831 1.00 85.31 787 ARG A C 1
ATOM 6216 O O . ARG A 1 787 ? 4.791 -17.833 2.715 1.00 85.31 787 ARG A O 1
ATOM 6223 N N . LYS A 1 788 ? 5.893 -19.063 1.192 1.00 89.88 788 LYS A N 1
ATOM 6224 C CA . LYS A 1 788 ? 7.245 -18.592 1.536 1.00 89.88 788 LYS A CA 1
ATOM 6225 C C . LYS A 1 788 ? 7.621 -17.281 0.845 1.00 89.88 788 LYS A C 1
ATOM 6227 O O . LYS A 1 788 ? 8.549 -16.599 1.278 1.00 89.88 788 LYS A O 1
ATOM 6232 N N . ILE A 1 789 ? 6.911 -16.941 -0.228 1.00 91.81 789 ILE A N 1
ATOM 6233 C CA . ILE A 1 789 ? 7.064 -15.698 -0.983 1.00 91.81 789 ILE A CA 1
ATOM 6234 C C . ILE A 1 789 ? 5.820 -14.846 -0.725 1.00 91.81 789 ILE A C 1
ATOM 6236 O O . ILE A 1 789 ? 4.705 -15.350 -0.811 1.00 91.81 789 ILE A O 1
ATOM 6240 N N . SER A 1 790 ? 5.985 -13.558 -0.415 1.00 89.50 790 SER A N 1
ATOM 6241 C CA . SER A 1 790 ? 4.842 -12.678 -0.130 1.00 89.50 790 SER A CA 1
ATOM 6242 C C . SER A 1 790 ? 4.023 -12.392 -1.394 1.00 89.50 790 SER A C 1
ATOM 6244 O O . SER A 1 790 ? 2.794 -12.312 -1.333 1.00 89.50 790 SER A O 1
ATOM 6246 N N . GLN A 1 791 ? 4.699 -12.229 -2.536 1.00 92.81 791 GLN A N 1
ATOM 6247 C CA . GLN A 1 791 ? 4.072 -12.062 -3.847 1.00 92.81 791 GLN A CA 1
ATOM 6248 C C . GLN A 1 791 ? 5.037 -12.454 -4.979 1.00 92.81 791 GLN A C 1
ATOM 6250 O O . GLN A 1 791 ? 6.219 -12.125 -4.914 1.00 92.81 791 GLN A O 1
ATOM 6255 N N . MET A 1 792 ? 4.534 -13.097 -6.037 1.00 96.00 792 MET A N 1
ATOM 6256 C CA . MET A 1 792 ? 5.278 -13.359 -7.278 1.00 96.00 792 MET A CA 1
ATOM 6257 C C . MET A 1 792 ? 4.598 -12.680 -8.480 1.00 96.00 792 MET A C 1
ATOM 6259 O O . MET A 1 792 ? 3.780 -13.309 -9.155 1.00 96.00 792 MET A O 1
ATOM 6263 N N . PRO A 1 793 ? 4.870 -11.396 -8.775 1.00 97.31 793 PRO A N 1
ATOM 6264 C CA . PRO A 1 793 ? 4.497 -10.846 -10.067 1.00 97.31 793 PRO A CA 1
ATOM 6265 C C . PRO A 1 793 ? 5.243 -11.545 -11.211 1.00 97.31 793 PRO A C 1
ATOM 6267 O O . PRO A 1 793 ? 6.450 -11.782 -11.146 1.00 97.31 793 PRO A O 1
ATOM 6270 N N . VAL A 1 794 ? 4.499 -11.864 -12.265 1.00 98.44 794 VAL A N 1
ATOM 6271 C CA . VAL A 1 794 ? 5.025 -12.304 -13.558 1.00 98.44 794 VAL A CA 1
ATOM 6272 C C . VAL A 1 794 ? 4.742 -11.175 -14.534 1.00 98.44 794 VAL A C 1
ATOM 6274 O O . VAL A 1 794 ? 3.599 -10.730 -14.629 1.00 98.44 794 VAL A O 1
ATOM 6277 N N . ILE A 1 795 ? 5.781 -10.660 -15.186 1.00 98.50 795 ILE A N 1
ATOM 6278 C CA . ILE A 1 795 ? 5.701 -9.453 -16.014 1.00 98.50 795 ILE A CA 1
ATOM 6279 C C . ILE A 1 795 ? 6.090 -9.797 -17.444 1.00 98.50 795 ILE A C 1
ATOM 6281 O O . ILE A 1 795 ? 7.108 -10.446 -17.669 1.00 98.50 795 ILE A O 1
ATOM 6285 N N . LEU A 1 796 ? 5.310 -9.332 -18.414 1.00 98.69 796 LEU A N 1
ATOM 6286 C CA . LEU A 1 796 ? 5.635 -9.438 -19.832 1.00 98.69 796 LEU A CA 1
ATOM 6287 C C . LEU A 1 796 ? 6.271 -8.128 -20.304 1.00 98.69 796 LEU A C 1
ATOM 6289 O O . LEU A 1 796 ? 5.664 -7.063 -20.174 1.00 98.69 796 LEU A O 1
ATOM 6293 N N . ILE A 1 797 ? 7.481 -8.209 -20.858 1.00 98.38 797 ILE A N 1
ATOM 6294 C CA . ILE A 1 797 ? 8.239 -7.054 -21.349 1.00 98.38 797 ILE A CA 1
ATOM 6295 C C . ILE A 1 797 ? 8.426 -7.104 -22.873 1.00 98.38 797 ILE A C 1
ATOM 6297 O O . ILE A 1 797 ? 8.609 -8.190 -23.434 1.00 98.38 797 ILE A O 1
ATOM 6301 N N . PRO A 1 798 ? 8.431 -5.947 -23.561 1.00 97.81 798 PRO A N 1
ATOM 6302 C CA . PRO A 1 798 ? 8.473 -5.851 -25.022 1.00 97.81 798 PRO A CA 1
ATOM 6303 C C . PRO A 1 798 ? 9.888 -6.050 -25.596 1.00 97.81 798 PRO A C 1
ATOM 6305 O O . PRO A 1 798 ? 10.311 -5.324 -26.490 1.00 97.81 798 PRO A O 1
ATOM 6308 N N . ILE A 1 799 ? 10.646 -7.012 -25.065 1.00 97.88 799 ILE A N 1
ATOM 6309 C CA . ILE A 1 799 ? 12.056 -7.225 -25.403 1.00 97.88 799 ILE A CA 1
ATOM 6310 C C . ILE A 1 799 ? 12.255 -8.561 -26.122 1.00 97.88 799 ILE A C 1
ATOM 6312 O O . ILE A 1 799 ? 11.896 -9.615 -25.590 1.00 97.88 799 ILE A O 1
ATOM 6316 N N . HIS A 1 800 ? 12.898 -8.497 -27.290 1.00 97.12 800 HIS A N 1
ATOM 6317 C CA . HIS A 1 800 ? 13.341 -9.644 -28.081 1.00 97.12 800 HIS A CA 1
ATOM 6318 C C . HIS A 1 800 ? 14.876 -9.677 -28.140 1.00 97.12 800 HIS A C 1
ATOM 6320 O O . HIS A 1 800 ? 15.494 -8.858 -28.833 1.00 97.12 800 HIS A O 1
ATOM 6326 N N . PHE A 1 801 ? 15.475 -10.615 -27.406 1.00 96.00 801 PHE A N 1
ATOM 6327 C CA . PHE A 1 801 ? 16.919 -10.853 -27.351 1.00 96.00 801 PHE A CA 1
ATOM 6328 C C . PHE A 1 801 ? 17.413 -11.705 -28.532 1.00 96.00 801 PHE A C 1
ATOM 6330 O O . PHE A 1 801 ? 16.622 -12.177 -29.341 1.00 96.00 801 PHE A O 1
ATOM 6337 N N . ASP A 1 802 ? 18.733 -11.890 -28.613 1.00 92.75 802 ASP A N 1
ATOM 6338 C CA . ASP A 1 802 ? 19.409 -12.872 -29.485 1.00 92.75 802 ASP A CA 1
ATOM 6339 C C . ASP A 1 802 ? 19.196 -12.699 -30.990 1.00 92.75 802 ASP A C 1
ATOM 6341 O O . ASP A 1 802 ? 19.362 -13.630 -31.776 1.00 92.75 802 ASP A O 1
ATOM 6345 N N . ARG A 1 803 ? 18.890 -11.472 -31.408 1.00 93.12 803 ARG A N 1
ATOM 6346 C CA . ARG A 1 803 ? 18.848 -11.096 -32.818 1.00 93.12 803 ARG A CA 1
ATOM 6347 C C . ARG A 1 803 ? 20.191 -10.531 -33.241 1.00 93.12 803 ARG A C 1
ATOM 6349 O O . ARG A 1 803 ? 20.667 -9.568 -32.642 1.00 93.12 803 ARG A O 1
ATOM 6356 N N . ASP A 1 804 ? 20.764 -11.105 -34.293 1.00 89.69 804 ASP A N 1
ATOM 6357 C CA . ASP A 1 804 ? 21.937 -10.541 -34.952 1.00 89.69 804 ASP A CA 1
ATOM 6358 C C . ASP A 1 804 ? 21.535 -9.240 -35.679 1.00 89.69 804 ASP A C 1
ATOM 6360 O O . ASP A 1 804 ? 20.722 -9.286 -36.613 1.00 89.69 804 ASP A O 1
ATOM 6364 N N . PRO A 1 805 ? 22.091 -8.073 -35.295 1.00 86.25 805 PRO A N 1
ATOM 6365 C CA . PRO A 1 805 ? 21.794 -6.802 -35.949 1.00 86.25 805 PRO A CA 1
ATOM 6366 C C . PRO A 1 805 ? 22.088 -6.808 -37.456 1.00 86.25 805 PRO A C 1
ATOM 6368 O O . PRO A 1 805 ? 21.447 -6.068 -38.205 1.00 86.25 805 PRO A O 1
ATOM 6371 N N . ALA A 1 806 ? 23.018 -7.651 -37.924 1.00 88.69 806 ALA A N 1
ATOM 6372 C CA . ALA A 1 806 ? 23.344 -7.776 -39.343 1.00 88.69 806 ALA A CA 1
ATOM 6373 C C . ALA A 1 806 ? 22.192 -8.383 -40.164 1.00 88.69 806 ALA A C 1
ATOM 6375 O O . ALA A 1 806 ? 22.038 -8.053 -41.341 1.00 88.69 806 ALA A O 1
ATOM 6376 N N . GLN A 1 807 ? 21.355 -9.222 -39.545 1.00 89.25 807 GLN A N 1
ATOM 6377 C CA . GLN A 1 807 ? 20.232 -9.894 -40.208 1.00 89.25 807 GLN A CA 1
ATOM 6378 C C . GLN A 1 807 ? 18.977 -9.017 -40.316 1.00 89.25 807 GLN A C 1
ATOM 6380 O O . GLN A 1 807 ? 18.066 -9.350 -41.070 1.00 89.25 807 GLN A O 1
ATOM 6385 N N . LYS A 1 808 ? 18.920 -7.885 -39.593 1.00 85.88 808 LYS A N 1
ATOM 6386 C CA . LYS A 1 808 ? 17.777 -6.947 -39.570 1.00 85.88 808 LYS A CA 1
ATOM 6387 C C . LYS A 1 808 ? 16.428 -7.607 -39.240 1.00 85.88 808 LYS A C 1
ATOM 6389 O O . LYS A 1 808 ? 15.378 -7.151 -39.691 1.00 85.88 808 LYS A O 1
ATOM 6394 N N . THR A 1 809 ? 16.447 -8.669 -38.439 1.00 90.25 809 THR A N 1
ATOM 6395 C CA . THR A 1 809 ? 15.235 -9.365 -37.998 1.00 90.25 809 THR A CA 1
ATOM 6396 C C . THR A 1 809 ? 14.395 -8.454 -37.092 1.00 90.25 809 THR A C 1
ATOM 6398 O O . THR A 1 809 ? 14.910 -7.962 -36.079 1.00 90.25 809 THR A O 1
ATOM 6401 N N . PRO A 1 810 ? 13.105 -8.223 -37.402 1.00 92.12 810 PRO A N 1
ATOM 6402 C CA . PRO A 1 810 ? 12.264 -7.339 -36.605 1.00 92.12 810 PRO A CA 1
ATOM 6403 C C . PRO A 1 810 ? 11.979 -7.917 -35.214 1.00 92.12 810 PRO A C 1
ATOM 6405 O O . PRO A 1 810 ? 11.922 -9.134 -35.009 1.00 92.12 810 PRO A O 1
ATOM 6408 N N . SER A 1 811 ? 11.763 -7.035 -34.240 1.00 95.00 811 SER A N 1
ATOM 6409 C CA . SER A 1 811 ? 11.384 -7.437 -32.886 1.00 95.00 811 SER A CA 1
ATOM 6410 C C . SER A 1 811 ? 9.926 -7.918 -32.849 1.00 95.00 811 SER A C 1
ATOM 6412 O O . SER A 1 811 ? 9.002 -7.110 -32.872 1.00 95.00 811 SER A O 1
ATOM 6414 N N . CYS A 1 812 ? 9.709 -9.237 -32.814 1.00 94.12 812 CYS A N 1
ATOM 6415 C CA . CYS A 1 812 ? 8.373 -9.849 -32.761 1.00 94.12 812 CYS A CA 1
ATOM 6416 C C . CYS A 1 812 ? 8.078 -10.679 -31.496 1.00 94.12 812 CYS A C 1
ATOM 6418 O O . CYS A 1 812 ? 6.918 -11.011 -31.251 1.00 94.12 812 CYS A O 1
ATOM 6420 N N . MET A 1 813 ? 9.090 -11.009 -30.686 1.00 97.06 813 MET A N 1
ATOM 6421 C CA . MET A 1 813 ? 8.936 -11.791 -29.451 1.00 97.06 813 MET A CA 1
ATOM 6422 C C . MET A 1 813 ? 8.984 -10.895 -28.208 1.00 97.06 813 MET A C 1
ATOM 6424 O O . MET A 1 813 ? 9.408 -9.741 -28.264 1.00 97.06 813 MET A O 1
ATOM 6428 N N . ARG A 1 814 ? 8.529 -11.415 -27.071 1.00 98.25 814 ARG A N 1
ATOM 6429 C CA . ARG A 1 814 ? 8.526 -10.721 -25.772 1.00 98.25 814 ARG A CA 1
ATOM 6430 C C . ARG A 1 814 ? 9.339 -11.513 -24.768 1.00 98.25 814 ARG A C 1
ATOM 6432 O O . ARG A 1 814 ? 9.666 -12.659 -25.025 1.00 98.25 814 ARG A O 1
ATOM 6439 N N . SER A 1 815 ? 9.661 -10.940 -23.621 1.00 98.62 815 SER A N 1
ATOM 6440 C CA . SER A 1 815 ? 10.361 -11.664 -22.555 1.00 98.62 815 SER A CA 1
ATOM 6441 C C . SER A 1 815 ? 9.544 -11.641 -21.271 1.00 98.62 815 SER A C 1
ATOM 6443 O O . SER A 1 815 ? 8.716 -10.748 -21.083 1.00 98.62 815 SER A O 1
ATOM 6445 N N . VAL A 1 816 ? 9.753 -12.621 -20.396 1.00 98.75 816 VAL A N 1
ATOM 6446 C CA . VAL A 1 816 ? 9.041 -12.729 -19.112 1.00 98.75 816 VAL A CA 1
ATOM 6447 C C . VAL A 1 816 ? 9.993 -12.404 -17.973 1.00 98.75 816 VAL A C 1
ATOM 6449 O O . VAL A 1 816 ? 11.108 -12.911 -17.942 1.00 98.75 816 VAL A O 1
ATOM 6452 N N . VAL A 1 817 ? 9.556 -11.594 -17.015 1.00 98.75 817 VAL A N 1
ATOM 6453 C CA . VAL A 1 817 ? 10.287 -11.321 -15.776 1.00 98.75 817 VAL A CA 1
ATOM 6454 C C . VAL A 1 817 ? 9.557 -11.973 -14.607 1.00 98.75 817 VAL A C 1
ATOM 6456 O O . VAL A 1 817 ? 8.367 -11.741 -14.394 1.00 98.75 817 VAL A O 1
ATOM 6459 N N . LEU A 1 818 ? 10.291 -12.765 -13.832 1.00 98.62 818 LEU A N 1
ATOM 6460 C CA . LEU A 1 818 ? 9.875 -13.326 -12.554 1.00 98.62 818 LEU A CA 1
ATOM 6461 C C . LEU A 1 818 ? 10.293 -12.372 -11.436 1.00 98.62 818 LEU A C 1
ATOM 6463 O O . LEU A 1 818 ? 11.465 -12.002 -11.331 1.00 98.62 818 LEU A O 1
ATOM 6467 N N . ARG A 1 819 ? 9.344 -11.981 -10.585 1.00 97.75 819 ARG A N 1
ATOM 6468 C CA . ARG A 1 819 ? 9.568 -11.031 -9.489 1.00 97.75 819 ARG A CA 1
ATOM 6469 C C . ARG A 1 819 ? 9.220 -11.672 -8.141 1.00 97.75 819 ARG A C 1
ATOM 6471 O O . ARG A 1 819 ? 8.193 -11.351 -7.555 1.00 97.75 819 ARG A O 1
ATOM 6478 N N . PRO A 1 820 ? 10.046 -12.576 -7.599 1.00 96.44 820 PRO A N 1
ATOM 6479 C CA . PRO A 1 820 ? 9.778 -13.137 -6.282 1.00 96.44 820 PRO A CA 1
ATOM 6480 C C . PRO A 1 820 ? 10.017 -12.069 -5.220 1.00 96.44 820 PRO A C 1
ATOM 6482 O O . PRO A 1 820 ? 11.154 -11.665 -5.015 1.00 96.44 820 PRO A O 1
ATOM 6485 N N . PHE A 1 821 ? 8.979 -11.608 -4.532 1.00 94.75 821 PHE A N 1
ATOM 6486 C CA . PHE A 1 821 ? 9.080 -10.515 -3.570 1.00 94.75 821 PHE A CA 1
ATOM 6487 C C . PHE A 1 821 ? 8.722 -10.979 -2.159 1.00 94.75 821 PHE A C 1
ATOM 6489 O O . PHE A 1 821 ? 7.686 -11.612 -1.938 1.00 94.75 821 PHE A O 1
ATOM 6496 N N . VAL A 1 822 ? 9.578 -10.641 -1.195 1.00 91.00 822 VAL A N 1
ATOM 6497 C CA . VAL A 1 822 ? 9.378 -10.942 0.223 1.00 91.00 822 VAL A CA 1
ATOM 6498 C C . VAL A 1 822 ? 9.329 -9.652 1.025 1.00 91.00 822 VAL A C 1
ATOM 6500 O O . VAL A 1 822 ? 10.210 -8.796 0.931 1.00 91.00 822 VAL A O 1
ATOM 6503 N N . THR A 1 823 ? 8.272 -9.525 1.815 1.00 80.62 823 THR A N 1
ATOM 6504 C CA . THR A 1 823 ? 7.968 -8.342 2.615 1.00 80.62 823 THR A CA 1
ATOM 6505 C C . THR A 1 823 ? 7.035 -8.687 3.773 1.00 80.62 823 THR A C 1
ATOM 6507 O O . THR A 1 823 ? 6.241 -9.629 3.675 1.00 80.62 823 THR A O 1
ATOM 6510 N N . ASN A 1 824 ? 7.123 -7.889 4.838 1.00 71.06 824 ASN A N 1
ATOM 6511 C CA . ASN A 1 824 ? 6.220 -7.934 5.985 1.00 71.06 824 ASN 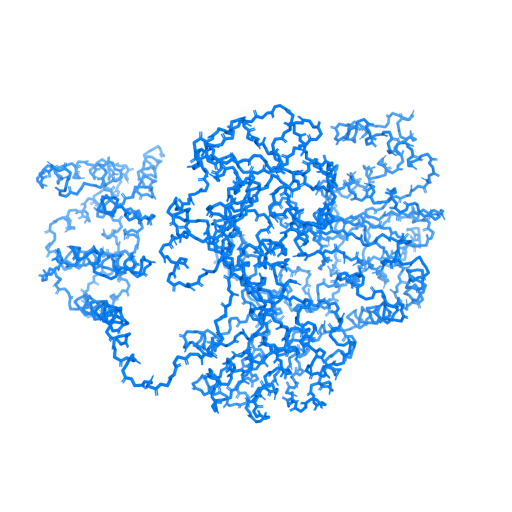A CA 1
ATOM 6512 C C . ASN A 1 824 ? 5.094 -6.887 5.893 1.00 71.06 824 ASN A C 1
ATOM 6514 O O . ASN A 1 824 ? 4.033 -7.103 6.470 1.00 71.06 824 ASN A O 1
ATOM 6518 N N . ASP A 1 825 ? 5.311 -5.778 5.177 1.00 61.56 825 ASP A N 1
ATOM 6519 C CA . ASP A 1 825 ? 4.443 -4.589 5.187 1.00 61.56 825 ASP A CA 1
ATOM 6520 C C . ASP A 1 825 ? 4.155 -3.997 3.793 1.00 61.56 825 ASP A C 1
ATOM 6522 O O . ASP A 1 825 ? 3.398 -3.041 3.670 1.00 61.56 825 ASP A O 1
ATOM 6526 N N . PHE A 1 826 ? 4.759 -4.543 2.733 1.00 68.44 826 PHE A N 1
ATOM 6527 C CA . PHE A 1 826 ? 4.770 -4.012 1.364 1.00 68.44 826 PHE A CA 1
ATOM 6528 C C . PHE A 1 826 ? 5.335 -2.587 1.205 1.00 68.44 826 PHE A C 1
ATOM 6530 O O . PHE A 1 826 ? 5.376 -2.083 0.078 1.00 68.44 826 PHE A O 1
ATOM 6537 N N . MET A 1 827 ? 5.850 -1.957 2.263 1.00 63.34 827 MET A N 1
ATOM 6538 C CA . MET A 1 827 ? 6.535 -0.659 2.221 1.00 63.34 827 MET A CA 1
ATOM 6539 C C . MET A 1 827 ? 8.005 -0.836 1.867 1.00 63.34 827 MET A C 1
ATOM 6541 O O . MET A 1 827 ? 8.517 -0.125 1.001 1.00 63.34 827 MET A O 1
ATOM 6545 N N . THR A 1 828 ? 8.643 -1.859 2.430 1.00 69.69 828 THR A N 1
ATOM 6546 C CA . THR A 1 828 ? 9.992 -2.300 2.057 1.00 69.69 828 THR A CA 1
ATOM 6547 C C . THR A 1 828 ? 9.975 -3.771 1.666 1.00 69.69 828 THR A C 1
ATOM 6549 O O . THR A 1 828 ? 9.037 -4.507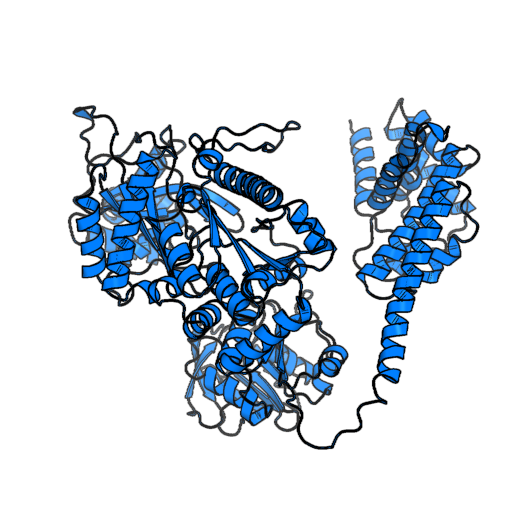 1.974 1.00 69.69 828 THR A O 1
ATOM 6552 N N . GLY A 1 829 ? 10.983 -4.235 0.936 1.00 79.75 829 GLY A N 1
ATOM 6553 C CA . GLY A 1 829 ? 11.087 -5.663 0.660 1.00 79.75 829 GLY A CA 1
ATOM 6554 C C . GLY A 1 829 ? 12.286 -6.047 -0.179 1.00 79.75 829 GLY A C 1
ATOM 6555 O O . GLY A 1 829 ? 12.967 -5.215 -0.783 1.00 79.75 829 GLY A O 1
ATOM 6556 N N . VAL A 1 830 ? 12.547 -7.344 -0.206 1.00 91.00 830 VAL A N 1
ATOM 6557 C CA . VAL A 1 830 ? 13.703 -7.937 -0.877 1.00 91.00 830 VAL A CA 1
ATOM 6558 C C . VAL A 1 830 ? 13.239 -8.990 -1.876 1.00 91.00 830 VAL A C 1
ATOM 6560 O O . VAL A 1 830 ? 12.177 -9.589 -1.680 1.00 91.00 830 VAL A O 1
ATOM 6563 N N . PRO A 1 831 ? 14.002 -9.234 -2.951 1.00 94.75 831 PRO A N 1
ATOM 6564 C CA . PRO A 1 831 ? 13.734 -10.385 -3.795 1.00 94.75 831 PRO A CA 1
ATOM 6565 C C . PRO A 1 831 ? 13.959 -11.689 -3.008 1.00 94.75 831 PRO A C 1
ATOM 6567 O O . PRO A 1 831 ? 14.823 -11.740 -2.127 1.00 94.75 831 PRO A O 1
ATOM 6570 N N . ALA A 1 832 ? 13.223 -12.758 -3.322 1.00 94.19 832 ALA A N 1
ATOM 6571 C CA . ALA A 1 832 ? 13.591 -14.078 -2.808 1.00 94.19 832 ALA A CA 1
ATOM 6572 C C . ALA A 1 832 ? 14.884 -14.544 -3.488 1.00 94.19 832 ALA A C 1
ATOM 6574 O O . ALA A 1 832 ? 15.013 -14.479 -4.710 1.00 94.19 832 ALA A O 1
ATOM 6575 N N . ILE A 1 833 ? 15.842 -15.006 -2.687 1.00 91.94 833 ILE A N 1
ATOM 6576 C CA . ILE A 1 833 ? 17.164 -15.402 -3.171 1.00 91.94 833 ILE A CA 1
ATOM 6577 C C . ILE A 1 833 ? 17.083 -16.841 -3.694 1.00 91.94 833 ILE A C 1
ATOM 6579 O O . ILE A 1 833 ? 16.671 -17.726 -2.935 1.00 91.94 833 ILE A O 1
ATOM 6583 N N . PRO A 1 834 ? 17.476 -17.113 -4.948 1.00 93.88 834 PRO A N 1
ATOM 6584 C CA . PRO A 1 834 ? 17.513 -18.481 -5.444 1.00 93.88 834 PRO A CA 1
ATOM 6585 C C . PRO A 1 834 ? 18.466 -19.370 -4.636 1.00 93.88 834 PRO A C 1
ATOM 6587 O O . PRO A 1 834 ? 19.525 -18.929 -4.192 1.00 93.88 834 PRO A O 1
ATOM 6590 N N . GLY A 1 835 ? 18.087 -20.633 -4.449 1.00 89.62 835 GLY A N 1
ATOM 6591 C CA . GLY A 1 835 ? 18.830 -21.597 -3.631 1.00 89.62 835 GLY A CA 1
ATOM 6592 C C . GLY A 1 835 ? 18.487 -21.548 -2.139 1.00 89.62 835 GLY A C 1
ATOM 659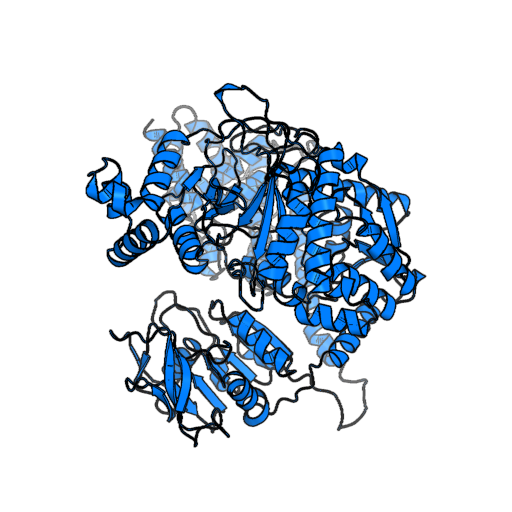3 O O . GLY A 1 835 ? 19.014 -22.347 -1.371 1.00 89.62 835 GLY A O 1
ATOM 6594 N N . THR A 1 836 ? 17.587 -20.653 -1.726 1.00 91.38 836 THR A N 1
ATOM 6595 C CA . THR A 1 836 ? 17.002 -20.667 -0.378 1.00 91.38 836 THR A CA 1
ATOM 6596 C C . THR A 1 836 ? 15.776 -21.573 -0.316 1.00 91.38 836 THR A C 1
ATOM 6598 O O . THR A 1 836 ? 15.212 -21.966 -1.336 1.00 91.38 836 THR A O 1
ATOM 6601 N N . ASP A 1 837 ? 15.314 -21.863 0.896 1.00 87.75 837 ASP A N 1
ATOM 6602 C CA . ASP A 1 837 ? 14.060 -22.575 1.143 1.00 87.75 837 ASP A CA 1
ATOM 6603 C C . ASP A 1 837 ? 12.833 -21.858 0.551 1.00 87.75 837 ASP A C 1
ATOM 6605 O O . ASP A 1 837 ? 11.831 -22.516 0.261 1.00 87.75 837 ASP A O 1
ATOM 6609 N N . ARG A 1 838 ? 12.916 -20.531 0.369 1.00 89.69 838 ARG A N 1
ATOM 6610 C CA . ARG A 1 838 ? 11.870 -19.688 -0.230 1.00 89.69 838 ARG A CA 1
ATOM 6611 C C . ARG A 1 838 ? 11.800 -19.800 -1.749 1.00 89.69 838 ARG A C 1
ATOM 6613 O O . ARG A 1 838 ? 10.710 -19.697 -2.301 1.00 89.69 838 ARG A O 1
ATOM 6620 N N . LEU A 1 839 ? 12.942 -19.976 -2.412 1.00 94.56 839 LEU A N 1
ATOM 6621 C CA . LEU A 1 839 ? 13.027 -20.144 -3.863 1.00 94.56 839 LEU A CA 1
ATOM 6622 C C . LEU A 1 839 ? 14.103 -21.185 -4.210 1.00 94.56 839 LEU A C 1
ATOM 6624 O O . LEU A 1 839 ? 15.234 -20.822 -4.551 1.00 94.56 839 LEU A O 1
ATOM 6628 N N . PRO A 1 840 ? 13.772 -22.484 -4.117 1.00 95.94 840 PRO A N 1
ATOM 6629 C CA . PRO A 1 840 ? 14.705 -23.551 -4.448 1.00 95.94 840 PRO A CA 1
ATOM 6630 C C . PRO A 1 840 ? 15.165 -23.480 -5.910 1.00 95.94 840 PRO A C 1
ATOM 6632 O O . PRO A 1 840 ? 14.383 -23.166 -6.810 1.00 95.94 840 PRO A O 1
ATOM 6635 N N . THR A 1 841 ? 16.434 -23.803 -6.170 1.00 94.31 841 THR A N 1
ATOM 6636 C CA . THR A 1 841 ? 17.025 -23.707 -7.517 1.00 94.31 841 THR A CA 1
ATOM 6637 C C . THR A 1 841 ? 16.297 -24.575 -8.542 1.00 94.31 841 THR A C 1
ATOM 6639 O O . THR A 1 841 ? 16.073 -24.134 -9.663 1.00 94.31 841 THR A O 1
ATOM 6642 N N . ASN A 1 842 ? 15.874 -25.782 -8.159 1.00 95.62 842 ASN A N 1
ATOM 6643 C CA . ASN A 1 842 ? 15.107 -26.681 -9.026 1.00 95.62 842 ASN A CA 1
ATOM 6644 C C . ASN A 1 842 ? 13.730 -26.103 -9.394 1.00 95.62 842 ASN A C 1
ATOM 6646 O O . ASN A 1 842 ? 13.289 -26.247 -10.530 1.00 95.62 842 ASN A O 1
ATOM 6650 N N . VAL A 1 843 ? 13.075 -25.421 -8.452 1.00 96.69 843 VAL A N 1
ATOM 6651 C CA . VAL A 1 843 ? 11.775 -24.769 -8.662 1.00 96.69 843 VAL A CA 1
ATOM 6652 C C . VAL A 1 843 ? 11.917 -23.607 -9.642 1.00 96.69 843 VAL A C 1
ATOM 6654 O O . VAL A 1 843 ? 11.147 -23.507 -10.595 1.00 96.69 843 VAL A O 1
ATOM 6657 N N . LEU A 1 844 ? 12.937 -22.766 -9.449 1.00 96.75 844 LEU A N 1
ATOM 6658 C CA . LEU A 1 844 ? 13.246 -21.663 -10.359 1.00 96.75 844 LEU A CA 1
ATOM 6659 C C . LEU A 1 844 ? 13.622 -22.166 -11.758 1.00 96.75 844 LEU A C 1
ATOM 6661 O O . LEU A 1 844 ? 13.106 -21.643 -12.742 1.00 96.75 844 LEU A O 1
ATOM 6665 N N . GLN A 1 845 ? 14.472 -23.192 -11.856 1.00 96.38 845 GLN A N 1
ATOM 6666 C CA . GLN A 1 845 ? 14.875 -23.756 -13.145 1.00 96.38 845 GLN A CA 1
ATOM 6667 C C . GLN A 1 845 ? 13.670 -24.325 -13.903 1.00 96.38 845 GLN A C 1
ATOM 6669 O O . GLN A 1 845 ? 13.496 -24.009 -15.074 1.00 96.38 845 GLN A O 1
ATOM 6674 N N . LYS A 1 846 ? 12.772 -25.053 -13.220 1.00 97.75 846 LYS A N 1
ATOM 6675 C CA . LYS A 1 846 ? 11.527 -25.558 -13.821 1.00 97.75 846 LYS A CA 1
ATOM 6676 C C . LYS A 1 846 ? 10.672 -24.426 -14.407 1.00 97.75 846 LYS A C 1
ATOM 6678 O O . LYS A 1 846 ? 10.159 -24.564 -15.513 1.00 97.75 846 LYS A O 1
ATOM 6683 N N . MET A 1 847 ? 10.546 -23.293 -13.705 1.00 98.12 847 MET A N 1
ATOM 6684 C CA . MET A 1 847 ? 9.830 -22.121 -14.234 1.00 98.12 847 MET A CA 1
ATOM 6685 C C . MET A 1 847 ? 10.499 -21.566 -15.487 1.00 98.12 847 MET A C 1
ATOM 6687 O O . MET A 1 847 ? 9.815 -21.261 -16.459 1.00 98.12 847 MET A O 1
ATOM 6691 N N . VAL A 1 848 ? 11.825 -21.421 -15.461 1.00 97.88 848 VAL A N 1
ATOM 6692 C CA . VAL A 1 848 ? 12.597 -20.905 -16.596 1.00 97.88 848 VAL A CA 1
ATOM 6693 C C . VAL A 1 848 ? 12.444 -21.820 -17.808 1.00 97.88 848 VAL A C 1
ATOM 6695 O O . VAL A 1 848 ? 12.182 -21.317 -18.898 1.00 97.88 848 VAL A O 1
ATOM 6698 N N . ASP A 1 849 ? 12.536 -23.135 -17.625 1.00 97.62 849 ASP A N 1
ATOM 6699 C CA . ASP A 1 849 ? 12.433 -24.115 -18.708 1.00 97.62 849 ASP A CA 1
ATOM 6700 C C . ASP A 1 849 ? 11.026 -24.128 -19.327 1.00 97.62 849 ASP A C 1
ATOM 6702 O O . ASP A 1 849 ? 10.881 -24.056 -20.549 1.00 97.62 849 ASP A O 1
ATOM 6706 N N . GLU A 1 850 ? 9.967 -24.163 -18.509 1.00 98.06 850 GLU A N 1
ATOM 6707 C CA . GLU A 1 850 ? 8.587 -24.158 -19.018 1.00 98.06 850 GLU A CA 1
ATOM 6708 C C . GLU A 1 850 ? 8.235 -22.840 -19.726 1.00 98.06 850 GLU A C 1
ATOM 6710 O O . GLU A 1 850 ? 7.587 -22.853 -20.774 1.00 98.06 850 GLU A O 1
ATOM 6715 N N . LEU A 1 851 ? 8.701 -21.700 -19.207 1.00 98.00 851 LEU A N 1
ATOM 6716 C CA . LEU A 1 851 ? 8.471 -20.393 -19.828 1.00 98.00 851 LEU A CA 1
ATOM 6717 C C . LEU A 1 851 ? 9.297 -20.186 -21.100 1.00 98.00 851 LEU A C 1
ATOM 6719 O O . LEU A 1 851 ? 8.798 -19.582 -22.045 1.00 98.00 851 LEU A O 1
ATOM 6723 N N . SER A 1 852 ? 10.531 -20.690 -21.153 1.00 96.50 852 SER A N 1
ATOM 6724 C CA . SER A 1 852 ? 11.386 -20.573 -22.346 1.00 96.50 852 SER A CA 1
ATOM 6725 C C . SER A 1 852 ? 10.842 -21.382 -23.526 1.00 96.50 852 SER A C 1
ATOM 6727 O O . SER A 1 852 ? 11.075 -21.025 -24.675 1.00 96.50 852 SER A O 1
ATOM 6729 N N . ASN A 1 853 ? 10.070 -22.439 -23.256 1.00 96.00 853 ASN A N 1
ATOM 6730 C CA . ASN A 1 853 ? 9.383 -23.229 -24.280 1.00 96.00 853 ASN A CA 1
ATOM 6731 C C . ASN A 1 853 ? 8.040 -22.618 -24.729 1.00 96.00 853 ASN A C 1
ATOM 6733 O O . ASN A 1 853 ? 7.382 -23.155 -25.624 1.00 96.00 853 ASN A O 1
ATOM 6737 N N . MET A 1 854 ? 7.601 -21.511 -24.122 1.00 96.62 854 MET A N 1
ATOM 6738 C CA . MET A 1 854 ? 6.346 -20.863 -24.487 1.00 96.62 854 MET A CA 1
ATOM 6739 C C . MET A 1 854 ? 6.476 -20.107 -25.821 1.00 96.62 854 MET A C 1
ATOM 6741 O O . MET A 1 854 ? 7.381 -19.283 -25.979 1.00 96.62 854 MET A O 1
ATOM 6745 N N . PRO A 1 855 ? 5.535 -20.288 -26.769 1.00 95.25 855 PRO A N 1
ATOM 6746 C CA . PRO A 1 855 ? 5.545 -19.551 -28.026 1.00 95.25 855 PRO A CA 1
ATOM 6747 C C . PRO A 1 855 ? 5.582 -18.029 -27.830 1.00 95.25 855 PRO A C 1
ATOM 6749 O O . PRO A 1 855 ? 4.812 -17.448 -27.059 1.00 95.25 855 PRO A O 1
ATOM 6752 N N . GLY A 1 856 ? 6.478 -17.372 -28.566 1.00 95.38 856 GLY A N 1
ATOM 6753 C CA . GLY A 1 856 ? 6.638 -15.918 -28.539 1.00 95.38 856 GLY A CA 1
ATOM 6754 C C . GLY A 1 856 ? 7.381 -15.366 -27.317 1.00 95.38 856 GLY A C 1
ATOM 6755 O O . GLY A 1 856 ? 7.462 -14.140 -27.202 1.00 95.38 856 GLY A O 1
ATOM 6756 N N . ILE A 1 857 ? 7.924 -16.221 -26.439 1.00 97.88 857 ILE A N 1
ATOM 6757 C CA . ILE A 1 857 ? 8.835 -15.822 -25.358 1.00 97.88 857 ILE A CA 1
ATOM 6758 C C . ILE A 1 857 ? 10.287 -15.973 -25.819 1.00 97.88 857 ILE A C 1
ATOM 6760 O O . ILE A 1 857 ? 10.717 -17.047 -26.213 1.00 97.88 857 ILE A O 1
ATOM 6764 N N . SER A 1 858 ? 11.026 -14.867 -25.812 1.00 97.56 858 SER A N 1
ATOM 6765 C CA . SER A 1 858 ? 12.434 -14.780 -26.190 1.00 97.56 858 SER A CA 1
ATOM 6766 C C . SER A 1 858 ? 13.324 -15.218 -25.036 1.00 97.56 858 SER A C 1
ATOM 6768 O O . SER A 1 858 ? 14.109 -16.144 -25.199 1.00 97.56 858 SER A O 1
ATOM 6770 N N . ARG A 1 859 ? 13.197 -14.582 -23.863 1.00 97.94 859 ARG A N 1
ATOM 6771 C CA . ARG A 1 859 ? 13.936 -14.974 -22.657 1.00 97.94 859 ARG A CA 1
ATOM 6772 C C . ARG A 1 859 ? 13.120 -14.817 -21.385 1.00 97.94 859 ARG A C 1
ATOM 6774 O O . ARG A 1 859 ? 12.132 -14.083 -21.332 1.00 97.94 859 ARG A O 1
ATOM 6781 N N . VAL A 1 860 ? 13.603 -15.485 -20.341 1.00 98.56 860 VAL A N 1
ATOM 6782 C CA . VAL A 1 860 ? 13.123 -15.351 -18.966 1.00 98.56 860 VAL A CA 1
ATOM 6783 C C . VAL A 1 860 ? 14.156 -14.578 -18.152 1.00 98.56 860 VAL A C 1
ATOM 6785 O O . VAL A 1 860 ? 15.364 -14.771 -18.299 1.00 98.56 860 VAL A O 1
ATOM 6788 N N . LEU A 1 861 ? 13.680 -13.679 -17.301 1.00 98.50 861 LEU A N 1
ATOM 6789 C CA . LEU A 1 861 ? 14.485 -12.849 -16.421 1.00 98.50 861 LEU A CA 1
ATOM 6790 C C . LEU A 1 861 ? 14.047 -13.051 -14.970 1.00 98.50 861 LEU A C 1
ATOM 6792 O O . LEU A 1 861 ? 12.878 -13.313 -14.697 1.00 98.50 861 LEU A O 1
ATOM 6796 N N . LEU A 1 862 ? 14.973 -12.865 -14.037 1.00 98.50 862 LEU A N 1
ATOM 6797 C CA . LEU A 1 862 ? 14.714 -12.788 -12.603 1.00 98.50 862 LEU A CA 1
ATOM 6798 C C . LEU A 1 862 ? 15.024 -11.378 -12.111 1.00 98.50 862 LEU A C 1
ATOM 6800 O O . LEU A 1 862 ? 16.156 -10.917 -12.247 1.00 98.50 862 LEU A O 1
ATOM 6804 N N . ASP A 1 863 ? 14.054 -10.701 -11.510 1.00 98.44 863 ASP A N 1
ATOM 6805 C CA . ASP A 1 863 ? 14.287 -9.386 -10.920 1.00 98.44 863 ASP A CA 1
ATOM 6806 C C . ASP A 1 863 ? 14.912 -9.505 -9.521 1.00 98.44 863 ASP A C 1
ATOM 6808 O O . ASP A 1 863 ? 14.386 -10.173 -8.630 1.00 98.44 863 ASP A O 1
ATOM 6812 N N . LEU A 1 864 ? 16.042 -8.823 -9.334 1.00 97.44 864 LEU A N 1
ATOM 6813 C CA . LEU A 1 864 ? 16.893 -8.877 -8.145 1.00 97.44 864 LEU A CA 1
ATOM 6814 C C . LEU A 1 864 ? 16.823 -7.594 -7.305 1.00 97.44 864 LEU A C 1
ATOM 6816 O O . LEU A 1 864 ? 17.588 -7.408 -6.358 1.00 97.44 864 LEU A O 1
ATOM 6820 N N . THR A 1 865 ? 15.936 -6.671 -7.659 1.00 93.69 865 THR A N 1
ATOM 6821 C CA . THR A 1 865 ? 15.925 -5.328 -7.074 1.00 93.69 865 THR A CA 1
ATOM 6822 C C . THR A 1 865 ? 15.166 -5.304 -5.746 1.00 93.69 865 THR A C 1
ATOM 6824 O O . THR A 1 865 ? 14.017 -5.735 -5.684 1.00 93.69 865 THR A O 1
ATOM 6827 N N . SER A 1 866 ? 15.730 -4.745 -4.678 1.00 87.88 866 SER A N 1
ATOM 6828 C CA . SER A 1 866 ? 14.973 -4.460 -3.446 1.00 87.88 866 SER A CA 1
ATOM 6829 C C . SER A 1 866 ? 14.006 -3.277 -3.619 1.00 87.88 866 SER A C 1
ATOM 6831 O O . SER A 1 866 ? 14.112 -2.504 -4.572 1.00 87.88 866 SER A O 1
ATOM 6833 N N . LYS A 1 867 ? 13.046 -3.137 -2.698 1.00 82.31 867 LYS A N 1
ATOM 6834 C CA . LYS A 1 867 ? 12.244 -1.922 -2.516 1.00 82.31 867 LYS A CA 1
ATOM 6835 C C . LYS A 1 867 ? 12.729 -1.198 -1.255 1.00 82.31 867 LYS A C 1
ATOM 6837 O O . LYS A 1 867 ? 12.572 -1.779 -0.174 1.00 82.31 867 LYS A O 1
ATOM 6842 N N . PRO A 1 868 ? 13.238 0.044 -1.364 1.00 68.56 868 PRO A N 1
ATOM 6843 C CA . PRO A 1 868 ? 13.651 0.767 -2.587 1.00 68.56 868 PRO A CA 1
ATOM 6844 C C . PRO A 1 868 ? 14.943 0.185 -3.225 1.00 68.56 868 PRO A C 1
ATOM 6846 O O . PRO A 1 868 ? 15.617 -0.621 -2.576 1.00 68.56 868 PRO A O 1
ATOM 6849 N N . PRO A 1 869 ? 15.315 0.554 -4.475 1.00 79.56 869 PRO A N 1
ATOM 6850 C CA . PRO A 1 869 ? 14.691 1.560 -5.350 1.00 79.56 869 PRO A CA 1
ATOM 6851 C C . PRO A 1 869 ? 13.600 1.013 -6.281 1.00 79.56 869 PRO A C 1
ATOM 6853 O O . PRO A 1 869 ? 12.887 1.790 -6.911 1.00 79.56 869 PRO A O 1
ATOM 6856 N N . GLY A 1 870 ? 13.445 -0.308 -6.383 1.00 85.50 870 GLY A N 1
ATOM 6857 C CA . GLY A 1 870 ? 12.344 -0.912 -7.126 1.00 85.50 870 GLY A CA 1
ATOM 6858 C C . GLY A 1 870 ? 11.023 -0.823 -6.360 1.00 85.50 870 GLY A C 1
ATOM 6859 O O . GLY A 1 870 ? 10.953 -0.355 -5.225 1.00 85.50 870 GLY A O 1
ATOM 6860 N N . THR A 1 871 ? 9.959 -1.342 -6.956 1.00 86.94 871 THR A N 1
ATOM 6861 C CA . THR A 1 871 ? 8.682 -1.619 -6.281 1.00 86.94 871 THR A CA 1
ATOM 6862 C C . THR A 1 871 ? 8.268 -3.072 -6.531 1.00 86.94 871 THR A C 1
ATOM 6864 O O . THR A 1 871 ? 8.979 -3.833 -7.200 1.00 86.94 871 THR A O 1
ATOM 6867 N N . THR A 1 872 ? 7.134 -3.492 -5.969 1.00 88.94 872 THR A N 1
ATOM 6868 C CA . THR A 1 872 ? 6.631 -4.857 -6.152 1.00 88.94 872 THR A CA 1
ATOM 6869 C C . THR A 1 872 ? 6.226 -5.138 -7.603 1.00 88.94 872 THR A C 1
ATOM 6871 O O . THR A 1 872 ? 6.669 -6.136 -8.156 1.00 88.94 872 THR A O 1
ATOM 6874 N N . GLU A 1 873 ? 5.460 -4.246 -8.235 1.00 93.50 873 GLU A N 1
ATOM 6875 C CA . GLU A 1 873 ? 5.003 -4.355 -9.635 1.00 93.50 873 GLU A CA 1
ATOM 6876 C C . GLU A 1 873 ? 5.930 -3.556 -10.585 1.00 93.50 873 GLU A C 1
ATOM 6878 O O . GLU A 1 873 ? 6.722 -2.748 -10.109 1.00 93.50 873 GLU A O 1
ATOM 6883 N N . TRP A 1 874 ? 5.884 -3.780 -11.906 1.00 94.12 874 TRP A N 1
ATOM 6884 C CA . TRP A 1 874 ? 6.733 -3.075 -12.904 1.00 94.12 874 TRP A CA 1
ATOM 6885 C C . TRP A 1 874 ? 5.989 -2.027 -13.751 1.00 94.12 874 TRP A C 1
ATOM 6887 O O . TRP A 1 874 ? 6.616 -1.037 -14.139 1.00 94.12 874 TRP A O 1
ATOM 6897 N N . GLU A 1 875 ? 4.687 -2.287 -13.951 1.00 75.75 875 GLU A N 1
ATOM 6898 C CA . GLU A 1 875 ? 3.613 -1.540 -14.641 1.00 75.75 875 GLU A CA 1
ATOM 6899 C C . GLU A 1 875 ? 3.587 -1.451 -16.169 1.00 75.75 875 GLU A C 1
ATOM 6901 O O . GLU A 1 875 ? 4.349 -0.651 -16.745 1.00 75.75 875 GLU A O 1
#

InterPro domains:
  IPR001674 GMP synthase, C-terminal [PF00958] (783-874)
  IPR001674 GMP synthase, C-terminal [cd01997] (415-875)
  IPR003607 HD/PDEase domain [SM00471] (29-144)
  IPR004739 GMP synthase, glutamine amidotransferase [TIGR00888] (212-398)
  IPR004739 GMP synthase, glutamine amidotransferase [cd01742] (212-392)
  IPR006674 HD domain [PF13023] (12-161)
  IPR014729 Rossmann-like alpha/beta/alpha sandwich fold [G3DSA:3.40.50.620] (404-622)
  IPR017926 Glutamine amidotransferase [PF00117] (214-394)
  IPR022310 NAD/GMP synthase [PF02540] (417-459)
  IPR025777 GMP synthetase ATP pyrophosphatase domain [PS51553] (402-617)
  IPR029062 Class I glutamine amidotransferase-like [G3DSA:3.40.50.880] (208-403)
  IPR029062 Class I glutamine amidotransferase-like [SSF52317] (209-431)

Sequence (875 aa):
MNNYIKFMEVLGNVKHLKRTGWVLRKVKDCETVSGHMYRMAMMSFFLEDSHGLDRIRVMEMSLVHDLAEGIVGDITPYCGVSREEKLLKEFSAMTEIASLLGPNKDKMLALFNEYEEGKTPEAKFVKDLDRLDMVMQAYEYEKRDSCPQKLQEFFDSTENKFFHPLVVDIVNAIKEQRAKAASTVCCNDKDMSALNKSTGLTENGGLHNDRVAILDAGSQYGKVIDRKVRELNVKSDILPLETSALKLKELGYRAVVISGGPNSVYAEDAPKYDPDIFKLGLPILGICYGMQIINKEFDGTVQKKDIREDGEHAIEVEESCPLFKRMQRSQKVLLTHGDSIDRVGSKLKVGAYSSNRIVAAVYNEQLRIYGVQFHPEVDLTVNGKQMLSNFLMDIAGMQPNFTMRNREEECIAYIREHVGNSKVLLLVSGGVDSTVCAALLRHALKPDQVIAVHIDNGFMRLNESANVEKSLRELGVDLFVKNAIYKFMKGTTTIKLPGSLYNQDTQMLCQTISPEDKRKIIGDVFVKVSNDVLREMNLNADEVYLAQGTLRPDLIESASTLVSAKADTIKTHHNDTELIRKLREAGRVIEPLRDFHKDEVRQLGYSLGLPAHLVERHPFPGPGLAIRVLCAEEAFMKDYSETQVIVKVIVDYKNKLEKNHALLNRVSGTTTKEDQQQLCRISSNIKLNATLLPIRSVGVQGDKRSYSYAVGLSSKDVPNWQDMLFLAKLIPRILHNVNRVCYIFGDVVQYPVQDITHTLLTESVVCQLRQADSIVNKILMEHECMRKISQMPVILIPIHFDRDPAQKTPSCMRSVVLRPFVTNDFMTGVPAIPGTDRLPTNVLQKMVDELSNMPGISRVLLDLTSKPPGTTEWE

Radius of gyration: 32.79 Å; chains: 1; bounding box: 78×84×83 Å